Protein 7ZHU (pdb70)

Sequence (1077 aa):
DQDAYVADVDGILDVLRAQVLERKPDDIFQFISKSALSLQKCDRINCKVKDEQKSRALTIIVFGASGDLAKKKTFPALFDLYCGGLLPPEVNIIGYARTKVDDVEKWKHETLMKYFSNLSERGCHAEDFLKHISYFCGAYDSVDDFKRLDAVIREKENAFKGPEKGGNRLFYLALPPSVFASSVCESIHKGAMPQEVGGWVRVIIEKPFGRDTKSSAELSQALEPFFDESQLYRIDHYLGKEMVQNIITTRFANRIFSAVWNASNIACCVQITFKETIGTEGRGGYFDNIGIIRDVMQNHLTQILLALLAMEKPRSLDAECIRDEKVSVLKCIEPITKENCVLGQYTASADGSIPGYLEDVTVPEGSTCPTFAVMRLNINNDRWAGVPFILKAGKAVEQKYVAIRIQFRDEVHPYGEATQRNELVIRAQPSEAMYVKITTKVPGLSGDLRQTHQTELDLTYHTRLPDAYESLINDALLGNSTNFVRKDELDVAWRIFTPLLHQIDSGEIKPIPYQAGTRGPKEADEFIANNGFKHQKQSHADQDAYVADVDGILDVLRAQVLERKPDDIFQFISKSALSLQKDSCDRINCKVKDEQKSRALTIIVFGASGDLAKKKTFPALFDLYCGGLLPPEVNIIGYARTKVDDVEKWKHETLMKYFSNLSERGCHAEDFLKHISYFCGAYDSVDDFKRLDAVIREKENAFKGPEKGGNRLFYLALPPSVFASVCESIHKGAMPQEVGGWVRVIIEKPFGRDTKSSAELSQALEPFFDESQLYRIDHYLGKEMVQNIITTRFANRIFSAVWNASNIACCVQITFKETIGTEGRGGYFDNIGIIRDVMQNHLTQILLALLAMEKPRSLDAECIRDEKVSVLKCIEPITKENCVLGQYTASADGSSIPGYLEDVTVPEGSTCPTFAVVMRLNINNDRWAGVPFILKAGKAVEQKYVAIRIQFRRDEVHPYGEATQRNELVIRAQPSEAMYVKITTKVPGLSGDLRQTHQTELDLTYHTRYDVRLPDAYESLINDALLGNSTNFVVRKDELDVAWRIFTPLLHQIDSGEIKPIPYQAGTRGPKEADEFIANNGFKHQ

B-factor: mean 49.22, std 18.54, range [23.52, 127.51]

Foldseek 3Di:
DVVVVVVVVVVLVVQLVVFCVVVVAPCSPVSSVVVSVVVVPQDDEDAPEDPVLQQFEEEEEEEPCVDDCNQQPVLLLVLVCVRNNLHHPLYAYEYEYQDDDPDFVCCCVVGRLVNHPPPVNSVVCSVVSCVRYYYHNDDLQDLVSLQVVQVVVQVSRVVRDHDQHWYAYEYEYPDPLVSVLRNLVSCQNHHAIDPSDYHAAYEDEDDCAQFLVRNLVSVVSNPVRDAQLRYFDDDLADAPVLLCCQQCVQPVDPVNVVQLFPVWFQAKEWEFEEQAACPLVLLVVLVQFPCSVDNLPPVLLVVLSNNFDDFPDPAQVSLLVRSLVQLLQKAAFDPVFKAFAFEAAAPVNPRHGSQVRPSHPHPRQGGQWMKGWIARPDRGGHPYTYIYIYHYLEADGWTKMKIWTDDPCPPQHPLFGTKIWMATPPLHTWTWIWGKAFDDDPVTDPNNIDGDIGTPDDDRSPNHRNSNSVSCVSVSRNNSGNGSSSSSSSSSNHRVVVVCVVVPVDGHDYDYRNHRTDPVSVVSVVVSRDDDDD/DCVVVVVVVVVVVVLLVLLLLLCCVQVVDPDSPVSSVVLVVLLVVAPQDQQDQDEDPVQQQFEEEEEEEPCVDDCNQQPVLLLVLVCRRPNLHHPLYAYEYEYQDDDPDFVCCLSNRNVSNNPPCSRCSVVSVVSSVRYYYQNDDLQDLVSLQVVQVVVQVSRCPRDHNAGWYAYEYEHPDPLVSVLRNLVSCQNHHAIDPRDYYAAYEDEDDCAQFLVRNVVSVVSNPVRDAQLHYFDDDLADAPVLLCVQQCVQPVDPVNVVQLFPVWFQAKEWEFEEQAACVLVLLVCLVQFPCNVDNLPPVLQVVLSNNFDDFPDPAQVSLLVRSLVQLLQKAAFDVVFKAFAFEAAAPVRPRHGSQPNPSHDPPRQGGQWMKGWIAGPDRGGHLHTYIYIYHYLEADGWTKMKIWTDDPCPPQHPLFDTKIWMATPPPHGFTWIWGWDFDDDDVTDPNHIDIDIGTPDDDDPDPDDDDGRNSVVVSCVSVSRNNNGNGSSSSSSSSNNYRVVVVCVVVVVHGHHYDYRNHRTDPVNVVSVVVRRDDDD

Solvent-accessible surface area: 47012 Å² total; per-residue (Å²): 146,109,126,64,144,82,62,93,56,78,29,75,94,91,64,13,161,57,11,18,87,62,34,157,14,44,27,51,123,100,37,66,46,104,9,38,111,66,55,153,216,100,100,205,55,96,54,117,16,126,119,116,35,80,37,52,5,11,1,1,0,0,0,5,1,52,25,87,40,0,51,82,111,0,0,13,3,2,2,33,0,34,12,29,2,26,7,10,70,68,1,37,1,1,0,0,0,176,72,160,32,131,63,47,84,108,30,8,57,130,44,0,45,143,67,13,47,128,107,101,59,47,42,70,14,9,102,82,0,3,188,37,8,31,27,23,60,8,32,18,107,28,53,89,24,0,106,121,0,20,60,51,0,94,132,60,5,111,70,35,177,29,142,74,142,9,0,17,0,0,0,3,0,13,20,81,33,105,33,0,34,43,0,0,66,4,0,85,105,12,1,63,24,18,174,79,17,27,71,5,33,0,0,1,15,77,61,13,16,72,25,21,148,35,4,25,89,30,12,106,36,2,75,89,37,2,79,32,76,41,2,6,7,1,17,33,115,0,13,23,43,11,5,4,0,0,0,0,1,4,5,1,0,56,4,6,18,30,0,1,29,28,88,11,3,17,1,1,10,1,7,11,12,19,68,77,8,12,97,55,170,0,19,202,21,31,98,44,4,2,2,26,31,6,0,6,29,6,0,2,10,0,0,0,0,3,0,0,66,81,3,196,32,8,74,23,68,13,0,1,52,28,0,6,56,4,2,139,37,12,70,74,6,60,66,127,30,8,23,4,0,16,9,54,27,14,90,114,52,81,61,80,6,1,85,112,20,147,70,10,80,183,59,16,74,12,10,0,1,0,0,0,49,1,41,2,99,32,152,62,3,53,70,6,10,0,0,0,4,0,2,28,0,1,60,76,74,34,4,3,0,57,2,2,0,110,38,12,85,122,22,9,23,178,22,14,42,28,1,4,1,2,0,10,31,70,27,9,30,0,0,26,5,45,0,3,5,13,37,50,19,21,106,3,56,22,111,95,36,62,38,8,26,7,49,31,28,48,84,52,181,195,51,77,29,18,8,4,0,1,7,3,0,14,86,32,44,7,8,2,0,18,31,61,58,1,8,43,20,4,6,138,4,0,12,63,0,5,97,44,23,95,82,26,88,38,125,23,52,89,9,82,4,45,54,109,11,4,168,74,2,48,102,20,8,56,125,17,27,27,123,144,56,223,183,95,133,55,101,103,79,52,135,78,62,92,53,72,12,90,89,14,7,10,80,2,17,14,82,90,157,182,27,156,64,85,172,119,32,67,63,148,12,38,118,54,42,141,162,92,144,46,123,184,56,105,68,124,17,134,119,134,28,87,19,45,7,10,1,1,0,0,0,5,0,46,28,89,45,0,51,94,117,1,0,13,6,2,0,18,0,32,14,28,3,29,8,6,71,68,0,38,0,2,0,0,0,174,74,159,34,131,72,46,89,117,23,12,34,54,44,0,0,61,51,1,60,77,7,46,84,19,4,53,10,0,38,63,0,2,167,34,5,38,27,24,63,8,30,20,110,27,77,88,22,1,126,124,0,19,62,56,0,91,130,68,6,89,75,27,164,33,104,61,118,4,0,14,0,0,0,2,0,14,19,81,36,106,34,0,37,42,0,0,69,9,0,78,129,21,0,55,21,17,182,100,13,28,74,5,31,0,0,1,13,85,74,12,14,79,28,21,150,34,3,27,86,30,13,108,37,2,79,84,37,2,78,34,79,38,2,6,5,1,10,37,124,1,12,17,35,10,5,4,3,1,0,0,4,4,5,0,0,44,4,8,20,29,0,1,30,19,86,12,0,10,4,1,26,1,10,14,12,20,57,80,7,14,95,55,150,0,24,170,16,33,98,66,4,3,2,31,36,5,0,7,31,6,0,2,4,0,0,0,1,3,0,0,65,78,2,218,35,9,78,19,68,29,0,1,66,26,0,8,56,4,1,138,37,12,125,53,6,65,71,152,29,5,20,2,0,15,8,50,31,12,90,120,57,87,46,81,5,0,90,109,24,149,72,12,75,182,59,17,56,12,8,0,0,0,0,0,48,2,64,3,117,35,151,58,2,54,66,1,8,1,0,0,4,0,2,27,0,2,62,72,100,34,6,4,0,62,2,3,0,89,42,13,84,123,23,10,29,184,27,14,61,34,1,3,0,0,0,50,29,68,90,56,76,20,3,31,4,16,1,2,7,8,35,88,29,38,112,1,65,20,110,90,30,83,47,47,110,14,58,3,30,36,91,40,102,139,153,112,129,155,32,69,30,19,5,2,0,1,3,3,0,8,89,32,42,7,8,4,0,12,30,58,58,2,8,47,20,5,7,136,3,0,10,56,0,6,98,45,18,100,82,24,88,37,121,22,49,92,10,85,3,38,58,106,13,4,155,80,2,48,82,19,8,59,118,19,30,45,125,162,122

CATH classification: 3.40.50.720

Radius of gyration: 37.48 Å; Cα contacts (8 Å, |Δi|>4): 2152; chains: 2; bounding box: 94×75×106 Å

InterPro domains:
  IPR001282 Glucose-6-phosphate dehydrogenase [MF_00966] (71-558)
  IPR001282 Glucose-6-phosphate dehydrogenase [PIRSF000110] (62-551)
  IPR001282 Glucose-6-phosphate dehydrogenase [PR00079] (215-228)
  IPR001282 Glucose-6-phosphate dehydrogenase [PR00079] (239-267)
  IPR001282 Glucose-6-phosphate dehydrogenase [PR00079] (291-308)
  IPR001282 Glucose-6-phosphate dehydrogenase [PR00079] (309-325)
  IPR001282 Glucose-6-phosphate dehydrogenase [PR00079] (394-420)
  IPR001282 Glucose-6-phosphate dehydrogenase [PTHR23429] (62-552)
  IPR001282 Glucose-6-phosphate dehydrogenase [TIGR00871] (72-551)
  IPR019796 Glucose-6-phosphate dehydrogenase, active site [PS00069] (249-255)
  IPR022674 Glucose-6-phosphate dehydrogenase, NAD-binding [PF00479] (75-259)
  IPR022675 Glucose-6-phosphate dehydrogenase, C-terminal [PF02781] (262-549)
  IPR036291 NAD(P)-binding domain superfamily [SSF51735] (64-262)

Secondary structure (DSSP, 8-state):
-HHHHHHHHHHHHHHHHHHHHHH--S-HHHHHHHHHHHHT---PPPP-S-TTTTSS-EEEEEETTTSHHIIIIIHHHHHHHHHTT-S-TT-EEEEEESS--S-HHHIIIIIIGGGS---SSGGGGHHHHHTTEEEEE--TT-HHHHHHHHHHHHHHHHT--SSS-S-EEEEEE-S-GGGHHHHHHHHHHH-PPPTTS--EEEEEPSP--SSHHHHHHHHHHHTTT--TTTEEE--TT--HHHHHHHHHHHHT-HHHHTTSSTTTEEEEEEEEE-S---TT-HHHHTTTHHIIIIIIIIIHHHHHHHHPPPPSSSSHHHHHHHHHHHHTTBPPPPGGGEEEEEEE--TTSSS--STTSTTSPTT----SEEEEEEEB-STTTTT-EEEEEEESS-S--EEEEEEEEPP--TTTGGG----EEEEEEESS-EEEEEEEEE--STT--TT-EEEEEEEEEE------HHHHHHHHHHHT--TTS--HHHHHHHHHHHHHHHHHHHTTSS-PEEEETTS-S-HHHHHHHHHTT-----/-HHHHHHHHHHHHHHHHHHHHHHHHHH--S-HHHHHHHHHHHHHH-----------TTTTSS-EEEEEETTTSHHIIIIIHHHHHHHHHTT-S-TT-EEEEEESS--S-HHHIIIIIIGGG-S-HHHHHHHHHHHHTTEEEEE--TT-HHHHHHHHHHHHHHHHT--SSS-S-EEEEEE-S-GGGHHHHHHHHHHH-PPPTTS--EEEEEPSP--SSHHHHHHHHHHHTTT--TTTEEE--TT--HHHHHHHHHHHHT-HHHHHHSSTTTEEEEEEEEE-S---TT-HHHHHTTHHIIIIIIIIIHHHHHHHHPPPPSSSSHHHHHHHHHHHHTTBPPPPGGGEEEEEEE--TTSSS--STTSTTSPTT----SEEEEEEEB-STTTTT-EEEEEEESS-S--EEEEEEEEPP--TTTGGG----EEEEEEESS-EEEEEEEEEPPSTT--TT-EEEEEEE-S---SS------HHHHHHHHHHHT--TTS--HHHHHHHHHHHHHHHHHHHTTSS-PEEEETTSSS-HHHHHHHHHTT----

Structure (mmCIF, N/CA/C/O backbone):
data_7ZHU
#
_entry.id   7ZHU
#
_cell.length_a   223.230
_cell.length_b   65.650
_cell.length_c   119.250
_cell.angle_alpha   90.000
_cell.angle_beta   120.533
_cell.angle_gamma   90.000
#
_symmetry.space_group_name_H-M   'C 1 2 1'
#
loop_
_entity.id
_entity.type
_entity.pdbx_description
1 polymer 'Glucose-6-phosphate 1-dehydrogenase'
2 non-polymer 'NADPH DIHYDRO-NICOTINAMIDE-ADENINE-DINUCLEOTIDE PHOSPHATE'
3 non-polymer 1,2-ETHANEDIOL
4 non-polymer 'SULFATE ION'
5 non-polymer DI(HYDROXYETHYL)ETHER
6 non-polymer 'TRIETHYLENE GLYCOL'
7 water water
#
loop_
_atom_site.group_PDB
_atom_site.id
_atom_site.type_symbol
_atom_site.label_atom_id
_atom_site.label_alt_id
_atom_site.label_comp_id
_atom_site.label_asym_id
_atom_site.label_entity_id
_atom_site.label_seq_id
_atom_site.pdbx_PDB_ins_code
_atom_site.Cartn_x
_atom_site.Cartn_y
_atom_site.Cartn_z
_atom_site.occupancy
_atom_site.B_iso_or_equiv
_atom_site.auth_seq_id
_atom_site.auth_comp_id
_atom_site.auth_asym_id
_atom_site.auth_atom_id
_atom_site.pdbx_PDB_model_num
ATOM 1 N N . ASP A 1 9 ? -27.99400 -54.71100 87.62300 1.000 106.32854 9 ASP A N 1
ATOM 2 C CA . ASP A 1 9 ? -27.21200 -55.12600 86.46400 1.000 104.33093 9 ASP A CA 1
ATOM 3 C C . ASP A 1 9 ? -27.11200 -54.01100 85.42400 1.000 100.19886 9 ASP A C 1
ATOM 4 O O . ASP A 1 9 ? -26.06600 -53.83100 84.80000 1.000 95.91150 9 ASP A O 1
ATOM 9 N N . GLN A 1 10 ? -28.20200 -53.25800 85.25200 1.000 102.33595 10 GLN A N 1
ATOM 10 C CA . GLN A 1 10 ? -28.24300 -52.24500 84.19900 1.000 101.39637 10 GLN A CA 1
ATOM 11 C C . GLN A 1 10 ? -27.35000 -51.05300 84.52600 1.000 99.22242 10 GLN A C 1
ATOM 12 O O . GLN A 1 10 ? -26.65700 -50.53300 83.64200 1.000 87.88949 10 GLN A O 1
ATOM 18 N N . ASP A 1 11 ? -27.35800 -50.59700 85.78300 1.000 102.95445 11 ASP A N 1
ATOM 19 C CA . ASP A 1 11 ? -26.47200 -49.50300 86.17200 1.000 96.91952 11 ASP A CA 1
ATOM 20 C C . ASP A 1 11 ? -25.01100 -49.90000 86.02200 1.000 95.89571 11 ASP A C 1
ATOM 21 O O . ASP A 1 11 ? -24.14700 -49.03400 85.84000 1.000 96.32471 11 ASP A O 1
ATOM 26 N N . ALA A 1 12 ? -24.72000 -51.20100 86.09700 1.000 99.56457 12 ALA A N 1
ATOM 27 C CA . ALA A 1 12 ? -23.37300 -51.69400 85.83100 1.000 95.52724 12 ALA A CA 1
ATOM 28 C C . ALA A 1 12 ? -23.11400 -51.81400 84.33500 1.000 88.67116 12 ALA A C 1
ATOM 29 O O . ALA A 1 12 ? -21.99300 -51.56600 83.87400 1.000 89.34229 12 ALA A O 1
ATOM 31 N N . TYR A 1 13 ? -24.13400 -52.20900 83.56800 1.000 91.70573 13 TYR A N 1
ATOM 32 C CA . TYR A 1 13 ? -24.03200 -52.16700 82.11200 1.000 88.03161 13 TYR A CA 1
ATOM 33 C C . TYR A 1 13 ? -23.70400 -50.75700 81.64000 1.000 85.86029 13 TYR A C 1
ATOM 34 O O . TYR A 1 13 ? -22.77000 -50.55100 80.85600 1.000 86.43405 13 TYR A O 1
ATOM 43 N N . VAL A 1 14 ? -24.47300 -49.77300 82.11500 1.000 93.47173 14 VAL A N 1
ATOM 44 C CA . VAL A 1 14 ? -24.19100 -48.37000 81.82500 1.000 89.68970 14 VAL A CA 1
ATOM 45 C C . VAL A 1 14 ? -22.78200 -48.00700 82.27300 1.000 85.60500 14 VAL A C 1
ATOM 46 O O . VAL A 1 14 ? -22.06700 -47.26200 81.58900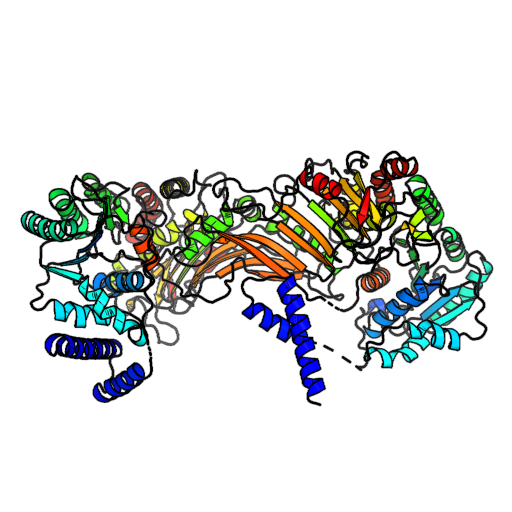 1.000 86.17349 14 VAL A O 1
ATOM 50 N N . ALA A 1 15 ? -22.35500 -48.53700 83.42100 1.000 80.61756 15 ALA A N 1
ATOM 51 C CA . ALA A 1 15 ? -21.01200 -48.25500 83.91600 1.000 82.62570 15 ALA A CA 1
ATOM 52 C C . ALA A 1 15 ? -19.95300 -48.80200 82.96800 1.000 83.80478 15 ALA A C 1
ATOM 53 O O . ALA A 1 15 ? -18.97000 -48.11800 82.65800 1.000 83.54423 15 ALA A O 1
ATOM 55 N N . ASP A 1 16 ? -20.13600 -50.03900 82.49600 1.000 82.11248 16 ASP A N 1
ATOM 56 C CA . ASP A 1 16 ? -19.18900 -50.61300 81.54500 1.000 82.70992 16 ASP A CA 1
ATOM 57 C C . ASP A 1 16 ? -19.14400 -49.78900 80.26400 1.000 83.51528 16 ASP A C 1
ATOM 58 O O . ASP A 1 16 ? -18.06800 -49.38400 79.80700 1.000 76.75920 16 ASP A O 1
ATOM 63 N N . VAL A 1 17 ? -20.31700 -49.52300 79.68000 1.000 81.17552 17 VAL A N 1
ATOM 64 C CA . VAL A 1 17 ? -20.41000 -48.69700 78.47500 1.000 77.70932 17 VAL A CA 1
ATOM 65 C C . VAL A 1 17 ? -19.67700 -47.37700 78.67800 1.000 75.43799 17 VAL A C 1
ATOM 66 O O . VAL A 1 17 ? -18.68100 -47.09000 78.00600 1.000 76.13018 17 VAL A O 1
ATOM 70 N N . ASP A 1 18 ? -20.14100 -46.57100 79.64100 1.000 77.06977 18 ASP A N 1
ATOM 71 C CA . ASP A 1 18 ? -19.52100 -45.27200 79.88900 1.000 71.54805 18 ASP A CA 1
ATOM 72 C C . ASP A 1 18 ? -18.01200 -45.38200 80.05400 1.000 75.23534 18 ASP A C 1
ATOM 73 O O . ASP A 1 18 ? -17.27700 -44.48000 79.64200 1.000 71.76124 18 ASP A O 1
ATOM 78 N N . GLY A 1 19 ? -17.53300 -46.48800 80.62700 1.000 83.06785 19 GLY A N 1
ATOM 79 C CA . GLY A 1 19 ? -16.09700 -46.67800 80.76300 1.000 74.86161 19 GLY A CA 1
ATOM 80 C C . GLY A 1 19 ? -15.41100 -46.92300 79.43000 1.000 69.87417 19 GLY A C 1
ATOM 81 O O . GLY A 1 19 ? -14.35300 -46.35100 79.15100 1.000 74.41682 19 GLY A O 1
ATOM 82 N N . ILE A 1 20 ? -15.99600 -47.78700 78.59600 1.000 70.70585 20 ILE A N 1
ATOM 83 C CA . ILE A 1 20 ? -15.43600 -48.03200 77.26700 1.000 72.97454 20 ILE A CA 1
ATOM 84 C C . ILE A 1 20 ? -15.35100 -46.72700 76.48900 1.000 73.64041 20 ILE A C 1
ATOM 85 O O . ILE A 1 20 ? -14.31800 -46.39500 75.89300 1.000 70.43213 20 ILE A O 1
ATOM 90 N N . LEU A 1 21 ? -16.44200 -45.95900 76.50600 1.000 71.86651 21 LEU A N 1
ATOM 91 C CA . LEU A 1 21 ? -16.50600 -44.73000 75.73000 1.000 74.05098 21 LEU A CA 1
ATOM 92 C C . LEU A 1 21 ? -15.56500 -43.67200 76.29500 1.000 71.84546 21 LEU A C 1
ATOM 93 O O . LEU A 1 21 ? -15.05400 -42.83200 75.54500 1.000 67.76339 21 LEU A O 1
ATOM 98 N N . ASP A 1 22 ? -15.31500 -43.70500 77.60900 1.000 69.01091 22 ASP A N 1
ATOM 99 C CA . ASP A 1 22 ? -14.30600 -42.83000 78.20100 1.000 66.41586 22 ASP A CA 1
ATOM 100 C C . ASP A 1 22 ? -12.92500 -43.12300 77.62900 1.000 71.30329 22 ASP A C 1
ATOM 101 O O . ASP A 1 22 ? -12.17400 -42.19900 77.28800 1.000 66.83696 22 ASP A O 1
ATOM 106 N N . VAL A 1 23 ? -12.57400 -44.40600 77.51500 1.000 70.27158 23 VAL A N 1
ATOM 107 C CA . VAL A 1 23 ? -11.27500 -44.77300 76.95900 1.000 73.41670 23 VAL A CA 1
ATOM 108 C C . VAL A 1 23 ? -11.19400 -44.37600 75.49100 1.000 66.55008 23 VAL A C 1
ATOM 109 O O . VAL A 1 23 ? -10.17800 -43.83900 75.03100 1.000 69.47412 23 VAL A O 1
ATOM 113 N N . LEU A 1 24 ? -12.26200 -44.64000 74.73300 1.000 68.72140 24 LEU A N 1
ATOM 114 C CA . LEU A 1 24 ? -12.26500 -44.27600 73.31900 1.000 68.94511 24 LEU A CA 1
ATOM 115 C C . LEU A 1 24 ? -12.09600 -42.77400 73.15100 1.000 64.72092 24 LEU A C 1
ATOM 116 O O . LEU A 1 24 ? -11.31600 -42.32000 72.30500 1.000 64.52616 24 LEU A O 1
ATOM 121 N N . ARG A 1 25 ? -12.80600 -41.98800 73.96700 1.000 60.89941 25 ARG A N 1
ATOM 122 C CA . ARG A 1 25 ? -12.66900 -40.53500 73.91900 1.000 61.66266 25 ARG A CA 1
ATOM 123 C C . ARG A 1 25 ? -11.22500 -40.11600 74.14400 1.000 65.79999 25 ARG A C 1
ATOM 124 O O . ARG A 1 25 ? -10.66500 -39.33300 73.36700 1.000 55.92249 25 ARG A O 1
ATOM 132 N N . ALA A 1 26 ? -10.60100 -40.63700 75.20500 1.000 66.21583 26 ALA A N 1
ATOM 133 C CA . ALA A 1 26 ? -9.19900 -40.32600 75.46300 1.000 64.65775 26 ALA A CA 1
ATOM 134 C C . ALA A 1 26 ? -8.30800 -40.80400 74.32300 1.000 58.59650 26 ALA A C 1
ATOM 135 O O . ALA A 1 26 ? -7.38100 -40.09400 73.91400 1.000 66.03950 26 ALA A O 1
ATOM 137 N N . GLN A 1 27 ? -8.57000 -42.00500 73.79800 1.000 61.65213 27 GLN A N 1
ATOM 138 C CA . GLN A 1 27 ? -7.79500 -42.50500 72.66200 1.000 62.45222 27 GLN A CA 1
ATOM 139 C C . GLN A 1 27 ? -7.94600 -41.59400 71.45000 1.000 61.18628 27 GLN A C 1
ATOM 140 O O . GLN A 1 27 ? -6.95100 -41.12800 70.88100 1.000 60.22301 27 GLN A O 1
ATOM 146 N N . VAL A 1 28 ? -9.19000 -41.33200 71.03800 1.000 61.95743 28 VAL A N 1
ATOM 147 C CA . VAL A 1 28 ? -9.43400 -40.51300 69.85100 1.000 58.99128 28 VAL A CA 1
ATOM 148 C C . VAL A 1 28 ? -8.87800 -39.10900 70.04400 1.000 61.76004 28 VAL A C 1
ATOM 149 O O . VAL A 1 28 ? -8.27300 -38.53500 69.12900 1.000 60.95204 28 VAL A O 1
ATOM 153 N N . LEU A 1 29 ? -9.06200 -38.53400 71.23700 1.000 57.13053 29 LEU A N 1
ATOM 154 C CA . LEU A 1 29 ? -8.59500 -37.17200 71.46300 1.000 61.53106 29 LEU A CA 1
ATOM 155 C C . LEU A 1 29 ? -7.07700 -37.07700 71.55400 1.000 64.27613 29 LEU A C 1
ATOM 156 O O . LEU A 1 29 ? -6.53200 -35.99700 71.32400 1.000 63.14968 29 LEU A O 1
ATOM 161 N N . GLU A 1 30 ? -6.37100 -38.16300 71.87100 1.000 64.13401 30 GLU A N 1
ATOM 162 C CA . GLU A 1 30 ? -4.91500 -38.05900 71.83100 1.000 63.36023 30 GLU A CA 1
ATOM 163 C C . GLU A 1 30 ? -4.39200 -38.20100 70.40800 1.000 66.22110 30 GLU A C 1
ATOM 164 O O . GLU A 1 30 ? -3.51900 -37.43500 69.98500 1.000 59.97824 30 GLU A O 1
ATOM 170 N N . ARG A 1 31 ? -4.91700 -39.17200 69.65600 1.000 62.05744 31 ARG A N 1
ATOM 171 C CA . ARG A 1 31 ? -4.49600 -39.35300 68.27000 1.000 60.43619 31 ARG A CA 1
ATOM 172 C C . ARG A 1 31 ? -5.02500 -38.24200 67.37000 1.000 58.67809 31 ARG A C 1
ATOM 173 O O . ARG A 1 31 ? -4.33600 -37.82700 66.42900 1.000 58.44385 31 ARG A O 1
ATOM 181 N N . LYS A 1 32 ? -6.23000 -37.74600 67.64500 1.000 61.01784 32 LYS A N 1
ATOM 182 C CA . LYS A 1 32 ? -6.87300 -36.70600 66.84900 1.000 61.59160 32 LYS A CA 1
ATOM 183 C C . LYS A 1 32 ? -6.92800 -37.01300 65.34700 1.000 57.22265 32 LYS A C 1
ATOM 184 O O . LYS A 1 32 ? -6.65600 -36.13600 64.52100 1.000 48.69794 32 LYS A O 1
ATOM 190 N N . PRO A 1 33 ? -7.32000 -38.22800 64.95600 1.000 53.37482 33 PRO A N 1
ATOM 191 C CA . PRO A 1 33 ? -7.34500 -38.54900 63.52300 1.000 58.38332 33 PRO A CA 1
ATOM 192 C C . PRO A 1 33 ? -8.51700 -37.85700 62.84400 1.000 60.35460 33 PRO A C 1
ATOM 193 O O . PRO A 1 33 ? -9.59700 -37.72600 63.42300 1.000 52.91161 33 PRO A O 1
ATOM 197 N N . ASP A 1 34 ? -8.30200 -37.39900 61.60600 1.000 61.88110 34 ASP A N 1
ATOM 198 C CA . ASP A 1 34 ? -9.42600 -36.80100 60.89000 1.000 61.93374 34 ASP A CA 1
ATOM 199 C C . ASP A 1 34 ? -10.50000 -37.84200 60.59900 1.000 65.03675 34 ASP A C 1
ATOM 200 O O . ASP A 1 34 ? -11.69700 -37.52200 60.62400 1.000 61.00731 34 ASP A O 1
ATOM 205 N N . ASP A 1 35 ? -10.09400 -39.09100 60.34900 1.000 55.83038 35 ASP A N 1
ATOM 206 C CA . ASP A 1 35 ? -11.01800 -40.21700 60.19800 1.000 64.26297 35 ASP A CA 1
ATOM 207 C C . ASP A 1 35 ? -11.38300 -40.72900 61.59100 1.000 63.81555 35 ASP A C 1
ATOM 208 O O . ASP A 1 35 ? -10.88400 -41.75100 62.07200 1.000 63.06546 35 ASP A O 1
ATOM 213 N N . ILE A 1 36 ? -12.29000 -40.00500 62.24800 1.000 62.84438 36 ILE A N 1
ATOM 214 C CA . ILE A 1 36 ? -12.72000 -40.40300 63.58500 1.000 64.89989 36 ILE A CA 1
ATOM 215 C C . ILE A 1 36 ? -13.40200 -41.76500 63.54600 1.000 63.91556 36 ILE A C 1
ATOM 216 O O . ILE A 1 36 ? -13.19600 -42.60600 64.43000 1.000 63.61289 36 ILE A O 1
ATOM 221 N N . PHE A 1 37 ? -14.20300 -42.01100 62.50800 1.000 59.97561 37 PHE A N 1
ATOM 222 C CA . PHE A 1 37 ? -15.06200 -43.19000 62.48800 1.000 67.02119 37 PHE A CA 1
ATOM 223 C C . PHE A 1 37 ? -14.25700 -44.48300 62.48400 1.000 69.84522 37 PHE A C 1
ATOM 224 O O . PHE A 1 37 ? -14.53300 -45.39300 63.27400 1.000 69.48991 37 PHE A O 1
ATOM 232 N N . GLN A 1 38 ? -13.26300 -44.59700 61.60000 1.000 66.98961 38 GLN A N 1
ATOM 233 C CA . GLN A 1 38 ? -12.54700 -45.86600 61.54400 1.000 72.72451 38 GLN A CA 1
ATOM 234 C C . GLN A 1 38 ? -11.54200 -46.01900 62.67800 1.000 71.65070 38 GLN A C 1
ATOM 235 O O . GLN A 1 38 ? -11.24900 -47.14900 63.08200 1.000 77.12767 38 GLN A O 1
ATOM 241 N N . PHE A 1 39 ? -10.99700 -44.92100 63.20500 1.000 62.34958 39 PHE A N 1
ATOM 242 C CA . PHE A 1 39 ? -10.16300 -45.05400 64.39600 1.000 66.56588 39 PHE A CA 1
ATOM 243 C C . PHE A 1 39 ? -10.97700 -45.59800 65.56000 1.000 71.30592 39 PHE A C 1
ATOM 244 O O . PHE A 1 39 ? -10.50300 -46.46200 66.30700 1.000 74.61684 39 PHE A O 1
ATOM 252 N N . ILE A 1 40 ? -12.20500 -45.09700 65.73300 1.000 66.83433 40 ILE A N 1
ATOM 253 C CA . ILE A 1 40 ? -13.06600 -45.58900 66.80600 1.000 73.54040 40 ILE A CA 1
ATOM 254 C C . ILE A 1 40 ? -13.29200 -47.08500 66.65700 1.000 77.79091 40 ILE A C 1
ATOM 255 O O . ILE A 1 40 ? -13.23500 -47.83900 67.63700 1.000 75.70645 40 ILE A O 1
ATOM 260 N N . SER A 1 41 ? -13.53700 -47.53700 65.42600 1.000 71.42435 41 SER A N 1
ATOM 261 C CA . SER A 1 41 ? -13.79900 -48.94800 65.17500 1.000 78.79366 41 SER A CA 1
ATOM 262 C C . SER A 1 41 ? -12.61600 -49.81500 65.58400 1.000 83.16787 41 SER A C 1
ATOM 263 O O . SER A 1 41 ? -12.75500 -50.74100 66.39100 1.000 85.48920 41 SER A O 1
ATOM 266 N N . LYS A 1 42 ? -11.43500 -49.53000 65.03100 1.000 80.55440 42 LYS A N 1
ATOM 267 C CA . LYS A 1 42 ? -10.30700 -50.42500 65.25600 1.000 81.24395 42 LYS A CA 1
ATOM 268 C C . LYS A 1 42 ? -9.85600 -50.37900 66.70900 1.000 80.39648 42 LYS A C 1
ATOM 269 O O . LYS A 1 42 ? -9.46200 -51.40400 67.27800 1.000 85.39971 42 LYS A O 1
ATOM 275 N N . SER A 1 43 ? -9.92700 -49.20000 67.33100 1.000 80.55440 43 SER A N 1
ATOM 276 C CA . SER A 1 43 ? -9.57600 -49.08200 68.74100 1.000 77.79880 43 SER A CA 1
ATOM 277 C C . SER A 1 43 ? -10.57600 -49.80600 69.63100 1.000 80.49649 43 SER A C 1
ATOM 278 O O . SER A 1 43 ? -10.22900 -50.21300 70.74600 1.000 85.01546 43 SER A O 1
ATOM 281 N N . ALA A 1 44 ? -11.81600 -49.97100 69.16400 1.000 81.21763 44 ALA A N 1
ATOM 282 C CA . ALA A 1 44 ? -12.79200 -50.75200 69.91600 1.000 85.56552 44 ALA A CA 1
ATOM 283 C C . ALA A 1 44 ? -12.48500 -52.24100 69.81700 1.000 89.53442 44 ALA A C 1
ATOM 284 O O . ALA A 1 44 ? -12.53300 -52.96300 70.82100 1.000 86.46563 44 ALA A O 1
ATOM 286 N N . LEU A 1 45 ? -12.17100 -52.71900 68.60800 1.000 83.03364 45 LEU A N 1
ATOM 287 C CA . LEU A 1 45 ? -11.72700 -54.10000 68.44900 1.000 86.74198 45 LEU A CA 1
ATOM 288 C C . LEU A 1 45 ? -10.46000 -54.36300 69.25100 1.000 86.89200 45 LEU A C 1
ATOM 289 O O . LEU A 1 45 ? -10.27600 -55.45700 69.79900 1.000 93.08221 45 LEU A O 1
ATOM 294 N N . SER A 1 46 ? -9.57600 -53.36600 69.33400 1.000 85.84977 46 SER A N 1
ATOM 295 C CA . SER A 1 46 ? -8.34200 -53.53000 70.09400 1.000 84.78648 46 SER A CA 1
ATOM 296 C C . SER A 1 46 ? -8.61700 -53.63000 71.58900 1.000 89.67128 46 SER A C 1
ATOM 297 O O . SER A 1 46 ? -7.99700 -54.44300 72.28500 1.000 92.25317 46 SER A O 1
ATOM 300 N N . LEU A 1 47 ? -9.54300 -52.81200 72.10300 1.000 92.72954 47 LEU A N 1
ATOM 301 C CA . LEU A 1 47 ? -9.85000 -52.83500 73.53100 1.000 85.91556 47 LEU A CA 1
ATOM 302 C C . LEU A 1 47 ? -10.56300 -54.10900 73.95500 1.000 91.04249 47 LEU A C 1
ATOM 303 O O . LEU A 1 47 ? -10.50400 -54.47000 75.13600 1.000 92.41898 47 LEU A O 1
ATOM 308 N N . GLN A 1 48 ? -11.24200 -54.78400 73.02300 1.000 89.27386 48 GLN A N 1
ATOM 309 C CA . GLN A 1 48 ? -11.80600 -56.09600 73.31600 1.000 87.85527 48 GLN A CA 1
ATOM 310 C C . GLN A 1 48 ? -10.72200 -57.08300 73.73400 1.000 92.35318 48 GLN A C 1
ATOM 311 O O . GLN A 1 48 ? -11.00500 -58.04700 74.45500 1.000 98.25652 48 GLN A O 1
ATOM 317 N N . LYS A 1 49 ? -9.48200 -56.84500 73.30300 1.000 91.49255 49 LYS A N 1
ATOM 318 C CA . LYS A 1 49 ? -8.33600 -57.70700 73.59400 1.000 90.86616 49 LYS A CA 1
ATOM 319 C C . LYS A 1 49 ? -8.58800 -59.12500 73.09700 1.000 94.13234 49 LYS A C 1
ATOM 320 O O . LYS A 1 49 ? -8.89200 -59.32500 71.91800 1.000 96.64317 49 LYS A O 1
ATOM 326 N N . CYS A 1 56 ? -6.88100 -67.81000 85.73000 1.000 100.09358 56 CYS A N 1
ATOM 327 C CA . CYS A 1 56 ? -5.61900 -67.52900 85.05700 1.000 102.92287 56 CYS A CA 1
ATOM 328 C C . CYS A 1 56 ? -5.27500 -68.62800 84.05600 1.000 108.27088 56 CYS A C 1
ATOM 329 O O . CYS A 1 56 ? -6.13600 -69.06700 83.29000 1.000 108.69724 56 CYS A O 1
ATOM 332 N N . ASP A 1 57 ? -4.01900 -69.07100 84.06800 1.000 106.78122 57 ASP A N 1
ATOM 333 C CA . ASP A 1 57 ? -3.53400 -70.03700 83.09000 1.000 103.45451 57 ASP A CA 1
ATOM 334 C C . ASP A 1 57 ? -2.13400 -70.48000 83.49100 1.000 99.66195 57 ASP A C 1
ATOM 335 O O . ASP A 1 57 ? -1.37000 -69.70200 84.07300 1.000 96.83793 57 ASP A O 1
ATOM 340 N N . ARG A 1 58 ? -1.80500 -71.73500 83.17800 1.000 96.13521 58 ARG A N 1
ATOM 341 C CA . ARG A 1 58 ? -0.49700 -72.25800 83.54800 1.000 92.26369 58 ARG A CA 1
ATOM 342 C C . ARG A 1 58 ? 0.58600 -71.67500 82.64100 1.000 89.67391 58 ARG A C 1
ATOM 343 O O . ARG A 1 58 ? 0.31900 -71.17000 81.54600 1.000 88.19742 58 ARG A O 1
ATOM 351 N N . ILE A 1 59 ? 1.82400 -71.74500 83.12000 1.000 89.37124 59 ILE A N 1
ATOM 352 C CA . ILE A 1 59 ? 2.94000 -71.03100 82.51000 1.000 86.82094 59 ILE A CA 1
ATOM 353 C C . ILE A 1 59 ? 3.62800 -71.93100 81.49100 1.000 85.94715 59 ILE A C 1
ATOM 354 O O . ILE A 1 59 ? 4.14500 -72.99800 81.84000 1.000 96.41682 59 ILE A O 1
ATOM 359 N N . ASN A 1 60 ? 3.63200 -71.50000 80.23300 1.000 85.80766 60 ASN A N 1
ATOM 360 C CA . ASN A 1 60 ? 4.48700 -72.09200 79.21400 1.000 87.19993 60 ASN A CA 1
ATOM 361 C C . ASN A 1 60 ? 5.84100 -71.40100 79.25900 1.000 83.68109 60 ASN A C 1
ATOM 362 O O . ASN A 1 60 ? 5.91500 -70.17700 79.38600 1.000 86.15770 60 ASN A O 1
ATOM 367 N N . CYS A 1 61 ? 6.91100 -72.18300 79.16600 1.000 82.14932 61 CYS A N 1
ATOM 368 C CA . CYS A 1 61 ? 8.24500 -71.60200 79.17400 1.000 81.82297 61 CYS A CA 1
ATOM 369 C C . CYS A 1 61 ? 8.58300 -71.07100 77.78800 1.000 81.18605 61 CYS A C 1
ATOM 370 O O . CYS A 1 61 ? 8.40000 -71.76900 76.78500 1.000 84.22852 61 CYS A O 1
ATOM 373 N N . LYS A 1 62 ? 9.06700 -69.83100 77.73600 1.000 71.31908 62 LYS A N 1
ATOM 374 C CA . LYS A 1 62 ? 9.44500 -69.18800 76.48500 1.000 77.45139 62 LYS A CA 1
ATOM 375 C C . LYS A 1 62 ? 10.95400 -69.09200 76.29500 1.000 74.84845 62 LYS A C 1
ATOM 376 O O . LYS A 1 62 ? 11.39700 -68.55100 75.27700 1.000 78.90420 62 LYS A O 1
ATOM 382 N N . VAL A 1 63 ? 11.75500 -69.60700 77.23400 1.000 81.60452 63 VAL A N 1
ATOM 383 C CA . VAL A 1 63 ? 13.19900 -69.38600 77.19700 1.000 78.00672 63 VAL A CA 1
ATOM 384 C C . VAL A 1 63 ? 13.85800 -70.36600 76.23300 1.000 80.53597 63 VAL A C 1
ATOM 385 O O . VAL A 1 63 ? 13.36500 -71.47500 75.99200 1.000 77.49613 63 VAL A O 1
ATOM 389 N N . LYS A 1 64 ? 14.98800 -69.93600 75.67100 1.000 78.59627 64 LYS A N 1
ATOM 390 C CA . LYS A 1 64 ? 15.80300 -70.78000 74.81000 1.000 77.63299 64 LYS A CA 1
ATOM 391 C C . LYS A 1 64 ? 16.25700 -72.03200 75.55600 1.000 79.18844 64 LYS A C 1
ATOM 392 O O . LYS A 1 64 ? 16.29900 -72.07400 76.78900 1.000 78.36203 64 LYS A O 1
ATOM 398 N N . ASP A 1 65 ? 16.60800 -73.06600 74.78800 1.000 77.40665 65 ASP A N 1
ATOM 399 C CA . ASP A 1 65 ? 17.11100 -74.29000 75.40300 1.000 80.85443 65 ASP A CA 1
ATOM 400 C C . ASP A 1 65 ? 18.41600 -74.04300 76.14800 1.000 78.52784 65 ASP A C 1
ATOM 401 O O . ASP A 1 65 ? 18.67600 -74.68400 77.17300 1.000 87.96581 65 ASP A O 1
ATOM 406 N N . GLU A 1 66 ? 19.24100 -73.11100 75.66000 1.000 77.57246 66 GLU A N 1
ATOM 407 C CA . GLU A 1 66 ? 20.48400 -72.78300 76.34900 1.000 78.34097 66 GLU A CA 1
ATOM 408 C C . GLU A 1 66 ? 20.25100 -71.99400 77.63000 1.000 75.55116 66 GLU A C 1
ATOM 409 O O . GLU A 1 66 ? 21.09900 -72.03100 78.52700 1.000 81.86508 66 GLU A O 1
ATOM 415 N N . GLN A 1 67 ? 19.12700 -71.28000 77.73700 1.000 73.42196 67 GLN A N 1
ATOM 416 C CA . GLN A 1 67 ? 18.83000 -70.55900 78.97000 1.000 77.96461 67 GLN A CA 1
ATOM 417 C C . GLN A 1 67 ? 18.50000 -71.50100 80.11700 1.000 67.86866 67 GLN A C 1
ATOM 418 O O . GLN A 1 67 ? 18.70500 -71.14600 81.28400 1.000 77.08029 67 GLN A O 1
ATOM 424 N N . LYS A 1 68 ? 17.96100 -72.68200 79.81900 1.000 69.31094 68 LYS A N 1
ATOM 425 C CA . LYS A 1 68 ? 17.66900 -73.67100 80.84600 1.000 69.05038 68 LYS A CA 1
ATOM 426 C C . LYS A 1 68 ? 18.68400 -74.80600 80.85300 1.000 62.97597 68 LYS A C 1
ATOM 427 O O . LYS A 1 68 ? 18.42200 -75.86700 81.43000 1.000 61.71266 68 LYS A O 1
ATOM 433 N N . SER A 1 69 ? 19.84300 -74.59800 80.23700 1.000 66.64220 69 SER A N 1
ATOM 434 C CA . SER A 1 69 ? 20.87700 -75.61900 80.25200 1.000 69.92154 69 SER A CA 1
ATOM 435 C C . SER A 1 69 ? 21.71500 -75.58700 81.52000 1.000 58.05433 69 SER A C 1
ATOM 436 O O . SER A 1 69 ? 22.36800 -76.58600 81.82600 1.000 54.87237 69 SER A O 1
ATOM 439 N N . ARG A 1 70 ? 21.70600 -74.48100 82.27100 1.000 54.25124 70 ARG A N 1
ATOM 440 C CA . ARG A 1 70 ? 22.52500 -74.35700 83.47000 1.000 51.56145 70 ARG A CA 1
ATOM 441 C C . ARG A 1 70 ? 21.70300 -73.77800 84.61800 1.000 44.17898 70 ARG A C 1
ATOM 442 O O . ARG A 1 70 ? 20.74700 -73.02700 84.40000 1.000 48.27421 70 ARG A O 1
ATOM 450 N N . ALA A 1 71 ? 22.10300 -74.10500 85.84900 1.000 43.81315 71 ALA A N 1
ATOM 451 C CA . ALA A 1 71 ? 21.48000 -73.50000 87.02300 1.000 39.66791 71 ALA A CA 1
ATOM 452 C C . ALA A 1 71 ? 21.57500 -71.97600 86.95300 1.000 39.63896 71 ALA A C 1
ATOM 453 O O . ALA A 1 71 ? 22.51200 -71.41000 86.37600 1.000 36.36752 71 ALA A O 1
ATOM 455 N N . LEU A 1 72 ? 20.58300 -71.29900 87.53500 1.000 40.05743 72 LEU A N 1
ATOM 456 C CA . LEU A 1 72 ? 20.56200 -69.84200 87.58500 1.000 34.42518 72 LEU A CA 1
ATOM 457 C C . LEU A 1 72 ? 20.19400 -69.38800 88.98600 1.000 37.98350 72 LEU A C 1
ATOM 458 O O . LEU A 1 72 ? 19.16900 -69.80800 89.52800 1.000 44.10002 72 LEU A O 1
ATOM 463 N N . THR A 1 73 ? 21.03200 -68.54000 89.57200 1.000 42.56300 73 THR A N 1
ATOM 464 C CA . THR A 1 73 ? 20.75700 -67.95100 90.87400 1.000 39.74950 73 THR A CA 1
ATOM 465 C C . THR A 1 73 ? 20.75500 -66.43900 90.71600 1.000 35.71481 73 THR A C 1
ATOM 466 O O . THR A 1 73 ? 21.65100 -65.87200 90.07800 1.000 37.72558 73 THR A O 1
ATOM 470 N N . ILE A 1 74 ? 19.74000 -65.78900 91.27700 1.000 39.19680 74 ILE A N 1
ATOM 471 C CA . ILE A 1 74 ? 19.60800 -64.33700 91.23300 1.000 35.13053 74 ILE A CA 1
ATOM 472 C C . ILE A 1 74 ? 19.63700 -63.84300 92.66800 1.000 36.61755 74 ILE A C 1
ATOM 473 O O . ILE A 1 74 ? 18.76400 -64.20100 93.46400 1.000 41.36022 74 ILE A O 1
ATOM 478 N N . ILE A 1 75 ? 20.62300 -63.01300 92.99600 1.000 38.03614 75 ILE A N 1
ATOM 479 C CA . ILE A 1 75 ? 20.87300 -62.58200 94.37300 1.000 41.34180 75 ILE A CA 1
ATOM 480 C C . ILE A 1 75 ? 20.62900 -61.07800 94.44600 1.000 37.11234 75 ILE A C 1
ATOM 481 O O . ILE A 1 75 ? 21.31900 -60.29800 93.77700 1.000 35.45162 75 ILE A O 1
ATOM 486 N N . VAL A 1 76 ? 19.64300 -60.67000 95.23700 1.000 37.60188 76 VAL A N 1
ATOM 487 C CA . VAL A 1 76 ? 19.21900 -59.27400 95.28500 1.000 36.99654 76 VAL A CA 1
ATOM 488 C C . VAL A 1 76 ? 19.75200 -58.68200 96.58200 1.000 35.06999 76 VAL A C 1
ATOM 489 O O . VAL A 1 76 ? 19.19700 -58.90400 97.66100 1.000 35.60690 76 VAL A O 1
ATOM 493 N N . PHE A 1 77 ? 20.83300 -57.91400 96.47400 1.000 37.22025 77 PHE A N 1
ATOM 494 C CA . PHE A 1 77 ? 21.38100 -57.23600 97.64000 1.000 33.34084 77 PHE A CA 1
ATOM 495 C C . PHE A 1 77 ? 20.54400 -56.01000 97.99600 1.000 35.56742 77 PHE A C 1
ATOM 496 O O . PHE A 1 77 ? 20.05000 -55.29700 97.11800 1.000 34.35938 77 PHE A O 1
ATOM 504 N N . GLY A 1 78 ? 20.39500 -55.75400 99.29100 1.000 36.27277 78 GLY A N 1
ATOM 505 C CA . GLY A 1 78 ? 19.46900 -54.71900 99.70500 1.000 34.46466 78 GLY A CA 1
ATOM 506 C C . GLY A 1 78 ? 18.02300 -55.13400 99.58200 1.000 39.00731 78 GLY A C 1
ATOM 507 O O . GLY A 1 78 ? 17.15200 -54.28700 99.35600 1.000 40.41011 78 GLY A O 1
ATOM 508 N N . ALA A 1 79 ? 17.73700 -56.42800 99.73400 1.000 37.48344 79 ALA A N 1
ATOM 509 C CA . ALA A 1 79 ? 16.38400 -56.93400 99.52700 1.000 45.29227 79 ALA A CA 1
ATOM 510 C C . ALA A 1 79 ? 15.38100 -56.36700 100.52400 1.000 46.42399 79 ALA A C 1
ATOM 511 O O . ALA A 1 79 ? 14.17000 -56.48600 100.29900 1.000 41.89186 79 ALA A O 1
ATOM 513 N N . SER A 1 80 ? 15.85600 -55.76900 101.62000 1.000 38.18616 80 SER A N 1
ATOM 514 C CA . SER A 1 80 ? 14.99400 -55.13200 102.60900 1.000 39.60212 80 SER A CA 1
ATOM 515 C C . SER A 1 80 ? 14.43800 -53.79600 102.14100 1.000 50.87452 80 SER A C 1
ATOM 516 O O . SER A 1 80 ? 13.60600 -53.21500 102.84500 1.000 49.54805 80 SER A O 1
ATOM 519 N N . GLY A 1 81 ? 14.85500 -53.30800 100.97000 1.000 45.86603 81 GLY A N 1
ATOM 520 C CA . GLY A 1 81 ? 14.70300 -51.91600 100.61300 1.000 46.07921 81 GLY A CA 1
ATOM 521 C C . GLY A 1 81 ? 13.49000 -51.60400 99.74600 1.000 41.84712 81 GLY A C 1
ATOM 522 O O . GLY A 1 81 ? 12.72400 -52.47000 99.32900 1.000 45.53967 81 GLY A O 1
ATOM 523 N N . ASP A 1 82 ? 13.34500 -50.30400 99.47300 1.000 42.06294 82 ASP A N 1
ATOM 524 C CA . ASP A 1 82 ? 12.19600 -49.79200 98.72700 1.000 42.71038 82 ASP A CA 1
ATOM 525 C C . ASP A 1 82 ? 12.18400 -50.29300 97.28700 1.000 44.29215 82 ASP A C 1
ATOM 526 O O . ASP A 1 82 ? 11.14900 -50.74800 96.78600 1.000 43.57101 82 ASP A O 1
ATOM 531 N N . LEU A 1 83 ? 13.31900 -50.18900 96.59000 1.000 41.31811 83 LEU A N 1
ATOM 532 C CA . LEU A 1 83 ? 13.36800 -50.65900 95.20700 1.000 40.53907 83 LEU A CA 1
ATOM 533 C C . LEU A 1 83 ? 13.10100 -52.15900 95.12200 1.000 41.40760 83 LEU A C 1
ATOM 534 O O . LEU A 1 83 ? 12.29400 -52.61100 94.30500 1.000 41.02860 83 LEU A O 1
ATOM 539 N N . ALA A 1 84 ? 13.79700 -52.95000 95.94600 1.000 38.43619 84 ALA A N 1
ATOM 540 C CA . ALA A 1 84 ? 13.64400 -54.39900 95.87300 1.000 42.69986 84 ALA A CA 1
ATOM 541 C C . ALA A 1 84 ? 12.18300 -54.80700 96.03300 1.000 44.31321 84 ALA A C 1
ATOM 542 O O . ALA A 1 84 ? 11.62800 -55.50600 95.17900 1.000 42.57089 84 ALA A O 1
ATOM 544 N N . LYS A 1 85 ? 11.52900 -54.35900 97.11200 1.000 44.23162 85 LYS A N 1
ATOM 545 C CA . LYS A 1 85 ? 10.17800 -54.84900 97.36600 1.000 49.11378 85 LYS A CA 1
ATOM 546 C C . LYS A 1 85 ? 9.16500 -54.29100 96.37100 1.000 45.92130 85 LYS A C 1
ATOM 547 O O . LYS A 1 85 ? 8.22000 -54.99400 95.99900 1.000 50.64028 85 LYS A O 1
ATOM 553 N N . LYS A 1 86 ? 9.33800 -53.05200 95.92000 1.000 44.22899 86 LYS A N 1
ATOM 554 C CA . LYS A 1 86 ? 8.30900 -52.43300 95.09500 1.000 47.51886 86 LYS A CA 1
ATOM 555 C C . LYS A 1 86 ? 8.51400 -52.66900 93.60900 1.000 50.86663 86 LYS A C 1
ATOM 556 O O . LYS A 1 86 ? 7.53700 -52.68100 92.84700 1.000 45.33438 86 LYS A O 1
ATOM 562 N N . LYS A 1 87 ? 9.75500 -52.86100 93.17400 1.000 45.85813 87 LYS A N 1
ATOM 563 C CA . LYS A 1 87 ? 10.03700 -52.94200 91.75100 1.000 40.49170 87 LYS A CA 1
ATOM 564 C C . LYS A 1 87 ? 10.79900 -54.20100 91.36100 1.000 45.79760 87 LYS A C 1
ATOM 565 O O . LYS A 1 87 ? 10.40800 -54.87100 90.39800 1.000 41.60499 87 LYS A O 1
ATOM 571 N N . THR A 1 88 ? 11.86700 -54.56300 92.08500 1.000 42.51562 88 THR A N 1
ATOM 572 C CA . THR A 1 88 ? 12.74500 -55.62900 91.59900 1.000 38.37565 88 THR A CA 1
ATOM 573 C C . THR A 1 88 ? 12.09100 -57.00100 91.73800 1.000 42.27086 88 THR A C 1
ATOM 574 O O . THR A 1 88 ? 11.92900 -57.72800 90.74900 1.000 42.62616 88 THR A O 1
ATOM 578 N N . PHE A 1 89 ? 11.70600 -57.38300 92.95400 1.000 45.02645 89 PHE A N 1
ATOM 579 C CA . PHE A 1 89 ? 10.97900 -58.64300 93.09900 1.000 47.41621 89 PHE A CA 1
ATOM 580 C C . PHE A 1 89 ? 9.69100 -58.67800 92.27300 1.000 46.44504 89 PHE A C 1
ATOM 581 O O . PHE A 1 89 ? 9.43600 -59.71200 91.63200 1.000 47.90574 89 PHE A O 1
ATOM 589 N N . PRO A 1 90 ? 8.85100 -57.63400 92.23800 1.000 50.19812 90 PRO A N 1
ATOM 590 C CA . PRO A 1 90 ? 7.68500 -57.68000 91.33800 1.000 46.76877 90 PRO A CA 1
ATOM 591 C C . PRO A 1 90 ? 8.04600 -57.79100 89.86700 1.000 48.61899 90 PRO A C 1
ATOM 592 O O . PRO A 1 90 ? 7.25900 -58.33500 89.08100 1.000 50.69029 90 PRO A O 1
ATOM 596 N N . ALA A 1 91 ? 9.20300 -57.28000 89.45400 1.000 47.63729 91 ALA A N 1
ATOM 597 C CA . ALA A 1 91 ? 9.61200 -57.47500 88.06900 1.000 47.67677 91 ALA A CA 1
ATOM 598 C C . ALA A 1 91 ? 10.01900 -58.92100 87.82700 1.000 45.50809 91 ALA A C 1
ATOM 599 O O . ALA A 1 91 ? 9.68000 -59.50100 86.79000 1.000 45.90287 91 ALA A O 1
ATOM 601 N N . LEU A 1 92 ? 10.73700 -59.52500 88.77700 1.000 45.39755 92 LEU A N 1
ATOM 602 C CA . LEU A 1 92 ? 11.04800 -60.94500 88.66300 1.000 46.37398 92 LEU A CA 1
ATOM 603 C C . LEU A 1 92 ? 9.77500 -61.77900 88.64200 1.000 54.61707 92 LEU A C 1
ATOM 604 O O . LEU A 1 92 ? 9.65800 -62.72700 87.85500 1.000 50.49290 92 LEU A O 1
ATOM 609 N N . PHE A 1 93 ? 8.80900 -61.43600 89.49900 1.000 48.42949 93 PHE A N 1
ATOM 610 C CA . PHE A 1 93 ? 7.51300 -62.10400 89.47200 1.000 54.84342 93 PHE A CA 1
ATOM 611 C C . PHE A 1 93 ? 6.88100 -62.02600 88.09000 1.000 50.39288 93 PHE A C 1
ATOM 612 O O . PHE A 1 93 ? 6.36500 -63.02600 87.57900 1.000 56.79365 93 PHE A O 1
ATOM 620 N N . ASP A 1 94 ? 6.92100 -60.84700 87.46600 1.000 55.79090 94 ASP A N 1
ATOM 621 C CA . ASP A 1 94 ? 6.32800 -60.67600 86.14200 1.000 49.12957 94 ASP A CA 1
ATOM 622 C C . ASP A 1 94 ? 7.07100 -61.48400 85.08500 1.000 64.17612 94 ASP A C 1
ATOM 623 O O . ASP A 1 94 ? 6.45500 -62.00300 84.14700 1.000 55.32769 94 ASP A O 1
ATOM 628 N N . LEU A 1 95 ? 8.39800 -61.57200 85.19600 1.000 58.22277 95 LEU A N 1
ATOM 629 C CA . LEU A 1 95 ? 9.14100 -62.43700 84.28700 1.000 55.78300 95 LEU A CA 1
ATOM 630 C C . LEU A 1 95 ? 8.80600 -63.89900 84.53800 1.000 57.39372 95 LEU A C 1
ATOM 631 O O . LEU A 1 95 ? 8.66600 -64.68000 83.59100 1.000 54.83289 95 LEU A O 1
ATOM 636 N N . TYR A 1 96 ? 8.67300 -64.28400 85.80800 1.000 51.58513 96 TYR A N 1
ATOM 637 C CA . TYR A 1 96 ? 8.31300 -65.66000 86.13600 1.000 60.54147 96 TYR A CA 1
ATOM 638 C C . TYR A 1 96 ? 6.96000 -66.02900 85.54100 1.000 65.76052 96 TYR A C 1
ATOM 639 O O . TYR A 1 96 ? 6.80900 -67.09400 84.93400 1.000 65.16834 96 TYR A O 1
ATOM 648 N N . CYS A 1 97 ? 5.96400 -65.14900 85.69500 1.000 67.39755 97 CYS A N 1
ATOM 649 C CA . CYS A 1 97 ? 4.63600 -65.42800 85.15600 1.000 70.55583 97 CYS A CA 1
ATOM 650 C C . CYS A 1 97 ? 4.64000 -65.45900 83.63400 1.000 64.97621 97 CYS A C 1
ATOM 651 O O . CYS A 1 97 ? 3.86100 -66.20400 83.02800 1.000 70.75322 97 CYS A O 1
ATOM 654 N N . GLY A 1 98 ? 5.49600 -64.66900 83.00100 1.000 66.46586 98 GLY A N 1
ATOM 655 C CA . GLY A 1 98 ? 5.61400 -64.69400 81.56200 1.000 61.16260 98 GLY A CA 1
ATOM 656 C C . GLY A 1 98 ? 6.44900 -65.82500 81.01000 1.000 61.56791 98 GLY A C 1
ATOM 657 O O . GLY A 1 98 ? 6.67300 -65.88000 79.79900 1.000 63.90240 98 GLY A O 1
ATOM 658 N N . GLY A 1 99 ? 6.92500 -66.72800 81.86100 1.000 60.55989 99 GLY A N 1
ATOM 659 C CA . GLY A 1 99 ? 7.77200 -67.81500 81.39800 1.000 67.13437 99 GLY A CA 1
ATOM 660 C C . GLY A 1 99 ? 9.07000 -67.35800 80.76900 1.000 70.57425 99 GLY A C 1
ATOM 661 O O . GLY A 1 99 ? 9.54100 -67.97300 79.80400 1.000 62.23115 99 GLY A O 1
ATOM 662 N N . LEU A 1 100 ? 9.65500 -66.27800 81.28500 1.000 60.73623 100 LEU A N 1
ATOM 663 C CA . LEU A 1 100 ? 10.95700 -65.80800 80.83800 1.000 55.07766 100 LEU A CA 1
ATOM 664 C C . LEU A 1 100 ? 12.07300 -66.15200 81.81600 1.000 58.23593 100 LEU A C 1
ATOM 665 O O . LEU A 1 100 ? 13.24100 -65.87000 81.53100 1.000 56.66469 100 LEU A O 1
ATOM 670 N N . LEU A 1 101 ? 11.74100 -66.73900 82.96000 1.000 57.95958 101 LEU A N 1
ATOM 671 C CA . LEU A 1 101 ? 12.75200 -67.25500 83.86600 1.000 59.00971 101 LEU A CA 1
ATOM 672 C C . LEU A 1 101 ? 12.86100 -68.76400 83.71600 1.000 63.48919 101 LEU A C 1
ATOM 673 O O . LEU A 1 101 ? 11.84300 -69.44900 83.58900 1.000 60.74149 101 LEU A O 1
ATOM 678 N N . PRO A 1 102 ? 14.07700 -69.30400 83.71100 1.000 67.49757 102 PRO A N 1
ATOM 679 C CA . PRO A 1 102 ? 14.22600 -70.75100 83.60400 1.000 62.91017 102 PRO A CA 1
ATOM 680 C C . PRO A 1 102 ? 13.52400 -71.45100 84.75200 1.000 60.82835 102 PRO A C 1
ATOM 681 O O . PRO A 1 102 ? 13.46700 -70.93000 85.88100 1.000 56.30938 102 PRO A O 1
ATOM 685 N N . PRO A 1 103 ? 12.97100 -72.64200 84.50400 1.000 63.17336 103 PRO A N 1
ATOM 686 C CA . PRO A 1 103 ? 12.06300 -73.26400 85.48800 1.000 65.34204 103 PRO A CA 1
ATOM 687 C C . PRO A 1 103 ? 12.66000 -73.51400 86.86200 1.000 61.99164 103 PRO A C 1
ATOM 688 O O . PRO A 1 103 ? 11.90900 -73.55700 87.84600 1.000 69.14513 103 PRO A O 1
ATOM 692 N N . GLU A 1 104 ? 13.97700 -73.68500 86.98000 1.000 65.54733 104 GLU A N 1
ATOM 693 C CA . GLU A 1 104 ? 14.58600 -74.02600 88.26000 1.000 63.40497 104 GLU A CA 1
ATOM 694 C C . GLU A 1 104 ? 15.30600 -72.84300 88.91400 1.000 54.11175 104 GLU A C 1
ATOM 695 O O . GLU A 1 104 ? 16.15500 -73.05100 89.79100 1.000 52.97214 104 GLU A O 1
ATOM 701 N N . VAL A 1 105 ? 14.94800 -71.60800 88.55200 1.000 52.71158 105 VAL A N 1
ATOM 702 C CA . VAL A 1 105 ? 15.69200 -70.44500 89.03100 1.000 49.73754 105 VAL A CA 1
ATOM 703 C C . VAL A 1 105 ? 15.55900 -70.31500 90.54400 1.000 47.36884 105 VAL A C 1
ATOM 704 O O . VAL A 1 105 ? 14.51700 -70.63400 91.13200 1.000 49.25591 105 VAL A O 1
ATOM 708 N N . ASN A 1 106 ? 16.64300 -69.89800 91.19400 1.000 49.65332 106 ASN A N 1
ATOM 709 C CA . ASN A 1 106 ? 16.66100 -69.65100 92.63100 1.000 46.87404 106 ASN A CA 1
ATOM 710 C C . ASN A 1 106 ? 16.94300 -68.17800 92.90000 1.000 44.35795 106 ASN A C 1
ATOM 711 O O . ASN A 1 106 ? 17.81100 -67.57700 92.26200 1.000 41.28916 106 ASN A O 1
ATOM 716 N N . ILE A 1 107 ? 16.21300 -67.60200 93.85200 1.000 44.88959 107 ILE A N 1
ATOM 717 C CA . ILE A 1 107 ? 16.27900 -66.17300 94.13500 1.000 42.84461 107 ILE A CA 1
ATOM 718 C C . ILE A 1 107 ? 16.59000 -65.99900 95.61100 1.000 37.00970 107 ILE A C 1
ATOM 719 O O . ILE A 1 107 ? 15.94400 -66.61300 96.46600 1.000 45.36070 107 ILE A O 1
ATOM 724 N N . ILE A 1 108 ? 17.59900 -65.18800 95.90700 1.000 43.11833 108 ILE A N 1
ATOM 725 C CA . ILE A 1 108 ? 18.07000 -65.01300 97.27500 1.000 45.95814 108 ILE A CA 1
ATOM 726 C C . ILE A 1 108 ? 18.13900 -63.52000 97.55800 1.000 41.56288 108 ILE A C 1
ATOM 727 O O . ILE A 1 108 ? 18.86800 -62.78700 96.87700 1.000 42.46562 108 ILE A O 1
ATOM 732 N N . GLY A 1 109 ? 17.37600 -63.06900 98.54800 1.000 43.12886 109 GLY A N 1
ATOM 733 C CA . GLY A 1 109 ? 17.53500 -61.72600 99.06200 1.000 35.78061 109 GLY A CA 1
ATOM 734 C C . GLY A 1 109 ? 18.63700 -61.73700 100.10500 1.000 36.35436 109 GLY A C 1
ATOM 735 O O . GLY A 1 109 ? 18.76000 -62.67100 100.87600 1.000 38.69411 109 GLY A O 1
ATOM 736 N N . TYR A 1 110 ? 19.46400 -60.70500 100.07700 1.000 40.68383 110 TYR A N 1
ATOM 737 C CA . TYR A 1 110 ? 20.59900 -60.57800 100.98000 1.000 41.84186 110 TYR A CA 1
ATOM 738 C C . TYR A 1 110 ? 20.56700 -59.15300 101.50800 1.000 41.12598 110 TYR A C 1
ATOM 739 O O . TYR A 1 110 ? 20.54300 -58.20200 100.72200 1.000 38.52830 110 TYR A O 1
ATOM 748 N N . ALA A 1 111 ? 20.53000 -59.00300 102.82700 1.000 41.36285 111 ALA A N 1
ATOM 749 C CA . ALA A 1 111 ? 20.47200 -57.67500 103.42200 1.000 38.82044 111 ALA A CA 1
ATOM 750 C C . ALA A 1 111 ? 20.94300 -57.78000 104.86500 1.000 43.36836 111 ALA A C 1
ATOM 751 O O . ALA A 1 111 ? 21.05800 -58.87200 105.42000 1.000 40.17061 111 ALA A O 1
ATOM 753 N N . ARG A 1 112 ? 21.24400 -56.62600 105.45700 1.000 40.82595 112 ARG A N 1
ATOM 754 C CA . ARG A 1 112 ? 21.66700 -56.59800 106.84900 1.000 45.90550 112 ARG A CA 1
ATOM 755 C C . ARG A 1 112 ? 20.50900 -56.77500 107.81000 1.000 46.73192 112 ARG A C 1
ATOM 756 O O . ARG A 1 112 ? 20.72900 -57.18000 108.95700 1.000 43.46311 112 ARG A O 1
ATOM 764 N N . THR A 1 113 ? 19.29300 -56.46100 107.38200 1.000 45.09225 113 THR A N 1
ATOM 765 C CA . THR A 1 113 ? 18.15500 -56.49500 108.28800 1.000 49.60858 113 THR A CA 1
ATOM 766 C C . THR A 1 113 ? 17.91300 -57.91300 108.78100 1.000 50.32182 113 THR A C 1
ATOM 767 O O . THR A 1 113 ? 17.82000 -58.85100 107.98100 1.000 51.29562 113 THR A O 1
ATOM 771 N N . LYS A 1 114 ? 17.84000 -58.06600 110.10300 1.000 47.51886 114 LYS A N 1
ATOM 772 C CA . LYS A 1 114 ? 17.42100 -59.32900 110.69000 1.000 50.18760 114 LYS A CA 1
ATOM 773 C C . LYS A 1 114 ? 15.98800 -59.63600 110.26300 1.000 48.99798 114 LYS A C 1
ATOM 774 O O . LYS A 1 114 ? 15.11100 -58.77000 110.31100 1.000 57.07000 114 LYS A O 1
ATOM 780 N N . VAL A 1 115 ? 15.76400 -60.85200 109.78100 1.000 50.35604 115 VAL A N 1
ATOM 781 C CA . VAL A 1 115 ? 14.42200 -61.35300 109.50600 1.000 51.98518 115 VAL A CA 1
ATOM 782 C C . VAL A 1 115 ? 14.28700 -62.64600 110.30100 1.000 56.62784 115 VAL A C 1
ATOM 783 O O . VAL A 1 115 ? 14.81000 -63.69200 109.90000 1.000 54.25387 115 VAL A O 1
ATOM 787 N N . ASP A 1 116 ? 13.60300 -62.57200 111.44500 1.000 51.86411 116 ASP A N 1
ATOM 788 C CA . ASP A 1 116 ? 13.44600 -63.73600 112.31200 1.000 55.16714 116 ASP A CA 1
ATOM 789 C C . ASP A 1 116 ? 12.60300 -64.83000 111.67200 1.000 57.67007 116 ASP A C 1
ATOM 790 O O . ASP A 1 116 ? 12.63800 -65.97700 112.13400 1.000 56.04619 116 ASP A O 1
ATOM 795 N N . ASP A 1 117 ? 11.84900 -64.50200 110.62100 1.000 58.32541 117 ASP A N 1
ATOM 796 C CA . ASP A 1 117 ? 10.82500 -65.40000 110.09200 1.000 60.32829 117 ASP A CA 1
ATOM 797 C C . ASP A 1 117 ? 10.70900 -65.10300 108.60100 1.000 56.20411 117 ASP A C 1
ATOM 798 O O . ASP A 1 117 ? 9.93500 -64.23000 108.19900 1.000 60.46778 117 ASP A O 1
ATOM 803 N N . VAL A 1 118 ? 11.46900 -65.84500 107.79500 1.000 57.31213 118 VAL A N 1
ATOM 804 C CA . VAL A 1 118 ? 11.61000 -65.50700 106.37900 1.000 64.31034 118 VAL A CA 1
ATOM 805 C C . VAL A 1 118 ? 10.28800 -65.67600 105.63600 1.000 59.05971 118 VAL A C 1
ATOM 806 O O . VAL A 1 118 ? 9.93300 -64.85100 104.78700 1.000 56.16200 118 VAL A O 1
ATOM 810 N N . GLU A 1 119 ? 9.53200 -66.73100 105.95300 1.000 65.74209 119 GLU A N 1
ATOM 811 C CA . GLU A 1 119 ? 8.28600 -66.98900 105.23400 1.000 60.94941 119 GLU A CA 1
ATOM 812 C C . GLU A 1 119 ? 7.28900 -65.85100 105.39700 1.000 59.34396 119 GLU A C 1
ATOM 813 O O . GLU A 1 119 ? 6.51700 -65.56700 104.47000 1.000 60.02299 119 GLU A O 1
ATOM 819 N N . LYS A 1 120 ? 7.29100 -65.18000 106.55500 1.000 56.46730 120 LYS A N 1
ATOM 820 C CA . LYS A 1 120 ? 6.33900 -64.09000 106.75600 1.000 61.25208 120 LYS A CA 1
ATOM 821 C C . LYS A 1 120 ? 6.79100 -62.82400 106.04200 1.000 66.08424 120 LYS A C 1
ATOM 822 O O . LYS A 1 120 ? 5.96000 -62.09500 105.48800 1.000 64.57353 120 LYS A O 1
ATOM 828 N N . TRP A 1 121 ? 8.10100 -62.54600 106.04500 1.000 61.89163 121 TRP A N 1
ATOM 829 C CA . TRP A 1 121 ? 8.62900 -61.44400 105.24400 1.000 61.99164 121 TRP A CA 1
ATOM 830 C C . TRP A 1 121 ? 8.24900 -61.59100 103.77700 1.000 56.01461 121 TRP A C 1
ATOM 831 O O . TRP A 1 121 ? 7.95600 -60.60000 103.10000 1.000 56.35939 121 TRP A O 1
ATOM 842 N N . LYS A 1 122 ? 8.26700 -62.82200 103.26000 1.000 59.43871 122 LYS A N 1
ATOM 843 C CA . LYS A 1 122 ? 7.91600 -63.02100 101.85400 1.000 64.47089 122 LYS A CA 1
ATOM 844 C C . LYS A 1 122 ? 6.42600 -62.83900 101.61800 1.000 57.08053 122 LYS A C 1
ATOM 845 O O . LYS A 1 122 ? 6.01800 -62.39400 100.53900 1.000 56.51204 122 LYS A O 1
ATOM 851 N N . HIS A 1 123 ? 5.60400 -63.19100 102.59900 1.000 67.40545 123 HIS A N 1
ATOM 852 C CA . HIS A 1 123 ? 4.16100 -63.19000 102.41200 1.000 71.97442 123 HIS A CA 1
ATOM 853 C C . HIS A 1 123 ? 3.52100 -61.86000 102.78500 1.000 66.59219 123 HIS A C 1
ATOM 854 O O . HIS A 1 123 ? 2.64100 -61.37300 102.06600 1.000 60.00719 123 HIS A O 1
ATOM 861 N N . GLU A 1 124 ? 3.95000 -61.25500 103.88900 1.000 58.90180 124 GLU A N 1
ATOM 862 C CA . GLU A 1 124 ? 3.37800 -59.98400 104.30600 1.000 63.14441 124 GLU A CA 1
ATOM 863 C C . GLU A 1 124 ? 4.06700 -58.78700 103.65700 1.000 64.97358 124 GLU A C 1
ATOM 864 O O . GLU A 1 124 ? 3.40400 -57.78000 103.38200 1.000 72.81399 124 GLU A O 1
ATOM 870 N N . THR A 1 125 ? 5.36600 -58.87400 103.36500 1.000 60.07826 125 THR A N 1
ATOM 871 C CA . THR A 1 125 ? 6.03500 -57.75700 102.70600 1.000 56.98052 125 THR A CA 1
ATOM 872 C C . THR A 1 125 ? 6.09100 -57.93000 101.18600 1.000 58.73862 125 THR A C 1
ATOM 873 O O . THR A 1 125 ? 5.54000 -57.10500 100.45000 1.000 65.77894 125 THR A O 1
ATOM 877 N N . LEU A 1 126 ? 6.74200 -58.99500 100.69600 1.000 61.72319 126 LEU A N 1
ATOM 878 C CA . LEU A 1 126 ? 7.03500 -59.07700 99.25600 1.000 55.30926 126 LEU A CA 1
ATOM 879 C C . LEU A 1 126 ? 5.76900 -59.23800 98.41900 1.000 55.62509 126 LEU A C 1
ATOM 880 O O . LEU A 1 126 ? 5.59400 -58.54500 97.41100 1.000 55.99882 126 LEU A O 1
ATOM 885 N N . MET A 1 127 ? 4.88300 -60.16100 98.80300 1.000 61.91005 127 MET A N 1
ATOM 886 C CA . MET A 1 127 ? 3.73700 -60.46000 97.95100 1.000 63.77080 127 MET A CA 1
ATOM 887 C C . MET A 1 127 ? 2.79600 -59.26500 97.83500 1.000 66.85802 127 MET A C 1
ATOM 888 O O . MET A 1 127 ? 2.10600 -59.11500 96.82000 1.000 60.62043 127 MET A O 1
ATOM 893 N N . LYS A 1 128 ? 2.77900 -58.39600 98.85200 1.000 62.92597 128 LYS A N 1
ATOM 894 C CA . LYS A 1 128 ? 1.93800 -57.20200 98.84300 1.000 68.00815 128 LYS A CA 1
ATOM 895 C C . LYS A 1 128 ? 2.10900 -56.39100 97.56100 1.000 71.53226 128 LYS A C 1
ATOM 896 O O . LYS A 1 128 ? 1.12500 -55.90600 96.98800 1.000 72.98507 128 LYS A O 1
ATOM 902 N N . TYR A 1 129 ? 3.34200 -56.25500 97.07600 1.000 67.02909 129 TYR A N 1
ATOM 903 C CA . TYR A 1 129 ? 3.62500 -55.38700 95.94200 1.000 60.91783 129 TYR A CA 1
ATOM 904 C C . TYR A 1 129 ? 3.63800 -56.12100 94.61000 1.000 55.26189 129 TYR A C 1
ATOM 905 O O . TYR A 1 129 ? 3.99100 -55.51700 93.59600 1.000 55.32769 129 TYR A O 1
ATOM 914 N N . PHE A 1 130 ? 3.27500 -57.40100 94.58000 1.000 64.78935 130 PHE A N 1
ATOM 915 C CA . PHE A 1 130 ? 3.16100 -58.09300 93.30200 1.000 63.86555 130 PHE A CA 1
ATOM 916 C C . PHE A 1 130 ? 1.94000 -57.58400 92.55200 1.000 61.49158 130 PHE A C 1
ATOM 917 O O . PHE A 1 130 ? 0.87800 -57.37400 93.14100 1.000 65.77631 130 PHE A O 1
ATOM 925 N N . SER A 1 131 ? 2.09800 -57.37500 91.24700 1.000 59.59662 131 SER A N 1
ATOM 926 C CA . SER A 1 131 ? 0.97100 -56.99000 90.40400 1.000 71.48752 131 SER A CA 1
ATOM 927 C C . SER A 1 131 ? -0.11300 -58.05300 90.44500 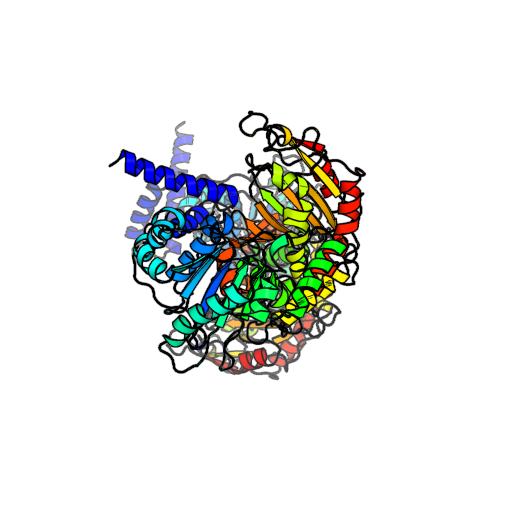1.000 77.91460 131 SER A C 1
ATOM 928 O O . SER A 1 131 ? 0.06200 -59.14600 89.89800 1.000 83.55212 131 SER A O 1
ATOM 931 N N . ASN A 1 132 ? -1.23300 -57.74500 91.09200 1.000 80.77021 132 ASN A N 1
ATOM 932 C CA . ASN A 1 132 ? -2.35500 -58.67800 91.16800 1.000 86.65513 132 ASN A CA 1
ATOM 933 C C . ASN A 1 132 ? -3.28500 -58.48900 89.97000 1.000 91.32148 132 ASN A C 1
ATOM 934 O O . ASN A 1 132 ? -4.45200 -58.11400 90.09700 1.000 93.49805 132 ASN A O 1
ATOM 939 N N . LEU A 1 133 ? -2.75200 -58.79500 88.78300 1.000 85.88925 133 LEU A N 1
ATOM 940 C CA . LEU A 1 133 ? -3.54200 -58.75900 87.55600 1.000 84.10482 133 LEU A CA 1
ATOM 941 C C . LEU A 1 133 ? -4.67800 -59.77700 87.59800 1.000 94.23498 133 LEU A C 1
ATOM 942 O O . LEU A 1 133 ? -5.25200 -60.10900 86.55400 1.000 100.42520 133 LEU A O 1
ATOM 947 N N . SER A 1 134 ? -4.99900 -60.28200 88.79500 1.000 96.93267 134 SER A N 1
ATOM 948 C CA . SER A 1 134 ? -5.98200 -61.33700 89.02800 1.000 96.61685 134 SER A CA 1
ATOM 949 C C . SER A 1 134 ? -5.57000 -62.63000 88.33500 1.000 99.52772 134 SER A C 1
ATOM 950 O O . SER A 1 134 ? -5.68400 -63.71400 88.91800 1.000 101.20161 134 SER A O 1
ATOM 953 N N . GLU A 1 135 ? -5.10600 -62.52700 87.08900 1.000 99.54615 135 GLU A N 1
ATOM 954 C CA . GLU A 1 135 ? -4.46300 -63.64100 86.40800 1.000 98.94081 135 GLU A CA 1
ATOM 955 C C . GLU A 1 135 ? -3.26500 -64.13500 87.21800 1.000 98.39864 135 GLU A C 1
ATOM 956 O O . GLU A 1 135 ? -3.31400 -65.22700 87.79500 1.000 95.75885 135 GLU A O 1
ATOM 962 N N . ARG A 1 136 ? -2.20600 -63.32000 87.30600 1.000 94.85874 136 ARG A N 1
ATOM 963 C CA . ARG A 1 136 ? -0.95600 -63.76800 87.92000 1.000 85.08915 136 ARG A CA 1
ATOM 964 C C . ARG A 1 136 ? -1.15100 -64.27300 89.34400 1.000 91.41886 136 ARG A C 1
ATOM 965 O O . ARG A 1 136 ? -0.38900 -65.13700 89.79600 1.000 87.98687 136 ARG A O 1
ATOM 973 N N . GLY A 1 137 ? -2.15400 -63.75500 90.05800 1.000 91.30042 137 GLY A N 1
ATOM 974 C CA . GLY A 1 137 ? -2.37500 -64.06800 91.46000 1.000 82.83625 137 GLY A CA 1
ATOM 975 C C . GLY A 1 137 ? -2.24400 -65.53300 91.82500 1.000 80.62546 137 GLY A C 1
ATOM 976 O O . GLY A 1 137 ? -1.76100 -65.87700 92.90800 1.000 81.05182 137 GLY A O 1
ATOM 977 N N . CYS A 1 138 ? -2.65800 -66.40900 90.90700 1.000 88.78170 138 CYS A N 1
ATOM 978 C CA . CYS A 1 138 ? -2.56100 -67.84600 91.12900 1.000 84.18904 138 CYS A CA 1
ATOM 979 C C . CYS A 1 138 ? -1.11400 -68.32800 91.22500 1.000 82.04668 138 CYS A C 1
ATOM 980 O O . CYS A 1 138 ? -0.87500 -69.44600 91.69600 1.000 78.21727 138 CYS A O 1
ATOM 983 N N . HIS A 1 139 ? -0.14300 -67.51400 90.80400 1.000 76.14597 139 HIS A N 1
ATOM 984 C CA . HIS A 1 139 ? 1.24900 -67.93600 90.72200 1.000 72.80873 139 HIS A CA 1
ATOM 985 C C . HIS A 1 139 ? 2.12000 -67.41300 91.86100 1.000 75.05374 139 HIS A C 1
ATOM 986 O O . HIS A 1 139 ? 3.30800 -67.74300 91.90400 1.000 67.48178 139 HIS A O 1
ATOM 993 N N . ALA A 1 140 ? 1.56500 -66.62900 92.78900 1.000 74.17468 140 ALA A N 1
ATOM 994 C CA . ALA A 1 140 ? 2.40100 -65.93100 93.76600 1.000 75.86962 140 ALA A CA 1
ATOM 995 C C . ALA A 1 140 ? 3.05700 -66.89700 94.74900 1.000 67.34492 140 ALA A C 1
ATOM 996 O O . ALA A 1 140 ? 4.25000 -66.76700 95.05100 1.000 62.81016 140 ALA A O 1
ATOM 998 N N . GLU A 1 141 ? 2.29700 -67.86200 95.27200 1.000 57.76219 141 GLU A N 1
ATOM 999 C CA . GLU A 1 141 ? 2.88700 -68.82700 96.19200 1.000 71.24538 141 GLU A CA 1
ATOM 1000 C C . GLU A 1 141 ? 3.85800 -69.75600 95.47400 1.000 69.52413 141 GLU A C 1
ATOM 1001 O O . GLU A 1 141 ? 4.82800 -70.22000 96.08500 1.000 70.55056 141 GLU A O 1
ATOM 1007 N N . ASP A 1 142 ? 3.61600 -70.04100 94.19000 1.000 54.74604 142 ASP A N 1
ATOM 1008 C CA . ASP A 1 142 ? 4.60200 -70.76600 93.39200 1.000 68.84246 142 ASP A CA 1
ATOM 1009 C C . ASP A 1 142 ? 5.91000 -69.99000 93.30700 1.000 64.01820 142 ASP A C 1
ATOM 1010 O O . ASP A 1 142 ? 6.98800 -70.52900 93.58400 1.000 69.41359 142 ASP A O 1
ATOM 1015 N N . PHE A 1 143 ? 5.82400 -68.71600 92.92100 1.000 58.25698 143 PHE A N 1
ATOM 1016 C CA . PHE A 1 143 ? 7.01300 -67.88800 92.76100 1.000 48.23473 143 PHE A CA 1
ATOM 1017 C C . PHE A 1 143 ? 7.75000 -67.71000 94.08500 1.000 60.33092 143 PHE A C 1
ATOM 1018 O O . PHE A 1 143 ? 8.98600 -67.68400 94.11800 1.000 58.19119 143 PHE A O 1
ATOM 1026 N N . LEU A 1 144 ? 7.01200 -67.59600 95.19000 1.000 51.79305 144 LEU A N 1
ATOM 1027 C CA . LEU A 1 144 ? 7.65900 -67.41800 96.48600 1.000 56.46993 144 LEU A CA 1
ATOM 1028 C C . LEU A 1 144 ? 8.48600 -68.62700 96.89200 1.000 58.23593 144 LEU A C 1
ATOM 1029 O O . LEU A 1 144 ? 9.39500 -68.49300 97.72400 1.000 58.38332 144 LEU A O 1
ATOM 1034 N N . LYS A 1 145 ? 8.18800 -69.80600 96.34000 1.000 66.82117 145 LYS A N 1
ATOM 1035 C CA . LYS A 1 145 ? 8.98100 -70.98300 96.66500 1.000 69.07407 145 LYS A CA 1
ATOM 1036 C C . LYS A 1 145 ? 10.39100 -70.88100 96.09400 1.000 60.17564 145 LYS A C 1
ATOM 1037 O O . LYS A 1 145 ? 11.27600 -71.62800 96.52600 1.000 64.10242 145 LYS A O 1
ATOM 1043 N N . HIS A 1 146 ? 10.62300 -69.94800 95.17200 1.000 58.80442 146 HIS A N 1
ATOM 1044 C CA . HIS A 1 146 ? 11.93900 -69.70000 94.60000 1.000 54.50390 146 HIS A CA 1
ATOM 1045 C C . HIS A 1 146 ? 12.76900 -68.69700 95.39700 1.000 55.12240 146 HIS A C 1
ATOM 1046 O O . HIS A 1 146 ? 13.88700 -68.37700 94.98300 1.000 50.14022 146 HIS A O 1
ATOM 1053 N N . ILE A 1 147 ? 12.26900 -68.19500 96.52400 1.000 50.30340 147 ILE A N 1
ATOM 1054 C CA . ILE A 1 147 ? 12.87100 -67.05100 97.20100 1.000 44.96329 147 ILE A CA 1
ATOM 1055 C C . ILE A 1 147 ? 13.32700 -67.47600 98.58800 1.000 49.53752 147 ILE A C 1
ATOM 1056 O O . ILE A 1 147 ? 12.56800 -68.10400 99.33300 1.000 47.96628 147 ILE A O 1
ATOM 1061 N N . SER A 1 148 ? 14.56700 -67.14100 98.92700 1.000 38.28880 148 SER A N 1
ATOM 1062 C CA . SER A 1 148 ? 15.09700 -67.33000 100.27300 1.000 43.39731 148 SER A CA 1
ATOM 1063 C C . SER A 1 148 ? 15.76400 -66.02700 100.69700 1.000 39.69950 148 SER A C 1
ATOM 1064 O O . SER A 1 148 ? 15.88100 -65.07600 99.90700 1.000 44.41059 148 SER A O 1
ATOM 1067 N N . TYR A 1 149 ? 16.20600 -65.98100 101.95100 1.000 45.00540 149 TYR A N 1
ATOM 1068 C CA . TYR A 1 149 ? 16.73500 -64.75300 102.51200 1.000 42.42614 149 TYR A CA 1
ATOM 1069 C C . TYR A 1 149 ? 17.99300 -65.07500 103.30200 1.000 39.60738 149 TYR A C 1
ATOM 1070 O O . TYR A 1 149 ? 17.99900 -66.00200 104.11400 1.000 47.83995 149 TYR A O 1
ATOM 1079 N N . PHE A 1 150 ? 19.05300 -64.31700 103.03600 1.000 45.29754 150 PHE A N 1
ATOM 1080 C CA . PHE A 1 150 ? 20.32200 -64.42400 103.74700 1.000 45.31070 150 PHE A CA 1
ATOM 1081 C C . PHE A 1 150 ? 20.56000 -63.09700 104.45300 1.000 39.63107 150 PHE A C 1
ATOM 1082 O O . PHE A 1 150 ? 20.66800 -62.05900 103.78800 1.000 41.13125 150 PHE A O 1
ATOM 1090 N N . CYS A 1 151 ? 20.61900 -63.12400 105.78600 1.000 41.79448 151 CYS A N 1
ATOM 1091 C CA . CYS A 1 151 ? 20.94100 -61.93700 106.56400 1.000 40.46801 151 CYS A CA 1
ATOM 1092 C C . CYS A 1 151 ? 22.45400 -61.89200 106.74300 1.000 43.40520 151 CYS A C 1
ATOM 1093 O O . CYS A 1 151 ? 23.03000 -62.74700 107.43200 1.000 40.04164 151 CYS A O 1
ATOM 1096 N N . GLY A 1 152 ? 23.10200 -60.90700 106.10700 1.000 38.19405 152 GLY A N 1
ATOM 1097 C CA . GLY A 1 152 ? 24.54700 -60.81000 106.15500 1.000 39.21786 152 GLY A CA 1
ATOM 1098 C C . GLY A 1 152 ? 25.02200 -59.38200 105.99600 1.000 38.12036 152 GLY A C 1
ATOM 1099 O O . GLY A 1 152 ? 24.23300 -58.45900 105.77900 1.000 41.58130 152 GLY A O 1
ATOM 1100 N N . ALA A 1 153 ? 26.33900 -59.20500 106.12000 1.000 40.94438 153 ALA A N 1
ATOM 1101 C CA . ALA A 1 153 ? 26.95300 -57.91600 105.82900 1.000 40.66277 153 ALA A CA 1
ATOM 1102 C C . ALA A 1 153 ? 27.46600 -57.87600 104.39800 1.000 38.81255 153 ALA A C 1
ATOM 1103 O O . ALA A 1 153 ? 27.95100 -58.87300 103.85700 1.000 39.14154 153 ALA A O 1
ATOM 1105 N N . TYR A 1 154 ? 27.39200 -56.68800 103.80800 1.000 38.27564 154 TYR A N 1
ATOM 1106 C CA . TYR A 1 154 ? 27.89000 -56.48400 102.45400 1.000 35.46215 154 TYR A CA 1
ATOM 1107 C C . TYR A 1 154 ? 29.41200 -56.47100 102.39900 1.000 42.31297 154 TYR A C 1
ATOM 1108 O O . TYR A 1 154 ? 29.98000 -56.71500 101.33000 1.000 39.84951 154 TYR A O 1
ATOM 1117 N N . ASP A 1 155 ? 30.08400 -56.22400 103.52900 1.000 38.71517 155 ASP A N 1
ATOM 1118 C CA . ASP A 1 155 ? 31.52700 -56.02600 103.55500 1.000 43.25255 155 ASP A CA 1
ATOM 1119 C C . ASP A 1 155 ? 32.25600 -57.17400 104.24100 1.000 45.21858 155 ASP A C 1
ATOM 1120 O O . ASP A 1 155 ? 33.41800 -57.02100 104.63400 1.000 40.94701 155 ASP A O 1
ATOM 1125 N N . SER A 1 156 ? 31.59800 -58.32000 104.38600 1.000 39.96269 156 SER A N 1
ATOM 1126 C CA . SER A 1 156 ? 32.16300 -59.48700 105.05300 1.000 43.96580 156 SER A CA 1
ATOM 1127 C C . SER A 1 156 ? 32.53600 -60.54500 104.01600 1.000 46.87404 156 SER A C 1
ATOM 1128 O O . SER A 1 156 ? 31.65600 -61.15800 103.40400 1.000 41.74448 156 SER A O 1
ATOM 1131 N N . VAL A 1 157 ? 33.84000 -60.76400 103.83300 1.000 41.33127 157 VAL A N 1
ATOM 1132 C CA . VAL A 1 157 ? 34.31100 -61.86100 102.98900 1.000 38.25985 157 VAL A CA 1
ATOM 1133 C C . VAL A 1 157 ? 33.75900 -63.19200 103.48700 1.000 43.31835 157 VAL A C 1
ATOM 1134 O O . VAL A 1 157 ? 33.29500 -64.03000 102.70700 1.000 40.30220 157 VAL A O 1
ATOM 1138 N N . ASP A 1 158 ? 33.81400 -63.41700 104.79500 1.000 40.95491 158 ASP A N 1
ATOM 1139 C CA . ASP A 1 158 ? 33.35000 -64.69600 105.30900 1.000 42.04715 158 ASP A CA 1
ATOM 1140 C C . ASP A 1 158 ? 31.85700 -64.89700 105.07900 1.000 35.75692 158 ASP A C 1
ATOM 1141 O O . ASP A 1 158 ? 31.42000 -66.02200 104.81900 1.000 42.28665 158 ASP A O 1
ATOM 1146 N N . ASP A 1 159 ? 31.05300 -63.83100 105.19800 1.000 39.41788 159 ASP A N 1
ATOM 1147 C CA . ASP A 1 159 ? 29.62600 -63.96200 104.90700 1.000 40.66277 159 ASP A CA 1
ATOM 1148 C C . ASP A 1 159 ? 29.39100 -64.33800 103.44800 1.000 38.18353 159 ASP A C 1
ATOM 1149 O O . ASP A 1 159 ? 28.47000 -65.09900 103.14100 1.000 35.69902 159 ASP A O 1
ATOM 1154 N N . PHE A 1 160 ? 30.22600 -63.84700 102.54700 1.000 37.99666 160 PHE A N 1
ATOM 1155 C CA . PHE A 1 160 ? 30.02500 -64.18900 101.14500 1.000 38.94941 160 PHE A CA 1
ATOM 1156 C C . PHE A 1 160 ? 30.51500 -65.59700 100.82700 1.000 38.68359 160 PHE A C 1
ATOM 1157 O O . PHE A 1 160 ? 29.97800 -66.24700 99.91800 1.000 37.93086 160 PHE A O 1
ATOM 1165 N N . LYS A 1 161 ? 31.53900 -66.07600 101.53600 1.000 38.23616 161 LYS A N 1
ATOM 1166 C CA . LYS A 1 161 ? 31.85600 -67.50000 101.47600 1.000 42.21032 161 LYS A CA 1
ATOM 1167 C C . LYS A 1 161 ? 30.69200 -68.33300 101.98500 1.000 42.80513 161 LYS A C 1
ATOM 1168 O O . LYS A 1 161 ? 30.36500 -69.38200 101.41500 1.000 39.12048 161 LYS A O 1
ATOM 1174 N N . ARG A 1 162 ? 30.05700 -67.88500 103.06500 1.000 41.96293 162 ARG A N 1
ATOM 1175 C CA . ARG A 1 162 ? 28.87800 -68.58100 103.57000 1.000 38.39671 162 ARG A CA 1
ATOM 1176 C C . ARG A 1 162 ? 27.73900 -68.50600 102.56200 1.000 41.33127 162 ARG A C 1
ATOM 1177 O O . ARG A 1 162 ? 27.05800 -69.51000 102.31500 1.000 44.90012 162 ARG A O 1
ATOM 1185 N N . LEU A 1 163 ? 27.53100 -67.32700 101.95800 1.000 38.65463 163 LEU A N 1
ATOM 1186 C CA . LEU A 1 163 ? 26.55000 -67.21600 100.88200 1.000 39.52053 163 LEU A CA 1
ATOM 1187 C C . LEU A 1 163 ? 26.88100 -68.16700 99.74300 1.000 45.31859 163 LEU A C 1
ATOM 1188 O O . LEU A 1 163 ? 25.99000 -68.84400 99.21200 1.000 40.07323 163 LEU A O 1
ATOM 1193 N N . ASP A 1 164 ? 28.15800 -68.23500 99.35800 1.000 39.23102 164 ASP A N 1
ATOM 1194 C CA . ASP A 1 164 ? 28.55000 -69.11700 98.25900 1.000 40.96807 164 ASP A CA 1
ATOM 1195 C C . ASP A 1 164 ? 28.17100 -70.56400 98.54500 1.000 42.51562 164 ASP A C 1
ATOM 1196 O O . ASP A 1 164 ? 27.69800 -71.27500 97.65500 1.000 40.68119 164 ASP A O 1
ATOM 1201 N N . ALA A 1 165 ? 28.36100 -71.02200 99.78500 1.000 42.28139 165 ALA A N 1
ATOM 1202 C CA . ALA A 1 165 ? 27.99900 -72.40000 100.10900 1.000 44.26847 165 ALA A CA 1
ATOM 1203 C C . ALA A 1 165 ? 26.50200 -72.63200 99.93500 1.000 45.00803 165 ALA A C 1
ATOM 1204 O O . ALA A 1 165 ? 26.07700 -73.71700 99.51700 1.000 41.86291 165 ALA A O 1
ATOM 1206 N N . VAL A 1 166 ? 25.68800 -71.62200 100.24800 1.000 43.47627 166 VAL A N 1
ATOM 1207 C CA . VAL A 1 166 ? 24.24500 -71.74900 100.07600 1.000 45.78970 166 VAL A CA 1
ATOM 1208 C C . VAL A 1 166 ? 23.88400 -71.75200 98.59100 1.000 45.11067 166 VAL A C 1
ATOM 1209 O O . VAL A 1 166 ? 23.01700 -72.51800 98.15000 1.000 46.11606 166 VAL A O 1
ATOM 1213 N N . ILE A 1 167 ? 24.53500 -70.89800 97.79600 1.000 41.49708 167 ILE A N 1
ATOM 1214 C CA . ILE A 1 167 ? 24.28000 -70.90000 96.35300 1.000 45.36597 167 ILE A CA 1
ATOM 1215 C C . ILE A 1 167 ? 24.67700 -72.24100 95.74400 1.000 48.33211 167 ILE A C 1
ATOM 1216 O O . ILE A 1 167 ? 23.95300 -72.79500 94.90800 1.000 42.39982 167 ILE A O 1
ATOM 1221 N N . ARG A 1 168 ? 25.83700 -72.78000 96.14900 1.000 41.66026 168 ARG A N 1
ATOM 1222 C CA . ARG A 1 168 ? 26.28400 -74.07300 95.63000 1.000 48.72689 168 ARG A CA 1
ATOM 1223 C C . ARG A 1 168 ? 25.28200 -75.17300 95.94500 1.000 50.09548 168 ARG A C 1
ATOM 1224 O O . ARG A 1 168 ? 25.00700 -76.02900 95.09800 1.000 46.85562 168 ARG A O 1
ATOM 1232 N N . GLU A 1 169 ? 24.73700 -75.18000 97.16600 1.000 47.32673 169 GLU A N 1
ATOM 1233 C CA . GLU A 1 169 ? 23.73400 -76.18800 97.48900 1.000 53.23270 169 GLU A CA 1
ATOM 1234 C C . GLU A 1 169 ? 22.55700 -76.10300 96.52900 1.000 47.24777 169 GLU A C 1
ATOM 1235 O O . GLU A 1 169 ? 22.00900 -77.13100 96.11300 1.000 56.50678 169 GLU A O 1
ATOM 1241 N N . LYS A 1 170 ? 22.17800 -74.88900 96.13600 1.000 46.67402 170 LYS A N 1
ATOM 1242 C CA . LYS A 1 170 ? 21.06800 -74.73400 95.20100 1.000 44.53955 170 LYS A CA 1
ATOM 1243 C C . LYS A 1 170 ? 21.48000 -75.03900 93.76400 1.000 54.26966 170 LYS A C 1
ATOM 1244 O O . LYS A 1 170 ? 20.68500 -75.60200 93.00000 1.000 47.55044 170 LYS A O 1
ATOM 1250 N N . GLU A 1 171 ? 22.70300 -74.66500 93.36700 1.000 42.82619 171 GLU A N 1
ATOM 1251 C CA . GLU A 1 171 ? 23.15500 -75.00800 92.01500 1.000 44.39216 171 GLU A CA 1
ATOM 1252 C C . GLU A 1 171 ? 23.27000 -76.51800 91.84900 1.000 54.44074 171 GLU A C 1
ATOM 1253 O O . GLU A 1 171 ? 22.90700 -77.06000 90.80200 1.000 48.04787 171 GLU A O 1
ATOM 1259 N N . ASN A 1 172 ? 23.76200 -77.21400 92.87900 1.000 51.67988 172 ASN A N 1
ATOM 1260 C CA . ASN A 1 172 ? 23.95200 -78.65700 92.78800 1.000 55.50929 172 ASN A CA 1
ATOM 1261 C C . ASN A 1 172 ? 22.63300 -79.42100 92.77700 1.000 62.67067 172 ASN A C 1
ATOM 1262 O O . ASN A 1 172 ? 22.62200 -80.60600 92.42500 1.000 63.53657 172 ASN A O 1
ATOM 1267 N N . ALA A 1 173 ? 21.52400 -78.77400 93.14300 1.000 52.85897 173 ALA A N 1
ATOM 1268 C CA . ALA A 1 173 ? 20.21300 -79.40200 93.02000 1.000 61.23629 173 ALA A CA 1
ATOM 1269 C C . ALA A 1 173 ? 19.71900 -79.44200 91.58200 1.000 63.13125 173 ALA A C 1
ATOM 1270 O O . ALA A 1 173 ? 18.73200 -80.13000 91.29900 1.000 62.80227 173 ALA A O 1
ATOM 1272 N N . PHE A 1 174 ? 20.38400 -78.72800 90.68000 1.000 54.45916 174 PHE A N 1
ATOM 1273 C CA . PHE A 1 174 ? 19.91900 -78.58800 89.30700 1.000 57.40162 174 PHE A CA 1
ATOM 1274 C C . PHE A 1 174 ? 19.75100 -79.94700 88.63600 1.000 59.03866 174 PHE A C 1
ATOM 1275 O O . PHE A 1 174 ? 20.58000 -80.84400 88.79800 1.000 56.19358 174 PHE A O 1
ATOM 1283 N N . LYS A 1 175 ? 18.65300 -80.09200 87.88800 1.000 56.99631 175 LYS A N 1
ATOM 1284 C CA . LYS A 1 175 ? 18.36900 -81.29800 87.10900 1.000 66.43165 175 LYS A CA 1
ATOM 1285 C C . LYS A 1 175 ? 18.68600 -80.98600 85.64900 1.000 78.61206 175 LYS A C 1
ATOM 1286 O O . LYS A 1 175 ? 17.81600 -80.66900 84.83600 1.000 89.96342 175 LYS A O 1
ATOM 1292 N N . GLY A 1 176 ? 19.97300 -81.06800 85.32900 1.000 78.80155 176 GLY A N 1
ATOM 1293 C CA . GLY A 1 176 ? 20.47300 -80.76800 84.01100 1.000 66.17109 176 GLY A CA 1
ATOM 1294 C C . GLY A 1 176 ? 21.92200 -81.18700 83.91400 1.000 68.81878 176 GLY A C 1
ATOM 1295 O O . GLY A 1 176 ? 22.65900 -81.18100 84.90900 1.000 70.12946 176 GLY A O 1
ATOM 1296 N N . PRO A 1 177 ? 22.35300 -81.58800 82.71500 1.000 78.65154 177 PRO A N 1
ATOM 1297 C CA . PRO A 1 177 ? 23.73000 -82.09000 82.56900 1.000 64.57353 177 PRO A CA 1
ATOM 1298 C C . PRO A 1 177 ? 24.80600 -81.03700 82.81000 1.000 58.46754 177 PRO A C 1
ATOM 1299 O O . PRO A 1 177 ? 25.87900 -81.39300 83.31000 1.000 58.08854 177 PRO A O 1
ATOM 1303 N N . GLU A 1 178 ? 24.57000 -79.76600 82.47800 1.000 54.58549 178 GLU A N 1
ATOM 1304 C CA . GLU A 1 178 ? 25.62900 -78.76700 82.60600 1.000 55.79616 178 GLU A CA 1
ATOM 1305 C C . GLU A 1 178 ? 25.96300 -78.48600 84.06900 1.000 56.87524 178 GLU A C 1
ATOM 1306 O O . GLU A 1 178 ? 25.07800 -78.33900 84.91800 1.000 52.87213 178 GLU A O 1
ATOM 1312 N N . LYS A 1 179 ? 27.25600 -78.42200 84.36400 1.000 49.21116 179 LYS A N 1
ATOM 1313 C CA . LYS A 1 179 ? 27.69200 -78.21900 85.73300 1.000 53.66433 179 LYS A CA 1
ATOM 1314 C C . LYS A 1 179 ? 27.68200 -76.73400 86.09500 1.000 37.62556 179 LYS A C 1
ATOM 1315 O O . LYS A 1 179 ? 27.52100 -75.85500 85.24900 1.000 43.48679 179 LYS A O 1
ATOM 1321 N N . GLY A 1 180 ? 27.89900 -76.46500 87.38500 1.000 42.53668 180 GLY A N 1
ATOM 1322 C CA . GLY A 1 180 ? 28.06900 -75.11000 87.86700 1.000 43.38678 180 GLY A CA 1
ATOM 1323 C C . GLY A 1 180 ? 26.78300 -74.31100 87.89500 1.000 37.93086 180 GLY A C 1
ATOM 1324 O O . GLY A 1 180 ? 25.71200 -74.85300 88.18900 1.000 45.30280 180 GLY A O 1
ATOM 1325 N N . GLY A 1 181 ? 26.87600 -73.02900 87.56900 1.000 35.08579 181 GLY A N 1
ATOM 1326 C CA . GLY A 1 181 ? 25.71200 -72.17200 87.61100 1.000 40.87332 181 GLY A CA 1
ATOM 1327 C C . GLY A 1 181 ? 25.98600 -70.72600 87.26400 1.000 32.36704 181 GLY A C 1
ATOM 1328 O O . GLY A 1 181 ? 27.04400 -70.17800 87.59300 1.000 34.43308 181 GLY A O 1
ATOM 1329 N N . ASN A 1 182 ? 25.03300 -70.10500 86.58000 1.000 31.19848 182 ASN A N 1
ATOM 1330 C CA . ASN A 1 182 ? 25.06800 -68.67700 86.30500 1.000 34.08567 182 ASN A CA 1
ATOM 1331 C C . ASN A 1 182 ? 24.54900 -67.90000 87.50900 1.000 32.69339 182 ASN A C 1
ATOM 1332 O O . ASN A 1 182 ? 23.59400 -68.32600 88.16600 1.000 36.47016 182 ASN A O 1
ATOM 1337 N N . ARG A 1 183 ? 25.19000 -66.76400 87.80400 1.000 32.12490 183 ARG A N 1
ATOM 1338 C CA . ARG A 1 183 ? 24.86000 -65.96200 88.98400 1.000 32.45126 183 ARG A CA 1
ATOM 1339 C C . ARG A 1 183 ? 24.64000 -64.52200 88.55500 1.000 33.32505 183 ARG A C 1
ATOM 1340 O O . ARG A 1 183 ? 25.56000 -63.87000 88.05100 1.000 33.28294 183 ARG A O 1
ATOM 1348 N N . LEU A 1 184 ? 23.42100 -64.03300 88.74400 1.000 32.64602 184 LEU A N 1
ATOM 1349 C CA . LEU A 1 184 ? 23.09000 -62.63200 88.51400 1.000 32.95921 184 LEU A CA 1
ATOM 1350 C C . LEU A 1 184 ? 22.95900 -61.95000 89.86600 1.000 31.26691 184 LEU A C 1
ATOM 1351 O O . LEU A 1 184 ? 22.04000 -62.26400 90.62400 1.000 34.69363 184 LEU A O 1
ATOM 1356 N N . PHE A 1 185 ? 23.86900 -61.02000 90.16600 1.000 34.55941 185 PHE A N 1
ATOM 1357 C CA . PHE A 1 185 ? 23.83900 -60.24700 91.40500 1.000 34.29622 185 PHE A CA 1
ATOM 1358 C C . PHE A 1 185 ? 23.21400 -58.88800 91.11900 1.000 39.27050 185 PHE A C 1
ATOM 1359 O O . PHE A 1 185 ? 23.62300 -58.20500 90.17600 1.000 34.94893 185 PHE A O 1
ATOM 1367 N N . TYR A 1 186 ? 22.22200 -58.50500 91.92500 1.000 30.27995 186 TYR A N 1
ATOM 1368 C CA . TYR A 1 186 ? 21.46800 -57.26500 91.74500 1.000 35.29371 186 TYR A CA 1
ATOM 1369 C C . TYR A 1 186 ? 21.71000 -56.36000 92.95000 1.000 31.63274 186 TYR A C 1
ATOM 1370 O O . TYR A 1 186 ? 21.36100 -56.72500 94.07600 1.000 38.81781 186 TYR A O 1
ATOM 1379 N N . LEU A 1 187 ? 22.27900 -55.17600 92.71100 1.000 35.18580 187 LEU A N 1
ATOM 1380 C CA . LEU A 1 187 ? 22.65900 -54.25400 93.79500 1.000 39.48895 187 LEU A CA 1
ATOM 1381 C C . LEU A 1 187 ? 21.53500 -53.23900 93.98900 1.000 31.52746 187 LEU A C 1
ATOM 1382 O O . LEU A 1 187 ? 21.58400 -52.11900 93.48200 1.000 34.91208 187 LEU A O 1
ATOM 1387 N N . ALA A 1 188 ? 20.51300 -53.63700 94.74300 1.000 34.62257 188 ALA A N 1
ATOM 1388 C CA . ALA A 1 188 ? 19.41900 -52.73000 95.08100 1.000 43.16044 188 ALA A CA 1
ATOM 1389 C C . ALA A 1 188 ? 19.76600 -51.96500 96.35800 1.000 34.73838 188 ALA A C 1
ATOM 1390 O O . ALA A 1 188 ? 19.04600 -51.99800 97.34100 1.000 36.09380 188 ALA A O 1
ATOM 1392 N N . LEU A 1 189 ? 20.88600 -51.25100 96.29500 1.000 37.20972 189 LEU A N 1
ATOM 1393 C CA . LEU A 1 189 ? 21.53700 -50.61500 97.43200 1.000 42.61827 189 LEU A CA 1
ATOM 1394 C C . LEU A 1 189 ? 22.00800 -49.22600 97.03800 1.000 36.76493 189 LEU A C 1
ATOM 1395 O O . LEU A 1 189 ? 22.15800 -48.93300 95.84800 1.000 37.46765 189 LEU A O 1
ATOM 1400 N N . PRO A 1 190 ? 22.30700 -48.36700 98.01200 1.000 37.07287 190 PRO A N 1
ATOM 1401 C CA . PRO A 1 190 ? 22.97400 -47.09400 97.69500 1.000 40.70751 190 PRO A CA 1
ATOM 1402 C C . PRO A 1 190 ? 24.31200 -47.35300 97.03000 1.000 40.13376 190 PRO A C 1
ATOM 1403 O O . PRO A 1 190 ? 25.00600 -48.32200 97.37800 1.000 37.70189 190 PRO A O 1
ATOM 1407 N N . PRO A 1 191 ? 24.70900 -46.52600 96.06100 1.000 40.43380 191 PRO A N 1
ATOM 1408 C CA . PRO A 1 191 ? 25.98900 -46.76800 95.37800 1.000 37.94929 191 PRO A CA 1
ATOM 1409 C C . PRO A 1 191 ? 27.19600 -46.68900 96.30100 1.000 36.54386 191 PRO A C 1
ATOM 1410 O O . PRO A 1 191 ? 28.25300 -47.23000 95.95300 1.000 37.77821 191 PRO A O 1
ATOM 1414 N N . SER A 1 192 ? 27.06800 -46.05200 97.46700 1.000 39.64423 192 SER A N 1
ATOM 1415 C CA . SER A 1 192 ? 28.15000 -46.04000 98.44800 1.000 41.91818 192 SER A CA 1
ATOM 1416 C C . SER A 1 192 ? 28.51500 -47.43500 98.93800 1.000 44.09739 192 SER A C 1
ATOM 1417 O O . SER A 1 192 ? 29.57500 -47.60500 99.55100 1.000 40.78384 192 SER A O 1
ATOM 1420 N N . VAL A 1 193 ? 27.64600 -48.42600 98.72100 1.000 33.79089 193 VAL A N 1
ATOM 1421 C CA . VAL A 1 193 ? 27.91200 -49.81000 99.11600 1.000 40.12586 193 VAL A CA 1
ATOM 1422 C C . VAL A 1 193 ? 28.42100 -50.67500 97.95700 1.000 37.14656 193 VAL A C 1
ATOM 1423 O O . VAL A 1 193 ? 28.81700 -51.83000 98.19000 1.000 35.53058 193 VAL A O 1
ATOM 1427 N N . PHE A 1 194 ? 28.44200 -50.15500 96.71800 1.000 36.95706 194 PHE A N 1
ATOM 1428 C CA . PHE A 1 194 ? 28.71300 -51.01000 95.56100 1.000 38.44145 194 PHE A CA 1
ATOM 1429 C C . PHE A 1 194 ? 30.10900 -51.62300 95.61800 1.000 39.59422 194 PHE A C 1
ATOM 1430 O O . PHE A 1 194 ? 30.27600 -52.82500 95.37600 1.000 35.98326 194 PHE A O 1
ATOM 1438 N N . ALA A 1 195 ? 31.13500 -50.80600 95.89100 1.000 36.51490 195 ALA A N 1
ATOM 1439 C CA . ALA A 1 195 ? 32.49800 -51.33300 95.89000 1.000 38.86255 195 ALA A CA 1
ATOM 1440 C C . ALA A 1 195 ? 32.66000 -52.42100 96.93900 1.000 37.71242 195 ALA A C 1
ATOM 1441 O O . ALA A 1 195 ? 33.34900 -53.42400 96.70000 1.000 34.86997 195 ALA A O 1
ATOM 1443 N N . SER A 1 196 ? 32.03200 -52.23800 98.10900 1.000 34.09619 196 SER A N 1
ATOM 1444 C CA A SER A 1 196 ? 32.09300 -53.26000 99.15200 0.530 40.08639 196 SER A CA 1
ATOM 1445 C CA B SER A 1 196 ? 32.07800 -53.25200 99.15800 0.470 40.08902 196 SER A CA 1
ATOM 1446 C C . SER A 1 196 ? 31.51300 -54.58300 98.67000 1.000 41.14704 196 SER A C 1
ATOM 1447 O O . SER A 1 196 ? 32.15500 -55.63500 98.80500 1.000 36.19645 196 SER A O 1
ATOM 1452 N N . VAL A 1 197 ? 30.30000 -54.55500 98.09900 1.000 36.48332 197 VAL A N 1
ATOM 1453 C CA . VAL A 1 197 ? 29.65900 -55.79400 97.65000 1.000 36.74125 197 VAL A CA 1
ATOM 1454 C C . VAL A 1 197 ? 30.50000 -56.46800 96.58100 1.000 32.24334 197 VAL A C 1
ATOM 1455 O O . VAL A 1 197 ? 30.76300 -57.67200 96.64300 1.000 35.18053 197 VAL A O 1
ATOM 1459 N N . CYS A 1 198 ? 30.95400 -55.69200 95.59300 1.000 36.65703 198 CYS A N 1
ATOM 1460 C CA . CYS A 1 198 ? 31.72100 -56.26400 94.49600 1.000 33.13292 198 CYS A CA 1
ATOM 1461 C C . CYS A 1 198 ? 33.02300 -56.89900 94.97800 1.000 36.97549 198 CYS A C 1
ATOM 1462 O O . CYS A 1 198 ? 33.40800 -57.96800 94.49900 1.000 31.44061 198 CYS A O 1
ATOM 1465 N N . GLU A 1 199 ? 33.71100 -56.27200 95.93500 1.000 37.74400 199 GLU A N 1
ATOM 1466 C CA . GLU A 1 199 ? 34.90600 -56.90000 96.49100 1.000 33.51981 199 GLU A CA 1
ATOM 1467 C C . GLU A 1 199 ? 34.55700 -58.19800 97.20800 1.000 32.22755 199 GLU A C 1
ATOM 1468 O O . GLU A 1 199 ? 35.29200 -59.18900 97.11900 1.000 32.62233 199 GLU A O 1
ATOM 1474 N N . SER A 1 200 ? 33.44500 -58.20800 97.94200 1.000 34.10146 200 SER A N 1
ATOM 1475 C CA . SER A 1 200 ? 33.03900 -59.41800 98.64200 1.000 36.10170 200 SER A CA 1
ATOM 1476 C C . SER A 1 200 ? 32.68100 -60.53500 97.66900 1.000 32.51969 200 SER A C 1
ATOM 1477 O O . SER A 1 200 ? 33.03200 -61.69800 97.89400 1.000 34.73311 200 SER A O 1
ATOM 1480 N N . ILE A 1 201 ? 31.97500 -60.21600 96.57800 1.000 32.79341 201 ILE A N 1
ATOM 1481 C CA . ILE A 1 201 ? 31.68700 -61.26400 95.59800 1.000 29.54565 201 ILE A CA 1
ATOM 1482 C C . ILE A 1 201 ? 32.98500 -61.83200 95.04900 1.000 30.27468 201 ILE A C 1
ATOM 1483 O O . ILE A 1 201 ? 33.18200 -63.05100 95.00100 1.000 35.21212 201 ILE A O 1
ATOM 1488 N N . HIS A 1 202 ? 33.87900 -60.94600 94.59900 1.000 33.21977 202 HIS A N 1
ATOM 1489 C CA . HIS A 1 202 ? 35.17600 -61.35600 94.07200 1.000 38.44145 202 HIS A CA 1
ATOM 1490 C C . HIS A 1 202 ? 35.91200 -62.28700 95.03100 1.000 34.52782 202 HIS A C 1
ATOM 1491 O O . HIS A 1 202 ? 36.46600 -63.31100 94.62100 1.000 34.25411 202 HIS A O 1
ATOM 1498 N N . LYS A 1 203 ? 35.94300 -61.93700 96.31500 1.000 38.67569 203 LYS A N 1
ATOM 1499 C CA . LYS A 1 203 ? 36.68600 -62.74000 97.27700 1.000 42.10768 203 LYS A CA 1
ATOM 1500 C C . LYS A 1 203 ? 35.92300 -63.97100 97.75600 1.000 44.57903 203 LYS A C 1
ATOM 1501 O O . LYS A 1 203 ? 36.55100 -64.91800 98.25100 1.000 48.19262 203 LYS A O 1
ATOM 1507 N N . GLY A 1 204 ? 34.59600 -63.99000 97.62900 1.000 36.93864 204 GLY A N 1
ATOM 1508 C CA . GLY A 1 204 ? 33.83100 -65.03000 98.28600 1.000 35.97273 204 GLY A CA 1
ATOM 1509 C C . GLY A 1 204 ? 32.78800 -65.80800 97.51000 1.000 40.54433 204 GLY A C 1
ATOM 1510 O O . GLY A 1 204 ? 32.42000 -66.90500 97.93800 1.000 40.84437 204 GLY A O 1
ATOM 1511 N N . ALA A 1 205 ? 32.28100 -65.28100 96.38200 1.000 36.82284 205 ALA A N 1
ATOM 1512 C CA . ALA A 1 205 ? 31.10800 -65.91700 95.78700 1.000 33.95144 205 ALA A CA 1
ATOM 1513 C C . ALA A 1 205 ? 31.07900 -65.82900 94.26700 1.000 38.72043 205 ALA A C 1
ATOM 1514 O O . ALA A 1 205 ? 29.99500 -65.70500 93.68900 1.000 36.03590 205 ALA A O 1
ATOM 1516 N N . MET A 1 206 ? 32.23600 -65.89200 93.61200 1.000 39.00468 206 MET A N 1
ATOM 1517 C CA . MET A 1 206 ? 32.28500 -66.01700 92.15800 1.000 37.08076 206 MET A CA 1
ATOM 1518 C C . MET A 1 206 ? 31.71800 -67.37000 91.71800 1.000 33.96460 206 MET A C 1
ATOM 1519 O O . MET A 1 206 ? 31.61400 -68.30100 92.51800 1.000 36.84389 206 MET A O 1
ATOM 1524 N N . PRO A 1 207 ? 31.33600 -67.50100 90.44500 1.000 36.61228 207 PRO A N 1
ATOM 1525 C CA . PRO A 1 207 ? 30.77800 -68.77700 89.97800 1.000 31.73012 207 PRO A CA 1
ATOM 1526 C C . PRO A 1 207 ? 31.73200 -69.93700 90.19100 1.000 32.21702 207 PRO A C 1
ATOM 1527 O O . PRO A 1 207 ? 32.95500 -69.77500 90.20400 1.000 38.99415 207 PRO A O 1
ATOM 1531 N N . GLN A 1 208 ? 31.14600 -71.12400 90.34400 1.000 34.32780 208 GLN A N 1
ATOM 1532 C CA . GLN A 1 208 ? 31.91500 -72.35400 90.41500 1.000 38.24143 208 GLN A CA 1
ATOM 1533 C C . GLN A 1 208 ? 32.87400 -72.46500 89.23700 1.000 35.18843 208 GLN A C 1
ATOM 1534 O O . GLN A 1 208 ? 32.56300 -72.06900 88.11100 1.000 35.69375 208 GLN A O 1
ATOM 1540 N N . GLU A 1 209 ? 34.04000 -73.05300 89.50500 1.000 37.79927 209 GLU A N 1
ATOM 1541 C CA . GLU A 1 209 ? 35.04500 -73.18300 88.46000 1.000 40.53644 209 GLU A CA 1
ATOM 1542 C C . GLU A 1 209 ? 34.59200 -74.12300 87.34600 1.000 41.33917 209 GLU A C 1
ATOM 1543 O O . GLU A 1 209 ? 35.07300 -74.00200 86.22000 1.000 37.34132 209 GLU A O 1
ATOM 1549 N N . VAL A 1 210 ? 33.69200 -75.07100 87.62900 1.000 38.00982 210 VAL A N 1
ATOM 1550 C CA . VAL A 1 210 ? 33.23700 -75.97600 86.57500 1.000 42.54194 210 VAL A CA 1
ATOM 1551 C C . VAL A 1 210 ? 32.34900 -75.29700 85.54200 1.000 42.14189 210 VAL A C 1
ATOM 1552 O O . VAL A 1 210 ? 32.13000 -75.87000 84.46700 1.000 44.61061 210 VAL A O 1
ATOM 1556 N N . GLY A 1 211 ? 31.84500 -74.10300 85.80200 1.000 35.06473 211 GLY A N 1
ATOM 1557 C CA . GLY A 1 211 ? 31.07000 -73.42900 84.77300 1.000 37.35711 211 GLY A CA 1
ATOM 1558 C C . GLY A 1 211 ? 30.05700 -72.42200 85.29600 1.000 39.29418 211 GLY A C 1
ATOM 1559 O O . GLY A 1 211 ? 29.53500 -72.52400 86.40400 1.000 39.22839 211 GLY A O 1
ATOM 1560 N N . GLY A 1 212 ? 29.76900 -71.42400 84.46200 1.000 36.57017 212 GLY A N 1
ATOM 1561 C CA . GLY A 1 212 ? 28.79800 -70.38300 84.76500 1.000 34.60415 212 GLY A CA 1
ATOM 1562 C C . GLY A 1 212 ? 29.34900 -68.97200 84.70500 1.000 33.69351 212 GLY A C 1
ATOM 1563 O O . GLY A 1 212 ? 30.49800 -68.72700 85.07800 1.000 36.30698 212 GLY A O 1
ATOM 1564 N N . TRP A 1 213 ? 28.54000 -68.02400 84.24600 1.000 31.54852 213 TRP A N 1
ATOM 1565 C CA . TRP A 1 213 ? 28.95200 -66.63000 84.20800 1.000 31.53273 213 TRP A CA 1
ATOM 1566 C C . TRP A 1 213 ? 28.47100 -65.90900 85.46300 1.000 31.75381 213 TRP A C 1
ATOM 1567 O O . TRP A 1 213 ? 27.64500 -66.41400 86.22800 1.000 35.46741 213 TRP A O 1
ATOM 1578 N N . VAL A 1 214 ? 29.02700 -64.72300 85.68700 1.000 30.65104 214 VAL A N 1
ATOM 1579 C CA . VAL A 1 214 ? 28.52400 -63.81600 86.69900 1.000 29.14034 214 VAL A CA 1
ATOM 1580 C C . VAL A 1 214 ? 28.23800 -62.47900 86.03500 1.000 31.61432 214 VAL A C 1
ATOM 1581 O O . VAL A 1 214 ? 29.02900 -61.99700 85.21000 1.000 32.38546 214 VAL A O 1
ATOM 1585 N N . ARG A 1 215 ? 27.08300 -61.91300 86.34600 1.000 27.70595 215 ARG A N 1
ATOM 1586 C CA . ARG A 1 215 ? 26.71700 -60.57600 85.92000 1.000 34.28306 215 ARG A CA 1
ATOM 1587 C C . ARG A 1 215 ? 26.18800 -59.82600 87.12400 1.000 28.51921 215 ARG A C 1
ATOM 1588 O O . ARG A 1 215 ? 25.58400 -60.42900 88.01500 1.000 30.96950 215 ARG A O 1
ATOM 1596 N N . VAL A 1 216 ? 26.41600 -58.51300 87.13100 1.000 29.29035 216 VAL A N 1
ATOM 1597 C CA . VAL A 1 216 ? 26.13600 -57.64400 88.26900 1.000 33.79616 216 VAL A CA 1
ATOM 1598 C C . VAL A 1 216 ? 25.36800 -56.42600 87.76600 1.000 33.46717 216 VAL A C 1
ATOM 1599 O O . VAL A 1 216 ? 25.90400 -55.62700 86.98900 1.000 29.67987 216 VAL A O 1
ATOM 1603 N N . ILE A 1 217 ? 24.12800 -56.27500 88.20400 1.000 30.69052 217 ILE A N 1
ATOM 1604 C CA . ILE A 1 217 ? 23.33900 -55.10100 87.83900 1.000 31.05109 217 ILE A CA 1
ATOM 1605 C C . ILE A 1 217 ? 23.59000 -54.00600 88.86600 1.000 30.64315 217 ILE A C 1
ATOM 1606 O O . ILE A 1 217 ? 23.43600 -54.22300 90.07200 1.000 36.37805 217 ILE A O 1
ATOM 1611 N N . ILE A 1 218 ? 24.00400 -52.84700 88.37300 1.000 30.78790 218 ILE A N 1
ATOM 1612 C CA . ILE A 1 218 ? 24.39000 -51.68600 89.15900 1.000 35.29897 218 ILE A CA 1
ATOM 1613 C C . ILE A 1 218 ? 23.28600 -50.65200 89.01400 1.000 35.64638 218 ILE A C 1
ATOM 1614 O O . ILE A 1 218 ? 22.85900 -50.36000 87.89200 1.000 32.50390 218 ILE A O 1
ATOM 1619 N N . GLU A 1 219 ? 22.83500 -50.09200 90.13000 1.000 35.94378 219 GLU A N 1
ATOM 1620 C CA . GLU A 1 219 ? 21.78200 -49.08400 90.11100 1.000 33.13029 219 GLU A CA 1
ATOM 1621 C C . GLU A 1 219 ? 22.36400 -47.67800 90.07700 1.000 36.46227 219 GLU A C 1
ATOM 1622 O O . GLU A 1 219 ? 23.49300 -47.43800 90.51800 1.000 33.36979 219 GLU A O 1
ATOM 1628 N N . LYS A 1 220 ? 21.57600 -46.74400 89.54000 1.000 32.10648 220 LYS A N 1
ATOM 1629 C CA . LYS A 1 220 ? 21.94200 -45.34100 89.57200 1.000 32.98817 220 LYS A CA 1
ATOM 1630 C C . LYS A 1 220 ? 21.75800 -44.77900 90.98500 1.000 34.40412 220 LYS A C 1
ATOM 1631 O O . LYS A 1 220 ? 21.00800 -45.33500 91.78600 1.000 34.69363 220 LYS A O 1
ATOM 1637 N N . PRO A 1 221 ? 22.41800 -43.65300 91.31600 1.000 35.77008 221 PRO A N 1
ATOM 1638 C CA . PRO A 1 221 ? 23.31500 -42.83500 90.49200 1.000 33.84880 221 PRO A CA 1
ATOM 1639 C C . PRO A 1 221 ? 24.72300 -43.39900 90.29700 1.000 38.10457 221 PRO A C 1
ATOM 1640 O O . PRO A 1 221 ? 25.37300 -43.87800 91.23000 1.000 35.48320 221 PRO A O 1
ATOM 1644 N N . PHE A 1 222 ? 25.18900 -43.31800 89.05400 1.000 33.25925 222 PHE A N 1
ATOM 1645 C CA . PHE A 1 222 ? 26.56100 -43.68700 88.69200 1.000 31.39587 222 PHE A CA 1
ATOM 1646 C C . PHE A 1 222 ? 27.45500 -42.46200 88.89000 1.000 34.15146 222 PHE A C 1
ATOM 1647 O O . PHE A 1 222 ? 27.90700 -41.81100 87.95200 1.000 32.32756 222 PHE A O 1
ATOM 1655 N N . GLY A 1 223 ? 27.70700 -42.14400 90.16200 1.000 35.42530 223 GLY A N 1
ATOM 1656 C CA . GLY A 1 223 ? 28.37200 -40.90500 90.48600 1.000 37.19130 223 GLY A CA 1
ATOM 1657 C C . GLY A 1 223 ? 27.45800 -39.71000 90.27700 1.000 39.80477 223 GLY A C 1
ATOM 1658 O O . GLY A 1 223 ? 26.26100 -39.83300 90.02100 1.000 36.38857 223 GLY A O 1
ATOM 1659 N N . ARG A 1 224 ? 28.04500 -38.51700 90.41700 1.000 34.11462 224 ARG A N 1
ATOM 1660 C CA . ARG A 1 224 ? 27.29000 -37.28600 90.23200 1.000 33.41980 224 ARG A CA 1
ATOM 1661 C C . ARG A 1 224 ? 28.06600 -36.26300 89.41400 1.000 35.96221 224 ARG A C 1
ATOM 1662 O O . ARG A 1 224 ? 27.59600 -35.12400 89.27100 1.000 35.15158 224 ARG A O 1
ATOM 1670 N N . ASP A 1 225 ? 29.22600 -36.63400 88.87500 1.000 32.91974 225 ASP A N 1
ATOM 1671 C CA . ASP A 1 225 ? 30.03700 -35.80700 87.99100 1.000 36.60439 225 ASP A CA 1
ATOM 1672 C C . ASP A 1 225 ? 31.17300 -36.69700 87.50100 1.000 31.54062 225 ASP A C 1
ATOM 1673 O O . ASP A 1 225 ? 31.30700 -37.85200 87.91900 1.000 34.75680 225 ASP A O 1
ATOM 1678 N N . THR A 1 226 ? 31.97100 -36.14900 86.58300 1.000 34.73838 226 THR A N 1
ATOM 1679 C CA . THR A 1 226 ? 33.06700 -36.90400 85.97600 1.000 36.70177 226 THR A CA 1
ATOM 1680 C C . THR A 1 226 ? 33.96600 -37.55800 87.02300 1.000 38.32302 226 THR A C 1
ATOM 1681 O O . THR A 1 226 ? 34.29900 -38.74500 86.92700 1.000 33.63824 226 THR A O 1
ATOM 1685 N N . LYS A 1 227 ? 34.39000 -36.79100 88.01900 1.000 36.98865 227 LYS A N 1
ATOM 1686 C CA . LYS A 1 227 ? 35.36200 -37.32000 88.96500 1.000 39.53632 227 LYS A CA 1
ATOM 1687 C C . LYS A 1 227 ? 34.75000 -38.40800 89.83900 1.000 38.63358 227 LYS A C 1
ATOM 1688 O O . LYS A 1 227 ? 35.33100 -39.48900 89.99700 1.000 37.80716 227 LYS A O 1
ATOM 1694 N N . SER A 1 228 ? 33.57700 -38.14600 90.42000 1.000 34.26200 228 SER A N 1
ATOM 1695 C CA . SER A 1 228 ? 32.98000 -39.14300 91.30400 1.000 37.86243 228 SER A CA 1
ATOM 1696 C C . SER A 1 228 ? 32.55200 -40.38700 90.52900 1.000 38.21248 228 SER A C 1
ATOM 1697 O O . SER A 1 228 ? 32.66700 -41.50600 91.03700 1.000 34.34622 228 SER A O 1
ATOM 1700 N N . SER A 1 229 ? 32.07100 -40.22400 89.28700 1.000 31.12742 229 SER A N 1
ATOM 1701 C CA . SER A 1 229 ? 31.71900 -41.40400 88.50600 1.000 28.21128 229 SER A CA 1
ATOM 1702 C C . SER A 1 229 ? 32.95600 -42.22600 88.16800 1.000 30.10098 229 SER A C 1
ATOM 1703 O O . SER A 1 229 ? 32.92300 -43.46000 88.23900 1.000 34.04882 229 SER A O 1
ATOM 1706 N N . ALA A 1 230 ? 34.06000 -41.56400 87.80600 1.000 36.19381 230 ALA A N 1
ATOM 1707 C CA . ALA A 1 230 ? 35.26200 -42.31100 87.44500 1.000 34.97788 230 ALA A CA 1
ATOM 1708 C C . ALA A 1 230 ? 35.83000 -43.04600 88.65200 1.000 39.83636 230 ALA A C 1
ATOM 1709 O O . ALA A 1 230 ? 36.34500 -44.16400 88.52200 1.000 38.85992 230 ALA A O 1
ATOM 1711 N N . GLU A 1 231 ? 35.72500 -42.44000 89.83600 1.000 39.42841 231 GLU A N 1
ATOM 1712 C CA . GLU A 1 231 ? 36.18900 -43.11100 91.05000 1.000 39.53106 231 GLU A CA 1
ATOM 1713 C C . GLU A 1 231 ? 35.37900 -44.37100 91.32900 1.000 40.62592 231 GLU A C 1
ATOM 1714 O O . GLU A 1 231 ? 35.94300 -45.40700 91.69900 1.000 37.19130 231 GLU A O 1
ATOM 1720 N N . LEU A 1 232 ? 34.06000 -44.31600 91.12700 1.000 36.25961 232 LEU A N 1
ATOM 1721 C CA . LEU A 1 232 ? 33.24200 -45.52000 91.26900 1.000 35.60164 232 LEU A CA 1
ATOM 1722 C C . LEU A 1 232 ? 33.61200 -46.57500 90.22300 1.000 33.88564 232 LEU A C 1
ATOM 1723 O O . LEU A 1 232 ? 33.77000 -47.75800 90.55100 1.000 36.01484 232 LEU A O 1
ATOM 1728 N N . SER A 1 233 ? 33.74700 -46.17600 88.95300 1.000 37.33342 233 SER A N 1
ATOM 1729 C CA . SER A 1 233 ? 34.16200 -47.14100 87.93200 1.000 32.62496 233 SER A CA 1
ATOM 1730 C C . SER A 1 233 ? 35.52700 -47.74700 88.24400 1.000 38.66516 233 SER A C 1
ATOM 1731 O O . SER A 1 233 ? 35.76000 -48.93700 87.99900 1.000 34.46992 233 SER A O 1
ATOM 1734 N N . GLN A 1 234 ? 36.45100 -46.93400 88.75400 1.000 35.82535 234 GLN A N 1
ATOM 1735 C CA . GLN A 1 234 ? 37.75900 -47.43800 89.15000 1.000 40.22588 234 GLN A CA 1
ATOM 1736 C C . GLN A 1 234 ? 37.66200 -48.36000 90.36200 1.000 40.87332 234 GLN A C 1
ATOM 1737 O O . GLN A 1 234 ? 38.44600 -49.30600 90.48600 1.000 43.12096 234 GLN A O 1
ATOM 1743 N N . ALA A 1 235 ? 36.70300 -48.11000 91.25700 1.000 40.31010 235 ALA A N 1
ATOM 1744 C CA . ALA A 1 235 ? 36.51700 -48.98500 92.41200 1.000 37.09655 235 ALA A CA 1
ATOM 1745 C C . ALA A 1 235 ? 35.96600 -50.35400 92.02200 1.000 41.37338 235 ALA A C 1
ATOM 1746 O O . ALA A 1 235 ? 36.23000 -51.34700 92.71600 1.000 36.60702 235 ALA A O 1
ATOM 1748 N N . LEU A 1 236 ? 35.17200 -50.42600 90.94800 1.000 32.51442 236 LEU A N 1
ATOM 1749 C CA . LEU A 1 236 ? 34.55500 -51.68800 90.56100 1.000 39.37314 236 LEU A CA 1
ATOM 1750 C C . LEU A 1 236 ? 35.37800 -52.48400 89.56100 1.000 30.36417 236 LEU A C 1
ATOM 1751 O O . LEU A 1 236 ? 35.25700 -53.71400 89.53200 1.000 31.18532 236 LEU A O 1
ATOM 1756 N N . GLU A 1 237 ? 36.23200 -51.83500 88.75600 1.000 35.45425 237 GLU A N 1
ATOM 1757 C CA . GLU A 1 237 ? 36.89900 -52.55600 87.67500 1.000 39.00731 237 GLU A CA 1
ATOM 1758 C C . GLU A 1 237 ? 37.93300 -53.60600 88.09500 1.000 34.51466 237 GLU A C 1
ATOM 1759 O O . GLU A 1 237 ? 38.22300 -54.50000 87.29000 1.000 35.03578 237 GLU A O 1
ATOM 1765 N N . PRO A 1 238 ? 38.52400 -53.57600 89.30100 1.000 40.77068 238 PRO A N 1
ATOM 1766 C CA . PRO A 1 238 ? 39.34900 -54.73000 89.69600 1.000 38.34933 238 PRO A CA 1
ATOM 1767 C C . PRO A 1 238 ? 38.54400 -56.00100 89.90200 1.000 40.16008 238 PRO A C 1
ATOM 1768 O O . PRO A 1 238 ? 39.14000 -57.08200 89.97200 1.000 41.26547 238 PRO A O 1
ATOM 1772 N N . PHE A 1 239 ? 37.21800 -55.91400 90.00900 1.000 36.36489 239 PHE A N 1
ATOM 1773 C CA . PHE A 1 239 ? 36.38500 -57.07500 90.31500 1.000 34.34886 239 PHE A CA 1
ATOM 1774 C C . PHE A 1 239 ? 35.58600 -57.58300 89.12100 1.000 34.82523 239 PHE A C 1
ATOM 1775 O O . PHE A 1 239 ? 35.46600 -58.80600 88.92500 1.000 32.40125 239 PHE A O 1
ATOM 1783 N N . PHE A 1 240 ? 35.03400 -56.67400 88.32800 1.000 31.09320 240 PHE A N 1
ATOM 1784 C CA . PHE A 1 240 ? 34.18400 -57.04600 87.20100 1.000 31.02740 240 PHE A CA 1
ATOM 1785 C C . PHE A 1 240 ? 34.49400 -56.17600 85.99700 1.000 32.47495 240 PHE A C 1
ATOM 1786 O O . PHE A 1 240 ? 34.64400 -54.95600 86.13000 1.000 31.72749 240 PHE A O 1
ATOM 1794 N N . ASP A 1 241 ? 34.53800 -56.81200 84.81900 1.000 32.44863 241 ASP A N 1
ATOM 1795 C CA . ASP A 1 241 ? 34.81100 -56.13200 83.56400 1.000 30.63788 241 ASP A CA 1
ATOM 1796 C C . ASP A 1 241 ? 33.49400 -55.71900 82.89700 1.000 32.82762 241 ASP A C 1
ATOM 1797 O O . ASP A 1 241 ? 32.40200 -55.89000 83.44900 1.000 30.83001 241 ASP A O 1
ATOM 1802 N N . GLU A 1 242 ? 33.59200 -55.15600 81.69600 1.000 31.52483 242 GLU A N 1
ATOM 1803 C CA . GLU A 1 242 ? 32.41200 -54.57900 81.06600 1.000 32.09859 242 GLU A CA 1
ATOM 1804 C C . GLU A 1 242 ? 31.51200 -55.61400 80.40000 1.000 39.14417 242 GLU A C 1
ATOM 1805 O O . GLU A 1 242 ? 30.47600 -55.23200 79.83400 1.000 35.26212 242 GLU A O 1
ATOM 1811 N N . SER A 1 243 ? 31.88800 -56.89200 80.41800 1.000 33.98565 243 SER A N 1
ATOM 1812 C CA . SER A 1 243 ? 30.96600 -57.95600 80.03700 1.000 34.06461 243 SER A CA 1
ATOM 1813 C C . SER A 1 243 ? 30.20800 -58.48700 81.23900 1.000 35.64112 243 SER A C 1
ATOM 1814 O O . SER A 1 243 ? 29.31600 -59.32600 81.08200 1.000 31.73275 243 SER A O 1
ATOM 1817 N N . GLN A 1 244 ? 30.56500 -58.03600 82.44100 1.000 31.35639 244 GLN A N 1
ATOM 1818 C CA . GLN A 1 244 ? 29.92100 -58.50200 83.65800 1.000 27.31380 244 GLN A CA 1
ATOM 1819 C C . GLN A 1 244 ? 29.07300 -57.42900 84.32200 1.000 28.97979 244 GLN A C 1
ATOM 1820 O O . GLN A 1 244 ? 28.03600 -57.75600 84.90600 1.000 32.68287 244 GLN A O 1
ATOM 1826 N N . LEU A 1 245 ? 29.45700 -56.15800 84.19000 1.000 28.82977 245 LEU A N 1
ATOM 1827 C CA . LEU A 1 245 ? 28.71000 -55.05200 84.77200 1.000 31.07741 245 LEU A CA 1
ATOM 1828 C C . LEU A 1 245 ? 27.55100 -54.61000 83.88400 1.000 33.01448 245 LEU A C 1
ATOM 1829 O O . LEU A 1 245 ? 27.71300 -54.40600 82.66900 1.000 30.00097 245 LEU A O 1
ATOM 1834 N N . TYR A 1 246 ? 26.38300 -54.44400 84.50000 1.000 28.91926 246 TYR A N 1
ATOM 1835 C CA . TYR A 1 246 ? 25.18300 -53.97700 83.79300 1.000 30.44049 246 TYR A CA 1
ATOM 1836 C C . TYR A 1 246 ? 24.62600 -52.75900 84.52400 1.000 28.13232 246 TYR A C 1
ATOM 1837 O O . TYR A 1 246 ? 23.89100 -52.89200 85.51500 1.000 29.38247 246 TYR A O 1
ATOM 1846 N N . ARG A 1 247 ? 24.96100 -51.57400 84.02100 1.000 27.69543 247 ARG A N 1
ATOM 1847 C CA . ARG A 1 247 ? 24.48600 -50.31900 84.60200 1.000 31.15374 247 ARG A CA 1
ATOM 1848 C C . ARG A 1 247 ? 23.09700 -50.02500 84.04500 1.000 30.55893 247 ARG A C 1
ATOM 1849 O O . ARG A 1 247 ? 22.95900 -49.66500 82.87500 1.000 32.98290 247 ARG A O 1
ATOM 1857 N N . ILE A 1 248 ? 22.06000 -50.18600 84.86400 1.000 32.89079 248 ILE A N 1
ATOM 1858 C CA . ILE A 1 248 ? 20.70000 -50.24700 84.33000 1.000 32.96448 248 ILE A CA 1
ATOM 1859 C C . ILE A 1 248 ? 20.04600 -48.86500 84.32000 1.000 32.64602 248 ILE A C 1
ATOM 1860 O O . ILE A 1 248 ? 20.23800 -48.04500 85.22200 1.000 31.21690 248 ILE A O 1
ATOM 1865 N N . ASP A 1 249 ? 19.26700 -48.60800 83.26800 1.000 31.57221 249 ASP A N 1
ATOM 1866 C CA . ASP A 1 249 ? 18.38400 -47.45000 83.15800 1.000 33.88038 249 ASP A CA 1
ATOM 1867 C C . ASP A 1 249 ? 16.97300 -48.00000 82.95900 1.000 31.08267 249 ASP A C 1
ATOM 1868 O O . ASP A 1 249 ? 16.64400 -48.50000 81.87700 1.000 34.29095 249 ASP A O 1
ATOM 1873 N N . HIS A 1 250 ? 16.14000 -47.90200 83.99800 1.000 30.12203 250 HIS A N 1
ATOM 1874 C CA . HIS A 1 250 ? 14.84300 -48.57200 83.99400 1.000 36.56754 250 HIS A CA 1
ATOM 1875 C C . HIS A 1 250 ? 13.94600 -48.09700 82.86400 1.000 39.30734 250 HIS A C 1
ATOM 1876 O O . HIS A 1 250 ? 13.02100 -48.82100 82.48100 1.000 39.31261 250 HIS A O 1
ATOM 1883 N N . TYR A 1 251 ? 14.18000 -46.89300 82.34600 1.000 36.29383 251 TYR A N 1
ATOM 1884 C CA . TYR A 1 251 ? 13.24300 -46.25800 81.43800 1.000 37.57029 251 TYR A CA 1
ATOM 1885 C C . TYR A 1 251 ? 13.52400 -46.55700 79.97800 1.000 33.85406 251 TYR A C 1
ATOM 1886 O O . TYR A 1 251 ? 12.69000 -46.22800 79.12900 1.000 39.21260 251 TYR A O 1
ATOM 1895 N N . LEU A 1 252 ? 14.65800 -47.17700 79.65600 1.000 34.00671 252 LEU A N 1
ATOM 1896 C CA . LEU A 1 252 ? 15.02100 -47.38800 78.25600 1.000 32.35914 252 LEU A CA 1
ATOM 1897 C C . LEU A 1 252 ? 14.48500 -48.73600 77.78600 1.000 39.98637 252 LEU A C 1
ATOM 1898 O O . LEU A 1 252 ? 15.16900 -49.75700 77.84300 1.000 40.73383 252 LEU A O 1
ATOM 1903 N N . GLY A 1 253 ? 13.26100 -48.72500 77.26000 1.000 36.75177 253 GLY A N 1
ATOM 1904 C CA . GLY A 1 253 ? 12.62400 -49.95600 76.83400 1.000 43.00779 253 GLY A CA 1
ATOM 1905 C C . GLY A 1 253 ? 13.10100 -50.44700 75.47800 1.000 37.78348 253 GLY A C 1
ATOM 1906 O O . GLY A 1 253 ? 13.51500 -49.67600 74.60600 1.000 36.23592 253 GLY A O 1
ATOM 1907 N N . LYS A 1 254 ? 13.04300 -51.77300 75.31700 1.000 39.19154 254 LYS A N 1
ATOM 1908 C CA . LYS A 1 254 ? 13.48900 -52.40200 74.08000 1.000 33.75142 254 LYS A CA 1
ATOM 1909 C C . LYS A 1 254 ? 12.69300 -51.91000 72.87800 1.000 36.57017 254 LYS A C 1
ATOM 1910 O O . LYS A 1 254 ? 13.24200 -51.80400 71.77500 1.000 34.20147 254 LYS A O 1
ATOM 1916 N N . GLU A 1 255 ? 11.40900 -51.59900 73.06000 1.000 31.94330 255 GLU A N 1
ATOM 1917 C CA . GLU A 1 255 ? 10.60600 -51.18500 71.90700 1.000 38.11773 255 GLU A CA 1
ATOM 1918 C C . GLU A 1 255 ? 11.08300 -49.85500 71.34400 1.000 36.77283 255 GLU A C 1
ATOM 1919 O O . GLU A 1 255 ? 11.18200 -49.69800 70.12200 1.000 34.23042 255 GLU A O 1
ATOM 1925 N N . MET A 1 256 ? 11.37300 -48.87600 72.20900 1.000 32.50127 256 MET A N 1
ATOM 1926 C CA . MET A 1 256 ? 11.86200 -47.60200 71.69300 1.000 30.08782 256 MET A CA 1
ATOM 1927 C C . MET A 1 256 ? 13.21800 -47.76300 71.02600 1.000 29.42458 256 MET A C 1
ATOM 1928 O O . MET A 1 256 ? 13.48600 -47.13500 69.99400 1.000 32.39599 256 MET A O 1
ATOM 1933 N N . VAL A 1 257 ? 14.09900 -48.57200 71.61100 1.000 29.84568 257 VAL A N 1
ATOM 1934 C CA . VAL A 1 257 ? 15.42900 -48.72000 71.02900 1.000 31.01688 257 VAL A CA 1
ATOM 1935 C C . VAL A 1 257 ? 15.33700 -49.38600 69.65900 1.000 33.04607 257 VAL A C 1
ATOM 1936 O O . VAL A 1 257 ? 16.04000 -49.00200 68.72100 1.000 29.22982 257 VAL A O 1
ATOM 1940 N N . GLN A 1 258 ? 14.49700 -50.41100 69.52800 1.000 32.04068 258 GLN A N 1
ATOM 1941 C CA . GLN A 1 258 ? 14.36300 -51.04600 68.21800 1.000 32.43284 258 GLN A CA 1
ATOM 1942 C C . GLN A 1 258 ? 13.73000 -50.09300 67.20700 1.000 33.76194 258 GLN A C 1
ATOM 1943 O O . GLN A 1 258 ? 14.13100 -50.07800 66.04100 1.000 30.95108 258 GLN A O 1
ATOM 1949 N N . ASN A 1 259 ? 12.78900 -49.24500 67.64200 1.000 29.69830 259 ASN A N 1
ATOM 1950 C CA . ASN A 1 259 ? 12.25600 -48.22000 66.73500 1.000 31.84856 259 ASN A CA 1
ATOM 1951 C C . ASN A 1 259 ? 13.35300 -47.27300 66.25100 1.000 37.36764 259 ASN A C 1
ATOM 1952 O O . ASN A 1 259 ? 13.36300 -46.86200 65.08600 1.000 32.34598 259 ASN A O 1
ATOM 1957 N N . ILE A 1 260 ? 14.28900 -46.91600 67.13200 1.000 28.97189 260 ILE A N 1
ATOM 1958 C CA . ILE A 1 260 ? 15.35400 -45.98700 66.76800 1.000 29.21666 260 ILE A CA 1
ATOM 1959 C C . ILE A 1 260 ? 16.33200 -46.63700 65.80400 1.000 31.66432 260 ILE A C 1
ATOM 1960 O O . ILE A 1 260 ? 16.76800 -46.01800 64.81800 1.000 31.38008 260 ILE A O 1
ATOM 1965 N N . ILE A 1 261 ? 16.72000 -47.88000 66.08000 1.000 25.81889 261 ILE A N 1
ATOM 1966 C CA . ILE A 1 261 ? 17.78800 -48.49700 65.30000 1.000 25.95574 261 ILE A CA 1
ATOM 1967 C C . ILE A 1 261 ? 17.24600 -49.09400 64.00400 1.000 29.55881 261 ILE A C 1
ATOM 1968 O O . ILE A 1 261 ? 17.80000 -48.86300 62.92800 1.000 28.77713 261 ILE A O 1
ATOM 1973 N N . THR A 1 262 ? 16.17800 -49.89100 64.09300 1.000 27.34802 262 THR A N 1
ATOM 1974 C CA . THR A 1 262 ? 15.73800 -50.64300 62.91300 1.000 30.72210 262 THR A CA 1
ATOM 1975 C C . THR A 1 262 ? 15.08700 -49.73300 61.87500 1.000 34.84365 262 THR A C 1
ATOM 1976 O O . THR A 1 262 ? 15.38000 -49.84400 60.67400 1.000 31.30375 262 THR A O 1
ATOM 1980 N N . THR A 1 263 ? 14.21400 -48.81900 62.31300 1.000 30.25889 263 THR A N 1
ATOM 1981 C CA . THR A 1 263 ? 13.51000 -47.95700 61.35800 1.000 34.32517 263 THR A CA 1
ATOM 1982 C C . THR A 1 263 ? 14.49300 -47.14600 60.53100 1.000 32.69076 263 THR A C 1
ATOM 1983 O O . THR A 1 263 ? 14.28300 -46.92400 59.33100 1.000 28.53500 263 THR A O 1
ATOM 1987 N N . ARG A 1 264 ? 15.58700 -46.71500 61.14600 1.000 28.86662 264 ARG A N 1
ATOM 1988 C CA . ARG A 1 264 ? 16.60000 -45.99500 60.39900 1.000 28.56132 264 ARG A CA 1
ATOM 1989 C C . ARG A 1 264 ? 17.46000 -46.94400 59.56900 1.000 32.00121 264 ARG A C 1
ATOM 1990 O O . ARG A 1 264 ? 17.48500 -46.85600 58.33500 1.000 31.02740 264 ARG A O 1
ATOM 1998 N N . PHE A 1 265 ? 18.17400 -47.86400 60.22500 1.000 26.60582 265 PHE A N 1
ATOM 1999 C CA . PHE A 1 265 ? 19.27000 -48.55500 59.55100 1.000 28.09284 265 PHE A CA 1
ATOM 2000 C C . PHE A 1 265 ? 18.82600 -49.69600 58.63200 1.000 25.88468 265 PHE A C 1
ATOM 2001 O O . PHE A 1 265 ? 19.62700 -50.14700 57.80800 1.000 32.91710 265 PHE A O 1
ATOM 2009 N N . ALA A 1 266 ? 17.60400 -50.20200 58.76500 1.000 28.99295 266 ALA A N 1
ATOM 2010 C CA . ALA A 1 266 ? 17.16500 -51.22000 57.82100 1.000 28.71397 266 ALA A CA 1
ATOM 2011 C C . ALA A 1 266 ? 16.61400 -50.60900 56.53600 1.000 28.66923 266 ALA A C 1
ATOM 2012 O O . ALA A 1 266 ? 16.38400 -51.34700 55.57000 1.000 30.60367 266 ALA A O 1
ATOM 2014 N N . ASN A 1 267 ? 16.41100 -49.29000 56.49700 1.000 28.97453 267 ASN A N 1
ATOM 2015 C CA . ASN A 1 267 ? 15.61600 -48.66100 55.43800 1.000 30.07203 267 ASN A CA 1
ATOM 2016 C C . ASN A 1 267 ? 16.41200 -47.57000 54.73700 1.000 29.30878 267 ASN A C 1
ATOM 2017 O O . ASN A 1 267 ? 16.92500 -46.64800 55.38100 1.000 31.23006 267 ASN A O 1
ATOM 2022 N N . ARG A 1 268 ? 16.51600 -47.67200 53.41300 1.000 28.08231 268 ARG A N 1
ATOM 2023 C CA . ARG A 1 268 ? 17.16400 -46.60800 52.65900 1.000 28.24549 268 ARG A CA 1
ATOM 2024 C C . ARG A 1 268 ? 16.46700 -45.27100 52.87900 1.000 23.52124 268 ARG A C 1
ATOM 2025 O O . ARG A 1 268 ? 17.12500 -44.23400 52.97800 1.000 28.14811 268 ARG A O 1
ATOM 2033 N N . ILE A 1 269 ? 15.13200 -45.26800 52.95400 1.000 25.58465 269 ILE A N 1
ATOM 2034 C CA . ILE A 1 269 ? 14.41100 -43.99500 52.94100 1.000 30.19573 269 ILE A CA 1
ATOM 2035 C C . ILE A 1 269 ? 14.77500 -43.16500 54.16700 1.000 30.51418 269 ILE A C 1
ATOM 2036 O O . ILE A 1 269 ? 15.06400 -41.96500 54.07300 1.000 30.75369 269 ILE A O 1
ATOM 2041 N N . PHE A 1 270 ? 14.79200 -43.80800 55.33000 1.000 27.63752 270 PHE A N 1
ATOM 2042 C CA . PHE A 1 270 ? 15.11000 -43.10300 56.56900 1.000 30.82212 270 PHE A CA 1
ATOM 2043 C C . PHE A 1 270 ? 16.61000 -42.92600 56.76400 1.000 27.97967 270 PHE A C 1
ATOM 2044 O O . PHE A 1 270 ? 17.04800 -41.86200 57.21600 1.000 28.94821 270 PHE A O 1
ATOM 2052 N N . SER A 1 271 ? 17.41100 -43.94100 56.41300 1.000 27.69016 271 SER A N 1
ATOM 2053 C CA . SER A 1 271 ? 18.86500 -43.80700 56.48700 1.000 29.60092 271 SER A CA 1
ATOM 2054 C C . SER A 1 271 ? 19.36100 -42.57600 55.74300 1.000 36.94917 271 SER A C 1
ATOM 2055 O O . SER A 1 271 ? 20.24600 -41.86900 56.22700 1.000 28.26392 271 SER A O 1
ATOM 2058 N N . ALA A 1 272 ? 18.81600 -42.31100 54.55300 1.000 26.52160 272 ALA A N 1
ATOM 2059 C CA . ALA A 1 272 ? 19.35500 -41.25900 53.70100 1.000 28.09021 272 ALA A CA 1
ATOM 2060 C C . ALA A 1 272 ? 19.07300 -39.85400 54.21200 1.000 25.69519 272 ALA A C 1
ATOM 2061 O O . ALA A 1 272 ? 19.76700 -38.91000 53.80400 1.000 30.68526 272 ALA A O 1
ATOM 2063 N N . VAL A 1 273 ? 18.05600 -39.67400 55.05300 1.000 28.46131 273 VAL A N 1
ATOM 2064 C CA . VAL A 1 273 ? 17.69800 -38.34500 55.54000 1.000 25.05300 273 VAL A CA 1
ATOM 2065 C C . VAL A 1 273 ? 18.10400 -38.13400 57.00300 1.000 28.14811 273 VAL A C 1
ATOM 2066 O O . VAL A 1 273 ? 17.78300 -37.09200 57.57600 1.000 26.20051 273 VAL A O 1
ATOM 2070 N N . TRP A 1 274 ? 18.83700 -39.07200 57.60200 1.000 28.14285 274 TRP A N 1
ATOM 2071 C CA . TRP A 1 274 ? 19.18600 -39.01300 59.04600 1.000 25.68729 274 TRP A CA 1
ATOM 2072 C C . TRP A 1 274 ? 20.50200 -38.25100 59.22700 1.000 25.02405 274 TRP A C 1
ATOM 2073 O O . TRP A 1 274 ? 21.54300 -38.81000 59.59300 1.000 30.48260 274 TRP A O 1
ATOM 2084 N N . ASN A 1 275 ? 20.45700 -36.95000 58.93700 1.000 27.51909 275 ASN A N 1
ATOM 2085 C CA . ASN A 1 275 ? 21.68500 -36.16900 58.81500 1.000 28.66133 275 ASN A CA 1
ATOM 2086 C C . ASN A 1 275 ? 21.34200 -34.68200 58.74400 1.000 28.77187 275 ASN A C 1
ATOM 2087 O O . ASN A 1 275 ? 20.17300 -34.30100 58.64400 1.000 31.41956 275 ASN A O 1
ATOM 2092 N N . ALA A 1 276 ? 22.39300 -33.84700 58.81100 1.000 27.08483 276 ALA A N 1
ATOM 2093 C CA . ALA A 1 276 ? 22.23900 -32.39800 58.87400 1.000 29.66145 276 ALA A CA 1
ATOM 2094 C C . ALA A 1 276 ? 21.75600 -31.81100 57.55100 1.000 30.13519 276 ALA A C 1
ATOM 2095 O O . ALA A 1 276 ? 21.19600 -30.70900 57.53700 1.000 31.51167 276 ALA A O 1
ATOM 2097 N N . SER A 1 277 ? 21.99900 -32.49800 56.43900 1.000 31.82487 277 SER A N 1
ATOM 2098 C CA . SER A 1 277 ? 21.46900 -32.02000 55.16500 1.000 32.48547 277 SER A CA 1
ATOM 2099 C C . SER A 1 277 ? 19.94500 -32.01600 55.13600 1.000 33.43822 277 SER A C 1
ATOM 2100 O O . SER A 1 277 ? 19.34800 -31.28200 54.34200 1.000 35.05420 277 SER A O 1
ATOM 2103 N N . ASN A 1 278 ? 19.29800 -32.80900 55.98500 1.000 29.54302 278 ASN A N 1
ATOM 2104 C CA . ASN A 1 278 ? 17.86000 -32.99100 55.92300 1.000 29.27983 278 ASN A CA 1
ATOM 2105 C C . ASN A 1 278 ? 17.12900 -32.66200 57.20800 1.000 36.87021 278 ASN A C 1
ATOM 2106 O O . ASN A 1 278 ? 15.90900 -32.46100 57.16700 1.000 29.60618 278 ASN A O 1
ATOM 2111 N N . ILE A 1 279 ? 17.81500 -32.62400 58.34500 1.000 30.51155 279 ILE A N 1
ATOM 2112 C CA . ILE A 1 279 ? 17.16700 -32.47000 59.64300 1.000 31.14321 279 ILE A CA 1
ATOM 2113 C C . ILE A 1 279 ? 17.42800 -31.06500 60.15600 1.000 30.11677 279 ILE A C 1
ATOM 2114 O O . ILE A 1 279 ? 18.57400 -30.59000 60.14300 1.000 33.00396 279 ILE A O 1
ATOM 2119 N N . ALA A 1 280 ? 16.35900 -30.39600 60.60400 1.000 29.69830 280 ALA A N 1
ATOM 2120 C CA . ALA A 1 280 ? 16.43900 -29.03800 61.11600 1.000 31.06425 280 ALA A CA 1
ATOM 2121 C C . ALA A 1 280 ? 16.64400 -28.99500 62.62700 1.000 29.61145 280 ALA A C 1
ATOM 2122 O O . ALA A 1 280 ? 17.33900 -28.10900 63.12400 1.000 34.75417 280 ALA A O 1
ATOM 2124 N N A CYS A 1 281 ? 16.04500 -29.93300 63.35700 0.730 31.01688 281 CYS A N 1
ATOM 2125 N N B CYS A 1 281 ? 16.04300 -29.91500 63.36800 0.270 31.14058 281 CYS A N 1
ATOM 2126 C CA A CYS A 1 281 ? 16.01700 -29.86800 64.82000 0.730 30.69052 281 CYS A CA 1
ATOM 2127 C CA B CYS A 1 281 ? 16.23000 -29.91800 64.81300 0.270 30.75895 281 CYS A CA 1
ATOM 2128 C C A CYS A 1 281 ? 15.63400 -31.23000 65.38300 0.730 31.12478 281 CYS A C 1
ATOM 2129 C C B CYS A 1 281 ? 15.68500 -31.21700 65.37500 0.270 31.12478 281 CYS A C 1
ATOM 2130 O O A CYS A 1 281 ? 14.82100 -31.94100 64.79700 0.730 31.20111 281 CYS A O 1
ATOM 2131 O O B CYS A 1 281 ? 14.82500 -31.86600 64.77400 0.270 31.22480 281 CYS A O 1
ATOM 2136 N N . VAL A 1 282 ? 16.19400 -31.58200 66.54800 1.000 27.54278 282 VAL A N 1
ATOM 2137 C CA . VAL A 1 282 ? 15.84700 -32.83500 67.20600 1.000 29.33773 282 VAL A CA 1
ATOM 2138 C C . VAL A 1 282 ? 15.53100 -32.48900 68.64800 1.000 33.18819 282 VAL A C 1
ATOM 2139 O O . VAL A 1 282 ? 16.31700 -31.79700 69.29200 1.000 31.59589 282 VAL A O 1
ATOM 2143 N N . GLN A 1 283 ? 14.36500 -32.90600 69.12700 1.000 29.55618 283 GLN A N 1
ATOM 2144 C CA . GLN A 1 283 ? 14.00800 -32.71800 70.52900 1.000 32.14333 283 GLN A CA 1
ATOM 2145 C C . GLN A 1 283 ? 13.77600 -34.06800 71.20600 1.000 30.26415 283 GLN A C 1
ATOM 2146 O O . GLN A 1 283 ? 13.13400 -34.96100 70.65300 1.000 31.33007 283 GLN A O 1
ATOM 2152 N N . ILE A 1 284 ? 14.30500 -34.22500 72.41300 1.000 29.53775 284 ILE A N 1
ATOM 2153 C CA . ILE A 1 284 ? 14.09200 -35.42400 73.21100 1.000 33.88564 284 ILE A CA 1
ATOM 2154 C C . ILE A 1 284 ? 13.53300 -34.95100 74.54400 1.000 33.23030 284 ILE A C 1
ATOM 2155 O O . ILE A 1 284 ? 14.16500 -34.13200 75.22200 1.000 30.65104 284 ILE A O 1
ATOM 2160 N N . THR A 1 285 ? 12.33200 -35.41800 74.89500 1.000 33.20661 285 THR A N 1
ATOM 2161 C CA . THR A 1 285 ? 11.54700 -34.79400 75.95400 1.000 35.63322 285 THR A CA 1
ATOM 2162 C C . THR A 1 285 ? 11.01700 -35.83500 76.93000 1.000 41.10756 285 THR A C 1
ATOM 2163 O O . THR A 1 285 ? 10.50500 -36.87900 76.51700 1.000 37.44133 285 THR A O 1
ATOM 2167 N N . PHE A 1 286 ? 11.12500 -35.53100 78.23000 1.000 32.01963 286 PHE A N 1
ATOM 2168 C CA . PHE A 1 286 ? 10.68600 -36.41600 79.30400 1.000 37.24394 286 PHE A CA 1
ATOM 2169 C C . PHE A 1 286 ? 9.86800 -35.56900 80.26900 1.000 38.60463 286 PHE A C 1
ATOM 2170 O O . PHE A 1 286 ? 10.43200 -34.76700 81.02100 1.000 36.43332 286 PHE A O 1
ATOM 2178 N N . LYS A 1 287 ? 8.54600 -35.73000 80.24100 1.000 34.04356 287 LYS A N 1
ATOM 2179 C CA . LYS A 1 287 ? 7.63600 -34.91400 81.03600 1.000 36.02537 287 LYS A CA 1
ATOM 2180 C C . LYS A 1 287 ? 6.80300 -35.79700 81.95700 1.000 42.70512 287 LYS A C 1
ATOM 2181 O O . LYS A 1 287 ? 6.40500 -36.90200 81.58000 1.000 38.60200 287 LYS A O 1
ATOM 2187 N N . GLU A 1 288 ? 6.54800 -35.29800 83.17000 1.000 41.09177 288 GLU A N 1
ATOM 2188 C CA . GLU A 1 288 ? 5.69900 -35.95500 84.15300 1.000 47.15302 288 GLU A CA 1
ATOM 2189 C C . GLU A 1 288 ? 4.75700 -34.93100 84.77200 1.000 46.21870 288 GLU A C 1
ATOM 2190 O O . GLU A 1 288 ? 5.11700 -33.76200 84.94400 1.000 43.16833 288 GLU A O 1
ATOM 2196 N N . THR A 1 289 ? 3.53700 -35.37600 85.10400 1.000 47.20040 289 THR A N 1
ATOM 2197 C CA . THR A 1 289 ? 2.62500 -34.51400 85.85100 1.000 47.18197 289 THR A CA 1
ATOM 2198 C C . THR A 1 289 ? 2.89800 -34.56700 87.34300 1.000 50.50342 289 THR A C 1
ATOM 2199 O O . THR A 1 289 ? 2.60600 -33.59700 88.05100 1.000 48.14788 289 THR A O 1
ATOM 2203 N N . ILE A 1 290 ? 3.45100 -35.67900 87.83500 1.000 46.21344 290 ILE A N 1
ATOM 2204 C CA . ILE A 1 290 ? 3.76000 -35.77600 89.25600 1.000 47.39779 290 ILE A CA 1
ATOM 2205 C C . ILE A 1 290 ? 4.91100 -34.84100 89.60400 1.000 51.45880 290 ILE A C 1
ATOM 2206 O O . ILE A 1 290 ? 5.75500 -34.49500 88.76800 1.000 49.31381 290 ILE A O 1
ATOM 2211 N N . GLY A 1 291 ? 4.94000 -34.43000 90.86200 1.000 53.44588 291 GLY A N 1
ATOM 2212 C CA . GLY A 1 291 ? 6.05100 -33.70200 91.42000 1.000 50.51395 291 GLY A CA 1
ATOM 2213 C C . GLY A 1 291 ? 6.98300 -34.62400 92.17100 1.000 58.45964 291 GLY A C 1
ATOM 2214 O O . GLY A 1 291 ? 7.04500 -35.83200 91.91300 1.000 52.35101 291 GLY A O 1
ATOM 2215 N N . THR A 1 292 ? 7.71700 -34.05900 93.12100 1.000 47.30041 292 THR A N 1
ATOM 2216 C CA . THR A 1 292 ? 8.62300 -34.88100 93.90700 1.000 58.87022 292 THR A CA 1
ATOM 2217 C C . THR A 1 292 ? 7.90400 -35.59200 95.05100 1.000 67.25017 292 THR A C 1
ATOM 2218 O O . THR A 1 292 ? 8.54400 -36.33500 95.80500 1.000 57.59901 292 THR A O 1
ATOM 2222 N N . GLU A 1 293 ? 6.59600 -35.36000 95.19100 1.000 63.60763 293 GLU A N 1
ATOM 2223 C CA . GLU A 1 293 ? 5.68900 -36.20700 95.97200 1.000 73.52197 293 GLU A CA 1
ATOM 2224 C C . GLU A 1 293 ? 6.14200 -36.36600 97.42200 1.000 68.79509 293 GLU A C 1
ATOM 2225 O O . GLU A 1 293 ? 6.30800 -37.47800 97.92900 1.000 70.33212 293 GLU A O 1
ATOM 2231 N N . GLY A 1 294 ? 6.34800 -35.23400 98.09100 1.000 71.34803 294 GLY A N 1
ATOM 2232 C CA . GLY A 1 294 ? 6.73400 -35.23700 99.49000 1.000 68.22134 294 GLY A CA 1
ATOM 2233 C C . GLY A 1 294 ? 8.08300 -35.87300 99.75300 1.000 69.56360 294 GLY A C 1
ATOM 2234 O O . GLY A 1 294 ? 8.60500 -35.80400 100.86800 1.000 71.83230 294 GLY A O 1
ATOM 2235 N N . ARG A 1 295 ? 8.66100 -36.50000 98.72800 1.000 70.30580 295 ARG A N 1
ATOM 2236 C CA . ARG A 1 295 ? 9.97700 -37.11200 98.81000 1.000 73.32195 295 ARG A CA 1
ATOM 2237 C C . ARG A 1 295 ? 11.07400 -36.19200 98.27400 1.000 70.50582 295 ARG A C 1
ATOM 2238 O O . ARG A 1 295 ? 12.14400 -36.66800 97.87700 1.000 71.70597 295 ARG A O 1
ATOM 2246 N N . GLY A 1 296 ? 10.82800 -34.87800 98.26500 1.000 68.91879 296 GLY A N 1
ATOM 2247 C CA . GLY A 1 296 ? 11.72400 -33.94900 97.59600 1.000 72.55607 296 GLY A CA 1
ATOM 2248 C C . GLY A 1 296 ? 13.07300 -33.79000 98.25900 1.000 73.52987 296 GLY A C 1
ATOM 2249 O O . GLY A 1 296 ? 13.99700 -33.25100 97.63700 1.000 59.99930 296 GLY A O 1
ATOM 2250 N N . GLY A 1 297 ? 13.20900 -34.25000 99.50500 1.000 68.52401 297 GLY A N 1
ATOM 2251 C CA . GLY A 1 297 ? 14.45900 -34.06900 100.21800 1.000 62.53908 297 GLY A CA 1
ATOM 2252 C C . GLY A 1 297 ? 15.62800 -34.77900 99.56600 1.000 52.68526 297 GLY A C 1
ATOM 2253 O O . GLY A 1 297 ? 16.74800 -34.26500 99.55200 1.000 61.66266 297 GLY A O 1
ATOM 2254 N N . TYR A 1 298 ? 15.39300 -35.96400 99.01800 1.000 60.76518 298 TYR A N 1
ATOM 2255 C CA . TYR A 1 298 ? 16.48600 -36.68100 98.38000 1.000 67.06067 298 TYR A CA 1
ATOM 2256 C C . TYR A 1 298 ? 16.51600 -36.49700 96.86800 1.000 59.09919 298 TYR A C 1
ATOM 2257 O O . TYR A 1 298 ? 17.48500 -36.91900 96.22700 1.000 50.78240 298 TYR A O 1
ATOM 2266 N N . PHE A 1 299 ? 15.50200 -35.85300 96.29100 1.000 56.97262 299 PHE A N 1
ATOM 2267 C CA . PHE A 1 299 ? 15.67100 -35.27300 94.96200 1.000 53.68802 299 PHE A CA 1
ATOM 2268 C C . PHE A 1 299 ? 16.52000 -34.00800 95.01900 1.000 49.55331 299 PHE A C 1
ATOM 2269 O O . PHE A 1 299 ? 17.15200 -33.64600 94.02000 1.000 45.81602 299 PHE A O 1
ATOM 2277 N N . ASP A 1 300 ? 16.58200 -33.35600 96.18400 1.000 47.88206 300 ASP A N 1
ATOM 2278 C CA . ASP A 1 300 ? 17.13300 -32.00800 96.26600 1.000 49.95336 300 ASP A CA 1
ATOM 2279 C C . ASP A 1 300 ? 18.62500 -31.97400 95.97200 1.000 41.11019 300 ASP A C 1
ATOM 2280 O O . ASP A 1 300 ? 19.12700 -30.96800 95.45700 1.000 49.14800 300 ASP A O 1
ATOM 2285 N N . ASN A 1 301 ? 19.34900 -33.03800 96.29600 1.000 42.88409 301 ASN A N 1
ATOM 2286 C CA . ASN A 1 301 ? 20.77300 -33.10000 96.00700 1.000 45.75022 301 ASN A CA 1
ATOM 2287 C C . ASN A 1 301 ? 21.06500 -33.74200 94.66200 1.000 46.12132 301 ASN A C 1
ATOM 2288 O O . ASN A 1 301 ? 22.23700 -33.88900 94.30000 1.000 43.40520 301 ASN A O 1
ATOM 2293 N N . ILE A 1 302 ? 20.02700 -34.12000 93.91700 1.000 42.93146 302 ILE A N 1
ATOM 2294 C CA . ILE A 1 302 ? 20.17500 -34.75200 92.61500 1.000 44.27899 302 ILE A CA 1
ATOM 2295 C C . ILE A 1 302 ? 19.85200 -33.76800 91.49600 1.000 38.18879 302 ILE A C 1
ATOM 2296 O O . ILE A 1 302 ? 20.69600 -33.48700 90.64700 1.000 34.08567 302 ILE A O 1
ATOM 2301 N N . GLY A 1 303 ? 18.64300 -33.22400 91.49100 1.000 34.03566 303 GLY A N 1
ATOM 2302 C CA . GLY A 1 303 ? 18.21700 -32.31100 90.45300 1.000 32.83552 303 GLY A CA 1
ATOM 2303 C C . GLY A 1 303 ? 17.81400 -33.05100 89.18500 1.000 31.82224 303 GLY A C 1
ATOM 2304 O O . GLY A 1 303 ? 18.19000 -34.19600 88.95200 1.000 35.17264 303 GLY A O 1
ATOM 2305 N N . ILE A 1 304 ? 17.05600 -32.35600 88.33200 1.000 35.10947 304 ILE A N 1
ATOM 2306 C CA . ILE A 1 304 ? 16.44900 -33.02200 87.17000 1.000 35.03052 304 ILE A CA 1
ATOM 2307 C C . ILE A 1 304 ? 17.50300 -33.46700 86.15000 1.000 34.07514 304 ILE A C 1
ATOM 2308 O O . ILE A 1 304 ? 17.30900 -34.46300 85.42900 1.000 34.00671 304 ILE A O 1
ATOM 2313 N N . ILE A 1 305 ? 18.63600 -32.76400 86.08300 1.000 34.00934 305 ILE A N 1
ATOM 2314 C CA . ILE A 1 305 ? 19.64100 -33.07700 85.07400 1.000 32.66181 305 ILE A CA 1
ATOM 2315 C C . ILE A 1 305 ? 20.31300 -34.40900 85.38000 1.000 30.83791 305 ILE A C 1
ATOM 2316 O O . ILE A 1 305 ? 20.40100 -35.29200 84.52300 1.000 30.86686 305 ILE A O 1
ATOM 2321 N N . ARG A 1 306 ? 20.81400 -34.57500 86.60400 1.000 30.48523 306 ARG A N 1
ATOM 2322 C CA . ARG A 1 306 ? 21.35800 -35.87500 86.97400 1.000 30.50103 306 ARG A CA 1
ATOM 2323 C C . ARG A 1 306 ? 20.27900 -36.94800 87.03000 1.000 30.50366 306 ARG A C 1
ATOM 2324 O O . ARG A 1 306 ? 20.57400 -38.12600 86.81400 1.000 36.25435 306 ARG A O 1
ATOM 2332 N N . ASP A 1 307 ? 19.04000 -36.57300 87.35700 1.000 33.35663 307 ASP A N 1
ATOM 2333 C CA . ASP A 1 307 ? 18.00900 -37.58300 87.56700 1.000 35.25949 307 ASP A CA 1
ATOM 2334 C C . ASP A 1 307 ? 17.69000 -38.33600 86.27600 1.000 35.58585 307 ASP A C 1
ATOM 2335 O O . ASP A 1 307 ? 17.63300 -39.57100 86.26800 1.000 32.90131 307 ASP A O 1
ATOM 2340 N N . VAL A 1 308 ? 17.48300 -37.61400 85.17100 1.000 31.90119 308 VAL A N 1
ATOM 2341 C CA . VAL A 1 308 ? 16.96800 -38.27200 83.96800 1.000 30.01676 308 VAL A CA 1
ATOM 2342 C C . VAL A 1 308 ? 17.64500 -37.79500 82.68100 1.000 35.21475 308 VAL A C 1
ATOM 2343 O O . VAL A 1 308 ? 17.47400 -38.41300 81.62600 1.000 36.04116 308 VAL A O 1
ATOM 2347 N N . MET A 1 309 ? 18.43400 -36.71900 82.73100 1.000 30.12993 309 MET A N 1
ATOM 2348 C CA . MET A 1 309 ? 18.94300 -36.16300 81.47200 1.000 28.96400 309 MET A CA 1
ATOM 2349 C C . MET A 1 309 ? 20.34800 -36.63800 81.10200 1.000 29.66408 309 MET A C 1
ATOM 2350 O O . MET A 1 309 ? 20.58000 -37.06800 79.96500 1.000 31.49062 309 MET A O 1
ATOM 2355 N N . GLN A 1 310 ? 21.30300 -36.56100 82.02800 1.000 29.62987 310 GLN A N 1
ATOM 2356 C CA . GLN A 1 310 ? 22.65100 -37.05100 81.76200 1.000 27.94546 310 GLN A CA 1
ATOM 2357 C C . GLN A 1 310 ? 22.67800 -38.56000 81.55900 1.000 27.05061 310 GLN A C 1
ATOM 2358 O O . GLN A 1 310 ? 23.62900 -39.08600 80.96400 1.000 31.22216 310 GLN A O 1
ATOM 2364 N N . ASN A 1 311 ? 21.66300 -39.28200 82.03200 1.000 30.34574 311 ASN A N 1
ATOM 2365 C CA . ASN A 1 311 ? 21.64900 -40.73500 81.91600 1.000 32.02752 311 ASN A CA 1
ATOM 2366 C C . ASN A 1 311 ? 20.62500 -41.17200 80.87400 1.000 29.78252 311 ASN A C 1
ATOM 2367 O O . ASN A 1 311 ? 21.00400 -41.57500 79.77400 1.000 34.10146 311 ASN A O 1
ATOM 2372 N N . HIS A 1 312 ? 19.33500 -41.04200 81.16500 1.000 30.66683 312 HIS A N 1
ATOM 2373 C CA . HIS A 1 312 ? 18.32400 -41.61600 80.27900 1.000 26.83480 312 HIS A CA 1
ATOM 2374 C C . HIS A 1 312 ? 18.23900 -40.87800 78.93900 1.000 29.14297 312 HIS A C 1
ATOM 2375 O O . HIS A 1 312 ? 18.30600 -41.50600 77.87000 1.000 32.34072 312 HIS A O 1
ATOM 2382 N N . LEU A 1 313 ? 18.05900 -39.55400 78.95900 1.000 31.13268 313 LEU A N 1
ATOM 2383 C CA . LEU A 1 313 ? 17.89900 -38.85600 77.68000 1.000 30.75895 313 LEU A CA 1
ATOM 2384 C C . LEU A 1 313 ? 19.16900 -38.91300 76.84700 1.000 35.35950 313 LEU A C 1
ATOM 2385 O O . LEU A 1 313 ? 19.09800 -38.95000 75.61300 1.000 30.93266 313 LEU A O 1
ATOM 2390 N N . THR A 1 314 ? 20.33500 -38.92300 77.49300 1.000 29.40616 314 THR A N 1
ATOM 2391 C CA . THR A 1 314 ? 21.58600 -38.93400 76.73800 1.000 29.51670 314 THR A CA 1
ATOM 2392 C C . THR A 1 314 ? 21.82800 -40.27900 76.06900 1.000 28.07705 314 THR A C 1
ATOM 2393 O O . THR A 1 314 ? 22.41000 -40.33300 74.97900 1.000 28.23233 314 THR A O 1
ATOM 2397 N N . GLN A 1 315 ? 21.36400 -41.36800 76.68000 1.000 27.87703 315 GLN A N 1
ATOM 2398 C CA . GLN A 1 315 ? 21.41400 -42.66700 76.02000 1.000 27.34802 315 GLN A CA 1
ATOM 2399 C C . GLN A 1 315 ? 20.52800 -42.68800 74.78000 1.000 27.02166 315 GLN A C 1
ATOM 2400 O O . GLN A 1 315 ? 20.91400 -43.23100 73.73900 1.000 26.18735 315 GLN A O 1
ATOM 2406 N N . ILE A 1 316 ? 19.31700 -42.14400 74.90000 1.000 26.27947 316 ILE A N 1
ATOM 2407 C CA . ILE A 1 316 ? 18.44100 -42.03600 73.72800 1.000 26.06365 316 ILE A CA 1
ATOM 2408 C C . ILE A 1 316 ? 19.13900 -41.24600 72.63700 1.000 26.76637 316 ILE A C 1
ATOM 2409 O O . ILE A 1 316 ? 19.15200 -41.64800 71.45900 1.000 29.79305 316 ILE A O 1
ATOM 2414 N N A LEU A 1 317 ? 19.75400 -40.11900 73.00700 0.430 28.44025 317 LEU A N 1
ATOM 2415 N N B LEU A 1 317 ? 19.73800 -40.11500 73.01400 0.570 28.44815 317 LEU A N 1
ATOM 2416 C CA A LEU A 1 317 ? 20.43000 -39.27300 72.02600 0.430 28.76134 317 LEU A CA 1
ATOM 2417 C CA B LEU A 1 317 ? 20.44500 -39.26600 72.06100 0.570 28.75082 317 LEU A CA 1
ATOM 2418 C C A LEU A 1 317 ? 21.56700 -40.02000 71.33700 0.430 31.63011 317 LEU A C 1
ATOM 2419 C C B LEU A 1 317 ? 21.54800 -40.03700 71.34400 0.570 31.67485 317 LEU A C 1
ATOM 2420 O O A LEU A 1 317 ? 21.73200 -39.91700 70.11400 0.430 28.52710 317 LEU A O 1
ATOM 2421 O O B LEU A 1 317 ? 21.66900 -39.97200 70.11300 0.570 28.52710 317 LEU A O 1
ATOM 2430 N N . ALA A 1 318 ? 22.37000 -40.76600 72.10300 1.000 27.52172 318 ALA A N 1
ATOM 2431 C CA . ALA A 1 318 ? 23.45700 -41.53400 71.50300 1.000 26.83216 318 ALA A CA 1
ATOM 2432 C C . ALA A 1 318 ? 22.93000 -42.52900 70.46600 1.000 28.68765 318 ALA A C 1
ATOM 2433 O O . ALA A 1 318 ? 23.47800 -42.64300 69.36000 1.000 28.89820 318 ALA A O 1
ATOM 2435 N N . LEU A 1 319 ? 21.84500 -43.24300 70.79100 1.000 28.55869 319 LEU A N 1
ATOM 2436 C CA . LEU A 1 319 ? 21.30900 -44.22700 69.85700 1.000 28.32445 319 LEU A CA 1
ATOM 2437 C C . LEU A 1 319 ? 20.72600 -43.55500 68.61600 1.000 30.62209 319 LEU A C 1
ATOM 2438 O O . LEU A 1 319 ? 20.83000 -44.10300 67.50700 1.000 29.65092 319 LEU A O 1
ATOM 2443 N N . LEU A 1 320 ? 20.12000 -42.36700 68.79100 1.000 28.82451 320 LEU A N 1
ATOM 2444 C CA . LEU A 1 320 ? 19.56600 -41.61000 67.66300 1.000 31.86435 320 LEU A CA 1
ATOM 2445 C C . LEU A 1 320 ? 20.66000 -41.09400 66.74200 1.000 34.36991 320 LEU A C 1
ATOM 2446 O O . LEU A 1 320 ? 20.47400 -41.03400 65.52000 1.000 30.73000 320 LEU A O 1
ATOM 2451 N N . ALA A 1 321 ? 21.78000 -40.65400 67.31200 1.000 26.56108 321 ALA A N 1
ATOM 2452 C CA . ALA A 1 321 ? 22.75900 -39.86900 66.57800 1.000 25.99522 321 ALA A CA 1
ATOM 2453 C C . ALA A 1 321 ? 23.96100 -40.67400 66.11900 1.000 28.15601 321 ALA A C 1
ATOM 2454 O O . ALA A 1 321 ? 24.76000 -40.15700 65.33100 1.000 28.61396 321 ALA A O 1
ATOM 2456 N N . MET A 1 322 ? 24.09500 -41.92300 66.56500 1.000 27.30854 322 MET A N 1
ATOM 2457 C CA . MET A 1 322 ? 25.28300 -42.69700 66.24400 1.000 27.70595 322 MET A CA 1
ATOM 2458 C C . MET A 1 322 ? 25.40600 -42.97000 64.74700 1.000 26.95850 322 MET A C 1
ATOM 2459 O O . MET A 1 322 ? 24.42300 -42.98200 64.00300 1.000 30.00097 322 MET A O 1
ATOM 2464 N N . GLU A 1 323 ? 26.64300 -43.24700 64.32900 1.000 29.69567 323 GLU A N 1
ATOM 2465 C CA . GLU A 1 323 ? 26.91400 -43.82100 63.02300 1.000 29.44300 323 GLU A CA 1
ATOM 2466 C C . GLU A 1 323 ? 26.48100 -45.29300 62.97700 1.000 29.78252 323 GLU A C 1
ATOM 2467 O O . GLU A 1 323 ? 26.24500 -45.94100 64.00300 1.000 30.42470 323 GLU A O 1
ATOM 2473 N N . LYS A 1 324 ? 26.37100 -45.81600 61.75800 1.000 29.13770 324 LYS A N 1
ATOM 2474 C CA . LYS A 1 324 ? 26.00500 -47.20200 61.52600 1.000 26.51107 324 LYS A CA 1
ATOM 2475 C C . LYS A 1 324 ? 26.99100 -48.14700 62.22800 1.000 29.57197 324 LYS A C 1
ATOM 2476 O O . LYS A 1 324 ? 28.20700 -48.03600 62.00700 1.000 32.76182 324 LYS A O 1
ATOM 2482 N N . PRO A 1 325 ? 26.52100 -49.04000 63.09800 1.000 30.60630 325 PRO A N 1
ATOM 2483 C CA . PRO A 1 325 ? 27.43900 -49.98000 63.76400 1.000 33.73562 325 PRO A CA 1
ATOM 2484 C C . PRO A 1 325 ? 27.96100 -51.04600 62.80400 1.000 38.78886 325 PRO A C 1
ATOM 2485 O O . PRO A 1 325 ? 27.32800 -51.37400 61.79600 1.000 33.39085 325 PRO A O 1
ATOM 2489 N N . ARG A 1 326 ? 29.14700 -51.57600 63.13000 1.000 38.60200 326 ARG A N 1
ATOM 2490 C CA . ARG A 1 326 ? 29.77200 -52.60400 62.30100 1.000 36.64124 326 ARG A CA 1
ATOM 2491 C C . ARG A 1 326 ? 28.89000 -53.84100 62.17200 1.000 37.42291 326 ARG A C 1
ATOM 2492 O O . ARG A 1 326 ? 28.93600 -54.53300 61.14400 1.000 39.66002 326 ARG A O 1
ATOM 2500 N N . SER A 1 327 ? 28.07100 -54.11600 63.18200 1.000 30.74842 327 SER A N 1
ATOM 2501 C CA . SER A 1 327 ? 27.08200 -55.18800 63.16300 1.000 32.99606 327 SER A CA 1
ATOM 2502 C C . SER A 1 327 ? 26.01300 -54.79700 64.16900 1.000 31.81697 327 SER A C 1
ATOM 2503 O O . SER A 1 327 ? 26.11100 -53.75400 64.81200 1.000 32.44600 327 SER A O 1
ATOM 2506 N N . LEU A 1 328 ? 24.99400 -55.63800 64.31500 1.000 28.56395 328 LEU A N 1
ATOM 2507 C CA . LEU A 1 328 ? 23.97600 -55.39600 65.32200 1.000 29.34826 328 LEU A CA 1
ATOM 2508 C C . LEU A 1 328 ? 24.35000 -56.00000 66.68300 1.000 33.01448 328 LEU A C 1
ATOM 2509 O O . LEU A 1 328 ? 23.52600 -55.98200 67.60500 1.000 30.02728 328 LEU A O 1
ATOM 2514 N N . ASP A 1 329 ? 25.56500 -56.53200 66.81700 1.000 31.33007 329 ASP A N 1
ATOM 2515 C CA . ASP A 1 329 ? 26.04000 -57.02500 68.10900 1.000 30.01939 329 ASP A CA 1
ATOM 2516 C C . ASP A 1 329 ? 26.06400 -55.90700 69.14600 1.000 32.41441 329 ASP A C 1
ATOM 2517 O O . ASP A 1 329 ? 26.39100 -54.75800 68.83600 1.000 27.35591 329 ASP A O 1
ATOM 2522 N N . ALA A 1 330 ? 25.75300 -56.26700 70.39700 1.000 30.87475 330 ALA A N 1
ATOM 2523 C CA . ALA A 1 330 ? 25.64500 -55.29100 71.47700 1.000 31.73012 330 ALA A CA 1
ATOM 2524 C C . ALA A 1 330 ? 26.84000 -54.34500 71.52700 1.000 27.91124 330 ALA A C 1
ATOM 2525 O O . ALA A 1 330 ? 26.67800 -53.12300 71.64200 1.000 29.84042 330 ALA A O 1
ATOM 2527 N N . GLU A 1 331 ? 28.05300 -54.88900 71.48200 1.000 31.30112 331 GLU A N 1
ATOM 2528 C CA . GLU A 1 331 ? 29.20700 -54.02800 71.71600 1.000 33.67772 331 GLU A CA 1
ATOM 2529 C C . GLU A 1 331 ? 29.56700 -53.19100 70.49500 1.000 32.68550 331 GLU A C 1
ATOM 2530 O O . GLU A 1 331 ? 30.20600 -52.15400 70.64400 1.000 28.14022 331 GLU A O 1
ATOM 2536 N N . CYS A 1 332 ? 29.17700 -53.60400 69.28800 1.000 30.01412 332 CYS A N 1
ATOM 2537 C CA . CYS A 1 332 ? 29.31300 -52.69700 68.15200 1.000 30.88265 332 CYS A CA 1
ATOM 2538 C C . CYS A 1 332 ? 28.39600 -51.48300 68.29900 1.000 27.58752 332 CYS A C 1
ATOM 2539 O O . CYS A 1 332 ? 28.78800 -50.36000 67.97400 1.000 30.02202 332 CYS A O 1
ATOM 2542 N N . ILE A 1 333 ? 27.16900 -51.68800 68.77800 1.000 26.45844 333 ILE A N 1
ATOM 2543 C CA . ILE A 1 333 ? 26.28200 -50.56400 69.06500 1.000 26.41896 333 ILE A CA 1
ATOM 2544 C C . ILE A 1 333 ? 26.85500 -49.69400 70.18600 1.000 29.49038 333 ILE A C 1
ATOM 2545 O O . ILE A 1 333 ? 26.86300 -48.45800 70.09800 1.000 27.09009 333 ILE A O 1
ATOM 2550 N N . ARG A 1 334 ? 27.35100 -50.31400 71.25800 1.000 30.36417 334 ARG A N 1
ATOM 2551 C CA . ARG A 1 334 ? 27.88700 -49.47700 72.32200 1.000 26.32158 334 ARG A CA 1
ATOM 2552 C C . ARG A 1 334 ? 29.13000 -48.72200 71.85700 1.000 26.02944 334 ARG A C 1
ATOM 2553 O O . ARG A 1 334 ? 29.33800 -47.56700 72.26100 1.000 29.18508 334 ARG A O 1
ATOM 2561 N N . ASP A 1 335 ? 29.95200 -49.34000 70.99700 1.000 25.98996 335 ASP A N 1
ATOM 2562 C CA . ASP A 1 335 ? 31.05400 -48.61700 70.36400 1.000 29.48248 335 ASP A CA 1
ATOM 2563 C C . ASP A 1 335 ? 30.56700 -47.34200 69.68400 1.000 30.32206 335 ASP A C 1
ATOM 2564 O O . ASP A 1 335 ? 31.21500 -46.29300 69.77700 1.000 28.05863 335 ASP A O 1
ATOM 2569 N N . GLU A 1 336 ? 29.45700 -47.42300 68.94300 1.000 29.27719 336 GLU A N 1
ATOM 2570 C CA . GLU A 1 336 ? 28.98300 -46.22800 68.24500 1.000 29.20877 336 GLU A CA 1
ATOM 2571 C C . GLU A 1 336 ? 28.34900 -45.22900 69.20000 1.000 31.17216 336 GLU A C 1
ATOM 2572 O O . GLU A 1 336 ? 28.41100 -44.02200 68.94200 1.000 28.13495 336 GLU A O 1
ATOM 2578 N N . LYS A 1 337 ? 27.72800 -45.69700 70.29400 1.000 28.15338 337 LYS A N 1
ATOM 2579 C CA . LYS A 1 337 ? 27.24200 -44.75200 71.29600 1.000 27.94809 337 LYS A CA 1
ATOM 2580 C C . LYS A 1 337 ? 28.39600 -43.92600 71.83600 1.000 30.51682 337 LYS A C 1
ATOM 2581 O O . LYS A 1 337 ? 28.29900 -42.70000 71.95600 1.000 30.81159 337 LYS A O 1
ATOM 2587 N N . VAL A 1 338 ? 29.50900 -44.59400 72.15500 1.000 29.66145 338 VAL A N 1
ATOM 2588 C CA . VAL A 1 338 ? 30.70400 -43.90400 72.63800 1.000 29.52722 338 VAL A CA 1
ATOM 2589 C C . VAL A 1 338 ? 31.21300 -42.91500 71.59600 1.000 31.19058 338 VAL A C 1
ATOM 2590 O O . VAL A 1 338 ? 31.52000 -41.75900 71.90600 1.000 29.76936 338 VAL A O 1
ATOM 2594 N N . SER A 1 339 ? 31.30100 -43.35400 70.34000 1.000 30.98529 339 SER A N 1
ATOM 2595 C CA . SER A 1 339 ? 31.87400 -42.50700 69.29700 1.000 32.77235 339 SER A CA 1
ATOM 2596 C C . SER A 1 339 ? 31.09800 -41.20600 69.12600 1.000 27.24011 339 SER A C 1
ATOM 2597 O O . SER A 1 339 ? 31.70400 -40.13100 68.98800 1.000 29.18245 339 SER A O 1
ATOM 2600 N N . VAL A 1 340 ? 29.76300 -41.26800 69.12700 1.000 28.29550 340 VAL A N 1
ATOM 2601 C CA . VAL A 1 340 ? 29.01400 -40.03000 68.89700 1.000 32.26176 340 VAL A CA 1
ATOM 2602 C C . VAL A 1 340 ? 29.03200 -39.14000 70.14300 1.000 31.85382 340 VAL A C 1
ATOM 2603 O O . VAL A 1 340 ? 29.17400 -37.91700 70.03200 1.000 26.46370 340 VAL A O 1
ATOM 2607 N N . LEU A 1 341 ? 28.92500 -39.72500 71.34300 1.000 31.13005 341 LEU A N 1
ATOM 2608 C CA . LEU A 1 341 ? 29.02200 -38.90900 72.55900 1.000 30.01149 341 LEU A CA 1
ATOM 2609 C C . LEU A 1 341 ? 30.32100 -38.11500 72.59800 1.000 28.36393 341 LEU A C 1
ATOM 2610 O O . LEU A 1 341 ? 30.34800 -36.97300 73.09100 1.000 29.87727 341 LEU A O 1
ATOM 2615 N N . LYS A 1 342 ? 31.41100 -38.68900 72.06400 1.000 30.53524 342 LYS A N 1
ATOM 2616 C CA . LYS A 1 342 ? 32.69200 -37.98800 72.03100 1.000 33.58561 342 LYS A CA 1
ATOM 2617 C C . LYS A 1 342 ? 32.67600 -36.76800 71.12000 1.000 30.76421 342 LYS A C 1
ATOM 2618 O O . LYS A 1 342 ? 33.57500 -35.93200 71.22400 1.000 32.43020 342 LYS A O 1
ATOM 2624 N N . CYS A 1 343 ? 31.70600 -36.66300 70.21100 1.000 31.28007 343 CYS A N 1
ATOM 2625 C CA . CYS A 1 343 ? 31.59400 -35.49900 69.33900 1.000 29.34826 343 CYS A CA 1
ATOM 2626 C C . CYS A 1 343 ? 30.76500 -34.37300 69.93600 1.000 34.07251 343 CYS A C 1
ATOM 2627 O O . CYS A 1 343 ? 30.58400 -33.34400 69.28400 1.000 32.91447 343 CYS A O 1
ATOM 2630 N N . ILE A 1 344 ? 30.25600 -34.52400 71.15200 1.000 32.98290 344 ILE A N 1
ATOM 2631 C CA . ILE A 1 344 ? 29.31200 -33.55900 71.70200 1.000 31.28533 344 ILE A CA 1
ATOM 2632 C C . ILE A 1 344 ? 30.07400 -32.53500 72.53700 1.000 35.07789 344 ILE A C 1
ATOM 2633 O O . ILE A 1 344 ? 30.89000 -32.89700 73.39100 1.000 33.29083 344 ILE A O 1
ATOM 2638 N N . GLU A 1 345 ? 29.84100 -31.25200 72.26500 1.000 35.37529 345 GLU A N 1
ATOM 2639 C CA . GLU A 1 345 ? 30.48600 -30.20400 73.03900 1.000 32.45652 345 GLU A CA 1
ATOM 2640 C C . GLU A 1 345 ? 29.92200 -30.19000 74.45300 1.000 31.07741 345 GLU A C 1
ATOM 2641 O O . GLU A 1 345 ? 28.73400 -30.42800 74.64900 1.000 33.78563 345 GLU A O 1
ATOM 2647 N N . PRO A 1 346 ? 30.74400 -29.88700 75.45000 1.000 31.43535 346 PRO A N 1
ATOM 2648 C CA . PRO A 1 346 ? 30.20200 -29.70300 76.80400 1.000 33.67772 346 PRO A CA 1
ATOM 2649 C C . PRO A 1 346 ? 29.15400 -28.59800 76.81900 1.000 33.89880 346 PRO A C 1
ATOM 2650 O O . PRO A 1 346 ? 29.34200 -27.52400 76.24200 1.000 33.51981 346 PRO A O 1
ATOM 2654 N N . ILE A 1 347 ? 28.02100 -28.89000 77.46200 1.000 32.47231 347 ILE A N 1
ATOM 2655 C CA . ILE A 1 347 ? 26.89400 -27.96300 77.48000 1.000 34.20673 347 ILE A CA 1
ATOM 2656 C C . ILE A 1 347 ? 27.26500 -26.68600 78.22300 1.000 33.78300 347 ILE A C 1
ATOM 2657 O O . ILE A 1 347 ? 27.85800 -26.72700 79.30400 1.000 33.06975 347 ILE A O 1
ATOM 2662 N N . THR A 1 348 ? 26.89200 -25.54200 77.65200 1.000 35.69112 348 THR A N 1
ATOM 2663 C CA . THR A 1 348 ? 27.15900 -24.23100 78.23400 1.000 36.34383 348 THR A CA 1
ATOM 2664 C C . THR A 1 348 ? 25.95600 -23.74800 79.03700 1.000 39.36525 348 THR A C 1
ATOM 2665 O O . THR A 1 348 ? 24.81300 -24.12600 78.76100 1.000 36.80968 348 THR A O 1
ATOM 2669 N N . LYS A 1 349 ? 26.22800 -22.89700 80.03500 1.000 41.58920 349 LYS A N 1
ATOM 2670 C CA . LYS A 1 349 ? 25.14600 -22.34700 80.85000 1.000 40.41011 349 LYS A CA 1
ATOM 2671 C C . LYS A 1 349 ? 24.21400 -21.47500 80.01700 1.000 45.93709 349 LYS A C 1
ATOM 2672 O O . LYS A 1 349 ? 23.02600 -21.36300 80.34300 1.000 40.12850 349 LYS A O 1
ATOM 2678 N N . GLU A 1 350 ? 24.72500 -20.86600 78.93700 1.000 38.85992 350 GLU A N 1
ATOM 2679 C CA . GLU A 1 350 ? 23.88300 -20.07600 78.04700 1.000 39.64423 350 GLU A CA 1
ATOM 2680 C C . GLU A 1 350 ? 22.89500 -20.94100 77.28200 1.000 42.03136 350 GLU A C 1
ATOM 2681 O O . GLU A 1 350 ? 21.90100 -20.42000 76.76000 1.000 41.78922 350 GLU A O 1
ATOM 2687 N N . ASN A 1 351 ? 23.16100 -22.24000 77.17900 1.000 39.00994 351 ASN A N 1
ATOM 2688 C CA . ASN A 1 351 ? 22.29700 -23.17800 76.47500 1.000 33.43822 351 ASN A CA 1
ATOM 2689 C C . ASN A 1 351 ? 21.42800 -24.00000 77.43000 1.000 39.78109 351 ASN A C 1
ATOM 2690 O O . ASN A 1 351 ? 21.07500 -25.14000 77.11800 1.000 37.82032 351 ASN A O 1
ATOM 2695 N N . CYS A 1 352 ? 21.06500 -23.44300 78.58600 1.000 35.76745 352 CYS A N 1
ATOM 2696 C CA . CYS A 1 352 ? 20.29900 -24.20900 79.56100 1.000 39.38367 352 CYS A CA 1
ATOM 2697 C C . CYS A 1 352 ? 19.34200 -23.28000 80.29300 1.000 40.41274 352 CYS A C 1
ATOM 2698 O O . CYS A 1 352 ? 19.76600 -22.25900 80.83700 1.000 44.93170 352 CYS A O 1
ATOM 2701 N N . VAL A 1 353 ? 18.05700 -23.62700 80.30700 1.000 34.26727 353 VAL A N 1
ATOM 2702 C CA . VAL A 1 353 ? 17.05900 -22.89700 81.08500 1.000 39.63633 353 VAL A CA 1
ATOM 2703 C C . VAL A 1 353 ? 16.52500 -23.83400 82.16100 1.000 36.37805 353 VAL A C 1
ATOM 2704 O O . VAL A 1 353 ? 16.06600 -24.93800 81.85400 1.000 35.83061 353 VAL A O 1
ATOM 2708 N N . LEU A 1 354 ? 16.55300 -23.37600 83.41100 1.000 39.25471 354 LEU A N 1
ATOM 2709 C CA . LEU A 1 354 ? 16.16800 -24.17500 84.56700 1.000 39.52053 354 LEU A CA 1
ATOM 2710 C C . LEU A 1 354 ? 14.83800 -23.69700 85.14000 1.000 36.75967 354 LEU A C 1
ATOM 2711 O O . LEU A 1 354 ? 14.51100 -22.51000 85.09000 1.000 40.43380 354 LEU A O 1
ATOM 2716 N N . GLY A 1 355 ? 14.09700 -24.62200 85.74600 1.000 38.84676 355 GLY A N 1
ATOM 2717 C CA . GLY A 1 355 ? 12.85100 -24.26900 86.39700 1.000 36.53859 355 GLY A CA 1
ATOM 2718 C C . GLY A 1 355 ? 12.71800 -24.99800 87.72000 1.000 38.38092 355 GLY A C 1
ATOM 2719 O O . GLY A 1 355 ? 13.36700 -26.01700 87.95600 1.000 38.52567 355 GLY A O 1
ATOM 2720 N N . GLN A 1 356 ? 11.85800 -24.45100 88.58100 1.000 40.88122 356 GLN A N 1
ATOM 2721 C CA . GLN A 1 356 ? 11.51500 -25.05800 89.86500 1.000 41.14967 356 GLN A CA 1
ATOM 2722 C C . GLN A 1 356 ? 10.03200 -24.82500 90.11200 1.000 45.91866 356 GLN A C 1
ATOM 2723 O O . GLN A 1 356 ? 9.57800 -23.67600 90.10700 1.000 52.01939 356 GLN A O 1
ATOM 2729 N N . TYR A 1 357 ? 9.27300 -25.89900 90.32300 1.000 46.35293 357 TYR A N 1
ATOM 2730 C CA . TYR A 1 357 ? 7.82200 -25.77700 90.29100 1.000 46.98984 357 TYR A CA 1
ATOM 2731 C C . TYR A 1 357 ? 7.26000 -25.28400 91.62200 1.000 44.93170 357 TYR A C 1
ATOM 2732 O O . TYR A 1 357 ? 7.71500 -25.67400 92.70000 1.000 53.67486 357 TYR A O 1
ATOM 2741 N N . THR A 1 358 ? 6.27500 -24.40000 91.52400 1.000 56.88840 358 THR A N 1
ATOM 2742 C CA . THR A 1 358 ? 5.50600 -23.92000 92.65800 1.000 62.59435 358 THR A CA 1
ATOM 2743 C C . THR A 1 358 ? 4.13900 -24.59700 92.64800 1.000 67.79234 358 THR A C 1
ATOM 2744 O O . THR A 1 358 ? 3.83800 -25.43700 91.79400 1.000 58.31752 358 THR A O 1
ATOM 2748 N N . ALA A 1 359 ? 3.29700 -24.21400 93.60400 1.000 58.58334 359 ALA A N 1
ATOM 2749 C CA . ALA A 1 359 ? 1.97200 -24.80200 93.72900 1.000 66.67905 359 ALA A CA 1
ATOM 2750 C C . ALA A 1 359 ? 1.16100 -24.61000 92.45300 1.000 60.43619 359 ALA A C 1
ATOM 2751 O O . ALA A 1 359 ? 1.28000 -23.59800 91.75700 1.000 62.24694 359 ALA A O 1
ATOM 2753 N N . SER A 1 360 ? 0.33500 -25.60500 92.14300 1.000 65.24993 360 SER A N 1
ATOM 2754 C CA . SER A 1 360 ? -0.58100 -25.48400 91.02100 1.000 70.92429 360 SER A CA 1
ATOM 2755 C C . SER A 1 360 ? -1.58000 -24.36000 91.27800 1.000 75.54064 360 SER A C 1
ATOM 2756 O O . SER A 1 360 ? -1.84400 -23.97500 92.42000 1.000 70.08735 360 SER A O 1
ATOM 2759 N N . ALA A 1 361 ? -2.14600 -23.83400 90.18700 1.000 74.94583 361 ALA A N 1
ATOM 2760 C CA . ALA A 1 361 ? -3.07200 -22.71200 90.30000 1.000 73.60619 361 ALA A CA 1
ATOM 2761 C C . ALA A 1 361 ? -4.26600 -23.04500 91.18700 1.000 83.31525 361 ALA A C 1
ATOM 2762 O O . ALA A 1 361 ? -4.84200 -22.14700 91.81000 1.000 86.86041 361 ALA A O 1
ATOM 2764 N N . ASP A 1 362 ? -4.64200 -24.32200 91.27400 1.000 82.01510 362 ASP A N 1
ATOM 2765 C CA . ASP A 1 362 ? -5.77100 -24.75100 92.08800 1.000 79.69640 362 ASP A CA 1
ATOM 2766 C C . ASP A 1 362 ? -5.34700 -25.29900 93.44200 1.000 82.24934 362 ASP A C 1
ATOM 2767 O O . ASP A 1 362 ? -6.18600 -25.84000 94.16800 1.000 93.52437 362 ASP A O 1
ATOM 2772 N N . GLY A 1 363 ? -4.06700 -25.19100 93.79400 1.000 81.52293 363 GLY A N 1
ATOM 2773 C CA . GLY A 1 363 ? -3.57800 -25.73100 95.04500 1.000 79.19634 363 GLY A CA 1
ATOM 2774 C C . GLY A 1 363 ? -3.57600 -27.24100 95.14100 1.000 81.83613 363 GLY A C 1
ATOM 2775 O O . GLY A 1 363 ? -3.11900 -27.77600 96.15700 1.000 78.12252 363 GLY A O 1
ATOM 2776 N N . SER A 1 364 ? -4.06900 -27.94500 94.11800 1.000 82.19933 364 SER A N 1
ATOM 2777 C CA . SER A 1 364 ? -4.08000 -29.40400 94.14400 1.000 78.95947 364 SER A CA 1
ATOM 2778 C C . SER A 1 364 ? -2.68400 -29.97000 94.37400 1.000 78.05146 364 SER A C 1
ATOM 2779 O O . SER A 1 364 ? -2.51600 -30.95700 95.09900 1.000 78.77260 364 SER A O 1
ATOM 2782 N N . ILE A 1 365 ? -1.67300 -29.35200 93.77700 1.000 78.27254 365 ILE A N 1
ATOM 2783 C CA . ILE A 1 365 ? -0.28500 -29.79600 93.87100 1.000 74.29838 365 ILE A CA 1
ATOM 2784 C C . ILE A 1 365 ? 0.48500 -28.76900 94.69400 1.000 65.37626 365 ILE A C 1
ATOM 2785 O O . ILE A 1 365 ? 0.57300 -27.60400 94.28700 1.000 67.30807 365 ILE A O 1
ATOM 2790 N N . PRO A 1 366 ? 1.05400 -29.13900 95.83800 1.000 74.17205 366 PRO A N 1
ATOM 2791 C CA . PRO A 1 366 ? 1.86300 -28.17800 96.59100 1.000 71.41646 366 PRO A CA 1
ATOM 2792 C C . PRO A 1 366 ? 3.19300 -27.92300 95.89800 1.000 77.26716 366 PRO A C 1
ATOM 2793 O O . PRO A 1 366 ? 3.72100 -28.77300 95.17500 1.000 66.26584 366 PRO A O 1
ATOM 2797 N N . GLY A 1 367 ? 3.72900 -26.72600 96.12300 1.000 71.42172 367 GLY A N 1
ATOM 2798 C CA . GLY A 1 367 ? 4.98200 -26.35200 95.50000 1.000 65.26046 367 GLY A CA 1
ATOM 2799 C C . GLY A 1 367 ? 6.14300 -27.20100 95.97800 1.000 63.82871 367 GLY A C 1
ATOM 2800 O O . GLY A 1 367 ? 6.08400 -27.87600 97.01100 1.000 65.06043 367 GLY A O 1
ATOM 2801 N N . TYR A 1 368 ? 7.22400 -27.15700 95.19600 1.000 51.79832 368 TYR A N 1
ATOM 2802 C CA . TYR A 1 368 ? 8.41800 -27.92600 95.52900 1.000 51.31405 368 TYR A CA 1
ATOM 2803 C C . TYR A 1 368 ? 8.94600 -27.55200 96.90800 1.000 57.81483 368 TYR A C 1
ATOM 2804 O O . TYR A 1 368 ? 9.28800 -28.42500 97.71100 1.000 56.06988 368 TYR A O 1
ATOM 2813 N N . LEU A 1 369 ? 9.02200 -26.25300 97.19900 1.000 59.97298 369 LEU A N 1
ATOM 2814 C CA . LEU A 1 369 ? 9.56800 -25.79600 98.47100 1.000 63.06282 369 LEU A CA 1
ATOM 2815 C C . LEU A 1 369 ? 8.58900 -25.96300 99.62700 1.000 67.33176 369 LEU A C 1
ATOM 2816 O O . LEU A 1 369 ? 9.01500 -25.92900 100.78700 1.000 67.35808 369 LEU A O 1
ATOM 2821 N N . GLU A 1 370 ? 7.29300 -26.12700 99.34500 1.000 69.33200 370 GLU A N 1
ATOM 2822 C CA . GLU A 1 370 ? 6.31900 -26.42000 100.39300 1.000 69.07670 370 GLU A CA 1
ATOM 2823 C C . GLU A 1 370 ? 6.50100 -27.81300 100.97600 1.000 72.39026 370 GLU A C 1
ATOM 2824 O O . GLU A 1 370 ? 5.89300 -28.12500 102.00300 1.000 87.82632 370 GLU A O 1
ATOM 2830 N N . ASP A 1 371 ? 7.31400 -28.65100 100.34200 1.000 74.46156 371 ASP A N 1
ATOM 2831 C CA . ASP A 1 371 ? 7.73500 -29.90700 100.94200 1.000 71.61911 371 ASP A CA 1
ATOM 2832 C C . ASP A 1 371 ? 8.56400 -29.62900 102.19000 1.000 72.26919 371 ASP A C 1
ATOM 2833 O O . ASP A 1 371 ? 9.51000 -28.83600 102.15900 1.000 62.94702 371 ASP A O 1
ATOM 2838 N N . VAL A 1 372 ? 8.21500 -30.29100 103.29600 1.000 76.45654 372 VAL A N 1
ATOM 2839 C CA . VAL A 1 372 ? 8.95300 -30.06100 104.53000 1.000 75.28797 372 VAL A CA 1
ATOM 2840 C C . VAL A 1 372 ? 10.34700 -30.67200 104.47300 1.000 73.12719 372 VAL A C 1
ATOM 2841 O O . VAL A 1 372 ? 11.23300 -30.24200 105.21900 1.000 64.31561 372 VAL A O 1
ATOM 2845 N N . THR A 1 373 ? 10.57500 -31.65000 103.59800 1.000 64.93147 373 THR A N 1
ATOM 2846 C CA . THR A 1 373 ? 11.87900 -32.29900 103.48700 1.000 66.91065 373 THR A CA 1
ATOM 2847 C C . THR A 1 373 ? 12.84500 -31.56600 102.56500 1.000 65.65261 373 THR A C 1
ATOM 2848 O O . THR A 1 373 ? 13.95400 -32.05500 102.34700 1.000 63.42603 373 THR A O 1
ATOM 2852 N N . VAL A 1 374 ? 12.46900 -30.41600 102.02800 1.000 68.42399 374 VAL A N 1
ATOM 2853 C CA . VAL A 1 374 ? 13.31300 -29.66500 101.10000 1.000 70.77428 374 VAL A CA 1
ATOM 2854 C C . VAL A 1 374 ? 13.93600 -28.49600 101.85400 1.000 58.63335 374 VAL A C 1
ATOM 2855 O O . VAL A 1 374 ? 13.19800 -27.70600 102.45900 1.000 59.78875 374 VAL A O 1
ATOM 2859 N N . PRO A 1 375 ? 15.26300 -28.35300 101.84600 1.000 57.42531 375 PRO A N 1
ATOM 2860 C CA . PRO A 1 375 ? 15.89300 -27.26100 102.60000 1.000 70.01892 375 PRO A CA 1
ATOM 2861 C C . PRO A 1 375 ? 15.40300 -25.90700 102.11900 1.000 69.68204 375 PRO A C 1
ATOM 2862 O O . PRO A 1 375 ? 15.25900 -25.67100 100.91700 1.000 68.20555 375 PRO A O 1
ATOM 2866 N N . GLU A 1 376 ? 15.14600 -25.01500 103.07600 1.000 64.82883 376 GLU A N 1
ATOM 2867 C CA . GLU A 1 376 ? 14.55300 -23.72500 102.74600 1.000 69.53202 376 GLU A CA 1
ATOM 2868 C C . GLU A 1 376 ? 15.45700 -22.95300 101.79200 1.000 63.63395 376 GLU A C 1
ATOM 2869 O O . GLU A 1 376 ? 16.68500 -23.00500 101.89100 1.000 61.13891 376 GLU A O 1
ATOM 2875 N N . GLY A 1 377 ? 14.84000 -22.25200 100.84600 1.000 65.11833 377 GLY A N 1
ATOM 2876 C CA . GLY A 1 377 ? 15.60800 -21.56500 99.83100 1.000 76.31705 377 GLY A CA 1
ATOM 2877 C C . GLY A 1 377 ? 16.36500 -22.46900 98.88400 1.000 66.50797 377 GLY A C 1
ATOM 2878 O O . GLY A 1 377 ? 17.33800 -22.02400 98.26800 1.000 56.32517 377 GLY A O 1
ATOM 2879 N N . SER A 1 378 ? 15.96100 -23.73400 98.75700 1.000 59.91245 378 SER A N 1
ATOM 2880 C CA . SER A 1 378 ? 16.60300 -24.60400 97.78300 1.000 52.50893 378 SER A CA 1
ATOM 2881 C C . SER A 1 378 ? 16.45200 -24.02700 96.38600 1.000 52.04571 378 SER A C 1
ATOM 2882 O O . SER A 1 378 ? 15.40800 -23.46900 96.03100 1.000 54.09333 378 SER A O 1
ATOM 2885 N N . THR A 1 379 ? 17.51600 -24.14200 95.59800 1.000 51.10350 379 THR A N 1
ATOM 2886 C CA . THR A 1 379 ? 17.48800 -23.76300 94.19400 1.000 52.66947 379 THR A CA 1
ATOM 2887 C C . THR A 1 379 ? 17.63400 -24.97600 93.28300 1.000 49.07694 379 THR A C 1
ATOM 2888 O O . THR A 1 379 ? 18.05200 -24.84200 92.12900 1.000 46.81614 379 THR A O 1
ATOM 2892 N N . CYS A 1 380 ? 17.28200 -26.15100 93.78300 1.000 43.53417 380 CYS A N 1
ATOM 2893 C CA . CYS A 1 380 ? 17.35400 -27.36700 92.98900 1.000 42.24454 380 CYS A CA 1
ATOM 2894 C C . CYS A 1 380 ? 16.41500 -27.26100 91.79000 1.000 38.30196 380 CYS A C 1
ATOM 2895 O O . CYS A 1 380 ? 15.26600 -26.83200 91.95000 1.000 41.89186 380 CYS A O 1
ATOM 2898 N N . PRO A 1 381 ? 16.85900 -27.62500 90.58300 1.000 37.03339 381 PRO A N 1
ATOM 2899 C CA . PRO A 1 381 ? 15.96600 -27.54900 89.41700 1.000 39.14680 381 PRO A CA 1
ATOM 2900 C C . PRO A 1 381 ? 15.09700 -28.79500 89.28500 1.000 35.57269 381 PRO A C 1
ATOM 2901 O O . PRO A 1 381 ? 15.59000 -29.92600 89.33000 1.000 39.28103 381 PRO A O 1
ATOM 2905 N N . THR A 1 382 ? 13.79500 -28.58000 89.09500 1.000 38.31512 382 THR A N 1
ATOM 2906 C CA . THR A 1 382 ? 12.87400 -29.66300 88.77400 1.000 33.70404 382 THR A CA 1
ATOM 2907 C C . THR A 1 382 ? 12.58200 -29.73200 87.28600 1.000 37.42817 382 THR A C 1
ATOM 2908 O O . THR A 1 382 ? 11.80600 -30.58800 86.84900 1.000 38.22037 382 THR A O 1
ATOM 2912 N N . PHE A 1 383 ? 13.21200 -28.85900 86.50900 1.000 36.97549 383 PHE A N 1
ATOM 2913 C CA . PHE A 1 383 ? 12.91200 -28.65300 85.10400 1.000 37.26499 383 PHE A CA 1
ATOM 2914 C C . PHE A 1 383 ? 14.18600 -28.14500 84.44800 1.000 35.29897 383 PHE A C 1
ATOM 2915 O O . PHE A 1 383 ? 14.85100 -27.26200 84.99000 1.000 36.02537 383 PHE A O 1
ATOM 2923 N N . ALA A 1 384 ? 14.50600 -28.67100 83.27300 1.000 37.52029 384 ALA A N 1
ATOM 2924 C CA . ALA A 1 384 ? 15.58600 -28.09800 82.48500 1.000 32.20386 384 ALA A CA 1
ATOM 2925 C C . ALA A 1 384 ? 15.31500 -28.34300 81.00700 1.000 31.60905 384 ALA A C 1
ATOM 2926 O O . ALA A 1 384 ? 14.87700 -29.42600 80.62700 1.000 32.58022 384 ALA A O 1
ATOM 2928 N N . VAL A 1 385 ? 15.55600 -27.32000 80.19200 1.000 29.25877 385 VAL A N 1
ATOM 2929 C CA . VAL A 1 385 ? 15.67800 -27.46600 78.74400 1.000 29.37721 385 VAL A CA 1
ATOM 2930 C C . VAL A 1 385 ? 17.08400 -27.01500 78.37600 1.000 30.98266 385 VAL A C 1
ATOM 2931 O O . VAL A 1 385 ? 17.60000 -26.04600 78.95400 1.000 35.67270 385 VAL A O 1
ATOM 2935 N N . MET A 1 3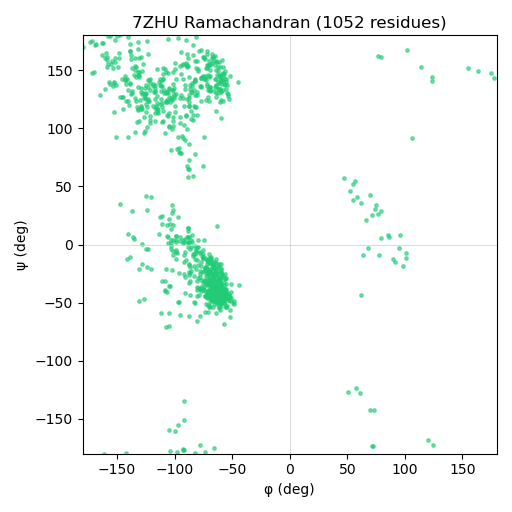86 ? 17.72900 -27.75700 77.47400 1.000 32.76709 386 MET A N 1
ATOM 2936 C CA . MET A 1 386 ? 19.10700 -27.46100 77.12000 1.000 32.42231 386 MET A CA 1
ATOM 2937 C C . MET A 1 386 ? 19.38300 -27.85800 75.67400 1.000 34.47782 386 MET A C 1
ATOM 2938 O O . MET A 1 386 ? 18.76300 -28.77600 75.12400 1.000 33.50139 386 MET A O 1
ATOM 2943 N N . ARG A 1 387 ? 20.34700 -27.17100 75.07100 1.000 31.89593 387 ARG A N 1
ATOM 2944 C CA . ARG A 1 387 ? 20.77900 -27.46300 73.70500 1.000 32.82236 387 ARG A CA 1
ATOM 2945 C C . ARG A 1 387 ? 22.14600 -28.12000 73.74300 1.000 37.32290 387 ARG A C 1
ATOM 2946 O O . ARG A 1 387 ? 23.05800 -27.61500 74.41700 1.000 36.79652 387 ARG A O 1
ATOM 2954 N N . LEU A 1 388 ? 22.27800 -29.24100 73.03500 1.000 32.15386 388 LEU A N 1
ATOM 2955 C CA . LEU A 1 388 ? 23.54800 -29.92400 72.83700 1.000 28.66659 388 LEU A CA 1
ATOM 2956 C C . LEU A 1 388 ? 23.98400 -29.77000 71.38500 1.000 33.51191 388 LEU A C 1
ATOM 2957 O O . LEU A 1 388 ? 23.15500 -29.83300 70.47200 1.000 34.56730 388 LEU A O 1
ATOM 2962 N N . ASN A 1 389 ? 25.28700 -29.59900 71.17600 1.000 32.08806 389 ASN A N 1
ATOM 2963 C CA . ASN A 1 389 ? 25.86500 -29.50700 69.84000 1.000 37.41238 389 ASN A CA 1
ATOM 2964 C C . ASN A 1 389 ? 26.71100 -30.74200 69.55000 1.000 36.12012 389 ASN A C 1
ATOM 2965 O O . ASN A 1 389 ? 27.66900 -31.02900 70.28000 1.000 33.29083 389 ASN A O 1
ATOM 2970 N N . ILE A 1 390 ? 26.36000 -31.46400 68.48300 1.000 32.09332 390 ILE A N 1
ATOM 2971 C CA . ILE A 1 390 ? 27.10700 -32.63900 68.05100 1.000 30.38259 390 ILE A CA 1
ATOM 2972 C C . ILE A 1 390 ? 27.97300 -32.20900 66.87700 1.000 35.21212 390 ILE A C 1
ATOM 2973 O O . ILE A 1 390 ? 27.47500 -32.00900 65.76300 1.000 32.80130 390 ILE A O 1
ATOM 2978 N N . ASN A 1 391 ? 29.27300 -32.08500 67.12100 1.000 29.90622 391 ASN A N 1
ATOM 2979 C CA . ASN A 1 391 ? 30.18800 -31.49700 66.15400 1.000 33.88038 391 ASN A CA 1
ATOM 2980 C C . ASN A 1 391 ? 30.84200 -32.61600 65.33700 1.000 34.53046 391 ASN A C 1
ATOM 2981 O O . ASN A 1 391 ? 31.98800 -33.00700 65.55200 1.000 33.44875 391 ASN A O 1
ATOM 2986 N N . ASN A 1 392 ? 30.10100 -33.13700 64.36100 1.000 30.47471 392 ASN A N 1
ATOM 2987 C CA . ASN A 1 392 ? 30.71200 -34.06200 63.42200 1.000 29.07191 392 ASN A CA 1
ATOM 2988 C C . ASN A 1 392 ? 30.02700 -33.87200 62.07800 1.000 31.46430 392 ASN A C 1
ATOM 2989 O O . ASN A 1 392 ? 29.13600 -33.03400 61.93400 1.000 30.10098 392 ASN A O 1
ATOM 2994 N N . ASP A 1 393 ? 30.46800 -34.64900 61.09000 1.000 30.34838 393 ASP A N 1
ATOM 2995 C CA . ASP A 1 393 ? 29.97400 -34.45300 59.72400 1.000 32.32493 393 ASP A CA 1
ATOM 2996 C C . ASP A 1 393 ? 28.46600 -34.63800 59.65000 1.000 34.41992 393 ASP A C 1
ATOM 2997 O O . ASP A 1 393 ? 27.76900 -33.85900 58.98400 1.000 33.21977 393 ASP A O 1
ATOM 3002 N N . ARG A 1 394 ? 27.94000 -35.65600 60.33600 1.000 30.91686 394 ARG A N 1
ATOM 3003 C CA . ARG A 1 394 ? 26.51800 -35.96100 60.22300 1.000 30.56156 394 ARG A CA 1
ATOM 3004 C C . ARG A 1 394 ? 25.64400 -34.88800 60.86100 1.000 31.97752 394 ARG A C 1
ATOM 3005 O O . ARG A 1 394 ? 24.52700 -34.64400 60.39400 1.000 29.99307 394 ARG A O 1
ATOM 3013 N N . TRP A 1 395 ? 26.11000 -34.24400 61.92800 1.000 27.01903 395 TRP A N 1
ATOM 3014 C CA . TRP A 1 395 ? 25.20400 -33.47700 62.77400 1.000 30.20099 395 TRP A CA 1
ATOM 3015 C C . TRP A 1 395 ? 25.58100 -32.02200 62.98600 1.000 30.04308 395 TRP A C 1
ATOM 3016 O O . TRP A 1 395 ? 24.82000 -31.30700 63.64800 1.000 30.93002 395 TRP A O 1
ATOM 3027 N N . ALA A 1 396 ? 26.72400 -31.56300 62.47500 1.000 30.88002 396 ALA A N 1
ATOM 3028 C CA . ALA A 1 396 ? 27.15700 -30.19400 62.71900 1.000 35.49373 396 ALA A CA 1
ATOM 3029 C C . ALA A 1 396 ? 26.06600 -29.20600 62.32400 1.000 37.93350 396 ALA A C 1
ATOM 3030 O O . ALA A 1 396 ? 25.50800 -29.27700 61.22100 1.000 33.00922 396 ALA A O 1
ATOM 3032 N N . GLY A 1 397 ? 25.73300 -28.31400 63.26200 1.000 37.17025 397 GLY A N 1
ATOM 3033 C CA . GLY A 1 397 ? 24.73600 -27.28700 63.06000 1.000 33.98565 397 GLY A CA 1
ATOM 3034 C C . GLY A 1 397 ? 23.33200 -27.66500 63.46500 1.000 32.42494 397 GLY A C 1
ATOM 3035 O O . GLY A 1 397 ? 22.48100 -26.77400 63.57800 1.000 41.05755 397 GLY A O 1
ATOM 3036 N N . VAL A 1 398 ? 23.05900 -28.94800 63.68000 1.000 28.40077 398 VAL A N 1
ATOM 3037 C CA . VAL A 1 398 ? 21.73000 -29.43600 64.04000 1.000 28.56395 398 VAL A CA 1
ATOM 3038 C C . VAL A 1 398 ? 21.51700 -29.25900 65.53900 1.000 35.32529 398 VAL A C 1
ATOM 3039 O O . VAL A 1 398 ? 22.23800 -29.86500 66.34200 1.000 31.57484 398 VAL A O 1
ATOM 3043 N N . PRO A 1 399 ? 20.53500 -28.47600 65.96900 1.000 34.88050 399 PRO A N 1
ATOM 3044 C CA . PRO A 1 399 ? 20.27800 -28.36900 67.41000 1.000 35.08842 399 PRO A CA 1
ATOM 3045 C C . PRO A 1 399 ? 19.67400 -29.65700 67.95200 1.000 33.21714 399 PRO A C 1
ATOM 3046 O O . PRO A 1 399 ? 18.74600 -30.22200 67.37300 1.000 35.19633 399 PRO A O 1
ATOM 3050 N N . PHE A 1 400 ? 20.21600 -30.12300 69.08000 1.000 34.07514 400 PHE A N 1
ATOM 3051 C CA . PHE A 1 400 ? 19.64200 -31.23300 69.81800 1.000 29.77989 400 PHE A CA 1
ATOM 3052 C C . PHE A 1 400 ? 19.16400 -30.67300 71.15100 1.000 32.51442 400 PHE A C 1
ATOM 3053 O O . PHE A 1 400 ? 19.97800 -30.23900 71.97200 1.000 36.72809 400 PHE A O 1
ATOM 3061 N N . ILE A 1 401 ? 17.85000 -30.66400 71.34900 1.000 30.81422 401 ILE A N 1
ATOM 3062 C CA . ILE A 1 401 ? 17.22900 -30.09500 72.53900 1.000 31.24322 401 ILE A CA 1
ATOM 3063 C C . ILE A 1 401 ? 16.80000 -31.23700 73.44700 1.000 29.33773 401 ILE A C 1
ATOM 3064 O O . ILE A 1 401 ? 16.02900 -32.11300 73.03900 1.000 30.60630 401 ILE A O 1
ATOM 3069 N N . LEU A 1 402 ? 17.30700 -31.22900 74.67500 1.000 31.10636 402 LEU A N 1
ATOM 3070 C CA . LEU A 1 402 ? 16.85200 -32.12800 75.72400 1.000 30.64315 402 LEU A CA 1
ATOM 3071 C C . LEU A 1 402 ? 15.97900 -31.34900 76.69600 1.000 27.54278 402 LEU A C 1
ATOM 3072 O O . LEU A 1 402 ? 16.33600 -30.24600 77.12300 1.000 29.04822 402 LEU A O 1
ATOM 3077 N N . LYS A 1 403 ? 14.83900 -31.92300 77.05000 1.000 32.06437 403 LYS A N 1
ATOM 3078 C CA . LYS A 1 403 ? 13.91100 -31.26900 77.96200 1.000 33.73562 403 LYS A CA 1
ATOM 3079 C C . LYS A 1 403 ? 13.38700 -32.29500 78.95200 1.000 35.62532 403 LYS A C 1
ATOM 3080 O O . LYS A 1 403 ? 12.99000 -33.39600 78.55900 1.000 31.36165 403 LYS A O 1
ATOM 3086 N N . ALA A 1 404 ? 13.41500 -31.94700 80.23500 1.000 34.33306 404 ALA A N 1
ATOM 3087 C CA . ALA A 1 404 ? 12.84900 -32.81000 81.25500 1.000 38.16773 404 ALA A CA 1
ATOM 3088 C C . ALA A 1 404 ? 12.18700 -31.93700 82.30300 1.000 35.40424 404 ALA A C 1
ATOM 3089 O O . ALA A 1 404 ? 12.69800 -30.86700 82.65100 1.000 34.76996 404 ALA A O 1
ATOM 3091 N N . GLY A 1 405 ? 11.04400 -32.38800 82.79900 1.000 37.52292 405 GLY A N 1
ATOM 3092 C CA . GLY A 1 405 ? 10.38600 -31.62200 83.83300 1.000 38.10194 405 GLY A CA 1
ATOM 3093 C C . GLY A 1 405 ? 9.43900 -32.41500 84.70600 1.000 45.05277 405 GLY A C 1
ATOM 3094 O O . GLY A 1 405 ? 8.70500 -33.28400 84.22400 1.000 37.91507 405 GLY A O 1
ATOM 3095 N N . LYS A 1 406 ? 9.46500 -32.11900 86.00200 1.000 37.74663 406 LYS A N 1
ATOM 3096 C CA . LYS A 1 406 ? 8.45700 -32.58400 86.94300 1.000 41.53919 406 LYS A CA 1
ATOM 3097 C C . LYS A 1 406 ? 7.31600 -31.58400 87.01700 1.000 40.71014 406 LYS A C 1
ATOM 3098 O O . LYS A 1 406 ? 7.49100 -30.39300 86.74100 1.000 46.10816 406 LYS A O 1
ATOM 3104 N N . ALA A 1 407 ? 6.13700 -32.08400 87.39000 1.000 46.26607 407 ALA A N 1
ATOM 3105 C CA . ALA A 1 407 ? 4.96200 -31.24800 87.66100 1.000 43.97106 407 ALA A CA 1
ATOM 3106 C C . ALA A 1 407 ? 4.61300 -30.33100 86.48800 1.000 48.89797 407 ALA A C 1
ATOM 3107 O O . ALA A 1 407 ? 4.19600 -29.18700 86.67600 1.000 49.14800 407 ALA A O 1
ATOM 3109 N N . VAL A 1 408 ? 4.76600 -30.83700 85.25900 1.000 46.45820 408 VAL A N 1
ATOM 3110 C CA . VAL A 1 408 ? 4.35600 -30.05900 84.09200 1.000 45.65811 408 VAL A CA 1
ATOM 3111 C C . VAL A 1 408 ? 2.98800 -30.55000 83.63400 1.000 47.31357 408 VAL A C 1
ATOM 3112 O O . VAL A 1 408 ? 2.25200 -31.17000 84.41200 1.000 48.21894 408 VAL A O 1
ATOM 3116 N N . GLU A 1 409 ? 2.62600 -30.26400 82.38300 1.000 45.47124 409 GLU A N 1
ATOM 3117 C CA . GLU A 1 409 ? 1.22700 -30.30000 81.97200 1.000 49.96652 409 GLU A CA 1
ATOM 3118 C C . GLU A 1 409 ? 0.74900 -31.67100 81.50800 1.000 55.03818 409 GLU A C 1
ATOM 3119 O O . GLU A 1 409 ? -0.46700 -31.88800 81.43100 1.000 49.80860 409 GLU A O 1
ATOM 3125 N N . GLN A 1 410 ? 1.65700 -32.58700 81.18500 1.000 50.34814 410 GLN A N 1
ATOM 3126 C CA . GLN A 1 410 ? 1.26600 -33.91500 80.73100 1.000 45.35017 410 GLN A CA 1
ATOM 3127 C C . GLN A 1 410 ? 2.42800 -34.86400 80.96100 1.000 48.74532 410 GLN A C 1
ATOM 3128 O O . GLN A 1 410 ? 3.58900 -34.44700 81.03900 1.000 42.94989 410 GLN A O 1
ATOM 3134 N N . LYS A 1 411 ? 2.10000 -36.14900 81.08300 1.000 43.68155 411 LYS A N 1
ATOM 3135 C CA . LYS A 1 411 ? 3.11000 -37.19900 81.08500 1.000 45.29754 411 LYS A CA 1
ATOM 3136 C C . LYS A 1 411 ? 3.37600 -37.59900 79.64200 1.000 45.67653 411 LYS A C 1
ATOM 3137 O O . LYS A 1 411 ? 2.46300 -38.04900 78.94100 1.000 48.08471 411 LYS A O 1
ATOM 3143 N N . TYR A 1 412 ? 4.62000 -37.42600 79.19600 1.000 39.60212 412 TYR A N 1
ATOM 3144 C CA . TYR A 1 412 ? 4.92100 -37.55900 77.77700 1.000 40.07059 412 TYR A CA 1
ATOM 3145 C C . TYR A 1 412 ? 6.41700 -37.78700 77.62700 1.000 45.40018 412 TYR A C 1
ATOM 3146 O O . TYR A 1 412 ? 7.21600 -37.10100 78.27200 1.000 37.13077 412 TYR A O 1
ATOM 3155 N N . VAL A 1 413 ? 6.79600 -38.76600 76.80600 1.000 38.34670 413 VAL A N 1
ATOM 3156 C CA . VAL A 1 413 ? 8.20400 -39.04900 76.53000 1.000 36.28330 413 VAL A CA 1
ATOM 3157 C C . VAL A 1 413 ? 8.31900 -39.35400 75.04700 1.000 34.80417 413 VAL A C 1
ATOM 3158 O O . VAL A 1 413 ? 7.70900 -40.31300 74.56300 1.000 35.43320 413 VAL A O 1
ATOM 3162 N N . ALA A 1 414 ? 9.11300 -38.56700 74.33000 1.000 32.30124 414 ALA A N 1
ATOM 3163 C CA . ALA A 1 414 ? 9.19000 -38.78200 72.89600 1.000 32.23544 414 ALA A CA 1
ATOM 3164 C C . ALA A 1 414 ? 10.45100 -38.16100 72.32400 1.000 32.70655 414 ALA A C 1
ATOM 3165 O O . ALA A 1 414 ? 11.07300 -37.27800 72.92300 1.000 34.98841 414 ALA A O 1
ATOM 3167 N N . ILE A 1 415 ? 10.80200 -38.65200 71.14100 1.000 31.32481 415 ILE A N 1
ATOM 3168 C CA . ILE A 1 415 ? 11.75300 -38.03100 70.23300 1.000 25.95574 415 ILE A CA 1
ATOM 3169 C C . ILE A 1 415 ? 10.94700 -37.34300 69.15100 1.000 31.55642 415 ILE A C 1
ATOM 3170 O O . ILE A 1 415 ? 10.01700 -37.94200 68.60900 1.000 30.55630 415 ILE A O 1
ATOM 3175 N N . ARG A 1 416 ? 11.28400 -36.09600 68.84800 1.000 30.30890 416 ARG A N 1
ATOM 3176 C CA . ARG A 1 416 ? 10.66300 -35.37600 67.73600 1.000 32.27229 416 ARG A CA 1
ATOM 3177 C C . ARG A 1 416 ? 11.76500 -34.87800 66.80700 1.000 33.63561 416 ARG A C 1
ATOM 3178 O O . ARG A 1 416 ? 12.56400 -34.01700 67.19000 1.000 32.79867 416 ARG A O 1
ATOM 3186 N N . ILE A 1 417 ? 11.81300 -35.41000 65.59100 1.000 30.94582 417 ILE A N 1
ATOM 3187 C CA . ILE A 1 417 ? 12.76400 -34.95300 64.58900 1.000 31.01424 417 ILE A CA 1
ATOM 3188 C C . ILE A 1 417 ? 11.99900 -34.07500 63.61800 1.000 37.51239 417 ILE A C 1
ATOM 3189 O O . ILE A 1 417 ? 10.96200 -34.49500 63.10100 1.000 31.73538 417 ILE A O 1
ATOM 3194 N N . GLN A 1 418 ? 12.47800 -32.85500 63.40300 1.000 33.63561 418 GLN A N 1
ATOM 3195 C CA . GLN A 1 418 ? 11.90600 -31.94900 62.41200 1.000 26.96113 418 GLN A CA 1
ATOM 3196 C C . GLN A 1 418 ? 12.85500 -31.85800 61.22700 1.000 33.20398 418 GLN A C 1
ATOM 3197 O O . GLN A 1 418 ? 14.03300 -31.53300 61.39300 1.000 31.73802 418 GLN A O 1
ATOM 3203 N N . PHE A 1 419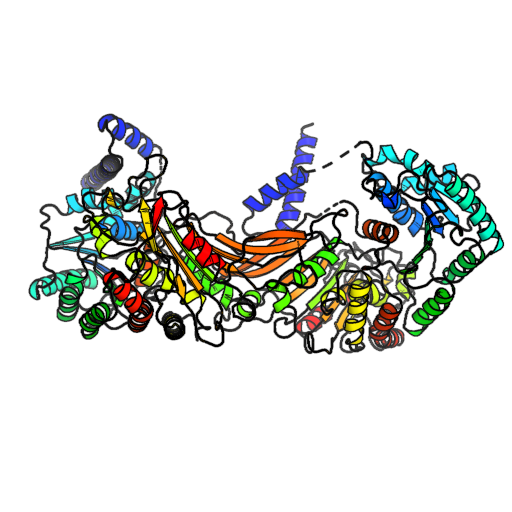 ? 12.34300 -32.14500 60.03700 1.000 34.32254 419 PHE A N 1
ATOM 3204 C CA . PHE A 1 419 ? 13.14800 -32.08500 58.83000 1.000 33.71457 419 PHE A CA 1
ATOM 3205 C C . PHE A 1 419 ? 13.10200 -30.68600 58.23200 1.000 32.24334 419 PHE A C 1
ATOM 3206 O O . PHE A 1 419 ? 12.14500 -29.93600 58.43100 1.000 32.11701 419 PHE A O 1
ATOM 3214 N N . ARG A 1 420 ? 14.15700 -30.33300 57.50900 1.000 32.72234 420 ARG A N 1
ATOM 3215 C CA . ARG A 1 420 ? 14.22500 -29.01500 56.90000 1.000 33.06712 420 ARG A CA 1
ATOM 3216 C C . ARG A 1 420 ? 13.05700 -28.83400 55.93900 1.000 29.75357 420 ARG A C 1
ATOM 3217 O O . ARG A 1 420 ? 12.75000 -29.72700 55.14900 1.000 32.67760 420 ARG A O 1
ATOM 3225 N N . ASP A 1 421 ? 12.37200 -27.70300 56.06200 1.000 31.06688 421 ASP A N 1
ATOM 3226 C CA . ASP A 1 421 ? 11.24900 -27.39900 55.18400 1.000 33.62772 421 ASP A CA 1
ATOM 3227 C C . ASP A 1 421 ? 11.70500 -27.35100 53.72900 1.000 30.78264 421 ASP A C 1
ATOM 3228 O O . ASP A 1 421 ? 12.82300 -26.92800 53.41700 1.000 31.09320 421 ASP A O 1
ATOM 3233 N N . GLU A 1 422 ? 10.82600 -27.81000 52.83200 1.000 30.19573 422 GLU A N 1
ATOM 3234 C CA . GLU A 1 422 ? 10.97400 -27.56800 51.39600 1.000 34.95682 422 GLU A CA 1
ATOM 3235 C C . GLU A 1 422 ? 10.19700 -26.30400 51.05800 1.000 31.42482 422 GLU A C 1
ATOM 3236 O O . GLU A 1 422 ? 9.00800 -26.34100 50.74300 1.000 35.40161 422 GLU A O 1
ATOM 3242 N N . VAL A 1 423 ? 10.88300 -25.16700 51.11100 1.000 29.75883 423 VAL A N 1
ATOM 3243 C CA . VAL A 1 423 ? 10.22800 -23.89300 50.84900 1.000 31.11952 423 VAL A CA 1
ATOM 3244 C C . VAL A 1 423 ? 9.69400 -23.85900 49.42200 1.000 35.97273 423 VAL A C 1
ATOM 3245 O O . VAL A 1 423 ? 8.61700 -23.31300 49.17000 1.000 34.18568 423 VAL A O 1
ATOM 3249 N N . HIS A 1 424 ? 10.40800 -24.46700 48.48200 1.000 36.63334 424 HIS A N 1
ATOM 3250 C CA . HIS A 1 424 ? 10.03900 -24.44900 47.06500 1.000 35.42793 424 HIS A CA 1
ATOM 3251 C C . HIS A 1 424 ? 9.63400 -25.83600 46.56900 1.000 33.62245 424 HIS A C 1
ATOM 3252 O O . HIS A 1 424 ? 10.32300 -26.82200 46.84700 1.000 35.75955 424 HIS A O 1
ATOM 3259 N N . PRO A 1 425 ? 8.55600 -25.95000 45.77300 1.000 35.15948 425 PRO A N 1
ATOM 3260 C CA . PRO A 1 425 ? 7.71200 -24.86000 45.27400 1.000 34.24095 425 PRO A CA 1
ATOM 3261 C C . PRO A 1 425 ? 6.41400 -24.63200 46.05800 1.000 38.01772 425 PRO A C 1
ATOM 3262 O O . PRO A 1 425 ? 5.59000 -23.83700 45.59900 1.000 35.64638 425 PRO A O 1
ATOM 3266 N N . TYR A 1 426 ? 6.20700 -25.31100 47.19400 1.000 32.98817 426 TYR A N 1
ATOM 3267 C CA . TYR A 1 426 ? 4.89500 -25.22700 47.84400 1.000 32.70655 426 TYR A CA 1
ATOM 3268 C C . TYR A 1 426 ? 4.75200 -24.03700 48.79300 1.000 37.99929 426 TYR A C 1
ATOM 3269 O O . TYR A 1 426 ? 3.61900 -23.63100 49.07700 1.000 36.56491 426 TYR A O 1
ATOM 3278 N N . GLY A 1 427 ? 5.85100 -23.43900 49.24900 1.000 35.30160 427 GLY A N 1
ATOM 3279 C CA . GLY A 1 427 ? 5.75000 -22.28700 50.14300 1.000 39.31787 427 GLY A CA 1
ATOM 3280 C C . GLY A 1 427 ? 4.82300 -22.55100 51.31500 1.000 42.31297 427 GLY A C 1
ATOM 3281 O O . GLY A 1 427 ? 4.95800 -23.55500 52.02700 1.000 37.97297 427 GLY A O 1
ATOM 3282 N N . GLU A 1 428 ? 3.84000 -21.66000 51.51100 1.000 37.88612 428 GLU A N 1
ATOM 3283 C CA . GLU A 1 428 ? 2.95300 -21.75400 52.67100 1.000 48.15051 428 GLU A CA 1
ATOM 3284 C C . GLU A 1 428 ? 2.02200 -22.96000 52.62900 1.000 43.54206 428 GLU A C 1
ATOM 3285 O O . GLU A 1 428 ? 1.37700 -23.25200 53.64200 1.000 43.27887 428 GLU A O 1
ATOM 3291 N N . ALA A 1 429 ? 1.93100 -23.66300 51.50700 1.000 36.96759 429 ALA A N 1
ATOM 3292 C CA . ALA A 1 429 ? 1.15200 -24.89200 51.46100 1.000 38.07562 429 ALA A CA 1
ATOM 3293 C C . ALA A 1 429 ? 1.93400 -26.11900 51.93100 1.000 39.74687 429 ALA A C 1
ATOM 3294 O O . ALA A 1 429 ? 1.44600 -27.24300 51.77200 1.000 36.17276 429 ALA A O 1
ATOM 3296 N N . THR A 1 430 ? 3.13500 -25.94800 52.48400 1.000 36.34383 430 THR A N 1
ATOM 3297 C CA . THR A 1 430 ? 3.81800 -27.05300 53.14500 1.000 30.57998 430 THR A CA 1
ATOM 3298 C C . THR A 1 430 ? 4.50700 -26.53400 54.40600 1.000 30.56945 430 THR A C 1
ATOM 3299 O O . THR A 1 430 ? 4.48000 -25.33600 54.71700 1.000 34.52519 430 THR A O 1
ATOM 3303 N N . GLN A 1 431 ? 5.14300 -27.45500 55.12000 1.000 34.64626 431 GLN A N 1
ATOM 3304 C CA . GLN A 1 431 ? 5.83500 -27.14100 56.36000 1.000 36.82020 431 GLN A CA 1
ATOM 3305 C C . GLN A 1 431 ? 6.80500 -28.27800 56.63700 1.000 37.13866 431 GLN A C 1
ATOM 3306 O O . GLN A 1 431 ? 6.89300 -29.23800 55.87500 1.000 33.40664 431 GLN A O 1
ATOM 3312 N N . ARG A 1 432 ? 7.53500 -28.17500 57.73900 1.000 32.74603 432 ARG A N 1
ATOM 3313 C CA . ARG A 1 432 ? 8.53500 -29.19400 58.03500 1.000 30.75369 432 ARG A CA 1
ATOM 3314 C C . ARG A 1 432 ? 7.89900 -30.57400 58.19100 1.000 28.84293 432 ARG A C 1
ATOM 3315 O O . ARG A 1 432 ? 6.87700 -30.72900 58.86900 1.000 35.90430 432 ARG A O 1
ATOM 3323 N N . ASN A 1 433 ? 8.49900 -31.57600 57.55200 1.000 28.86925 433 ASN A N 1
ATOM 3324 C CA . ASN A 1 433 ? 8.17600 -32.95000 57.89500 1.000 26.19788 433 ASN A CA 1
ATOM 3325 C C . ASN A 1 433 ? 8.64600 -33.23300 59.32400 1.000 28.47447 433 ASN A C 1
ATOM 3326 O O . ASN A 1 433 ? 9.55400 -32.57600 59.84100 1.000 29.53512 433 ASN A O 1
ATOM 3331 N N . GLU A 1 434 ? 8.05000 -34.25000 59.93900 1.000 33.31715 434 GLU A N 1
ATOM 3332 C CA . GLU A 1 434 ? 8.47000 -34.69700 61.26000 1.000 31.97489 434 GLU A CA 1
ATOM 3333 C C . GLU A 1 434 ? 8.51300 -36.21500 61.33200 1.000 32.42757 434 GLU A C 1
ATOM 3334 O O . GLU A 1 434 ? 7.75100 -36.90800 60.66000 1.000 30.37206 434 GLU A O 1
ATOM 3340 N N . LEU A 1 435 ? 9.38400 -36.72900 62.20100 1.000 33.54613 435 LEU A N 1
ATOM 3341 C CA . LEU A 1 435 ? 9.34000 -38.12100 62.62300 1.000 28.81661 435 LEU A CA 1
ATOM 3342 C C . LEU A 1 435 ? 9.29800 -38.10500 64.14100 1.000 31.93014 435 LEU A C 1
ATOM 3343 O O . LEU A 1 435 ? 10.10500 -37.41300 64.76700 1.000 30.20625 435 LEU A O 1
ATOM 3348 N N . VAL A 1 436 ? 8.30500 -38.77900 64.71700 1.000 26.94007 436 VAL A N 1
ATOM 3349 C CA . VAL A 1 436 ? 8.11900 -38.83600 66.16700 1.000 30.51682 436 VAL A CA 1
ATOM 3350 C C . VAL A 1 436 ? 8.26700 -40.28300 66.61600 1.000 33.87248 436 VAL A C 1
ATOM 3351 O O . VAL A 1 436 ? 7.69100 -41.19000 66.00300 1.000 33.36716 436 VAL A O 1
ATOM 3355 N N . ILE A 1 437 ? 9.02400 -40.50400 67.69200 1.000 30.26152 437 ILE A N 1
ATOM 3356 C CA . ILE A 1 437 ? 9.11500 -41.81700 68.30600 1.000 31.07478 437 ILE A CA 1
ATOM 3357 C C . ILE A 1 437 ? 8.77400 -41.60300 69.76800 1.000 37.67557 437 ILE A C 1
ATOM 3358 O O . ILE A 1 437 ? 9.53300 -40.95200 70.49600 1.000 30.78527 437 ILE A O 1
ATOM 3363 N N . ARG A 1 438 ? 7.61000 -42.09200 70.18000 1.000 32.54338 438 ARG A N 1
ATOM 3364 C CA . ARG A 1 438 ? 7.03800 -41.81100 71.48300 1.000 33.90407 438 ARG A CA 1
ATOM 3365 C C . ARG A 1 438 ? 7.05700 -43.06800 72.34700 1.000 42.76829 438 ARG A C 1
ATOM 3366 O O . ARG A 1 438 ? 6.75400 -44.17200 71.87800 1.000 33.66719 438 ARG A O 1
ATOM 3374 N N . ALA A 1 439 ? 7.43700 -42.90400 73.61000 1.000 34.63310 439 ALA A N 1
ATOM 3375 C CA . ALA A 1 439 ? 7.37200 -44.00800 74.56300 1.000 38.83887 439 ALA A CA 1
ATOM 3376 C C . ALA A 1 439 ? 6.28000 -43.85400 75.60600 1.000 38.90730 439 ALA A C 1
ATOM 3377 O O . ALA A 1 439 ? 5.74500 -44.86200 76.07000 1.000 43.67892 439 ALA A O 1
ATOM 3379 N N . GLN A 1 440 ? 5.93900 -42.63100 75.99400 1.000 35.44636 440 GLN A N 1
ATOM 3380 C CA . GLN A 1 440 ? 4.91000 -42.37400 76.98700 1.000 39.69950 440 GLN A CA 1
ATOM 3381 C C . GLN A 1 440 ? 3.98500 -41.28000 76.48500 1.000 39.87847 440 GLN A C 1
ATOM 3382 O O . GLN A 1 440 ? 4.44500 -40.32600 75.85800 1.000 40.69172 440 GLN A O 1
ATOM 3388 N N . PRO A 1 441 ? 2.67700 -41.36000 76.79200 1.000 41.85239 441 PRO A N 1
ATOM 3389 C CA . PRO A 1 441 ? 2.05000 -42.34700 77.68200 1.000 49.26117 441 PRO A CA 1
ATOM 3390 C C . PRO A 1 441 ? 1.84000 -43.72400 77.05200 1.000 49.97178 441 PRO A C 1
ATOM 3391 O O . PRO A 1 441 ? 1.44400 -44.65700 77.74900 1.000 49.68490 441 PRO A O 1
ATOM 3395 N N . SER A 1 442 ? 2.12000 -43.84300 75.75500 1.000 49.60332 442 SER A N 1
ATOM 3396 C CA . SER A 1 442 ? 2.07900 -45.12400 75.06900 1.000 47.43727 442 SER A CA 1
ATOM 3397 C C . SER A 1 442 ? 3.05300 -45.07400 73.90400 1.000 44.29478 442 SER A C 1
ATOM 3398 O O . SER A 1 442 ? 3.46200 -43.99800 73.45800 1.000 39.31261 442 SER A O 1
ATOM 3401 N N . GLU A 1 443 ? 3.43400 -46.25500 73.42700 1.000 37.37027 443 GLU A N 1
ATOM 3402 C CA . GLU A 1 443 ? 4.33600 -46.34200 72.28700 1.000 38.03351 443 GLU A CA 1
ATOM 3403 C C . GLU A 1 443 ? 3.62800 -45.87400 71.02200 1.000 44.37374 443 GLU A C 1
ATOM 3404 O O . GLU A 1 443 ? 2.49300 -46.27500 70.75000 1.000 40.02322 443 GLU A O 1
ATOM 3410 N N . ALA A 1 444 ? 4.30100 -45.02100 70.25400 1.000 34.80417 444 ALA A N 1
ATOM 3411 C CA . ALA A 1 444 ? 3.86000 -44.65700 68.91400 1.000 35.59111 444 ALA A CA 1
ATOM 3412 C C . ALA A 1 444 ? 5.07400 -44.24500 68.10000 1.000 39.10206 444 ALA A C 1
ATOM 3413 O O . ALA A 1 444 ? 6.06600 -43.75300 68.64300 1.000 36.15170 444 ALA A O 1
ATOM 3415 N N . MET A 1 445 ? 4.98200 -44.43200 66.78500 1.000 31.72486 445 MET A N 1
ATOM 3416 C CA . MET A 1 445 ? 6.00500 -43.93100 65.88600 1.000 27.04798 445 MET A CA 1
ATOM 3417 C C . MET A 1 445 ? 5.28800 -43.51100 64.61900 1.000 32.63812 445 MET A C 1
ATOM 3418 O O . MET A 1 445 ? 4.51700 -44.29600 64.06000 1.000 33.33558 445 MET A O 1
ATOM 3423 N N . TYR A 1 446 ? 5.51300 -42.27300 64.19200 1.000 29.37194 446 TYR A N 1
ATOM 3424 C CA . TYR A 1 446 ? 4.77300 -41.78000 63.03500 1.000 35.09105 446 TYR A CA 1
ATOM 3425 C C . TYR A 1 446 ? 5.56100 -40.69100 62.33300 1.000 38.60463 446 TYR A C 1
ATOM 3426 O O . TYR A 1 446 ? 6.43300 -40.04500 62.91900 1.000 35.24370 446 TYR A O 1
ATOM 3435 N N . VAL A 1 447 ? 5.23800 -40.48600 61.05700 1.000 30.70631 447 VAL A N 1
ATOM 3436 C CA . VAL A 1 447 ? 5.76000 -39.34700 60.32200 1.000 28.91926 447 VAL A CA 1
ATOM 3437 C C . VAL A 1 447 ? 4.61100 -38.38800 60.06000 1.000 31.69327 447 VAL A C 1
ATOM 3438 O O . VAL A 1 447 ? 3.43800 -38.77900 60.00700 1.000 33.75668 447 VAL A O 1
ATOM 3442 N N . LYS A 1 448 ? 4.95400 -37.11100 59.95100 1.000 31.09320 448 LYS A N 1
ATOM 3443 C CA . LYS A 1 448 ? 4.03300 -36.08800 59.48300 1.000 36.75177 448 LYS A CA 1
ATOM 3444 C C . LYS A 1 448 ? 4.60600 -35.51700 58.19600 1.000 35.18317 448 LYS A C 1
ATOM 3445 O O . LYS A 1 448 ? 5.77100 -35.10300 58.16200 1.000 30.46944 448 LYS A O 1
ATOM 3451 N N . ILE A 1 449 ? 3.80800 -35.53700 57.12900 1.000 35.79377 449 ILE A N 1
ATOM 3452 C CA . ILE A 1 449 ? 4.20500 -35.00000 55.83600 1.000 37.49660 449 ILE A CA 1
ATOM 3453 C C . ILE A 1 449 ? 3.02300 -34.24600 55.24500 1.000 37.14656 449 ILE A C 1
ATOM 3454 O O . ILE A 1 449 ? 1.88500 -34.36900 55.69600 1.000 33.18029 449 ILE A O 1
ATOM 3459 N N . THR A 1 450 ? 3.31200 -33.47000 54.21100 1.000 33.29610 450 THR A N 1
ATOM 3460 C CA . THR A 1 450 ? 2.28900 -32.75100 53.47400 1.000 34.24095 450 THR A CA 1
ATOM 3461 C C . THR A 1 450 ? 1.75500 -33.67100 52.37900 1.000 33.33821 450 THR A C 1
ATOM 3462 O O . THR A 1 450 ? 2.53900 -34.23300 51.61100 1.000 31.79855 450 THR A O 1
ATOM 3466 N N . THR A 1 451 ? 0.43100 -33.86200 52.33500 1.000 32.82762 451 THR A N 1
ATOM 3467 C CA . THR A 1 451 ? -0.20200 -34.65900 51.29100 1.000 35.46741 451 THR A CA 1
ATOM 3468 C C . THR A 1 451 ? -1.24400 -33.83800 50.54600 1.000 36.79915 451 THR A C 1
ATOM 3469 O O . THR A 1 451 ? -1.70200 -32.79100 51.01200 1.000 35.99905 451 THR A O 1
ATOM 3473 N N . LYS A 1 452 ? -1.62600 -34.34500 49.37800 1.000 36.39910 452 LYS A N 1
ATOM 3474 C CA . LYS A 1 452 ? -2.74400 -33.76200 48.66600 1.000 35.20948 452 LYS A CA 1
ATOM 3475 C C . LYS A 1 452 ? -4.03000 -34.01100 49.44600 1.000 38.47040 452 LYS A C 1
ATOM 3476 O O . LYS A 1 452 ? -4.10200 -34.88700 50.31700 1.000 40.23114 452 LYS A O 1
ATOM 3482 N N . VAL A 1 453 ? -5.04300 -33.21800 49.13400 1.000 43.58944 453 VAL A N 1
ATOM 3483 C CA . VAL A 1 453 ? -6.38600 -33.38700 49.68300 1.000 41.08124 453 VAL A CA 1
ATOM 3484 C C . VAL A 1 453 ? -7.26500 -33.99900 48.59600 1.000 47.61360 453 VAL A C 1
ATOM 3485 O O . VAL A 1 453 ? -7.29100 -33.47200 47.47200 1.000 46.90562 453 VAL A O 1
ATOM 3489 N N . PRO A 1 454 ? -7.95100 -35.10900 48.86500 1.000 45.04224 454 PRO A N 1
ATOM 3490 C CA . PRO A 1 454 ? -8.73900 -35.75600 47.80800 1.000 48.16893 454 PRO A CA 1
ATOM 3491 C C . PRO A 1 454 ? -9.93900 -34.91900 47.41500 1.000 48.07682 454 PRO A C 1
ATOM 3492 O O . PRO A 1 454 ? -10.50600 -34.17700 48.21800 1.000 54.07227 454 PRO A O 1
ATOM 3496 N N . GLY A 1 455 ? -10.32500 -35.04500 46.16400 1.000 56.26201 455 GLY A N 1
ATOM 3497 C CA . GLY A 1 455 ? -11.48400 -34.28900 45.74900 1.000 58.49386 455 GLY A CA 1
ATOM 3498 C C . GLY A 1 455 ? -11.12600 -33.23300 44.72100 1.000 72.67450 455 GLY A C 1
ATOM 3499 O O . GLY A 1 455 ? -9.99700 -32.72200 44.67000 1.000 68.99248 455 GLY A O 1
ATOM 3500 N N . LEU A 1 456 ? -12.10900 -32.89600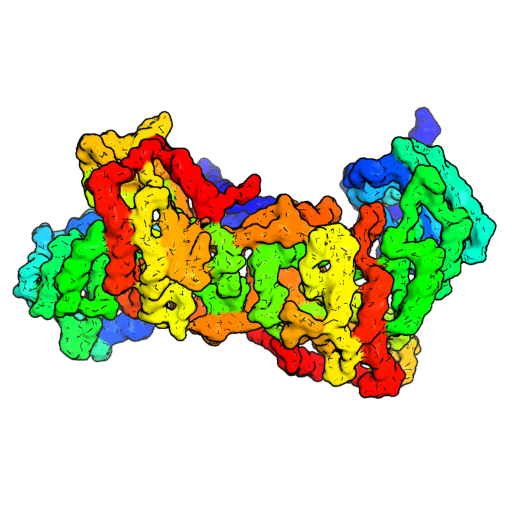 43.88800 1.000 74.96162 456 LEU A N 1
ATOM 3501 C CA . LEU A 1 456 ? -11.89500 -31.91800 42.82900 1.000 75.05374 456 LEU A CA 1
ATOM 3502 C C . LEU A 1 456 ? -11.78800 -30.49800 43.36700 1.000 75.63275 456 LEU A C 1
ATOM 3503 O O . LEU A 1 456 ? -11.24200 -29.62800 42.67900 1.000 78.89104 456 LEU A O 1
ATOM 3508 N N . SER A 1 457 ? -12.27900 -30.25500 44.58500 1.000 73.38511 457 SER A N 1
ATOM 3509 C CA . SER A 1 457 ? -12.18300 -28.92800 45.18400 1.000 77.05661 457 SER A CA 1
ATOM 3510 C C . SER A 1 457 ? -10.73500 -28.51500 45.42400 1.000 82.29671 457 SER A C 1
ATOM 3511 O O . SER A 1 457 ? -10.43300 -27.31700 45.49100 1.000 87.18940 457 SER A O 1
ATOM 3514 N N . GLY A 1 458 ? -9.83100 -29.48200 45.55500 1.000 74.54315 458 GLY A N 1
ATOM 3515 C CA . GLY A 1 458 ? -8.46200 -29.17100 45.90900 1.000 74.28522 458 GLY A CA 1
ATOM 3516 C C . GLY A 1 458 ? -7.48800 -29.17700 44.74900 1.000 73.39301 458 GLY A C 1
ATOM 3517 O O . GLY A 1 458 ? -7.05200 -30.24500 44.30300 1.000 66.45534 458 GLY A O 1
ATOM 3518 N N . ASP A 1 459 ? -7.12600 -27.99400 44.26000 1.000 60.84940 459 ASP A N 1
ATOM 3519 C CA . ASP A 1 459 ? -6.00900 -27.88200 43.33400 1.000 59.66505 459 ASP A CA 1
ATOM 3520 C C . ASP A 1 459 ? -4.72200 -28.25400 44.07400 1.000 48.24789 459 ASP A C 1
ATOM 3521 O O . ASP A 1 459 ? -4.72800 -28.64700 45.24400 1.000 44.02107 459 ASP A O 1
ATOM 3526 N N . LEU A 1 460 ? -3.59500 -28.10700 43.38300 1.000 43.58417 460 LEU A N 1
ATOM 3527 C CA . LEU A 1 460 ? -2.32000 -28.61500 43.87300 1.000 44.36321 460 LEU A CA 1
ATOM 3528 C C . LEU A 1 460 ? -1.89700 -27.94600 45.17700 1.000 46.81351 460 LEU A C 1
ATOM 3529 O O . LEU A 1 460 ? -1.25700 -28.58500 46.02500 1.000 40.77594 460 LEU A O 1
ATOM 3534 N N . ARG A 1 461 ? -2.26400 -26.67500 45.36200 1.000 48.08734 461 ARG A N 1
ATOM 3535 C CA . ARG A 1 461 ? -1.87300 -25.90200 46.52900 1.000 47.16618 461 ARG A CA 1
ATOM 3536 C C . ARG A 1 461 ? -2.74800 -26.16800 47.74700 1.000 46.94510 461 ARG A C 1
ATOM 3537 O O . ARG A 1 461 ? -2.44300 -25.65200 48.82400 1.000 46.96089 461 ARG A O 1
ATOM 3545 N N . GLN A 1 462 ? -3.81200 -26.95800 47.61500 1.000 41.52077 462 GLN A N 1
ATOM 3546 C CA . GLN A 1 462 ? -4.67400 -27.30000 48.74600 1.000 45.03961 462 GLN A CA 1
ATOM 3547 C C . GLN A 1 462 ? -4.14500 -28.59300 49.36100 1.000 42.38140 462 GLN A C 1
ATOM 3548 O O . GLN A 1 462 ? -4.36200 -29.68500 48.83200 1.000 38.22037 462 GLN A O 1
ATOM 3554 N N . THR A 1 463 ? -3.45300 -28.47400 50.49400 1.000 38.61779 463 THR A N 1
ATOM 3555 C CA . THR A 1 463 ? -2.72200 -29.59400 51.06500 1.000 39.47052 463 THR A CA 1
ATOM 3556 C C . THR A 1 463 ? -3.17900 -29.83100 52.49600 1.000 38.03614 463 THR A C 1
ATOM 3557 O O . THR A 1 463 ? -3.99000 -29.08900 53.05100 1.000 34.77522 463 THR A O 1
ATOM 3561 N N . HIS A 1 464 ? -2.65600 -30.89600 53.08700 1.000 38.53094 464 HIS A N 1
ATOM 3562 C CA . HIS A 1 464 ? -2.96900 -31.22900 54.46700 1.000 40.16008 464 HIS A CA 1
ATOM 3563 C C . HIS A 1 464 ? -1.71800 -31.78600 55.13300 1.000 39.91531 464 HIS A C 1
ATOM 3564 O O . HIS A 1 464 ? -0.93700 -32.50400 54.50200 1.000 34.91998 464 HIS A O 1
ATOM 3571 N N . GLN A 1 465 ? -1.51700 -31.45000 56.40600 1.000 38.24932 465 GLN A N 1
ATOM 3572 C CA . GLN A 1 465 ? -0.42000 -32.03900 57.17000 1.000 35.46215 465 GLN A CA 1
ATOM 3573 C C . GLN A 1 465 ? -0.93200 -33.35400 57.75200 1.000 39.87320 465 GLN A C 1
ATOM 3574 O O . GLN A 1 465 ? -1.75500 -33.35900 58.67000 1.000 43.44731 465 GLN A O 1
ATOM 3580 N N . THR A 1 466 ? -0.46300 -34.46800 57.20900 1.000 37.07813 466 THR A N 1
ATOM 3581 C CA . THR A 1 466 ? -1.05300 -35.76800 57.48700 1.000 38.04930 466 THR A CA 1
ATOM 3582 C C . THR A 1 466 ? -0.13100 -36.61300 58.35600 1.000 40.74173 466 THR A C 1
ATOM 3583 O O . THR A 1 466 ? 1.05400 -36.76700 58.04700 1.000 33.38295 466 THR A O 1
ATOM 3587 N N . GLU A 1 467 ? -0.68300 -37.18200 59.42200 1.000 36.50174 467 GLU A N 1
ATOM 3588 C CA . GLU A 1 467 ? 0.07200 -38.08400 60.28100 1.000 38.43619 467 GLU A CA 1
ATOM 3589 C C . GLU A 1 467 ? -0.02400 -39.50500 59.74000 1.000 35.64901 467 GLU A C 1
ATOM 3590 O O . GLU A 1 467 ? -1.12600 -40.00200 59.48100 1.000 38.75465 467 GLU A O 1
ATOM 3596 N N . LEU A 1 468 ? 1.13000 -40.15400 59.57600 1.000 33.94881 468 LEU A N 1
ATOM 3597 C CA . LEU A 1 468 ? 1.22900 -41.51300 59.05000 1.000 36.23856 468 LEU A CA 1
ATOM 3598 C C . LEU A 1 468 ? 1.82400 -42.40800 60.13200 1.000 36.65703 468 LEU A C 1
ATOM 3599 O O . LEU A 1 468 ? 3.03400 -42.34700 60.39500 1.000 32.96448 468 LEU A O 1
ATOM 3604 N N . ASP A 1 469 ? 0.98700 -43.25400 60.73400 1.000 36.54649 469 ASP A N 1
ATOM 3605 C CA . ASP A 1 469 ? 1.40300 -44.07400 61.87000 1.000 36.74125 469 ASP A CA 1
ATOM 3606 C C . ASP A 1 469 ? 2.11100 -45.33200 61.39500 1.000 41.39707 469 ASP A C 1
ATOM 3607 O O . ASP A 1 469 ? 1.51400 -46.15200 60.68900 1.000 39.66791 469 ASP A O 1
ATOM 3612 N N . LEU A 1 470 ? 3.38100 -45.48800 61.79100 1.000 39.24681 470 LEU A N 1
ATOM 3613 C CA . LEU A 1 470 ? 4.06000 -46.77400 61.64600 1.000 38.42040 470 LEU A CA 1
ATOM 3614 C C . LEU A 1 470 ? 3.63600 -47.74200 62.74700 1.000 47.91890 470 LEU A C 1
ATOM 3615 O O . LEU A 1 470 ? 3.39500 -48.92600 62.48200 1.000 44.90538 470 LEU A O 1
ATOM 3620 N N . THR A 1 471 ? 3.56300 -47.26000 63.98900 1.000 44.39216 471 THR A N 1
ATOM 3621 C CA . THR A 1 471 ? 2.97500 -47.99700 65.10000 1.000 48.73479 471 THR A CA 1
ATOM 3622 C C . THR A 1 471 ? 2.23800 -46.99700 65.98400 1.000 42.66038 471 THR A C 1
ATOM 3623 O O . THR A 1 471 ? 2.67400 -45.85300 66.13700 1.000 42.39456 471 THR A O 1
ATOM 3627 N N . TYR A 1 472 ? 1.11500 -47.42500 66.55800 1.000 42.82619 472 TYR A N 1
ATOM 3628 C CA . TYR A 1 472 ? 0.36800 -46.55800 67.46800 1.000 50.01652 472 TYR A CA 1
ATOM 3629 C C . TYR A 1 472 ? -0.38700 -47.44100 68.44900 1.000 62.67594 472 TYR A C 1
ATOM 3630 O O . TYR A 1 472 ? -1.30500 -48.16500 68.05200 1.000 64.39193 472 TYR A O 1
ATOM 3639 N N . HIS A 1 473 ? -0.01400 -47.36100 69.72000 1.000 53.59064 473 HIS A N 1
ATOM 3640 C CA . HIS A 1 473 ? -0.57200 -48.21000 70.75800 1.000 58.75441 473 HIS A CA 1
ATOM 3641 C C . HIS A 1 473 ? -1.34100 -47.35600 71.75600 1.000 67.18700 473 HIS A C 1
ATOM 3642 O O . HIS A 1 473 ? -1.02900 -46.17900 71.96100 1.000 63.03914 473 HIS A O 1
ATOM 3649 N N . THR A 1 474 ? -2.35700 -47.95100 72.36900 1.000 70.04524 474 THR A N 1
ATOM 3650 C CA . THR A 1 474 ? -3.24800 -47.17700 73.21800 1.000 76.86974 474 THR A CA 1
ATOM 3651 C C . THR A 1 474 ? -2.73000 -47.11100 74.65300 1.000 75.98806 474 THR A C 1
ATOM 3652 O O . THR A 1 474 ? -1.92000 -47.93200 75.09600 1.000 69.68730 474 THR A O 1
ATOM 3656 N N . ARG A 1 475 ? -3.23500 -46.11500 75.37600 1.000 80.78074 475 ARG A N 1
ATOM 3657 C CA . ARG A 1 475 ? -2.67100 -45.62700 76.63400 1.000 79.09896 475 ARG A CA 1
ATOM 3658 C C . ARG A 1 475 ? -2.93500 -46.53000 77.84100 1.000 83.72320 475 ARG A C 1
ATOM 3659 O O . ARG A 1 475 ? -3.41400 -47.65500 77.70400 1.000 89.12384 475 ARG A O 1
ATOM 3667 N N . LEU A 1 480 ? 2.57600 -58.25100 78.48800 1.000 89.93973 480 LEU A N 1
ATOM 3668 C CA . LEU A 1 480 ? 3.39400 -57.14800 77.99500 1.000 84.98387 480 LEU A CA 1
ATOM 3669 C C . LEU A 1 480 ? 4.42100 -56.72200 79.05300 1.000 78.31202 480 LEU A C 1
ATOM 3670 O O . LEU A 1 480 ? 4.13500 -55.88700 79.91400 1.000 74.02730 480 LEU A O 1
ATOM 3675 N N . PRO A 1 481 ? 5.61700 -57.31300 79.00600 1.000 82.22038 481 PRO A N 1
ATOM 3676 C CA . PRO A 1 481 ? 6.65800 -56.93700 79.97900 1.000 73.37985 481 PRO A CA 1
ATOM 3677 C C . PRO A 1 481 ? 7.17800 -55.52600 79.72700 1.000 63.25495 481 PRO A C 1
ATOM 3678 O O . PRO A 1 481 ? 7.51500 -55.16400 78.59800 1.000 62.18114 481 PRO A O 1
ATOM 3682 N N . ASP A 1 482 ? 7.25100 -54.73700 80.80000 1.000 59.02550 482 ASP A N 1
ATOM 3683 C CA . ASP A 1 482 ? 7.60000 -53.32700 80.70100 1.000 50.83767 482 ASP A CA 1
ATOM 3684 C C . ASP A 1 482 ? 9.09400 -53.16400 80.41400 1.000 46.60559 482 ASP A C 1
ATOM 3685 O O . ASP A 1 482 ? 9.83900 -54.13700 80.26200 1.000 47.62150 482 ASP A O 1
ATOM 3690 N N . ALA A 1 483 ? 9.53000 -51.90200 80.33500 1.000 39.59948 483 ALA A N 1
ATOM 3691 C CA . ALA A 1 483 ? 10.91600 -51.60600 79.98500 1.000 38.05719 483 ALA A CA 1
ATOM 3692 C C . ALA A 1 483 ? 11.88200 -52.22400 80.98700 1.000 42.11558 483 ALA A C 1
ATOM 3693 O O . ALA A 1 483 ? 12.89700 -52.81500 80.59800 1.000 40.15481 483 ALA A O 1
ATOM 3695 N N . TYR A 1 484 ? 11.57500 -52.08800 82.27900 1.000 38.94151 484 TYR A N 1
ATOM 3696 C CA . TYR A 1 484 ? 12.44700 -52.58700 83.34400 1.000 38.85992 484 TYR A CA 1
ATOM 3697 C C . TYR A 1 484 ? 12.63600 -54.09600 83.24600 1.000 41.05229 484 TYR A C 1
ATOM 3698 O O . TYR A 1 484 ? 13.76900 -54.59400 83.27300 1.000 38.36249 484 TYR A O 1
ATOM 3707 N N . GLU A 1 485 ? 11.52600 -54.83700 83.14200 1.000 39.04152 485 GLU A N 1
ATOM 3708 C CA . GLU A 1 485 ? 11.58200 -56.29300 83.03700 1.000 44.16845 485 GLU A CA 1
ATOM 3709 C C . GLU A 1 485 ? 12.33000 -56.73800 81.78800 1.000 42.56037 485 GLU A C 1
ATOM 3710 O O . GLU A 1 485 ? 13.08700 -57.71800 81.82000 1.000 41.08651 485 GLU A O 1
ATOM 3716 N N . SER A 1 486 ? 12.11400 -56.03800 80.67800 1.000 37.10182 486 SER A N 1
ATOM 3717 C CA . SER A 1 486 ? 12.83500 -56.32300 79.44800 1.000 41.34706 486 SER A CA 1
ATOM 3718 C C . SER A 1 486 ? 14.34000 -56.13100 79.62000 1.000 39.34156 486 SER A C 1
ATOM 3719 O O . SER A 1 486 ? 15.13000 -56.82800 78.97500 1.000 36.73598 486 SER A O 1
ATOM 3722 N N . LEU A 1 487 ? 14.75800 -55.21200 80.49400 1.000 35.70691 487 LEU A N 1
ATOM 3723 C CA . LEU A 1 487 ? 16.18300 -55.01500 80.74100 1.000 38.25195 487 LEU A CA 1
ATOM 3724 C C . LEU A 1 487 ? 16.75900 -56.09700 81.64300 1.000 35.00420 487 LEU A C 1
ATOM 3725 O O . LEU A 1 487 ? 17.88300 -56.56600 81.41500 1.000 31.84329 487 LEU A O 1
ATOM 3730 N N . ILE A 1 488 ? 16.00600 -56.50000 82.66600 1.000 32.81183 488 ILE A N 1
ATOM 3731 C CA . ILE A 1 488 ? 16.40600 -57.65000 83.48000 1.000 35.40688 488 ILE A CA 1
ATOM 3732 C C . ILE A 1 488 ? 16.52300 -58.89200 82.60800 1.000 38.79676 488 ILE A C 1
ATOM 3733 O O . ILE A 1 488 ? 17.46100 -59.68300 82.75000 1.000 35.35687 488 ILE A O 1
ATOM 3738 N N . ASN A 1 489 ? 15.58300 -59.07400 81.67400 1.000 36.46490 489 ASN A N 1
ATOM 3739 C CA . ASN A 1 489 ? 15.67900 -60.18600 80.73100 1.000 40.79700 489 ASN A CA 1
ATOM 3740 C C . ASN A 1 489 ? 16.91600 -60.04900 79.84600 1.000 32.43020 489 ASN A C 1
ATOM 3741 O O . ASN A 1 489 ? 17.63800 -61.02900 79.61700 1.000 36.28330 489 ASN A O 1
ATOM 3746 N N . ASP A 1 490 ? 17.18900 -58.83400 79.36300 1.000 30.24047 490 ASP A N 1
ATOM 3747 C CA . ASP A 1 490 ? 18.39800 -58.58700 78.58100 1.000 31.13005 490 ASP A CA 1
ATOM 3748 C C . ASP A 1 490 ? 19.65200 -58.97600 79.35800 1.000 30.02202 490 ASP A C 1
ATOM 3749 O O . ASP A 1 490 ? 20.59100 -59.54800 78.79200 1.000 30.54314 490 ASP A O 1
ATOM 3754 N N . ALA A 1 491 ? 19.70100 -58.65100 80.65300 1.000 32.90658 491 ALA A N 1
ATOM 3755 C CA . ALA A 1 491 ? 20.85600 -59.05400 81.44900 1.000 34.07777 491 ALA A CA 1
ATOM 3756 C C . ALA A 1 491 ? 20.96700 -60.57200 81.53200 1.000 29.66935 491 ALA A C 1
ATOM 3757 O O . ALA A 1 491 ? 22.06300 -61.12900 81.40800 1.000 33.25399 491 ALA A O 1
ATOM 3759 N N . LEU A 1 492 ? 19.83900 -61.26200 81.73400 1.000 29.82200 492 LEU A N 1
ATOM 3760 C CA . LEU A 1 492 ? 19.85800 -62.72100 81.78700 1.000 31.82750 492 LEU A CA 1
ATOM 3761 C C . LEU A 1 492 ? 20.23300 -63.32100 80.43600 1.000 33.30136 492 LEU A C 1
ATOM 3762 O O . LEU A 1 492 ? 20.84100 -64.39100 80.37600 1.000 35.32266 492 LEU A O 1
ATOM 3767 N N . LEU A 1 493 ? 19.88400 -62.64900 79.34800 1.000 33.54086 493 LEU A N 1
ATOM 3768 C CA . LEU A 1 493 ? 20.28000 -63.10600 78.02400 1.000 37.39133 493 LEU A CA 1
ATOM 3769 C C . LEU A 1 493 ? 21.68600 -62.66000 77.65200 1.000 35.48583 493 LEU A C 1
ATOM 3770 O O . LEU A 1 493 ? 22.21400 -63.10700 76.62700 1.000 35.49373 493 LEU A O 1
ATOM 3775 N N . GLY A 1 494 ? 22.30800 -61.80500 78.46400 1.000 34.13041 494 GLY A N 1
ATOM 3776 C CA . GLY A 1 494 ? 23.64200 -61.32900 78.15500 1.000 32.77235 494 GLY A CA 1
ATOM 3777 C C . GLY A 1 494 ? 23.70800 -60.29900 77.04900 1.000 33.91196 494 GLY A C 1
ATOM 3778 O O . GLY A 1 494 ? 24.68300 -60.28100 76.29700 1.000 29.72462 494 GLY A O 1
ATOM 3779 N N . ASN A 1 495 ? 22.70200 -59.43500 76.93400 1.000 30.60367 495 ASN A N 1
ATOM 3780 C CA . ASN A 1 495 ? 22.62600 -58.41200 75.89100 1.000 33.78826 495 ASN A CA 1
ATOM 3781 C C . ASN A 1 495 ? 22.81500 -57.04300 76.53500 1.000 30.64841 495 ASN A C 1
ATOM 3782 O O . ASN A 1 495 ? 21.90900 -56.53100 77.20400 1.000 30.06939 495 ASN A O 1
ATOM 3787 N N . SER A 1 496 ? 23.98700 -56.44700 76.33200 1.000 32.14859 496 SER A N 1
ATOM 3788 C CA . SER A 1 496 ? 24.35500 -55.21600 77.02800 1.000 32.34072 496 SER A CA 1
ATOM 3789 C C . SER A 1 496 ? 23.96700 -53.94800 76.27300 1.000 31.70907 496 SER A C 1
ATOM 3790 O O . SER A 1 496 ? 24.27700 -52.85000 76.74800 1.000 30.28258 496 SER A O 1
ATOM 3793 N N . THR A 1 497 ? 23.25800 -54.07300 75.13800 1.000 32.99869 497 THR A N 1
ATOM 3794 C CA . THR A 1 497 ? 23.00800 -52.93700 74.25000 1.000 31.33534 497 THR A CA 1
ATOM 3795 C C . THR A 1 497 ? 22.48700 -51.70700 74.98600 1.000 26.78216 497 THR A C 1
ATOM 3796 O O . THR A 1 497 ? 23.00800 -50.59800 74.80700 1.000 31.09057 497 THR A O 1
ATOM 3800 N N . ASN A 1 498 ? 21.44700 -51.87400 75.81200 1.000 27.46119 498 ASN A N 1
ATOM 3801 C CA . ASN A 1 498 ? 20.76000 -50.75700 76.44200 1.000 26.77953 498 ASN A CA 1
ATOM 3802 C C . ASN A 1 498 ? 21.38400 -50.34600 77.78400 1.000 31.09583 498 ASN A C 1
ATOM 3803 O O . ASN A 1 498 ? 20.74500 -49.62400 78.55100 1.000 33.33821 498 ASN A O 1
ATOM 3808 N N . PHE A 1 499 ? 22.58900 -50.80900 78.08800 1.000 35.87535 499 PHE A N 1
ATOM 3809 C CA . PHE A 1 499 ? 23.25500 -50.51000 79.35300 1.000 32.45652 499 PHE A CA 1
ATOM 3810 C C . PHE A 1 499 ? 24.47000 -49.63100 79.09000 1.000 34.13304 499 PHE A C 1
ATOM 3811 O O . PHE A 1 499 ? 25.17900 -49.83800 78.10900 1.000 30.31942 499 PHE A O 1
ATOM 3819 N N . VAL A 1 500 ? 24.73900 -48.67000 79.97200 1.000 31.11426 500 VAL A N 1
ATOM 3820 C CA . VAL A 1 500 ? 25.79900 -47.70800 79.68700 1.000 28.91926 500 VAL A CA 1
ATOM 3821 C C . VAL A 1 500 ? 27.14600 -48.33300 80.02300 1.000 29.34299 500 VAL A C 1
ATOM 3822 O O . VAL A 1 500 ? 27.34200 -48.87700 81.11700 1.000 31.90909 500 VAL A O 1
ATOM 3826 N N . ARG A 1 501 ? 28.07300 -48.26800 79.07700 1.000 29.35089 501 ARG A N 1
ATOM 3827 C CA . ARG A 1 501 ? 29.38900 -48.86100 79.23800 1.000 30.49576 501 ARG A CA 1
ATOM 3828 C C . ARG A 1 501 ? 30.30100 -47.88700 79.98100 1.000 30.65104 501 ARG A C 1
ATOM 3829 O O . ARG A 1 501 ? 30.00400 -46.69400 80.10300 1.000 29.70093 501 ARG A O 1
ATOM 3837 N N . LYS A 1 502 ? 31.40900 -48.42100 80.51100 1.000 31.61432 502 LYS A N 1
ATOM 3838 C CA . LYS A 1 502 ? 32.29100 -47.63000 81.37600 1.000 33.25399 502 LYS A CA 1
ATOM 3839 C C . LYS A 1 502 ? 32.84800 -46.41000 80.64100 1.000 30.26152 502 LYS A C 1
ATOM 3840 O O . LYS A 1 502 ? 32.85000 -45.29000 81.17600 1.000 29.79831 502 LYS A O 1
ATOM 3846 N N . ASP A 1 503 ? 33.31100 -46.60900 79.40100 1.000 34.59889 503 ASP A N 1
ATOM 3847 C CA . ASP A 1 503 ? 33.84900 -45.49500 78.62400 1.000 35.20685 503 ASP A CA 1
ATOM 3848 C C . ASP A 1 503 ? 32.74200 -44.53700 78.20200 1.000 33.81195 503 ASP A C 1
ATOM 3849 O O . ASP A 1 503 ? 32.90000 -43.31000 78.29900 1.000 32.72498 503 ASP A O 1
ATOM 3854 N N . GLU A 1 504 ? 31.61300 -45.09100 77.74400 1.000 31.01951 504 GLU A N 1
ATOM 3855 C CA . GLU A 1 504 ? 30.40800 -44.31800 77.44300 1.000 33.17503 504 GLU A CA 1
ATOM 3856 C C . GLU A 1 504 ? 29.99500 -43.42800 78.60900 1.000 36.68335 504 GLU A C 1
ATOM 3857 O O . GLU A 1 504 ? 29.66100 -42.25300 78.42200 1.000 31.00635 504 GLU A O 1
ATOM 3863 N N . LEU A 1 505 ? 30.00300 -43.98900 79.82700 1.000 31.14584 505 LEU A N 1
ATOM 3864 C CA . LEU A 1 505 ? 29.58700 -43.24500 81.00700 1.000 32.34598 505 LEU A CA 1
ATOM 3865 C C . LEU A 1 505 ? 30.49100 -42.03800 81.24900 1.000 31.27743 505 LEU A C 1
ATOM 3866 O O . LEU A 1 505 ? 30.01500 -40.94300 81.57200 1.000 29.79041 505 LEU A O 1
ATOM 3871 N N . ASP A 1 506 ? 31.79800 -42.21800 81.07400 1.000 31.23269 506 ASP A N 1
ATOM 3872 C CA . ASP A 1 506 ? 32.73400 -41.13000 81.30000 1.000 35.95694 506 ASP A CA 1
ATOM 3873 C C . ASP A 1 506 ? 32.50700 -39.99900 80.30900 1.000 34.67521 506 ASP A C 1
ATOM 3874 O O . ASP A 1 506 ? 32.49700 -38.82300 80.69000 1.000 31.38008 506 ASP A O 1
ATOM 3879 N N . VAL A 1 507 ? 32.29900 -40.33000 79.03700 1.000 31.90383 507 VAL A N 1
ATOM 3880 C CA . VAL A 1 507 ? 32.06400 -39.28200 78.04800 1.000 33.58561 507 VAL A CA 1
ATOM 3881 C C . VAL A 1 507 ? 30.78100 -38.52700 78.36400 1.000 34.76469 507 VAL A C 1
ATOM 3882 O O . VAL A 1 507 ? 30.73900 -37.29400 78.28500 1.000 34.93840 507 VAL A O 1
ATOM 3886 N N . ALA A 1 508 ? 29.72600 -39.24500 78.75900 1.000 32.00384 508 ALA A N 1
ATOM 3887 C CA . ALA A 1 508 ? 28.47700 -38.58000 79.12700 1.000 34.49098 508 ALA A CA 1
ATOM 3888 C C . ALA A 1 508 ? 28.68000 -37.60000 80.27800 1.000 32.12227 508 ALA A C 1
ATOM 3889 O O . ALA A 1 508 ? 28.16300 -36.47700 80.24200 1.000 32.16965 508 ALA A O 1
ATOM 3891 N N . TRP A 1 509 ? 29.43100 -37.99300 81.32000 1.000 30.66947 509 TRP A N 1
ATOM 3892 C CA . TRP A 1 509 ? 29.65000 -37.04700 82.40800 1.000 30.90897 509 TRP A CA 1
ATOM 3893 C C . TRP A 1 509 ? 30.44800 -35.83400 81.95800 1.000 32.92500 509 TRP A C 1
ATOM 3894 O O . TRP A 1 509 ? 30.22800 -34.73200 82.46300 1.000 34.42255 509 TRP A O 1
ATOM 3905 N N . ARG A 1 510 ? 31.36800 -36.00100 81.01100 1.000 30.07729 510 ARG A N 1
ATOM 3906 C CA . ARG A 1 510 ? 32.15100 -34.84600 80.58400 1.000 36.30435 510 ARG A CA 1
ATOM 3907 C C . ARG A 1 510 ? 31.30700 -33.85100 79.78600 1.000 37.02023 510 ARG A C 1
ATOM 3908 O O . ARG A 1 510 ? 31.62700 -32.65700 79.76600 1.000 37.53345 510 ARG A O 1
ATOM 3916 N N . ILE A 1 511 ? 30.22500 -34.31300 79.14400 1.000 33.66456 511 ILE A N 1
ATOM 3917 C CA . ILE A 1 511 ? 29.29100 -33.39800 78.48600 1.000 32.14333 511 ILE A CA 1
ATOM 3918 C C . ILE A 1 511 ? 28.58300 -32.51900 79.51400 1.000 37.62556 511 ILE A C 1
ATOM 3919 O O . ILE A 1 511 ? 28.34800 -31.32900 79.27700 1.000 33.86459 511 ILE A O 1
ATOM 3924 N N . PHE A 1 512 ? 28.25200 -33.08000 80.67800 1.000 30.70105 512 PHE A N 1
ATOM 3925 C CA . PHE A 1 512 ? 27.34700 -32.42800 81.61800 1.000 33.82248 512 PHE A CA 1
ATOM 3926 C C . PHE A 1 512 ? 28.04400 -31.77500 82.80500 1.000 32.90921 512 PHE A C 1
ATOM 3927 O O . PHE A 1 512 ? 27.46200 -30.87300 83.41800 1.000 30.81685 512 PHE A O 1
ATOM 3935 N N . THR A 1 513 ? 29.26400 -32.18800 83.14100 1.000 38.67569 513 THR A N 1
ATOM 3936 C CA . THR A 1 513 ? 29.84800 -31.79200 84.42200 1.000 35.99905 513 THR A CA 1
ATOM 3937 C C . THR A 1 513 ? 30.17400 -30.30100 84.52400 1.000 35.60690 513 THR A C 1
ATOM 3938 O O . THR A 1 513 ? 29.89900 -29.70500 85.57200 1.000 39.00468 513 THR A O 1
ATOM 3942 N N . PRO A 1 514 ? 30.74500 -29.64300 83.50600 1.000 37.03339 514 PRO A N 1
ATOM 3943 C CA . PRO A 1 514 ? 30.90400 -28.17900 83.62700 1.000 38.48619 514 PRO A CA 1
ATOM 3944 C C . PRO A 1 514 ? 29.59500 -27.46700 83.94900 1.000 37.67820 514 PRO A C 1
ATOM 3945 O O . PRO A 1 514 ? 29.56700 -26.60200 84.83600 1.000 39.07311 514 PRO A O 1
ATOM 3949 N N . LEU A 1 515 ? 28.50200 -27.83600 83.26500 1.000 33.77247 515 LEU A N 1
ATOM 3950 C CA . LEU A 1 515 ? 27.20100 -27.22500 83.53900 1.000 35.86746 515 LEU A CA 1
ATOM 3951 C C . LEU A 1 515 ? 26.75400 -27.50000 84.96900 1.000 35.36213 515 LEU A C 1
ATOM 3952 O O . LEU A 1 515 ? 26.30900 -26.58800 85.68100 1.000 37.87296 515 LEU A O 1
ATOM 3957 N N . LEU A 1 516 ? 26.86600 -28.76000 85.41200 1.000 37.70452 516 LEU A N 1
ATOM 3958 C CA . LEU A 1 516 ? 26.43400 -29.11200 86.76400 1.000 33.87511 516 LEU A CA 1
ATOM 3959 C C . LEU A 1 516 ? 27.24000 -28.36100 87.81100 1.000 39.74424 516 LEU A C 1
ATOM 3960 O O . LEU A 1 516 ? 26.69500 -27.93500 88.83500 1.000 37.56766 516 LEU A O 1
ATOM 3965 N N . HIS A 1 517 ? 28.54000 -28.17900 87.56400 1.000 37.11498 517 HIS A N 1
ATOM 3966 C CA . HIS A 1 517 ? 29.36600 -27.40600 88.49200 1.000 40.13113 517 HIS A CA 1
ATOM 3967 C C . HIS A 1 517 ? 28.95400 -25.93300 88.51700 1.000 38.19405 517 HIS A C 1
ATOM 3968 O O . HIS A 1 517 ? 28.90000 -25.31800 89.59100 1.000 43.80525 517 HIS A O 1
ATOM 3975 N N . GLN A 1 518 ? 28.67100 -25.34600 87.34700 1.000 39.09153 518 GLN A N 1
ATOM 3976 C CA . GLN A 1 518 ? 28.15100 -23.97900 87.29900 1.000 43.35783 518 GLN A CA 1
ATOM 3977 C C . GLN A 1 518 ? 26.85300 -23.84400 88.08600 1.000 44.78958 518 GLN A C 1
ATOM 3978 O O . GLN A 1 518 ? 26.65400 -22.86000 88.81000 1.000 45.24753 518 GLN A O 1
ATOM 3984 N N . ILE A 1 519 ? 25.94600 -24.81100 87.92800 1.000 40.51275 519 ILE A N 1
ATOM 3985 C CA . ILE A 1 519 ? 24.67800 -24.77900 88.64600 1.000 38.84676 519 ILE A CA 1
ATOM 3986 C C . ILE A 1 519 ? 24.91800 -24.84600 90.14800 1.000 40.04164 519 ILE A C 1
ATOM 3987 O O . ILE A 1 519 ? 24.33900 -24.07400 90.92300 1.000 48.25052 519 ILE A O 1
ATOM 3992 N N . ASP A 1 520 ? 25.81000 -25.73000 90.58100 1.000 42.96041 520 ASP A N 1
ATOM 3993 C CA . ASP A 1 520 ? 26.06100 -25.85200 92.01000 1.000 47.22672 520 ASP A CA 1
ATOM 3994 C C . ASP A 1 520 ? 26.73400 -24.61800 92.59700 1.000 51.56671 520 ASP A C 1
ATOM 3995 O O . ASP A 1 520 ? 26.70300 -24.43600 93.81700 1.000 48.08998 520 ASP A O 1
ATOM 4000 N N . SER A 1 521 ? 27.31400 -23.74700 91.77800 1.000 51.31142 521 SER A N 1
ATOM 4001 C CA . SER A 1 521 ? 27.85700 -22.50200 92.30600 1.000 51.02717 521 SER A CA 1
ATOM 4002 C C . SER A 1 521 ? 26.95600 -21.30300 92.01900 1.000 56.71206 521 SER A C 1
ATOM 4003 O O . SER A 1 521 ? 27.38900 -20.15800 92.18700 1.000 57.69376 521 SER A O 1
ATOM 4006 N N . GLY A 1 522 ? 25.71700 -21.53900 91.59300 1.000 49.63753 522 GLY A N 1
ATOM 4007 C CA . GLY A 1 522 ? 24.71700 -20.49500 91.48100 1.000 53.92225 522 GLY A CA 1
ATOM 4008 C C . GLY A 1 522 ? 24.70900 -19.69600 90.19600 1.000 59.97561 522 GLY A C 1
ATOM 4009 O O . GLY A 1 522 ? 23.96600 -18.71200 90.11200 1.000 57.51479 522 GLY A O 1
ATOM 4010 N N . GLU A 1 523 ? 25.48200 -20.09200 89.18100 1.000 53.60906 523 GLU A N 1
ATOM 4011 C CA . GLU A 1 523 ? 25.63800 -19.23400 88.00900 1.000 54.59076 523 GLU A CA 1
ATOM 4012 C C . GLU A 1 523 ? 24.38000 -19.15900 87.15100 1.000 60.87309 523 GLU A C 1
ATOM 4013 O O . GLU A 1 523 ? 24.19800 -18.17400 86.42600 1.000 55.47770 523 GLU A O 1
ATOM 4019 N N . ILE A 1 524 ? 23.52700 -20.17700 87.18500 1.000 52.44313 524 ILE A N 1
ATOM 4020 C CA . ILE A 1 524 ? 22.16400 -20.03800 86.69500 1.000 54.51969 524 ILE A CA 1
ATOM 4021 C C . ILE A 1 524 ? 21.22900 -20.58500 87.75800 1.000 57.81219 524 ILE A C 1
ATOM 4022 O O . ILE A 1 524 ? 21.57300 -21.50600 88.50700 1.000 52.06151 524 ILE A O 1
ATOM 4027 N N . LYS A 1 525 ? 20.04300 -19.99400 87.83000 1.000 52.87739 525 LYS A N 1
ATOM 4028 C CA . LYS A 1 525 ? 19.10500 -20.33800 88.88100 1.000 53.64327 525 LYS A CA 1
ATOM 4029 C C . LYS A 1 525 ? 17.75500 -20.67000 88.27400 1.000 57.98853 525 LYS A C 1
ATOM 4030 O O . LYS A 1 525 ? 17.39900 -20.15300 87.20800 1.000 51.94044 525 LYS A O 1
ATOM 4036 N N . PRO A 1 526 ? 16.99900 -21.55500 88.90900 1.000 46.08974 526 PRO A N 1
ATOM 4037 C CA . PRO A 1 526 ? 15.72300 -21.96100 88.32300 1.000 46.06342 526 PRO A CA 1
ATOM 4038 C C . PRO A 1 526 ? 14.70100 -20.83600 88.38200 1.000 48.97166 526 PRO A C 1
ATOM 4039 O O . PRO A 1 526 ? 14.66400 -20.02200 89.30600 1.000 46.69507 526 PRO A O 1
ATOM 4043 N N . ILE A 1 527 ? 13.89500 -20.77500 87.33300 1.000 42.89462 527 ILE A N 1
ATOM 4044 C CA . ILE A 1 527 ? 12.77400 -19.85700 87.22900 1.000 41.26284 527 ILE A CA 1
ATOM 4045 C C . ILE A 1 527 ? 11.55800 -20.59100 87.78100 1.000 49.89019 527 ILE A C 1
ATOM 4046 O O . ILE A 1 527 ? 11.38100 -21.78200 87.49400 1.000 48.73742 527 ILE A O 1
ATOM 4051 N N . PRO A 1 528 ? 10.70500 -19.95700 88.57400 1.000 47.11091 528 PRO A N 1
ATOM 4052 C CA . PRO A 1 528 ? 9.53000 -20.66900 89.07300 1.000 55.21451 528 PRO A CA 1
ATOM 4053 C C . PRO A 1 528 ? 8.50100 -20.85500 87.97300 1.000 47.26093 528 PRO A C 1
ATOM 4054 O O . PRO A 1 528 ? 8.35700 -20.02900 87.07200 1.000 49.64016 528 PRO A O 1
ATOM 4058 N N . TYR A 1 529 ? 7.81500 -21.99200 88.02800 1.000 48.82691 529 TYR A N 1
ATOM 4059 C CA . TYR A 1 529 ? 6.65600 -22.24500 87.17900 1.000 48.50318 529 TYR A CA 1
ATOM 4060 C C . TYR A 1 529 ? 5.62700 -22.98100 88.02000 1.000 49.36381 529 TYR A C 1
ATOM 4061 O O . TYR A 1 529 ? 5.98500 -23.80700 88.86000 1.000 49.98231 529 TYR A O 1
ATOM 4070 N N . GLN A 1 530 ? 4.35400 -22.65900 87.82000 1.000 54.12491 530 GLN A N 1
ATOM 4071 C CA . GLN A 1 530 ? 3.30400 -23.34000 88.56500 1.000 56.13305 530 GLN A CA 1
ATOM 4072 C C . GLN A 1 530 ? 3.18400 -24.79000 88.11000 1.000 54.66708 530 GLN A C 1
ATOM 4073 O O . GLN A 1 530 ? 3.21300 -25.08700 86.91100 1.000 52.36681 530 GLN A O 1
ATOM 4079 N N . ALA A 1 531 ? 3.05700 -25.69600 89.07900 1.000 59.03339 531 ALA A N 1
ATOM 4080 C CA . ALA A 1 531 ? 2.81100 -27.09700 88.76200 1.000 52.61947 531 ALA A CA 1
ATOM 4081 C C . ALA A 1 531 ? 1.57500 -27.21300 87.88000 1.000 59.20447 531 ALA A C 1
ATOM 4082 O O . ALA A 1 531 ? 0.55200 -26.57100 88.13700 1.000 61.03363 531 ALA A O 1
ATOM 4084 N N . GLY A 1 532 ? 1.68200 -28.01200 86.81800 1.000 51.86938 532 GLY A N 1
ATOM 4085 C CA . GLY A 1 532 ? 0.61400 -28.17600 85.86400 1.000 48.27947 532 GLY A CA 1
ATOM 4086 C C . GLY A 1 532 ? 0.75300 -27.33900 84.61000 1.000 52.93529 532 GLY A C 1
ATOM 4087 O O . GLY A 1 532 ? 0.08600 -27.63400 83.60900 1.000 52.16678 532 GLY A O 1
ATOM 4088 N N . THR A 1 533 ? 1.58300 -26.29800 84.63900 1.000 54.01963 533 THR A N 1
ATOM 4089 C CA . THR A 1 533 ? 1.86200 -25.50800 83.44700 1.000 48.34264 533 THR A CA 1
ATOM 4090 C C . THR A 1 533 ? 2.92800 -26.21100 82.61100 1.000 46.82667 533 THR A C 1
ATOM 4091 O O . THR A 1 533 ? 3.41900 -27.28400 82.96500 1.000 45.78970 533 THR A O 1
ATOM 4095 N N . ARG A 1 534 ? 3.29800 -25.60200 81.48000 1.000 43.20781 534 ARG A N 1
ATOM 4096 C CA . ARG A 1 534 ? 4.36300 -26.16100 80.65600 1.000 45.10541 534 ARG A CA 1
ATOM 4097 C C . ARG A 1 534 ? 5.74100 -26.01700 81.29000 1.000 41.25231 534 ARG A C 1
ATOM 4098 O O . ARG A 1 534 ? 6.65300 -26.76400 80.93100 1.000 43.09990 534 ARG A O 1
ATOM 4106 N N . GLY A 1 535 ? 5.91500 -25.07500 82.20900 1.000 44.34742 535 GLY A N 1
ATOM 4107 C CA . GLY A 1 535 ? 7.22700 -24.72600 82.70000 1.000 45.63968 535 GLY A CA 1
ATOM 4108 C C . GLY A 1 535 ? 7.44700 -23.24100 82.51100 1.000 44.91065 535 GLY A C 1
ATOM 4109 O O . GLY A 1 535 ? 6.52800 -22.51100 82.12400 1.000 47.72414 535 GLY A O 1
ATOM 4110 N N . PRO A 1 536 ? 8.66400 -22.76300 82.76600 1.000 47.66098 536 PRO A N 1
ATOM 4111 C CA . PRO A 1 536 ? 8.92700 -21.32600 82.61300 1.000 49.54015 536 PRO A CA 1
ATOM 4112 C C . PRO A 1 536 ? 8.72100 -20.91400 81.16800 1.000 49.08483 536 PRO A C 1
ATOM 4113 O O . PRO A 1 536 ? 9.07200 -21.65200 80.24600 1.000 45.81865 536 PRO A O 1
ATOM 4117 N N . LYS A 1 537 ? 8.11600 -19.73800 80.97200 1.000 49.83229 537 LYS A N 1
ATOM 4118 C CA . LYS A 1 537 ? 7.92400 -19.24700 79.60900 1.000 44.72642 537 LYS A CA 1
ATOM 4119 C C . LYS A 1 537 ? 9.25000 -19.14700 78.87100 1.000 42.92357 537 LYS A C 1
ATOM 4120 O O . LYS A 1 537 ? 9.30600 -19.37000 77.65400 1.000 44.12108 537 LYS A O 1
ATOM 4126 N N . GLU A 1 538 ? 10.32500 -18.84300 79.60000 1.000 47.77678 538 GLU A N 1
ATOM 4127 C CA . GLU A 1 538 ? 11.65400 -18.72900 79.00900 1.000 46.05552 538 GLU A CA 1
ATOM 4128 C C . GLU A 1 538 ? 12.11800 -20.02900 78.35500 1.000 42.09715 538 GLU A C 1
ATOM 4129 O O . GLU A 1 538 ? 12.93600 -19.99300 77.43100 1.000 38.91519 538 GLU A O 1
ATOM 4135 N N . ALA A 1 539 ? 11.63900 -21.18500 78.82500 1.000 39.48368 539 ALA A N 1
ATOM 4136 C CA . ALA A 1 539 ? 12.04000 -22.44300 78.19900 1.000 40.08639 539 ALA A CA 1
ATOM 4137 C C . ALA A 1 539 ? 11.47400 -22.56100 76.79200 1.000 39.55211 539 ALA A C 1
ATOM 4138 O O . ALA A 1 539 ? 12.14700 -23.06100 75.87900 1.000 37.46765 539 ALA A O 1
ATOM 4140 N N . ASP A 1 540 ? 10.23400 -22.11900 76.59300 1.000 39.50737 540 ASP A N 1
ATOM 4141 C CA . ASP A 1 540 ? 9.67400 -22.18400 75.24900 1.000 40.38905 540 ASP A CA 1
ATOM 4142 C C . ASP A 1 540 ? 10.28600 -21.11600 74.35400 1.000 37.55187 540 ASP A C 1
ATOM 4143 O O . ASP A 1 540 ? 10.47100 -21.34600 73.15800 1.000 39.47052 540 ASP A O 1
ATOM 4148 N N . GLU A 1 541 ? 10.62800 -19.95000 74.91500 1.000 37.65451 541 GLU A N 1
ATOM 4149 C CA . GLU A 1 541 ? 11.39200 -18.96700 74.14700 1.000 46.38451 541 GLU A CA 1
ATOM 4150 C C . GLU A 1 541 ? 12.71900 -19.55100 73.68300 1.000 40.68383 541 GLU A C 1
ATOM 4151 O O . GLU A 1 541 ? 13.09900 -19.41300 72.51200 1.000 37.70978 541 GLU A O 1
ATOM 4157 N N . PHE A 1 542 ? 13.44000 -20.20100 74.60500 1.000 38.75201 542 PHE A N 1
ATOM 4158 C CA . PHE A 1 542 ? 14.70700 -20.84700 74.27700 1.000 37.22815 542 PHE A CA 1
ATOM 4159 C C . PHE A 1 542 ? 14.53700 -21.87000 73.15900 1.000 39.59948 542 PHE A C 1
ATOM 4160 O O . PHE A 1 542 ? 15.32700 -21.90700 72.20400 1.000 38.97573 542 PHE A O 1
ATOM 4168 N N . ILE A 1 543 ? 13.52600 -22.73300 73.27300 1.000 38.15457 543 ILE A N 1
ATOM 4169 C CA . ILE A 1 543 ? 13.28900 -23.73900 72.23700 1.000 35.34371 543 ILE A CA 1
ATOM 4170 C C . ILE A 1 543 ? 13.05100 -23.07000 70.88400 1.000 38.53357 543 ILE A C 1
ATOM 4171 O O . ILE A 1 543 ? 13.62600 -23.47100 69.86500 1.000 35.17790 543 ILE A O 1
ATOM 4176 N N . ALA A 1 544 ? 12.21900 -22.02700 70.85800 1.000 39.49684 544 ALA A N 1
ATOM 4177 C CA . ALA A 1 544 ? 11.94000 -21.34700 69.59400 1.000 37.39922 544 ALA A CA 1
ATOM 4178 C C . ALA A 1 544 ? 13.18000 -20.65500 69.04500 1.000 42.12874 544 ALA A C 1
ATOM 4179 O O . ALA A 1 544 ? 13.35000 -20.56200 67.82600 1.000 47.90838 544 ALA A O 1
ATOM 4181 N N . ASN A 1 545 ? 14.06200 -20.17800 69.92800 1.000 39.87847 545 ASN A N 1
ATOM 4182 C CA . ASN A 1 545 ? 15.31100 -19.54900 69.51500 1.000 40.24430 545 ASN A CA 1
ATOM 4183 C C . ASN A 1 545 ? 16.35100 -20.55500 69.03800 1.000 41.69184 545 ASN A C 1
ATOM 4184 O O . ASN A 1 545 ? 17.37900 -20.14200 68.49300 1.000 48.41107 545 ASN A O 1
ATOM 4189 N N . ASN A 1 546 ? 16.13200 -21.85000 69.24400 1.000 36.42805 546 ASN A N 1
ATOM 4190 C CA . ASN A 1 546 ? 17.12900 -22.85900 68.91500 1.000 36.13854 546 ASN A CA 1
ATOM 4191 C C . ASN A 1 546 ? 16.60900 -23.85700 67.89800 1.000 37.10971 546 ASN A C 1
ATOM 4192 O O . ASN A 1 546 ? 16.85600 -25.06800 67.98800 1.000 36.56228 546 ASN A O 1
ATOM 4197 N N . GLY A 1 547 ? 15.88800 -23.35000 66.90200 1.000 37.62820 547 GLY A N 1
ATOM 4198 C CA . GLY A 1 547 ? 15.61700 -24.10000 65.69900 1.000 43.74209 547 GLY A CA 1
ATOM 4199 C C . GLY A 1 547 ? 14.31400 -24.85500 65.66900 1.000 43.51838 547 GLY A C 1
ATOM 4200 O O . GLY A 1 547 ? 14.00800 -25.47200 64.64000 1.000 43.81052 547 GLY A O 1
ATOM 4201 N N . PHE A 1 548 ? 13.53700 -24.83700 66.74600 1.000 40.25219 548 PHE A N 1
ATOM 4202 C CA . PHE A 1 548 ? 12.26600 -25.54800 66.75100 1.000 45.58178 548 PHE A CA 1
ATOM 4203 C C . PHE A 1 548 ? 11.17400 -24.67800 66.14700 1.000 51.45354 548 PHE A C 1
ATOM 4204 O O . PHE A 1 548 ? 11.07500 -23.48900 66.46400 1.000 47.87942 548 PHE A O 1
ATOM 4212 N N . LYS A 1 549 ? 10.33700 -25.27400 65.30000 1.000 46.63980 549 LYS A N 1
ATOM 4213 C CA . LYS A 1 549 ? 9.21100 -24.56700 64.70700 1.000 56.06198 549 LYS A CA 1
ATOM 4214 C C . LYS A 1 549 ? 7.90300 -25.27300 65.04300 1.000 60.54147 549 LYS A C 1
ATOM 4215 O O . LYS A 1 549 ? 7.84100 -26.50800 65.09600 1.000 55.54613 549 LYS A O 1
ATOM 4221 N N . HIS A 1 550 ? 6.86700 -24.47200 65.29300 1.000 69.84785 550 HIS A N 1
ATOM 4222 C CA . HIS A 1 550 ? 5.54900 -24.99000 65.63800 1.000 71.13484 550 HIS A CA 1
ATOM 4223 C C . HIS A 1 550 ? 4.83200 -25.51100 64.39900 1.000 67.26596 550 HIS A C 1
ATOM 4224 O O . HIS A 1 550 ? 4.82000 -24.85900 63.35000 1.000 67.79760 550 HIS A O 1
ATOM 4231 N N . GLN A 1 551 ? 4.22300 -26.68700 64.52800 1.000 71.38487 551 GLN A N 1
ATOM 4232 C CA . GLN A 1 551 ? 3.40500 -27.22400 63.44800 1.000 66.47902 551 GLN A CA 1
ATOM 4233 C C . GLN A 1 551 ? 2.12400 -26.41300 63.31800 1.000 72.20603 551 GLN A C 1
ATOM 4234 O O . GLN A 1 551 ? 1.40600 -26.21300 64.30300 1.000 75.49853 551 GLN A O 1
ATOM 4240 N N . LYS A 1 552 ? 1.85100 -25.93200 62.10400 1.000 71.54279 552 LYS A N 1
ATOM 4241 C CA . LYS A 1 552 ? 0.64600 -25.15100 61.81400 1.000 72.67713 552 LYS A CA 1
ATOM 4242 C C . LYS A 1 552 ? 0.58200 -23.90500 62.70000 1.000 76.45390 552 LYS A C 1
ATOM 4243 O O . LYS A 1 552 ? -0.25800 -23.02300 62.51100 1.000 90.28977 552 LYS A O 1
ATOM 4249 N N . GLN B 1 5 ? -51.79000 -20.00200 38.46900 1.000 107.75766 5 GLN B N 1
ATOM 4250 C CA . GLN B 1 5 ? -53.11800 -20.44400 38.05600 1.000 117.68779 5 GLN B CA 1
ATOM 4251 C C . GLN B 1 5 ? -53.07200 -21.83300 37.42100 1.000 119.13797 5 GLN B C 1
ATOM 4252 O O . GLN B 1 5 ? -52.10500 -22.57800 37.59900 1.000 117.96678 5 GLN B O 1
ATOM 4258 N N . SER B 1 6 ? -54.13200 -22.16800 36.67700 1.000 118.88531 6 SER B N 1
ATOM 4259 C CA . SER B 1 6 ? -54.19800 -23.46800 36.01500 1.000 116.32447 6 SER B CA 1
ATOM 4260 C C . SER B 1 6 ? -53.02500 -23.66500 35.06500 1.000 119.76173 6 SER B C 1
ATOM 4261 O O . SER B 1 6 ? -52.44100 -24.75400 35.00500 1.000 121.93567 6 SER B O 1
ATOM 4264 N N . HIS B 1 7 ? -52.66600 -22.61900 34.31800 1.000 120.72237 7 HIS B N 1
ATOM 4265 C CA . HIS B 1 7 ? -51.56200 -22.69900 33.36800 1.000 117.10088 7 HIS B CA 1
ATOM 4266 C C . HIS B 1 7 ? -50.27700 -23.16200 34.04700 1.000 112.92933 7 HIS B C 1
ATOM 4267 O O . HIS B 1 7 ? -49.65100 -24.14000 33.62200 1.000 114.67428 7 HIS B O 1
ATOM 4274 N N . ALA B 1 8 ? -49.87600 -22.47100 35.11700 1.000 113.30569 8 ALA B N 1
ATOM 4275 C CA . ALA B 1 8 ? -48.63400 -22.81200 35.80600 1.000 116.48765 8 ALA B CA 1
ATOM 4276 C C . ALA B 1 8 ? -48.67200 -24.23900 36.34200 1.000 116.39290 8 ALA B C 1
ATOM 4277 O O . ALA B 1 8 ? -47.72900 -25.01400 36.14300 1.000 111.03700 8 ALA B O 1
ATOM 4279 N N . ASP B 1 9 ? -49.76400 -24.60500 37.02000 1.000 114.23475 9 ASP B N 1
ATOM 4280 C CA . ASP B 1 9 ? -49.85600 -25.93200 37.62100 1.000 110.84487 9 ASP B CA 1
ATOM 4281 C C . ASP B 1 9 ? -49.87400 -27.03700 36.57100 1.000 109.17362 9 ASP B C 1
ATOM 4282 O O . ASP B 1 9 ? -49.33800 -28.12600 36.81100 1.000 105.64951 9 ASP B O 1
ATOM 4287 N N . GLN B 1 10 ? -50.47200 -26.78400 35.40400 1.000 107.99453 10 GLN B N 1
ATOM 4288 C CA . GLN B 1 10 ? -50.58600 -27.84600 34.40900 1.000 105.27315 10 GLN B CA 1
ATOM 4289 C C . GLN B 1 10 ? -49.28800 -28.03200 33.63000 1.000 107.54184 10 GLN B C 1
ATOM 4290 O O . GLN B 1 10 ? -48.91600 -29.16700 33.30700 1.000 106.97598 10 GLN B O 1
ATOM 4296 N N . ASP B 1 11 ? -48.58200 -26.94000 33.32400 1.000 109.16835 11 ASP B N 1
ATOM 4297 C CA . ASP B 1 11 ? -47.25400 -27.07200 32.73300 1.000 97.96964 11 ASP B CA 1
ATOM 4298 C C . ASP B 1 11 ? -46.29200 -27.73300 33.70900 1.000 96.60369 11 ASP B C 1
ATOM 4299 O O . ASP B 1 11 ? -45.41800 -28.50900 33.30500 1.000 90.79246 11 ASP B O 1
ATOM 4304 N N . ALA B 1 12 ? -46.43300 -27.43100 35.00100 1.000 97.25377 12 ALA B N 1
ATOM 4305 C CA . ALA B 1 12 ? -45.61300 -28.09800 36.00300 1.000 91.59256 12 ALA B CA 1
ATOM 4306 C C . ALA B 1 12 ? -45.91800 -29.58900 36.05300 1.000 86.55511 12 ALA B C 1
ATOM 4307 O O . ALA B 1 12 ? -45.00700 -30.41200 36.20900 1.000 84.57856 12 ALA B O 1
ATOM 4309 N N . TYR B 1 13 ? -47.19500 -29.95600 35.91500 1.000 87.10518 13 TYR B N 1
ATOM 4310 C CA . TYR B 1 13 ? -47.56600 -31.36600 35.96000 1.000 84.73121 13 TYR B CA 1
ATOM 4311 C C . TYR B 1 13 ? -47.00800 -32.12400 34.76200 1.000 81.62031 13 TYR B C 1
ATOM 4312 O O . TYR B 1 13 ? -46.34000 -33.15100 34.92600 1.000 77.13030 13 TYR B O 1
ATOM 4321 N N . VAL B 1 14 ? -47.28400 -31.64200 33.54700 1.000 77.29348 14 VAL B N 1
ATOM 4322 C CA . VAL B 1 14 ? -46.72800 -32.28300 32.35400 1.000 75.11164 14 VAL B CA 1
ATOM 4323 C C . VAL B 1 14 ? -45.20800 -32.34000 32.43500 1.000 74.52999 14 VAL B C 1
ATOM 4324 O O . VAL B 1 14 ? -44.58600 -33.34600 32.06700 1.000 75.03794 14 VAL B O 1
ATOM 4328 N N . ALA B 1 15 ? -44.58500 -31.27200 32.94000 1.000 77.68563 15 ALA B N 1
ATOM 4329 C CA . ALA B 1 15 ? -43.13400 -31.27800 33.10000 1.000 75.21428 15 ALA B CA 1
ATOM 4330 C C . ALA B 1 15 ? -42.68200 -32.38700 34.04200 1.000 75.63538 15 ALA B C 1
ATOM 4331 O O . ALA B 1 15 ? -41.68900 -33.06900 33.77000 1.000 70.48477 15 ALA B O 1
ATOM 4333 N N . ASP B 1 16 ? -43.39800 -32.58800 35.15400 1.000 72.68766 16 ASP B N 1
ATOM 4334 C CA . ASP B 1 16 ? -43.01700 -33.65200 36.08300 1.000 75.38535 16 ASP B CA 1
ATOM 4335 C C . ASP B 1 16 ? -43.25900 -35.03000 35.47800 1.000 67.49493 16 ASP B C 1
ATOM 4336 O O . ASP B 1 16 ? -42.43300 -35.93800 35.63700 1.000 66.07108 16 ASP B O 1
ATOM 4341 N N . VAL B 1 17 ? -44.38900 -35.20500 34.78400 1.000 73.54566 17 VAL B N 1
ATOM 4342 C CA . VAL B 1 17 ? -44.66300 -36.47300 34.11200 1.000 73.09034 17 VAL B CA 1
ATOM 4343 C C . VAL B 1 17 ? -43.57400 -36.77500 33.08800 1.000 73.98782 17 VAL B C 1
ATOM 4344 O O . VAL B 1 17 ? -42.95200 -37.84500 33.10800 1.000 63.43392 17 VAL B O 1
ATOM 4348 N N . ASP B 1 18 ? -43.31100 -35.82300 32.18900 1.000 73.59567 18 ASP B N 1
ATOM 4349 C CA . ASP B 1 18 ? -42.28100 -36.03600 31.17500 1.000 74.74844 18 ASP B CA 1
ATOM 4350 C C . ASP B 1 18 ? -40.92200 -36.31200 31.80300 1.000 74.63263 18 ASP B C 1
ATOM 4351 O O . ASP B 1 18 ? -40.15800 -37.14400 31.30100 1.000 75.03531 18 ASP B O 1
ATOM 4356 N N . GLY B 1 19 ? -40.60400 -35.63300 32.90700 1.000 76.70130 19 GLY B N 1
ATOM 4357 C CA . GLY B 1 19 ? -39.33300 -35.87800 33.56400 1.000 70.94798 19 GLY B CA 1
ATOM 4358 C C . GLY B 1 19 ? -39.22300 -37.29100 34.10000 1.000 64.40246 19 GLY B C 1
ATOM 4359 O O . GLY B 1 19 ? -38.16100 -37.91300 34.02700 1.000 68.81088 19 GLY B O 1
ATOM 4360 N N . ILE B 1 20 ? -40.32200 -37.81700 34.64300 1.000 72.97980 20 ILE B N 1
ATOM 4361 C CA . ILE B 1 20 ? -40.32900 -39.19100 35.13400 1.000 72.21392 20 ILE B CA 1
ATOM 4362 C C . ILE B 1 20 ? -40.22500 -40.16900 33.97000 1.000 61.72582 20 ILE B C 1
ATOM 4363 O O . ILE B 1 20 ? -39.43300 -41.11800 34.00400 1.000 69.30305 20 ILE B O 1
ATOM 4368 N N . LEU B 1 21 ? -41.02300 -39.94900 32.92200 1.000 64.62354 21 LEU B N 1
ATOM 4369 C CA . LEU B 1 21 ? -40.98500 -40.83100 31.75900 1.000 69.91891 21 LEU B CA 1
ATOM 4370 C C . LEU B 1 21 ? -39.62700 -40.81000 31.06300 1.000 75.43799 21 LEU B C 1
ATOM 4371 O O . LEU B 1 21 ? -39.18700 -41.83900 30.53700 1.000 76.16440 21 LEU B O 1
ATOM 4376 N N . ASP B 1 22 ? -38.94200 -39.66200 31.05200 1.000 68.68981 22 ASP B N 1
ATOM 4377 C CA . ASP B 1 22 ? -37.62700 -39.62000 30.41800 1.000 69.35042 22 ASP B CA 1
ATOM 4378 C C . ASP B 1 22 ? -36.61700 -40.45400 31.19400 1.000 71.73492 22 ASP B C 1
ATOM 4379 O O . ASP B 1 22 ? -35.74900 -41.09700 30.59500 1.000 70.80323 22 ASP B O 1
ATOM 4384 N N . VAL B 1 23 ? -36.71800 -40.46200 32.52400 1.000 71.82966 23 VAL B N 1
ATOM 4385 C CA . VAL B 1 23 ? -35.82200 -41.28500 33.33200 1.000 69.75047 23 VAL B CA 1
ATOM 4386 C C . VAL B 1 23 ? -36.12500 -42.76300 33.12000 1.000 66.90802 23 VAL B C 1
ATOM 4387 O O . VAL B 1 23 ? -35.21500 -43.58400 32.95400 1.000 70.30843 23 VAL B O 1
ATOM 4391 N N . LEU B 1 24 ? -37.41200 -43.12000 33.13700 1.000 66.25005 24 LEU B N 1
ATOM 4392 C CA . LEU B 1 24 ? -37.82300 -44.49600 32.87300 1.000 74.10362 24 LEU B CA 1
ATOM 4393 C C . LEU B 1 24 ? -37.29600 -44.98500 31.52800 1.000 77.28032 24 LEU B C 1
ATOM 4394 O O . LEU B 1 24 ? -36.66300 -46.04400 31.44500 1.000 70.23474 24 LEU B O 1
ATOM 4399 N N . ARG B 1 25 ? -37.55600 -44.22300 30.45900 1.000 65.81579 25 ARG B N 1
ATOM 4400 C CA . ARG B 1 25 ? -37.05000 -44.59400 29.14000 1.000 74.45893 25 ARG B CA 1
ATOM 4401 C C . ARG B 1 25 ? -35.53700 -44.78300 29.16300 1.000 80.16224 25 ARG B C 1
ATOM 4402 O O . ARG B 1 25 ? -35.01700 -45.77500 28.64100 1.000 81.68348 25 ARG B O 1
ATOM 4410 N N . ALA B 1 26 ? -34.81500 -43.84600 29.78800 1.000 77.43297 26 ALA B N 1
ATOM 4411 C CA . ALA B 1 26 ? -33.36100 -43.94400 29.83000 1.000 73.09034 26 ALA B CA 1
ATOM 4412 C C . ALA B 1 26 ? -32.89600 -45.15200 30.63300 1.000 82.91257 26 ALA B C 1
ATOM 4413 O O . ALA B 1 26 ? -31.85900 -45.74400 30.31300 1.000 75.70908 26 ALA B O 1
ATOM 4415 N N . GLN B 1 27 ? -33.63700 -45.53000 31.67800 1.000 78.62258 27 GLN B N 1
ATOM 4416 C CA . GLN B 1 27 ? -33.28700 -46.73600 32.41900 1.000 84.08377 27 GLN B CA 1
ATOM 4417 C C . GLN B 1 27 ? -33.59100 -47.99200 31.61400 1.000 85.92346 27 GLN B C 1
ATOM 4418 O O . GLN B 1 27 ? -32.86200 -48.98400 31.71700 1.000 90.14239 27 GLN B O 1
ATOM 4424 N N . VAL B 1 28 ? -34.65200 -47.97100 30.81000 1.000 80.01749 28 VAL B N 1
ATOM 4425 C CA . VAL B 1 28 ? -34.99900 -49.14900 30.02000 1.000 85.56815 28 VAL B CA 1
ATOM 4426 C C . VAL B 1 28 ? -34.00100 -49.34300 28.88300 1.000 91.39780 28 VAL B C 1
ATOM 4427 O O . VAL B 1 28 ? -33.51700 -50.45500 28.64400 1.000 95.16141 28 VAL B O 1
ATOM 4431 N N . LEU B 1 29 ? -33.66700 -48.26600 28.16900 1.000 84.23905 29 LEU B N 1
ATOM 4432 C CA . LEU B 1 29 ? -32.73400 -48.40100 27.05700 1.000 80.89128 29 LEU B CA 1
ATOM 4433 C C . LEU B 1 29 ? -31.32100 -48.74300 27.52000 1.000 84.73384 29 LEU B C 1
ATOM 4434 O O . LEU B 1 29 ? -30.55100 -49.31300 26.73900 1.000 92.61900 29 LEU B O 1
ATOM 4439 N N . GLU B 1 30 ? -30.96200 -48.42200 28.76600 1.000 83.32578 30 GLU B N 1
ATOM 4440 C CA . GLU B 1 30 ? -29.63900 -48.79700 29.26000 1.000 88.46587 30 GLU B CA 1
ATOM 4441 C C . GLU B 1 30 ? -29.64100 -50.20900 29.83800 1.000 92.70059 30 GLU B C 1
ATOM 4442 O O . GLU B 1 30 ? -28.72800 -50.99600 29.56000 1.000 99.55404 30 GLU B O 1
ATOM 4448 N N . ARG B 1 31 ? -30.66100 -50.55700 30.62300 1.000 94.97455 31 ARG B N 1
ATOM 4449 C CA . ARG B 1 31 ? -30.70200 -51.85200 31.28800 1.000 99.75407 31 ARG B CA 1
ATOM 4450 C C . ARG B 1 31 ? -31.16900 -52.97200 30.37400 1.000 98.59077 31 ARG B C 1
ATOM 4451 O O . ARG B 1 31 ? -31.01500 -54.14300 30.73700 1.000 105.59161 31 ARG B O 1
ATOM 4459 N N . LYS B 1 32 ? -31.73000 -52.64100 29.21400 1.000 97.36694 32 LYS B N 1
ATOM 4460 C CA . LYS B 1 32 ? -32.15500 -53.62700 28.22700 1.000 101.84905 32 LYS B CA 1
ATOM 4461 C C . LYS B 1 32 ? -32.96700 -54.75500 28.87300 1.000 104.62570 32 LYS B C 1
ATOM 4462 O O . LYS B 1 32 ? -32.59200 -55.93000 28.78000 1.000 108.44985 32 LYS B O 1
ATOM 4468 N N . PRO B 1 33 ? -34.06400 -54.43700 29.56300 1.000 109.69210 33 PRO B N 1
ATOM 4469 C CA . PRO B 1 33 ? -34.85000 -55.50400 30.18800 1.000 102.75706 33 PRO B CA 1
ATOM 4470 C C . PRO B 1 33 ? -35.61200 -56.29700 29.14300 1.000 103.26238 33 PRO B C 1
ATOM 4471 O O . PRO B 1 33 ? -36.11800 -55.74500 28.16200 1.000 107.16022 33 PRO B O 1
ATOM 4475 N N . ASP B 1 34 ? -35.68300 -57.61100 29.35600 1.000 105.23893 34 ASP B N 1
ATOM 4476 C CA . ASP B 1 34 ? -36.48000 -58.44700 28.46800 1.000 106.26011 34 ASP B CA 1
ATOM 4477 C C . ASP B 1 34 ? -37.96300 -58.11800 28.60100 1.000 106.89176 34 ASP B C 1
ATOM 4478 O O . ASP B 1 34 ? -38.70500 -58.14600 27.61100 1.000 107.83398 34 ASP B O 1
ATOM 4483 N N . ASP B 1 35 ? -38.40600 -57.78700 29.81500 1.000 109.38943 35 ASP B N 1
ATOM 4484 C CA . ASP B 1 35 ? -39.78600 -57.39500 30.09900 1.000 105.97323 35 ASP B CA 1
ATOM 4485 C C . ASP B 1 35 ? -39.78900 -55.89600 30.39700 1.000 104.02826 35 ASP B C 1
ATOM 4486 O O . ASP B 1 35 ? -39.53100 -55.47900 31.53100 1.000 106.71806 35 ASP B O 1
ATOM 4491 N N . ILE B 1 36 ? -40.07800 -55.09100 29.36900 1.000 104.61254 36 ILE B N 1
ATOM 4492 C CA . ILE B 1 36 ? -40.13000 -53.64000 29.53900 1.000 104.37567 36 ILE B CA 1
ATOM 4493 C C . ILE B 1 36 ? -41.19500 -53.26200 30.56000 1.000 102.24121 36 ILE B C 1
ATOM 4494 O O . ILE B 1 36 ? -40.98400 -52.38800 31.40900 1.000 99.38034 36 ILE B O 1
ATOM 4499 N N . PHE B 1 37 ? -42.35500 -53.91800 30.49200 1.000 100.91736 37 PHE B N 1
ATOM 4500 C CA . PHE B 1 37 ? -43.46000 -53.58600 31.38500 1.000 96.83793 37 PHE B CA 1
ATOM 4501 C C . PHE B 1 37 ? -43.08800 -53.84100 32.84100 1.000 100.35677 37 PHE B C 1
ATOM 4502 O O . PHE B 1 37 ? -43.25000 -52.96400 33.69800 1.000 100.43046 37 PHE B O 1
ATOM 4510 N N . GLN B 1 38 ? -42.57400 -55.03900 33.13600 1.000 98.40654 38 GLN B N 1
ATOM 4511 C CA . GLN B 1 38 ? -42.15600 -55.36100 34.49600 1.000 98.46707 38 GLN B CA 1
ATOM 4512 C C . GLN B 1 38 ? -41.09800 -54.38400 34.99900 1.000 98.26178 38 GLN B C 1
ATOM 4513 O O . GLN B 1 38 ? -41.15500 -53.93300 36.15000 1.000 97.03005 38 GLN B O 1
ATOM 4519 N N . PHE B 1 39 ? -40.13600 -54.02900 34.14200 1.000 100.96211 39 PHE B N 1
ATOM 4520 C CA . PHE B 1 39 ? -39.05100 -53.13800 34.55100 1.000 97.65118 39 PHE B CA 1
ATOM 4521 C C . PHE B 1 39 ? -39.56400 -51.73800 34.87600 1.000 91.25831 39 PHE B C 1
ATOM 4522 O O . PHE B 1 39 ? -39.15800 -51.13800 35.87900 1.000 88.07635 39 PHE B O 1
ATOM 4530 N N . ILE B 1 40 ? -40.45200 -51.20100 34.03300 1.000 90.28714 40 ILE B N 1
ATOM 4531 C CA . ILE B 1 40 ? -40.96800 -49.84700 34.22600 1.000 90.55823 40 ILE B CA 1
ATOM 4532 C C . ILE B 1 40 ? -41.72200 -49.72700 35.54600 1.000 91.46886 40 ILE B C 1
ATOM 4533 O O . ILE B 1 40 ? -41.70800 -48.66700 36.18500 1.000 89.57653 40 ILE B O 1
ATOM 4538 N N . SER B 1 41 ? -42.36100 -50.81100 35.99400 1.000 93.82178 41 SER B N 1
ATOM 4539 C CA . SER B 1 41 ? -43.13100 -50.76500 37.23400 1.000 87.63419 41 SER B CA 1
ATOM 4540 C C . SER B 1 41 ? -42.22600 -50.71200 38.45800 1.000 89.27386 41 SER B C 1
ATOM 4541 O O . SER B 1 41 ? -42.41200 -49.86700 39.34200 1.000 91.88207 41 SER B O 1
ATOM 4544 N N . LYS B 1 42 ? -41.25800 -51.62800 38.54400 1.000 90.50822 42 LYS B N 1
ATOM 4545 C CA . LYS B 1 42 ? -40.36200 -51.63600 39.69400 1.000 85.22074 42 LYS B CA 1
ATOM 4546 C C . LYS B 1 42 ? -39.60100 -50.32300 39.79800 1.000 92.03209 42 LYS B C 1
ATOM 4547 O O . LYS B 1 42 ? -39.42800 -49.77900 40.89600 1.000 95.87202 42 LYS B O 1
ATOM 4553 N N . SER B 1 43 ? -39.15200 -49.79300 38.65700 1.000 92.50846 43 SER B N 1
ATOM 4554 C CA . SER B 1 43 ? -38.42000 -48.53000 38.65300 1.000 92.59794 43 SER B CA 1
ATOM 4555 C C . SER B 1 43 ? -39.29500 -47.37900 39.13300 1.000 84.99440 43 SER B C 1
ATOM 4556 O O . SER B 1 43 ? -38.86000 -46.55900 39.95200 1.000 85.75765 43 SER B O 1
ATOM 4559 N N . ALA B 1 44 ? -40.53100 -47.30100 38.63400 1.000 86.39457 44 ALA B N 1
ATOM 4560 C CA . ALA B 1 44 ? -41.43300 -46.22900 39.04500 1.000 87.41048 44 ALA B CA 1
ATOM 4561 C C . ALA B 1 44 ? -41.67200 -46.25600 40.55000 1.000 88.09214 44 ALA B C 1
ATOM 4562 O O . ALA B 1 44 ? -41.62300 -45.21500 41.21700 1.000 84.71016 44 ALA B O 1
ATOM 4564 N N . LEU B 1 45 ? -41.92400 -47.44500 41.10600 1.000 91.37148 45 LEU B N 1
ATOM 4565 C CA . LEU B 1 45 ? -42.14900 -47.55100 42.54600 1.000 93.49542 45 LEU B CA 1
ATOM 4566 C C . LEU B 1 45 ? -40.90300 -47.17100 43.33500 1.000 86.60775 45 LEU B C 1
ATOM 4567 O O . LEU B 1 45 ? -41.00100 -46.53900 44.39300 1.000 94.71925 45 LEU B O 1
ATOM 4572 N N . SER B 1 46 ? -39.72000 -47.55000 42.84200 1.000 89.18701 46 SER B N 1
ATOM 4573 C CA . SER B 1 46 ? -38.49200 -47.22300 43.56100 1.000 87.71578 46 SER B CA 1
ATOM 4574 C C . SER B 1 46 ? -38.18200 -45.73100 43.47500 1.000 94.33499 46 SER B C 1
ATOM 4575 O O . SER B 1 46 ? -37.64000 -45.14700 44.42200 1.000 84.24431 46 SER B O 1
ATOM 4578 N N . LEU B 1 47 ? -38.51500 -45.10100 42.34300 1.000 91.69257 47 LEU B N 1
ATOM 4579 C CA . LEU B 1 47 ? -38.34000 -43.65700 42.21500 1.000 89.62917 47 LEU B CA 1
ATOM 4580 C C . LEU B 1 47 ? -39.23800 -42.90800 43.18900 1.000 87.97107 47 LEU B C 1
ATOM 4581 O O . LEU B 1 47 ? -38.82500 -41.90500 43.78500 1.000 93.82441 47 LEU B O 1
ATOM 4586 N N . GLN B 1 48 ? -40.47900 -43.37300 43.34500 1.000 87.24993 48 GLN B N 1
ATOM 4587 C CA . GLN B 1 48 ? -41.36600 -42.84000 44.37200 1.000 89.29492 48 GLN B CA 1
ATOM 4588 C C . GLN B 1 48 ? -40.69300 -42.86000 45.73900 1.000 96.02204 48 GLN B C 1
ATOM 4589 O O . GLN B 1 48 ? -40.56500 -41.82200 46.39800 1.000 97.50906 48 GLN B O 1
ATOM 4595 N N . LYS B 1 49 ? -40.23300 -44.04100 46.17100 1.000 95.16931 49 LYS B N 1
ATOM 4596 C CA . LYS B 1 49 ? -39.67900 -44.16600 47.51700 1.000 96.16153 49 LYS B CA 1
ATOM 4597 C C . LYS B 1 49 ? -38.46700 -43.26700 47.72300 1.000 98.63025 49 LYS B C 1
ATOM 4598 O O . LYS B 1 49 ? -38.23400 -42.79200 48.84100 1.000 106.04429 49 LYS B O 1
ATOM 4604 N N . ASP B 1 50 ? -37.68700 -43.02000 46.67600 1.000 101.25425 50 ASP B N 1
ATOM 4605 C CA . ASP B 1 50 ? -36.54300 -42.12200 46.80000 1.000 100.67523 50 ASP B CA 1
ATOM 4606 C C . ASP B 1 50 ? -36.98700 -40.66000 46.78500 1.000 104.29145 50 ASP B C 1
ATOM 4607 O O . ASP B 1 50 ? -36.86200 -39.95300 47.78800 1.000 108.27614 50 ASP B O 1
ATOM 4612 N N . SER B 1 55 ? -36.72500 -35.94900 46.68100 1.000 108.81831 55 SER B N 1
ATOM 4613 C CA . SER B 1 55 ? -35.82000 -35.41900 47.69500 1.000 102.43333 55 SER B CA 1
ATOM 4614 C C . SER B 1 55 ? -34.42900 -35.17500 47.12100 1.000 101.14107 55 SER B C 1
ATOM 4615 O O . SER B 1 55 ? -33.49300 -34.86700 47.86300 1.000 107.99453 55 SER B O 1
ATOM 4618 N N . CYS B 1 56 ? -34.28600 -35.31400 45.80200 1.000 97.77225 56 CYS B N 1
ATOM 4619 C CA . CYS B 1 56 ? -32.99300 -35.10700 45.15200 1.000 102.65441 56 CYS B CA 1
ATOM 4620 C C . CYS B 1 56 ? -32.85700 -33.64200 44.75900 1.000 104.44673 56 CYS B C 1
ATOM 4621 O O . CYS B 1 56 ? -33.40800 -33.19700 43.74900 1.000 108.30246 56 CYS B O 1
ATOM 4624 N N . ASP B 1 57 ? -32.13300 -32.88900 45.58100 1.000 102.22015 57 ASP B N 1
ATOM 4625 C CA . ASP B 1 57 ? -31.60100 -31.59000 45.19000 1.000 101.54112 57 ASP B CA 1
ATOM 4626 C C . ASP B 1 57 ? -30.25200 -31.46400 45.87400 1.000 101.37268 57 ASP B C 1
ATOM 4627 O O . ASP B 1 57 ? -30.18400 -31.46700 47.10700 1.000 101.59639 57 ASP B O 1
ATOM 4632 N N . ARG B 1 58 ? -29.18500 -31.37300 45.08100 1.000 97.88016 58 ARG B N 1
ATOM 4633 C CA . ARG B 1 58 ? -27.83800 -31.39900 45.63200 1.000 95.18773 58 ARG B CA 1
ATOM 4634 C C . ARG B 1 58 ? -26.90800 -30.34100 45.05400 1.000 95.15615 58 ARG B C 1
ATOM 4635 O O . ARG B 1 58 ? -25.72400 -30.33300 45.41000 1.000 95.89571 58 ARG B O 1
ATOM 4643 N N . ILE B 1 59 ? -27.39200 -29.44800 44.19200 1.000 99.52772 59 ILE B N 1
ATOM 4644 C CA . ILE B 1 59 ? -26.51300 -28.61700 43.36500 1.000 94.03496 59 ILE B CA 1
ATOM 4645 C C . ILE B 1 59 ? -26.16600 -27.36300 44.16300 1.000 89.70286 59 ILE B C 1
ATOM 4646 O O . ILE B 1 59 ? -26.82000 -26.32100 44.05900 1.000 80.67020 59 ILE B O 1
ATOM 4651 N N . ASN B 1 60 ? -25.11500 -27.47500 44.97600 1.000 88.71327 60 ASN B N 1
ATOM 4652 C CA . ASN B 1 60 ? -24.41200 -26.31900 45.52300 1.000 91.19514 60 ASN B CA 1
ATOM 4653 C C . ASN B 1 60 ? -23.45300 -25.80000 44.46000 1.000 81.28080 60 ASN B C 1
ATOM 4654 O O . ASN B 1 60 ? -22.46700 -26.46900 44.13900 1.000 83.89427 60 ASN B O 1
ATOM 4659 N N . CYS B 1 61 ? -23.73000 -24.61800 43.90900 1.000 81.18079 61 CYS B N 1
ATOM 4660 C CA . CYS B 1 61 ? -22.80300 -24.03300 42.94500 1.000 82.43094 61 CYS B CA 1
ATOM 4661 C C . CYS B 1 61 ? -21.47400 -23.71900 43.62300 1.000 83.33894 61 CYS B C 1
ATOM 4662 O O . CYS B 1 61 ? -21.40700 -22.86700 44.51700 1.000 85.06020 61 CYS B O 1
ATOM 4665 N N . LYS B 1 62 ? -20.41200 -24.40400 43.20300 1.000 73.61409 62 LYS B N 1
ATOM 4666 C CA . LYS B 1 62 ? -19.12100 -24.33500 43.87300 1.000 78.99368 62 LYS B CA 1
ATOM 4667 C C . LYS B 1 62 ? -18.04000 -23.68500 43.01700 1.000 79.64639 62 LYS B C 1
ATOM 4668 O O . LYS B 1 62 ? -16.86600 -23.71000 43.40200 1.000 75.92226 62 LYS B O 1
ATOM 4674 N N . VAL B 1 63 ? -18.40100 -23.09500 41.87400 1.000 75.15638 63 VAL B N 1
ATOM 4675 C CA . VAL B 1 63 ? -17.39900 -22.44100 41.04000 1.000 77.72511 63 VAL B CA 1
ATOM 4676 C C . VAL B 1 63 ? -16.92200 -21.16100 41.71500 1.000 83.63108 63 VAL B C 1
ATOM 4677 O O . VAL B 1 63 ? -17.63200 -20.54900 42.52700 1.000 87.31573 63 VAL B O 1
ATOM 4681 N N . LYS B 1 64 ? -15.70300 -20.75400 41.37600 1.000 85.35760 64 LYS B N 1
ATOM 4682 C CA . LYS B 1 64 ? -15.16600 -19.49800 41.86900 1.000 86.90516 64 LYS B CA 1
ATOM 4683 C C . LYS B 1 64 ? -15.81900 -18.32200 41.14600 1.000 85.37076 64 LYS B C 1
ATOM 4684 O O . LYS B 1 64 ? -16.40800 -18.46500 40.06900 1.000 82.79940 64 LYS B O 1
ATOM 4690 N N . ASP B 1 65 ? -15.70800 -17.14100 41.75900 1.000 86.85252 65 ASP B N 1
ATOM 4691 C CA . ASP B 1 65 ? -16.32800 -15.94600 41.19600 1.000 88.72380 65 ASP B CA 1
ATOM 4692 C C . ASP B 1 65 ? -15.70300 -15.53600 39.86900 1.000 80.98603 65 ASP B C 1
ATOM 4693 O O . ASP B 1 65 ? -16.33000 -14.78500 39.11100 1.000 86.74987 65 ASP B O 1
ATOM 4698 N N . GLU B 1 66 ? -14.48700 -16.00400 39.57100 1.000 81.97825 66 GLU B N 1
ATOM 4699 C CA . GLU B 1 66 ? -13.95100 -15.83700 38.22400 1.000 85.53131 66 GLU B CA 1
ATOM 4700 C C . GLU B 1 66 ? -14.83600 -16.53400 37.20000 1.000 81.25711 66 GLU B C 1
ATOM 4701 O O . GLU B 1 66 ? -15.10900 -15.98400 36.12700 1.000 84.47329 66 GLU B O 1
ATOM 4707 N N . GLN B 1 67 ? -15.32100 -17.73400 37.53100 1.000 85.96557 67 GLN B N 1
ATOM 4708 C CA . GLN B 1 67 ? -15.98300 -18.57100 36.53500 1.000 81.84929 67 GLN B CA 1
ATOM 4709 C C . GLN B 1 67 ? -17.36600 -18.05300 36.16100 1.000 76.99344 67 GLN B C 1
ATOM 4710 O O . GLN B 1 67 ? -17.81300 -18.26000 35.02600 1.000 75.32219 67 GLN B O 1
ATOM 4716 N N . LYS B 1 68 ? -18.06400 -17.38900 37.08100 1.000 76.72499 68 LYS B N 1
ATOM 4717 C CA . LYS B 1 68 ? -19.42400 -16.94600 36.80800 1.000 77.44086 68 LYS B CA 1
ATOM 4718 C C . LYS B 1 68 ? -19.52600 -15.44000 36.57900 1.000 68.87405 68 LYS B C 1
ATOM 4719 O O . LYS B 1 68 ? -20.63100 -14.88500 36.61400 1.000 68.69508 68 LYS B O 1
ATOM 4725 N N . SER B 1 69 ? -18.40700 -14.77100 36.31300 1.000 58.24383 69 SER B N 1
ATOM 4726 C CA . SER B 1 69 ? -18.44100 -13.34900 36.00800 1.000 69.57676 69 SER B CA 1
ATOM 4727 C C . SER B 1 69 ? -18.55000 -13.06400 34.51500 1.000 67.12121 69 SER B C 1
ATOM 4728 O O . SER B 1 69 ? -18.88100 -11.93400 34.13700 1.000 60.56252 69 SER B O 1
ATOM 4731 N N . ARG B 1 70 ? -18.29900 -14.05900 33.66300 1.000 71.11642 70 ARG B N 1
ATOM 4732 C CA . ARG B 1 70 ? -18.43900 -13.90800 32.22100 1.000 65.61576 70 ARG B CA 1
ATOM 4733 C C . ARG B 1 70 ? -19.19300 -15.10400 31.65300 1.000 48.22683 70 ARG B C 1
ATOM 4734 O O . ARG B 1 70 ? -19.15000 -16.20500 32.21000 1.000 52.65631 70 ARG B O 1
ATOM 4742 N N . ALA B 1 71 ? -19.87300 -14.88000 30.53000 1.000 57.25423 71 ALA B N 1
ATOM 4743 C CA . ALA B 1 71 ? -20.57500 -15.96300 29.85600 1.000 48.65583 71 ALA B CA 1
ATOM 4744 C C . ALA B 1 71 ? -19.61000 -17.08900 29.49900 1.000 50.91137 71 ALA B C 1
ATOM 4745 O O . ALA B 1 71 ? -18.42000 -16.86900 29.24900 1.000 49.47962 71 ALA B O 1
ATOM 4747 N N . LEU B 1 72 ? -20.12500 -18.31700 29.51400 1.000 45.05014 72 LEU B N 1
ATOM 4748 C CA . LEU B 1 72 ? -19.35000 -19.48900 29.12900 1.000 42.38929 72 LEU B CA 1
ATOM 4749 C C . LEU B 1 72 ? -20.15000 -20.28100 28.11200 1.000 47.60834 72 LEU B C 1
ATOM 4750 O O . LEU B 1 72 ? -21.34200 -20.53600 28.31400 1.000 43.13938 72 LEU B O 1
ATOM 4755 N N . THR B 1 73 ? -19.50400 -20.64900 27.01100 1.000 40.38905 73 THR B N 1
ATOM 4756 C CA . THR B 1 73 ? -20.13900 -21.50500 26.01600 1.000 41.77080 73 THR B CA 1
ATOM 4757 C C . THR B 1 73 ? -19.22500 -22.68800 25.74000 1.000 37.31763 73 THR B C 1
ATOM 4758 O O . THR B 1 73 ? -18.01300 -22.51900 25.53900 1.000 38.80728 73 THR B O 1
ATOM 4762 N N . ILE B 1 74 ? -19.79800 -23.88800 25.78600 1.000 36.32804 74 ILE B N 1
ATOM 4763 C CA . ILE B 1 74 ? -19.08100 -25.12700 25.50300 1.000 35.25949 74 ILE B CA 1
ATOM 4764 C C . ILE B 1 74 ? -19.67100 -25.69100 24.22000 1.000 36.96496 74 ILE B C 1
ATOM 4765 O O . ILE B 1 74 ? -20.87600 -25.95900 24.15500 1.000 38.89677 74 ILE B O 1
ATOM 4770 N N . ILE B 1 75 ? -18.83400 -25.86000 23.20000 1.000 35.23844 75 ILE B N 1
ATOM 4771 C CA . ILE B 1 75 ? -19.28500 -26.29400 21.87500 1.000 35.94642 75 ILE B CA 1
ATOM 4772 C C . ILE B 1 75 ? -18.64900 -27.65000 21.62100 1.000 36.25698 75 ILE B C 1
ATOM 4773 O O . ILE B 1 75 ? -17.41800 -27.76400 21.58800 1.000 40.52328 75 ILE B O 1
ATOM 4778 N N . VAL B 1 76 ? -19.47400 -28.68100 21.47100 1.000 39.71792 76 VAL B N 1
ATOM 4779 C CA . VAL B 1 76 ? -18.98300 -30.04200 21.28600 1.000 34.39623 76 VAL B CA 1
ATOM 4780 C C . VAL B 1 76 ? -19.17200 -30.39000 19.81300 1.000 37.03602 76 VAL B C 1
ATOM 4781 O O . VAL B 1 76 ? -20.27400 -30.71700 19.39000 1.000 37.33342 76 VAL B O 1
ATOM 4785 N N . PHE B 1 77 ? -18.09100 -30.32000 19.03400 1.000 38.82571 77 PHE B N 1
ATOM 4786 C CA . PHE B 1 77 ? -18.12300 -30.76600 17.64500 1.000 35.38319 77 PHE B CA 1
ATOM 4787 C C . PHE B 1 77 ? -18.08700 -32.28800 17.60200 1.000 33.85143 77 PHE B C 1
ATOM 4788 O O . PHE B 1 77 ? -17.40600 -32.93000 18.41000 1.000 36.91758 77 PHE B O 1
ATOM 4796 N N . GLY B 1 78 ? -18.80500 -32.86500 16.64200 1.000 39.40209 78 GLY B N 1
ATOM 4797 C CA . GLY B 1 78 ? -18.98100 -34.30300 16.63700 1.000 40.60487 78 GLY B CA 1
ATOM 4798 C C . GLY B 1 78 ? -19.98600 -34.81200 17.64300 1.000 35.92536 78 GLY B C 1
ATOM 4799 O O . GLY B 1 78 ? -19.87300 -35.95700 18.09400 1.000 42.29191 78 GLY B O 1
ATOM 4800 N N . ALA B 1 79 ? -20.95800 -33.98200 18.02400 1.000 38.88624 79 ALA B N 1
ATOM 4801 C CA . ALA B 1 79 ? -21.86600 -34.30200 19.12400 1.000 44.16845 79 ALA B CA 1
ATOM 4802 C C . ALA B 1 79 ? -22.70700 -35.53700 18.85200 1.000 45.42650 79 ALA B C 1
ATOM 4803 O O . ALA B 1 79 ? -23.25300 -36.12200 19.79200 1.000 38.78886 79 ALA B O 1
ATOM 4805 N N . SER B 1 80 ? -22.85700 -35.92200 17.58500 1.000 38.53094 80 SER B N 1
ATOM 4806 C CA . SER B 1 80 ? -23.60100 -37.11500 17.22600 1.000 37.70715 80 SER B CA 1
ATOM 4807 C C . SER B 1 80 ? -22.88800 -38.41200 17.57900 1.000 39.52053 80 SER B C 1
ATOM 4808 O O . SER B 1 80 ? -23.52200 -39.47500 17.51900 1.000 47.00827 80 SER B O 1
ATOM 4811 N N . GLY B 1 81 ? -21.59500 -38.35800 17.90300 1.000 39.98637 81 GLY B N 1
ATOM 4812 C CA . GLY B 1 81 ? -20.74500 -39.53100 17.87500 1.000 39.92847 81 GLY B CA 1
ATOM 4813 C C . GLY B 1 81 ? -20.64700 -40.29700 19.18800 1.000 47.66887 81 GLY B C 1
ATOM 4814 O O . GLY B 1 81 ? -21.26700 -39.97500 20.20400 1.000 43.48942 81 GLY B O 1
ATOM 4815 N N . ASP B 1 82 ? -19.80700 -41.33400 19.14700 1.000 45.32649 82 ASP B N 1
ATOM 4816 C CA . ASP B 1 82 ? -19.72500 -42.29900 20.23900 1.000 46.01604 82 ASP B CA 1
ATOM 4817 C C . ASP B 1 82 ? -19.15600 -41.66400 21.50200 1.000 43.09727 82 ASP B C 1
ATOM 4818 O O . ASP B 1 82 ? -19.71900 -41.81400 22.59200 1.000 43.13412 82 ASP B O 1
ATOM 4823 N N . LEU B 1 83 ? -18.03800 -40.94800 21.37800 1.000 41.60499 83 LEU B N 1
ATOM 4824 C CA . LEU B 1 83 ? -17.42900 -40.33800 22.55500 1.000 42.39719 83 LEU B CA 1
ATOM 4825 C C . LEU B 1 83 ? -18.32300 -39.25100 23.13700 1.000 45.82128 83 LEU B C 1
ATOM 4826 O O . LEU B 1 83 ? -18.51600 -39.17800 24.35700 1.000 42.89462 83 LEU B O 1
ATOM 4831 N N . ALA B 1 84 ? -18.86000 -38.38400 22.27700 1.000 39.42052 84 ALA B N 1
ATOM 4832 C CA . ALA B 1 84 ? -19.72100 -37.29700 22.72900 1.000 40.44169 84 ALA B CA 1
ATOM 4833 C C . ALA B 1 84 ? -20.88100 -37.81400 23.57300 1.000 44.94223 84 ALA B C 1
ATOM 4834 O O . ALA B 1 84 ? -21.10800 -37.34300 24.69300 1.000 42.71038 84 ALA B O 1
ATOM 4836 N N . LYS B 1 85 ? -21.63100 -38.78900 23.05400 1.000 41.70237 85 LYS B N 1
ATOM 4837 C CA . LYS B 1 85 ? -22.82500 -39.21400 23.77800 1.000 44.54218 85 LYS B CA 1
ATOM 4838 C C . LYS B 1 85 ? -22.47100 -40.05400 24.99900 1.000 45.07646 85 LYS B C 1
ATOM 4839 O O . LYS B 1 85 ? -23.12800 -39.94600 26.04000 1.000 47.70046 85 LYS B O 1
ATOM 4845 N N . LYS B 1 86 ? -21.44000 -40.88500 24.90400 1.000 43.30256 86 LYS B N 1
ATOM 4846 C CA . LYS B 1 86 ? -21.15900 -41.83100 25.97300 1.000 47.42148 86 LYS B CA 1
ATOM 4847 C C . LYS B 1 86 ? -20.27000 -41.26300 27.06800 1.000 48.85059 86 LYS B C 1
ATOM 4848 O O . LYS B 1 86 ? -20.31300 -41.77400 28.19300 1.000 44.53429 86 LYS B O 1
ATOM 4854 N N . LYS B 1 87 ? -19.46500 -40.23200 26.77700 1.000 43.57101 87 LYS B N 1
ATOM 4855 C CA . LYS B 1 87 ? -18.48100 -39.75900 27.74400 1.000 43.01832 87 LYS B CA 1
ATOM 4856 C C . LYS B 1 87 ? -18.51400 -38.25100 27.96300 1.000 43.83157 87 LYS B C 1
ATOM 4857 O O . LYS B 1 87 ? -18.50100 -37.78900 29.11000 1.000 40.35747 87 LYS B O 1
ATOM 4863 N N . THR B 1 88 ? -18.52600 -37.46900 26.88100 1.000 38.01508 88 THR B N 1
ATOM 4864 C CA . THR B 1 88 ? -18.36700 -36.02300 27.02300 1.000 38.81518 88 THR B CA 1
ATOM 4865 C C . THR B 1 88 ? -19.60500 -35.38100 27.64400 1.000 39.97058 88 THR B C 1
ATOM 4866 O O . THR B 1 88 ? -19.51700 -34.72300 28.69100 1.000 44.87117 88 THR B O 1
ATOM 4870 N N . PHE B 1 89 ? -20.76600 -35.54500 27.01400 1.000 39.40999 89 PHE B N 1
ATOM 4871 C CA . PHE B 1 89 ? -21.98800 -35.02200 27.61800 1.000 38.72833 89 PHE B CA 1
ATOM 4872 C C . PHE B 1 89 ? -22.25700 -35.59500 29.01000 1.000 48.08734 89 PHE B C 1
ATOM 4873 O O . PHE B 1 89 ? -22.66500 -34.81900 29.89200 1.000 49.23748 89 PHE B O 1
ATOM 4881 N N . PRO B 1 90 ? -22.05700 -36.89100 29.28800 1.000 47.23198 90 PRO B N 1
ATOM 4882 C CA . PRO B 1 90 ? -22.25000 -37.35600 30.67400 1.000 42.17085 90 PRO B CA 1
ATOM 4883 C C . PRO B 1 90 ? -21.24000 -36.77800 31.66200 1.000 45.85287 90 PRO B C 1
ATOM 4884 O O . PRO B 1 90 ? -21.58500 -36.57700 32.83200 1.000 49.19537 90 PRO B O 1
ATOM 4888 N N . ALA B 1 91 ? -20.00300 -36.51500 31.23600 1.000 42.85777 91 ALA B N 1
ATOM 4889 C CA . ALA B 1 91 ? -19.05100 -35.83300 32.10600 1.000 41.61025 91 ALA B CA 1
ATOM 4890 C C . ALA B 1 91 ? -19.49900 -34.40600 32.39600 1.000 43.50522 91 ALA B C 1
ATOM 4891 O O . ALA B 1 91 ? -19.37600 -33.92700 33.52800 1.000 44.34742 91 ALA B O 1
ATOM 4893 N N . LEU B 1 92 ? -20.02400 -33.71200 31.38300 1.000 43.88684 92 LEU B N 1
ATOM 4894 C CA . LEU B 1 92 ? -20.59000 -32.38900 31.61100 1.000 38.41776 92 LEU B CA 1
ATOM 4895 C C . LEU B 1 92 ? -21.79700 -32.46500 32.53900 1.000 50.08232 92 LEU B C 1
ATOM 4896 O O . LEU B 1 92 ? -22.00400 -31.57600 33.37600 1.000 51.17456 92 LEU B O 1
ATOM 4901 N N . PHE B 1 93 ? -22.59800 -33.52900 32.42200 1.000 48.81638 93 PHE B N 1
ATOM 4902 C CA . PHE B 1 93 ? -23.69200 -33.71700 33.37200 1.000 48.45318 93 PHE B CA 1
ATOM 4903 C C . PHE B 1 93 ? -23.16900 -33.86000 34.80000 1.000 44.51850 93 PHE B C 1
ATOM 4904 O O . PHE B 1 93 ? -23.75000 -33.30000 35.73900 1.000 53.03531 93 PHE B O 1
ATOM 4912 N N . ASP B 1 94 ? -22.07900 -34.60900 34.98600 1.000 47.84784 94 ASP B N 1
ATOM 4913 C CA . ASP B 1 94 ? -21.52100 -34.79800 36.32400 1.000 51.51933 94 ASP B CA 1
ATOM 4914 C C . ASP B 1 94 ? -20.97400 -33.49100 36.88500 1.000 55.60667 94 ASP B C 1
ATOM 4915 O O . ASP B 1 94 ? -21.23000 -33.14700 38.04500 1.000 50.32182 94 ASP B O 1
ATOM 4920 N N . LEU B 1 95 ? -20.19000 -32.76100 36.08400 1.000 45.92656 95 LEU B N 1
ATOM 4921 C CA . LEU B 1 95 ? -19.74700 -31.43200 36.49500 1.000 49.70070 95 LEU B CA 1
ATOM 4922 C C . LEU B 1 95 ? -20.93000 -30.53800 36.85300 1.000 50.60344 95 LEU B C 1
ATOM 4923 O O . LEU B 1 95 ? -20.87800 -29.79700 37.84200 1.000 50.71134 95 LEU B O 1
ATOM 4928 N N . TYR B 1 96 ? -22.00900 -30.59900 36.06600 1.000 48.22420 96 TYR B N 1
ATOM 4929 C CA . TYR B 1 96 ? -23.20500 -29.82200 36.38300 1.000 49.69543 96 TYR B CA 1
ATOM 4930 C C . TYR B 1 96 ? -23.73700 -30.19000 37.76500 1.000 58.09907 96 TYR B C 1
ATOM 4931 O O . TYR B 1 96 ? -24.03700 -29.31300 38.58600 1.000 55.14872 96 TYR B O 1
ATOM 4940 N N . CYS B 1 97 ? -23.82700 -31.49200 38.05500 1.000 53.26165 97 CYS B N 1
ATOM 4941 C CA . CYS B 1 97 ? -24.39800 -31.92000 39.32500 1.000 56.68311 97 CYS B CA 1
ATOM 4942 C C . CYS B 1 97 ? -23.46800 -31.60500 40.48700 1.000 59.85454 97 CYS B C 1
ATOM 4943 O O . CYS B 1 97 ? -23.93900 -31.31500 41.59200 1.000 64.82883 97 CYS B O 1
ATOM 4946 N N . GLY B 1 98 ? -22.15800 -31.64600 40.26300 1.000 60.52568 98 GLY B N 1
ATOM 4947 C CA . GLY B 1 98 ? -21.21100 -31.25800 41.28400 1.000 59.38344 98 GLY B CA 1
ATOM 4948 C C . GLY B 1 98 ? -21.10600 -29.77200 41.53500 1.000 56.38571 98 GLY B C 1
ATOM 4949 O O . GLY B 1 98 ? -20.27500 -29.34300 42.34000 1.000 60.65464 98 GLY B O 1
ATOM 4950 N N . GLY B 1 99 ? -21.93000 -28.97000 40.86700 1.000 52.06151 99 GLY B N 1
ATOM 4951 C CA . GLY B 1 99 ? -21.87100 -27.52900 41.00200 1.000 56.80681 99 GLY B CA 1
ATOM 4952 C C . GLY B 1 99 ? -20.66100 -26.88400 40.37000 1.000 63.22337 99 GLY B C 1
ATOM 4953 O O . GLY B 1 99 ? -20.27300 -25.78900 40.78000 1.000 63.90503 99 GLY B O 1
ATOM 4954 N N . LEU B 1 100 ? -20.06600 -27.52100 39.35900 1.000 54.79078 100 LEU B N 1
ATOM 4955 C CA . LEU B 1 100 ? -18.80200 -27.07600 38.79000 1.000 49.45856 100 LEU B CA 1
ATOM 4956 C C . LEU B 1 100 ? -18.95000 -26.35500 37.45300 1.000 57.03315 100 LEU B C 1
ATOM 4957 O O . LEU B 1 100 ? -17.93800 -25.93500 36.88400 1.000 49.84282 100 LEU B O 1
ATOM 4962 N N . LEU B 1 101 ? -20.18200 -26.17900 36.94400 1.000 53.35113 101 LEU B N 1
ATOM 4963 C CA . LEU B 1 101 ? -20.36400 -25.32400 35.77800 1.000 49.92441 101 LEU B CA 1
ATOM 4964 C C . LEU B 1 101 ? -21.04200 -24.01700 36.17500 1.000 58.52544 101 LEU B C 1
ATOM 4965 O O . LEU B 1 101 ? -21.83400 -23.98700 37.12300 1.000 57.01210 101 LEU B O 1
ATOM 4970 N N . PRO B 1 102 ? -20.74200 -22.92100 35.48100 1.000 53.32218 102 PRO B N 1
ATOM 49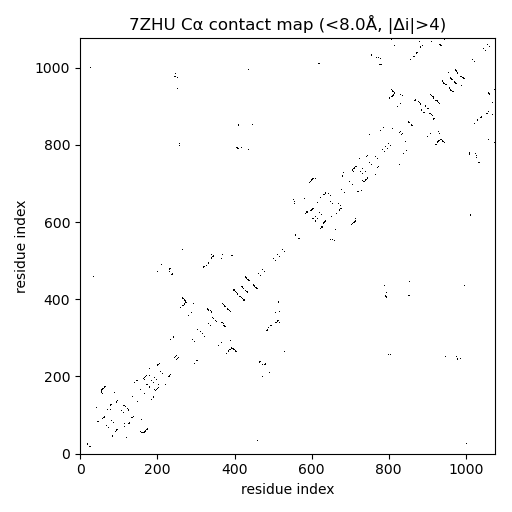71 C CA . PRO B 1 102 ? -21.44900 -21.66000 35.72800 1.000 55.93302 102 PRO B CA 1
ATOM 4972 C C . PRO B 1 102 ? -22.94600 -21.84000 35.56700 1.000 64.36561 102 PRO B C 1
ATOM 4973 O O . PRO B 1 102 ? -23.39500 -22.57700 34.67700 1.000 55.34085 102 PRO B O 1
ATOM 4977 N N . PRO B 1 103 ? -23.75100 -21.18600 36.40900 1.000 62.32063 103 PRO B N 1
ATOM 4978 C CA . PRO B 1 103 ? -25.21200 -21.35900 36.31100 1.000 66.77116 103 PRO B CA 1
ATOM 4979 C C . PRO B 1 103 ? -25.80700 -20.94900 34.97000 1.000 62.24694 103 PRO B C 1
ATOM 4980 O O . PRO B 1 103 ? -26.89000 -21.43700 34.62400 1.000 66.85275 103 PRO B O 1
ATOM 4984 N N . GLU B 1 104 ? -25.15200 -20.07400 34.20400 1.000 60.51778 104 GLU B N 1
ATOM 4985 C CA . GLU B 1 104 ? -25.66200 -19.64400 32.90600 1.000 70.22158 104 GLU B CA 1
ATOM 4986 C C . GLU B 1 104 ? -24.97400 -20.34700 31.73600 1.000 58.73599 104 GLU B C 1
ATOM 4987 O O . GLU B 1 104 ? -25.08900 -19.88300 30.59400 1.000 58.13065 104 GLU B O 1
ATOM 4993 N N . VAL B 1 105 ? -24.27600 -21.46000 31.99200 1.000 58.07275 105 VAL B N 1
ATOM 4994 C CA . VAL B 1 105 ? -23.48400 -22.10100 30.94800 1.000 55.02765 105 VAL B CA 1
ATOM 4995 C C . VAL B 1 105 ? -24.36900 -22.51800 29.78400 1.000 52.75896 105 VAL B C 1
ATOM 4996 O O . VAL B 1 105 ? -25.50400 -22.98000 29.96000 1.000 53.50905 105 VAL B O 1
ATOM 5000 N N . ASN B 1 106 ? -23.84800 -22.33900 28.57800 1.000 46.33977 106 ASN B N 1
ATOM 5001 C CA . ASN B 1 106 ? -24.54100 -22.71500 27.35100 1.000 48.27947 106 ASN B CA 1
ATOM 5002 C C . ASN B 1 106 ? -23.72800 -23.79900 26.65900 1.000 51.49038 106 ASN B C 1
ATOM 5003 O O . ASN B 1 106 ? -22.50200 -23.68100 26.53500 1.000 46.67665 106 ASN B O 1
ATOM 5008 N N . ILE B 1 107 ? -24.40100 -24.87500 26.26000 1.000 46.04236 107 ILE B N 1
ATOM 5009 C CA . ILE B 1 107 ? -23.75200 -26.04500 25.67900 1.000 44.01054 107 ILE B CA 1
ATOM 5010 C C . ILE B 1 107 ? -24.36800 -26.27700 24.31300 1.000 41.30232 107 ILE B C 1
ATOM 5011 O O . ILE B 1 107 ? -25.59400 -26.37700 24.19600 1.000 43.20255 107 ILE B O 1
ATOM 5016 N N . ILE B 1 108 ? -23.52300 -26.33800 23.28400 1.000 40.21272 108 ILE B N 1
ATOM 5017 C CA . ILE B 1 108 ? -23.97300 -26.47400 21.90100 1.000 40.69962 108 ILE B CA 1
ATOM 5018 C C . ILE B 1 108 ? -23.31400 -27.71400 21.31500 1.000 40.37853 108 ILE B C 1
ATOM 5019 O O . ILE B 1 108 ? -22.08300 -27.79200 21.23300 1.000 40.94438 108 ILE B O 1
ATOM 5024 N N . GLY B 1 109 ? -24.13400 -28.68700 20.92000 1.000 50.13496 109 GLY B N 1
ATOM 5025 C CA . GLY B 1 109 ? -23.65200 -29.81000 20.14100 1.000 38.00719 109 GLY B CA 1
ATOM 5026 C C . GLY B 1 109 ? -23.68800 -29.41000 18.68100 1.000 38.25459 109 GLY B C 1
ATOM 5027 O O . GLY B 1 109 ? -24.66700 -28.82800 18.22000 1.000 40.96807 109 GLY B O 1
ATOM 5028 N N . TYR B 1 110 ? -22.60100 -29.69100 17.96600 1.000 43.69734 110 TYR B N 1
ATOM 5029 C CA . TYR B 1 110 ? -22.44800 -29.28300 16.57100 1.000 38.24143 110 TYR B CA 1
ATOM 5030 C C . TYR B 1 110 ? -22.02700 -30.50600 15.77400 1.000 36.93338 110 TYR B C 1
ATOM 5031 O O . TYR B 1 110 ? -21.01000 -31.12600 16.09400 1.000 36.73598 110 TYR B O 1
ATOM 5040 N N . ALA B 1 111 ? -22.78600 -30.84100 14.72900 1.000 42.76829 111 ALA B N 1
ATOM 5041 C CA . ALA B 1 111 ? -22.47100 -32.02500 13.93700 1.000 42.16821 111 ALA B CA 1
ATOM 5042 C C . ALA B 1 111 ? -23.21200 -31.93600 12.61400 1.000 38.16510 111 ALA B C 1
ATOM 5043 O O . ALA B 1 111 ? -24.16000 -31.16200 12.47100 1.000 41.94977 111 ALA B O 1
ATOM 5045 N N . ARG B 1 112 ? -22.77100 -32.75200 11.64800 1.000 42.53405 112 ARG B N 1
ATOM 5046 C CA . ARG B 1 112 ? -23.40000 -32.76500 10.32400 1.000 46.20028 112 ARG B CA 1
ATOM 5047 C C . ARG B 1 112 ? -24.70900 -33.54500 10.31000 1.000 47.22935 112 ARG B C 1
ATOM 5048 O O . ARG B 1 112 ? -25.57400 -33.29000 9.45500 1.000 47.38463 112 ARG B O 1
ATOM 5056 N N . THR B 1 113 ? -24.86600 -34.49100 11.23300 1.000 42.80776 113 THR B N 1
ATOM 5057 C CA . THR B 1 113 ? -26.03500 -35.36500 11.25600 1.000 40.56802 113 THR B CA 1
ATOM 5058 C C . THR B 1 113 ? -27.31100 -34.56900 11.43600 1.000 49.17958 113 THR B C 1
ATOM 5059 O O . THR B 1 113 ? -27.47400 -33.84300 12.42000 1.000 50.98506 113 THR B O 1
ATOM 5063 N N . LYS B 1 114 ? -28.22100 -34.72900 10.48500 1.000 42.86830 114 LYS B N 1
ATOM 5064 C CA . LYS B 1 114 ? -29.53000 -34.09800 10.57200 1.000 47.32410 114 LYS B CA 1
ATOM 5065 C C . LYS B 1 114 ? -30.30100 -34.65000 11.76400 1.000 51.98255 114 LYS B C 1
ATOM 5066 O O . LYS B 1 114 ? -30.31300 -35.86000 12.00600 1.000 50.81136 114 LYS B O 1
ATOM 5072 N N . VAL B 1 115 ? -30.95800 -33.75900 12.50400 1.000 55.97776 115 VAL B N 1
ATOM 5073 C CA . VAL B 1 115 ? -31.74100 -34.12000 13.68700 1.000 51.52460 115 VAL B CA 1
ATOM 5074 C C . VAL B 1 115 ? -33.06500 -33.37300 13.59000 1.000 52.37996 115 VAL B C 1
ATOM 5075 O O . VAL B 1 115 ? -33.14800 -32.19600 13.95700 1.000 52.64315 115 VAL B O 1
ATOM 5079 N N . ASP B 1 116 ? -34.10400 -34.05000 13.07900 1.000 50.49816 116 ASP B N 1
ATOM 5080 C CA . ASP B 1 116 ? -35.41000 -33.42900 12.90000 1.000 54.33809 116 ASP B CA 1
ATOM 5081 C C . ASP B 1 116 ? -36.07700 -33.05300 14.21900 1.000 57.08842 116 ASP B C 1
ATOM 5082 O O . ASP B 1 116 ? -36.99500 -32.22300 14.21500 1.000 61.01784 116 ASP B O 1
ATOM 5087 N N . ASP B 1 117 ? -35.65200 -33.64400 15.34000 1.000 61.31788 117 ASP B N 1
ATOM 5088 C CA . ASP B 1 117 ? -36.31500 -33.45900 16.63900 1.000 64.77882 117 ASP B CA 1
ATOM 5089 C C . ASP B 1 117 ? -35.22100 -33.36600 17.70400 1.000 57.34109 117 ASP B C 1
ATOM 5090 O O . ASP B 1 117 ? -34.77500 -34.38200 18.24500 1.000 56.73575 117 ASP B O 1
ATOM 5095 N N . VAL B 1 118 ? -34.79700 -32.13700 18.00900 1.000 60.73360 118 VAL B N 1
ATOM 5096 C CA . VAL B 1 118 ? -33.65700 -31.96200 18.91100 1.000 51.54302 118 VAL B CA 1
ATOM 5097 C C . VAL B 1 118 ? -34.00100 -32.36800 20.33800 1.000 48.55056 118 VAL B C 1
ATOM 5098 O O . VAL B 1 118 ? -33.14000 -32.88500 21.05900 1.000 51.54829 118 VAL B O 1
ATOM 5102 N N . GLU B 1 119 ? -35.23700 -32.14000 20.78700 1.000 56.60152 119 GLU B N 1
ATOM 5103 C CA . GLU B 1 119 ? -35.55700 -32.51700 22.16300 1.000 52.55630 119 GLU B CA 1
ATOM 5104 C C . GLU B 1 119 ? -35.52800 -34.03100 22.33600 1.000 52.99320 119 GLU B C 1
ATOM 5105 O O . GLU B 1 119 ? -35.07200 -34.53400 23.37200 1.000 54.85658 119 GLU B O 1
ATOM 5111 N N . LYS B 1 120 ? -36.00000 -34.77000 21.32600 1.000 59.03866 120 LYS B N 1
ATOM 5112 C CA . LYS B 1 120 ? -35.93700 -36.22700 21.37100 1.000 59.25974 120 LYS B CA 1
ATOM 5113 C C . LYS B 1 120 ? -34.49500 -36.71200 21.45100 1.000 58.81231 120 LYS B C 1
ATOM 5114 O O . LYS B 1 120 ? -34.16700 -37.58000 22.27000 1.000 56.68311 120 LYS B O 1
ATOM 5120 N N . TRP B 1 121 ? -33.61400 -36.14200 20.62400 1.000 54.03543 121 TRP B N 1
ATOM 5121 C CA . TRP B 1 121 ? -32.19300 -36.47200 20.69600 1.000 51.29299 121 TRP B CA 1
ATOM 5122 C C . TRP B 1 121 ? -31.62600 -36.20900 22.08500 1.000 49.30328 121 TRP B C 1
ATOM 5123 O O . TRP B 1 121 ? -30.80800 -36.98800 22.58500 1.000 52.77212 121 TRP B O 1
ATOM 5134 N N . LYS B 1 122 ? -32.03700 -35.10900 22.72200 1.000 56.28306 122 LYS B N 1
ATOM 5135 C CA . LYS B 1 122 ? -31.50700 -34.79900 24.05100 1.000 51.70883 122 LYS B CA 1
ATOM 5136 C C . LYS B 1 122 ? -32.03000 -35.77400 25.09700 1.000 54.22229 122 LYS B C 1
ATOM 5137 O O . LYS B 1 122 ? -31.27700 -36.22200 25.96500 1.000 54.46179 122 LYS B O 1
ATOM 5143 N N . HIS B 1 123 ? -33.31700 -36.11000 25.03500 1.000 62.91017 123 HIS B N 1
ATOM 5144 C CA . HIS B 1 123 ? -33.92900 -36.91700 26.08200 1.000 63.89713 123 HIS B CA 1
ATOM 5145 C C . HIS B 1 123 ? -33.78400 -38.41600 25.85000 1.000 65.96844 123 HIS B C 1
ATOM 5146 O O . HIS B 1 123 ? -33.78400 -39.18300 26.81800 1.000 60.32039 123 HIS B O 1
ATOM 5153 N N . GLU B 1 124 ? -33.65300 -38.85700 24.60000 1.000 63.09441 124 GLU B N 1
ATOM 5154 C CA . GLU B 1 124 ? -33.57500 -40.28400 24.31500 1.000 68.45821 124 GLU B CA 1
ATOM 5155 C C . GLU B 1 124 ? -32.16600 -40.76500 23.98200 1.000 69.52149 124 GLU B C 1
ATOM 5156 O O . GLU B 1 124 ? -31.79400 -41.88100 24.36200 1.000 69.33989 124 GLU B O 1
ATOM 5162 N N . THR B 1 125 ? -31.36300 -39.95900 23.28600 1.000 56.95157 125 THR B N 1
ATOM 5163 C CA . THR B 1 125 ? -29.98100 -40.35200 23.01500 1.000 52.37470 125 THR B CA 1
ATOM 5164 C C . THR B 1 125 ? -29.04500 -39.93400 24.14600 1.000 49.91388 125 THR B C 1
ATOM 5165 O O . THR B 1 125 ? -28.41300 -40.78500 24.78200 1.000 57.15159 125 THR B O 1
ATOM 5169 N N . LEU B 1 126 ? -28.94000 -38.62700 24.40400 1.000 46.46610 126 LEU B N 1
ATOM 5170 C CA . LEU B 1 126 ? -27.99800 -38.14900 25.41700 1.000 43.57365 126 LEU B CA 1
ATOM 5171 C C . LEU B 1 126 ? -28.32800 -38.70000 26.79700 1.000 45.96341 126 LEU B C 1
ATOM 5172 O O . LEU B 1 126 ? -27.46800 -39.27800 27.46900 1.000 48.70321 126 LEU B O 1
ATOM 5177 N N . MET B 1 127 ? -29.56900 -38.50900 27.24300 1.000 54.21439 127 MET B N 1
ATOM 5178 C CA . MET B 1 127 ? -29.94700 -38.84600 28.61400 1.000 55.55140 127 MET B CA 1
ATOM 5179 C C . MET B 1 127 ? -29.73400 -40.32100 28.93300 1.000 52.65631 127 MET B C 1
ATOM 5180 O O . MET B 1 127 ? -29.60500 -40.68200 30.10700 1.000 54.14333 127 MET B O 1
ATOM 5185 N N . LYS B 1 128 ? -29.69400 -41.17200 27.90900 1.000 57.66744 128 LYS B N 1
ATOM 5186 C CA . LYS B 1 128 ? -29.50300 -42.60300 28.10500 1.000 62.03639 128 LYS B CA 1
ATOM 5187 C C . LYS B 1 128 ? -28.17500 -42.91000 28.77900 1.000 57.39109 128 LYS B C 1
ATOM 5188 O O . LYS B 1 128 ? -28.06700 -43.89500 29.52000 1.000 69.96628 128 LYS B O 1
ATOM 5194 N N . TYR B 1 129 ? -27.16200 -42.07700 28.56200 1.000 54.86710 129 TYR B N 1
ATOM 5195 C CA . TYR B 1 129 ? -25.83500 -42.33400 29.10000 1.000 51.90622 129 TYR B CA 1
ATOM 5196 C C . TYR B 1 129 ? -25.51900 -41.50600 30.34000 1.000 52.17204 129 TYR B C 1
ATOM 5197 O O . TYR B 1 129 ? -24.39600 -41.58800 30.84900 1.000 49.23748 129 TYR B O 1
ATOM 5206 N N . PHE B 1 130 ? -26.47200 -40.71900 30.84100 1.000 50.15075 130 PHE B N 1
ATOM 5207 C CA . PHE B 1 130 ? -26.28800 -40.04700 32.12300 1.000 51.59566 130 PHE B CA 1
ATOM 5208 C C . PHE B 1 130 ? -26.33500 -41.09100 33.23100 1.000 53.11426 130 PHE B C 1
ATOM 5209 O O . PHE B 1 130 ? -27.32000 -41.82600 33.35500 1.000 55.69352 130 PHE B O 1
ATOM 5217 N N . SER B 1 131 ? -25.28200 -41.15600 34.03500 1.000 59.20973 131 SER B N 1
ATOM 5218 C CA . SER B 1 131 ? -25.20900 -42.15200 35.09100 1.000 66.00528 131 SER B CA 1
ATOM 5219 C C . SER B 1 131 ? -26.02700 -41.71800 36.30100 1.000 77.49613 131 SER B C 1
ATOM 5220 O O . SER B 1 131 ? -26.17100 -40.52500 36.58500 1.000 71.12432 131 SER B O 1
ATOM 5223 N N . ASN B 1 132 ? -26.56700 -42.70700 37.01500 1.000 79.35688 132 ASN B N 1
ATOM 5224 C CA . ASN B 1 132 ? -27.14600 -42.47400 38.33300 1.000 76.21966 132 ASN B CA 1
ATOM 5225 C C . ASN B 1 132 ? -28.44300 -41.66300 38.23800 1.000 77.68826 132 ASN B C 1
ATOM 5226 O O . ASN B 1 132 ? -28.67800 -40.74700 39.02700 1.000 74.27469 132 ASN B O 1
ATOM 5231 N N . LEU B 1 133 ? -29.29200 -41.99600 37.26100 1.000 76.00122 133 LEU B N 1
ATOM 5232 C CA . LEU B 1 133 ? -30.53300 -41.25400 37.06400 1.000 73.24562 133 LEU B CA 1
ATOM 5233 C C . LEU B 1 133 ? -31.58600 -41.55400 38.12500 1.000 73.46144 133 LEU B C 1
ATOM 5234 O O . LEU B 1 133 ? -32.59300 -40.84100 38.18300 1.000 72.87979 133 LEU B O 1
ATOM 5239 N N . SER B 1 134 ? -31.38900 -42.58200 38.95300 1.000 83.87585 134 SER B N 1
ATOM 5240 C CA . SER B 1 134 ? -32.33100 -42.84200 40.03700 1.000 90.22398 134 SER B CA 1
ATOM 5241 C C . SER B 1 134 ? -32.40600 -41.65000 40.98100 1.000 84.81806 134 SER B C 1
ATOM 5242 O O . SER B 1 134 ? -33.49600 -41.15200 41.28900 1.000 79.39373 134 SER B O 1
ATOM 5245 N N . GLU B 1 135 ? -31.25000 -41.16000 41.43100 1.000 88.68695 135 GLU B N 1
ATOM 5246 C CA . GLU B 1 135 ? -31.19200 -40.03200 42.34900 1.000 84.39170 135 GLU B CA 1
ATOM 5247 C C . GLU B 1 135 ? -30.90300 -38.70500 41.66200 1.000 87.82369 135 GLU B C 1
ATOM 5248 O O . GLU B 1 135 ? -30.91300 -37.67400 42.33500 1.000 88.31059 135 GLU B O 1
ATOM 5254 N N . ARG B 1 136 ? -30.64100 -38.69600 40.35300 1.000 85.45761 136 ARG B N 1
ATOM 5255 C CA . ARG B 1 136 ? -30.26700 -37.46100 39.67700 1.000 79.25424 136 ARG B CA 1
ATOM 5256 C C . ARG B 1 136 ? -31.09200 -37.14300 38.43800 1.000 81.78875 136 ARG B C 1
ATOM 5257 O O . ARG B 1 136 ? -30.83900 -36.11200 37.80200 1.000 71.95073 136 ARG B O 1
ATOM 5265 N N . GLY B 1 137 ? -32.06400 -37.98300 38.07300 1.000 82.14932 137 GLY B N 1
ATOM 5266 C CA . GLY B 1 137 ? -32.91300 -37.66100 36.93800 1.000 75.58801 137 GLY B CA 1
ATOM 5267 C C . GLY B 1 137 ? -33.59300 -36.31100 37.06600 1.000 75.66434 137 GLY B C 1
ATOM 5268 O O . GLY B 1 137 ? -33.90200 -35.66500 36.05700 1.000 75.34324 137 GLY B O 1
ATOM 5269 N N . CYS B 1 138 ? -33.84600 -35.87200 38.30200 1.000 84.20483 138 CYS B N 1
ATOM 5270 C CA . CYS B 1 138 ? -34.35900 -34.52500 38.54000 1.000 77.86460 138 CYS B CA 1
ATOM 5271 C C . CYS B 1 138 ? -33.43600 -33.48400 37.92500 1.000 77.92776 138 CYS B C 1
ATOM 5272 O O . CYS B 1 138 ? -33.88400 -32.55000 37.24800 1.000 80.67020 138 CYS B O 1
ATOM 5275 N N . HIS B 1 139 ? -32.13100 -33.64000 38.15300 1.000 62.96544 139 HIS B N 1
ATOM 5276 C CA . HIS B 1 139 ? -31.15600 -32.70100 37.62100 1.000 65.04990 139 HIS B CA 1
ATOM 5277 C C . HIS B 1 139 ? -30.95100 -32.87400 36.12400 1.000 69.41622 139 HIS B C 1
ATOM 5278 O O . HIS B 1 139 ? -30.49700 -31.93400 35.45800 1.000 59.22552 139 HIS B O 1
ATOM 5285 N N . ALA B 1 140 ? -31.28200 -34.04700 35.58200 1.000 69.88996 140 ALA B N 1
ATOM 5286 C CA . ALA B 1 140 ? -31.05700 -34.29600 34.16400 1.000 65.39205 140 ALA B CA 1
ATOM 5287 C C . ALA B 1 140 ? -31.87000 -33.34100 33.30200 1.000 59.02287 140 ALA B C 1
ATOM 5288 O O . ALA B 1 140 ? -31.35400 -32.77700 32.33100 1.000 56.51993 140 ALA B O 1
ATOM 5290 N N . GLU B 1 141 ? -33.14600 -33.14000 33.64700 1.000 59.91245 141 GLU B N 1
ATOM 5291 C CA . GLU B 1 141 ? -33.98400 -32.23900 32.86600 1.000 63.92609 141 GLU B CA 1
ATOM 5292 C C . GLU B 1 141 ? -33.48000 -30.80200 32.94900 1.000 66.03423 141 GLU B C 1
ATOM 5293 O O . GLU B 1 141 ? -33.45300 -30.08800 31.94000 1.000 60.74939 141 GLU B O 1
ATOM 5299 N N . ASP B 1 142 ? -33.07300 -30.36000 34.14200 1.000 66.04739 142 ASP B N 1
ATOM 5300 C CA . ASP B 1 142 ? -32.48600 -29.03000 34.27700 1.000 71.82966 142 ASP B CA 1
ATOM 5301 C C . ASP B 1 142 ? -31.24900 -28.88800 33.39700 1.000 60.69412 142 ASP B C 1
ATOM 5302 O O . ASP B 1 142 ? -31.09600 -27.89800 32.67300 1.000 59.56767 142 ASP B O 1
ATOM 5307 N N . PHE B 1 143 ? -30.36500 -29.88900 33.43800 1.000 58.11749 143 PHE B N 1
ATOM 5308 C CA . PHE B 1 143 ? -29.14000 -29.86700 32.64300 1.000 53.37219 143 PHE B CA 1
ATOM 5309 C C . PHE B 1 143 ? -29.43500 -29.72200 31.15600 1.000 61.50211 143 PHE B C 1
ATOM 5310 O O . PHE B 1 143 ? -28.77400 -28.94300 30.46200 1.000 52.92477 143 PHE B O 1
ATOM 5318 N N . LEU B 1 144 ? -30.43900 -30.44900 30.65500 1.000 53.55642 144 LEU B N 1
ATOM 5319 C CA . LEU B 1 144 ? -30.71000 -30.47200 29.22600 1.000 54.83289 144 LEU B CA 1
ATOM 5320 C C . LEU B 1 144 ? -31.20400 -29.13000 28.70600 1.000 60.31776 144 LEU B C 1
ATOM 5321 O O . LEU B 1 144 ? -31.03500 -28.84100 27.51800 1.000 62.59172 144 LEU B O 1
ATOM 5326 N N . LYS B 1 145 ? -31.80000 -28.29900 29.56300 1.000 58.67809 145 LYS B N 1
ATOM 5327 C CA . LYS B 1 145 ? -32.17400 -26.95600 29.14000 1.000 55.40138 145 LYS B CA 1
ATOM 5328 C C . LYS B 1 145 ? -30.96300 -26.12000 28.72900 1.000 53.83277 145 LYS B C 1
ATOM 5329 O O . LYS B 1 145 ? -31.13300 -25.11000 28.03600 1.000 66.61062 145 LYS B O 1
ATOM 5335 N N . HIS B 1 146 ? -29.75200 -26.52600 29.11700 1.000 53.96436 146 HIS B N 1
ATOM 5336 C CA . HIS B 1 146 ? -28.53000 -25.83200 28.72900 1.000 57.78324 146 HIS B CA 1
ATOM 5337 C C . HIS B 1 146 ? -27.97800 -26.29400 27.38800 1.000 58.12276 146 HIS B C 1
ATOM 5338 O O . HIS B 1 146 ? -26.97400 -25.73800 26.93000 1.000 52.59315 146 HIS B O 1
ATOM 5345 N N . ILE B 1 147 ? -28.58700 -27.29600 26.75500 1.000 53.72223 147 ILE B N 1
ATOM 5346 C CA . ILE B 1 147 ? -28.01400 -27.95300 25.58500 1.000 53.60116 147 ILE B CA 1
ATOM 5347 C C . ILE B 1 147 ? -28.85600 -27.62000 24.36400 1.000 54.92501 147 ILE B C 1
ATOM 5348 O O . ILE B 1 147 ? -30.08900 -27.72800 24.39900 1.000 51.94570 147 ILE B O 1
ATOM 5353 N N . SER B 1 148 ? -28.19000 -27.21900 23.28500 1.000 53.67749 148 SER B N 1
ATOM 5354 C CA . SER B 1 148 ? -28.82400 -27.04100 21.99100 1.000 46.06342 148 SER B CA 1
ATOM 5355 C C . SER B 1 148 ? -27.97900 -27.73800 20.92900 1.000 42.88146 148 SER B C 1
ATOM 5356 O O . SER B 1 148 ? -26.84300 -28.15800 21.17300 1.000 41.38654 148 SER B O 1
ATOM 5359 N N . TYR B 1 149 ? -28.54800 -27.86800 19.73300 1.000 51.28773 149 TYR B N 1
ATOM 5360 C CA . TYR B 1 149 ? -27.92100 -28.61300 18.64900 1.000 49.36908 149 TYR B CA 1
ATOM 5361 C C . TYR B 1 149 ? -27.88000 -27.74500 17.39800 1.000 43.49206 149 TYR B C 1
ATOM 5362 O O . TYR B 1 149 ? -28.88500 -27.14400 17.03100 1.000 47.98470 149 TYR B O 1
ATOM 5371 N N . PHE B 1 150 ? -26.70400 -27.65200 16.77900 1.000 44.30268 150 PHE B N 1
ATOM 5372 C CA . PHE B 1 150 ? -26.48100 -26.90400 15.54300 1.000 47.55307 150 PHE B CA 1
ATOM 5373 C C . PHE B 1 150 ? -26.06700 -27.93600 14.50700 1.000 41.58920 150 PHE B C 1
ATOM 5374 O O . PHE B 1 150 ? -25.00800 -28.55900 14.64200 1.000 40.26799 150 PHE B O 1
ATOM 5382 N N . CYS B 1 151 ? -26.90600 -28.14500 13.50100 1.000 46.55821 151 CYS B N 1
ATOM 5383 C CA . CYS B 1 151 ? -26.57700 -29.03000 12.38700 1.000 42.42351 151 CYS B CA 1
ATOM 5384 C C . CYS B 1 151 ? -25.79200 -28.21500 11.36700 1.000 41.70763 151 CYS B C 1
ATOM 5385 O O . CYS B 1 151 ? -26.32600 -27.26800 10.78100 1.000 44.96065 151 CYS B O 1
ATOM 5388 N N . GLY B 1 152 ? -24.52400 -28.56500 11.16600 1.000 40.18640 152 GLY B N 1
ATOM 5389 C CA . GLY B 1 152 ? -23.66800 -27.73500 10.33800 1.000 45.60810 152 GLY B CA 1
ATOM 5390 C C . GLY B 1 152 ? -22.42700 -28.48100 9.90800 1.000 43.40520 152 GLY B C 1
ATOM 5391 O O . GLY B 1 152 ? -22.15700 -29.60200 10.34500 1.000 41.11809 152 GLY B O 1
ATOM 5392 N N . ALA B 1 153 ? -21.66200 -27.84000 9.02900 1.000 44.67115 153 ALA B N 1
ATOM 5393 C CA . ALA B 1 153 ? -20.43700 -28.44100 8.51800 1.000 40.51275 153 ALA B CA 1
ATOM 5394 C C . ALA B 1 153 ? -19.23800 -27.85700 9.23200 1.000 40.98386 153 ALA B C 1
ATOM 5395 O O . ALA B 1 153 ? -19.22800 -26.68400 9.61700 1.000 44.31058 153 ALA B O 1
ATOM 5397 N N . TYR B 1 154 ? -18.21700 -28.68800 9.37800 1.000 38.22037 154 TYR B N 1
ATOM 5398 C CA . TYR B 1 154 ? -16.99100 -28.27200 10.04100 1.000 34.94630 154 TYR B CA 1
ATOM 5399 C C . TYR B 1 154 ? -16.14000 -27.36800 9.15900 1.000 43.42363 154 TYR B C 1
ATOM 5400 O O . TYR B 1 154 ? -15.21200 -26.72700 9.66400 1.000 43.18676 154 TYR B O 1
ATOM 5409 N N . ASP B 1 155 ? -16.46500 -27.26200 7.86200 1.000 41.52603 155 ASP B N 1
ATOM 5410 C CA . ASP B 1 155 ? -15.61600 -26.57700 6.89500 1.000 44.97118 155 ASP B CA 1
ATOM 5411 C C . ASP B 1 155 ? -16.35500 -25.46000 6.15400 1.000 44.99224 155 ASP B C 1
ATOM 5412 O O . ASP B 1 155 ? -16.02600 -25.14000 5.00500 1.000 41.79185 155 ASP B O 1
ATOM 5417 N N . SER B 1 156 ? -17.34700 -24.84600 6.80100 1.000 46.67665 156 SER B N 1
ATOM 5418 C CA . SER B 1 156 ? -18.21200 -23.84300 6.18200 1.000 49.21643 156 SER B CA 1
ATOM 5419 C C . SER B 1 156 ? -18.00700 -22.48900 6.85900 1.000 49.90862 156 SER B C 1
ATOM 5420 O O . SER B 1 156 ? -18.34900 -22.32200 8.03400 1.000 46.07658 156 SER B O 1
ATOM 5423 N N . VAL B 1 157 ? -17.47400 -21.52100 6.10900 1.000 46.21080 157 VAL B N 1
ATOM 5424 C CA . VAL B 1 157 ? -17.36200 -20.14900 6.60400 1.000 50.34025 157 VAL B CA 1
ATOM 5425 C C . VAL B 1 157 ? -18.72700 -19.62800 7.03600 1.000 49.64543 157 VAL B C 1
ATOM 5426 O O . VAL B 1 157 ? -18.87300 -19.01700 8.10500 1.000 52.76685 157 VAL B O 1
ATOM 5430 N N . ASP B 1 158 ? -19.75400 -19.87600 6.21700 1.000 43.80525 158 ASP B N 1
ATOM 5431 C CA . ASP B 1 158 ? -21.07700 -19.33100 6.51500 1.000 47.97154 158 ASP B CA 1
ATOM 5432 C C . ASP B 1 158 ? -21.69000 -19.99500 7.74500 1.000 47.95312 158 ASP B C 1
ATOM 5433 O O . ASP B 1 158 ? -22.29200 -19.31300 8.57900 1.000 49.57436 158 ASP B O 1
ATOM 5438 N N . ASP B 1 159 ? -21.56900 -21.31900 7.86800 1.000 44.75537 159 ASP B N 1
ATOM 5439 C CA . ASP B 1 159 ? -22.07900 -21.98400 9.06400 1.000 49.99020 159 ASP B CA 1
ATOM 5440 C C . ASP B 1 159 ? -21.42100 -21.46000 10.32900 1.000 48.95324 159 ASP B C 1
ATOM 5441 O O . ASP B 1 159 ? -22.05600 -21.41000 11.39100 1.000 49.50857 159 ASP B O 1
ATOM 5446 N N . PHE B 1 160 ? -20.14700 -21.09400 10.25300 1.000 46.88194 160 PHE B N 1
ATOM 5447 C CA . PHE B 1 160 ? -19.48400 -20.63000 11.46600 1.000 47.90574 160 PHE B CA 1
ATOM 5448 C C . PHE B 1 160 ? -19.83800 -19.18600 11.77800 1.000 43.30256 160 PHE B C 1
ATOM 5449 O O . PHE B 1 160 ? -19.84600 -18.79100 12.95100 1.000 48.67689 160 PHE B O 1
ATOM 5457 N N . LYS B 1 161 ? -20.13800 -18.39200 10.75000 1.000 44.94749 161 LYS B N 1
ATOM 5458 C CA . LYS B 1 161 ? -20.76200 -17.09900 10.99100 1.000 45.24753 161 LYS B CA 1
ATOM 5459 C C . LYS B 1 161 ? -22.10700 -17.26600 11.68100 1.000 50.28234 161 LYS B C 1
ATOM 5460 O O . LYS B 1 161 ? -22.46500 -16.47700 12.56500 1.000 53.06689 161 LYS B O 1
ATOM 5466 N N . ARG B 1 162 ? -22.88100 -18.27600 11.26700 1.000 47.20040 162 ARG B N 1
ATOM 5467 C CA . ARG B 1 162 ? -24.20900 -18.47100 11.83800 1.000 47.61360 162 ARG B CA 1
ATOM 5468 C C . ARG B 1 162 ? -24.09500 -18.97600 13.26500 1.000 43.20781 162 ARG B C 1
ATOM 5469 O O . ARG B 1 162 ? -24.80600 -18.49900 14.15700 1.000 50.34551 162 ARG B O 1
ATOM 5477 N N . LEU B 1 163 ? -23.18000 -19.91800 13.49600 1.000 41.93924 163 LEU B N 1
ATOM 5478 C CA . LEU B 1 163 ? -22.91400 -20.38500 14.85300 1.000 41.48919 163 LEU B CA 1
ATOM 5479 C C . LEU B 1 163 ? -22.46000 -19.23500 15.74900 1.000 48.75321 163 LEU B C 1
ATOM 5480 O O . LEU B 1 163 ? -22.91500 -19.10600 16.89000 1.000 43.76051 163 LEU B O 1
ATOM 5485 N N . ASP B 1 164 ? -21.55800 -18.38600 15.24300 1.000 45.71338 164 ASP B N 1
ATOM 5486 C CA . ASP B 1 164 ? -21.09500 -17.24300 16.02700 1.000 52.41418 164 ASP B CA 1
ATOM 5487 C C . ASP B 1 164 ? -22.24500 -16.31600 16.40400 1.000 46.96616 164 ASP B C 1
ATOM 5488 O O . ASP B 1 164 ? -22.27500 -15.77800 17.51400 1.000 51.26667 164 ASP B O 1
ATOM 5493 N N . ALA B 1 165 ? -23.20100 -16.11100 15.49700 1.000 47.51096 165 ALA B N 1
ATOM 5494 C CA . ALA B 1 165 ? -24.35700 -15.28100 15.83400 1.000 53.23796 165 ALA B CA 1
ATOM 5495 C C . ALA B 1 165 ? -25.20800 -15.93000 16.92100 1.000 52.59052 165 ALA B C 1
ATOM 5496 O O . ALA B 1 165 ? -25.74900 -15.23000 17.78900 1.000 52.27206 165 ALA B O 1
ATOM 5498 N N . VAL B 1 166 ? -25.31600 -17.25900 16.90300 1.000 50.72977 166 VAL B N 1
ATOM 5499 C CA . VAL B 1 166 ? -26.01900 -17.97300 17.96400 1.000 47.87942 166 VAL B CA 1
ATOM 5500 C C . VAL B 1 166 ? -25.28700 -17.80300 19.29000 1.000 44.38164 166 VAL B C 1
ATOM 5501 O O . VAL B 1 166 ? -25.90100 -17.53300 20.33100 1.000 52.95635 166 VAL B O 1
ATOM 5505 N N . ILE B 1 167 ? -23.96400 -17.93700 19.27300 1.000 43.46047 167 ILE B N 1
ATOM 5506 C CA . ILE B 1 167 ? -23.19900 -17.82500 20.51500 1.000 48.07155 167 ILE B CA 1
ATOM 5507 C C . ILE B 1 167 ? -23.23700 -16.39700 21.03800 1.000 51.00085 167 ILE B C 1
ATOM 5508 O O . ILE B 1 167 ? -23.32000 -16.16700 22.25500 1.000 54.60392 167 ILE B O 1
ATOM 5513 N N . ARG B 1 168 ? -23.14600 -15.41600 20.13500 1.000 45.55020 168 ARG B N 1
ATOM 5514 C CA . ARG B 1 168 ? -23.08500 -14.02800 20.57100 1.000 52.34312 168 ARG B CA 1
ATOM 5515 C C . ARG B 1 168 ? -24.37900 -13.61100 21.25100 1.000 59.11761 168 ARG B C 1
ATOM 5516 O O . ARG B 1 168 ? -24.35800 -12.84400 22.22100 1.000 56.14357 168 ARG B O 1
ATOM 5524 N N . GLU B 1 169 ? -25.51700 -14.11800 20.77000 1.000 48.50318 169 GLU B N 1
ATOM 5525 C CA . GLU B 1 169 ? -26.78800 -13.70500 21.35500 1.000 57.57796 169 GLU B CA 1
ATOM 5526 C C . GLU B 1 169 ? -26.93400 -14.22600 22.77800 1.000 57.36477 169 GLU B C 1
ATOM 5527 O O . GLU B 1 169 ? -27.42900 -13.51000 23.65700 1.000 61.38368 169 GLU B O 1
ATOM 5533 N N . LYS B 1 170 ? -26.51200 -15.47000 23.02200 1.000 47.47675 170 LYS B N 1
ATOM 5534 C CA . LYS B 1 170 ? -26.49400 -16.00000 24.38300 1.000 58.98602 170 LYS B CA 1
ATOM 5535 C C . LYS B 1 170 ? -25.49600 -15.24400 25.25100 1.000 66.38164 170 LYS B C 1
ATOM 5536 O O . LYS B 1 170 ? -25.81400 -14.85900 26.38100 1.000 63.15757 170 LYS B O 1
ATOM 5542 N N . GLU B 1 171 ? -24.27500 -15.04000 24.74300 1.000 59.74137 171 GLU B N 1
ATOM 5543 C CA . GLU B 1 171 ? -23.27600 -14.25500 25.46700 1.000 56.70943 171 GLU B CA 1
ATOM 5544 C C . GLU B 1 171 ? -23.80500 -12.86900 25.83300 1.000 62.44170 171 GLU B C 1
ATOM 5545 O O . GLU B 1 171 ? -23.61000 -12.39800 26.96100 1.000 63.11283 171 GLU B O 1
ATOM 5551 N N . ASN B 1 172 ? -24.48400 -12.20000 24.89400 1.000 58.99655 172 ASN B N 1
ATOM 5552 C CA . ASN B 1 172 ? -24.92200 -10.83300 25.14600 1.000 66.22899 172 ASN B CA 1
ATOM 5553 C C . ASN B 1 172 ? -26.14800 -10.76500 26.04700 1.000 69.52149 172 ASN B C 1
ATOM 5554 O O . ASN B 1 172 ? -26.45100 -9.68800 26.57600 1.000 65.76841 172 ASN B O 1
ATOM 5559 N N . ALA B 1 173 ? -26.84800 -11.88000 26.25100 1.000 64.59985 173 ALA B N 1
ATOM 5560 C CA . ALA B 1 173 ? -27.93000 -11.93600 27.22400 1.000 69.73204 173 ALA B CA 1
ATOM 5561 C C . ALA B 1 173 ? -27.44200 -12.29300 28.62000 1.000 75.23270 173 ALA B C 1
ATOM 5562 O O . ALA B 1 173 ? -28.26400 -12.42800 29.53300 1.000 82.95995 173 ALA B O 1
ATOM 5564 N N . PHE B 1 174 ? -26.13200 -12.45600 28.80400 1.000 71.83493 174 PHE B N 1
ATOM 5565 C CA . PHE B 1 174 ? -25.59900 -12.82900 30.10700 1.000 70.61899 174 PHE B CA 1
ATOM 5566 C C . PHE B 1 174 ? -25.87500 -11.73700 31.13100 1.000 74.65106 174 PHE B C 1
ATOM 5567 O O . PHE B 1 174 ? -25.72600 -10.54400 30.84900 1.000 67.95552 174 PHE B O 1
ATOM 5575 N N . LYS B 1 175 ? -26.30500 -12.15700 32.31800 1.000 66.82643 175 LYS B N 1
ATOM 5576 C CA . LYS B 1 175 ? -26.48300 -11.26400 33.45900 1.000 82.21775 175 LYS B CA 1
ATOM 5577 C C . LYS B 1 175 ? -25.28500 -11.48600 34.38100 1.000 84.08640 175 LYS B C 1
ATOM 5578 O O . LYS B 1 175 ? -25.22900 -12.46000 35.13800 1.000 83.35736 175 LYS B O 1
ATOM 5584 N N . GLY B 1 176 ? -24.31300 -10.58900 34.28200 1.000 84.37854 176 GLY B N 1
ATOM 5585 C CA . GLY B 1 176 ? -23.07500 -10.68900 35.01400 1.000 80.47017 176 GLY B CA 1
ATOM 5586 C C . GLY B 1 176 ? -22.20300 -9.50200 34.67300 1.000 74.40629 176 GLY B C 1
ATOM 5587 O O . GLY B 1 176 ? -22.49900 -8.74200 33.74500 1.000 81.01498 176 GLY B O 1
ATOM 5588 N N . PRO B 1 177 ? -21.11300 -9.31500 35.40800 1.000 80.24910 177 PRO B N 1
ATOM 5589 C CA . PRO B 1 177 ? -20.32000 -8.08600 35.24000 1.000 81.00445 177 PRO B CA 1
ATOM 5590 C C . PRO B 1 177 ? -19.67700 -7.93700 33.86500 1.000 81.83613 177 PRO B C 1
ATOM 5591 O O . PRO B 1 177 ? -19.94700 -6.95700 33.15900 1.000 75.51432 177 PRO B O 1
ATOM 5595 N N . GLU B 1 178 ? -18.84200 -8.89500 33.46400 1.000 75.11164 178 GLU B N 1
ATOM 5596 C CA . GLU B 1 178 ? -18.00300 -8.70300 32.29000 1.000 62.87596 178 GLU B CA 1
ATOM 5597 C C . GLU B 1 178 ? -18.76000 -9.00500 31.00100 1.000 69.27410 178 GLU B C 1
ATOM 5598 O O . GLU B 1 178 ? -19.74900 -9.74200 30.97900 1.000 70.14525 178 GLU B O 1
ATOM 5604 N N . LYS B 1 179 ? -18.26000 -8.44000 29.90700 1.000 72.35604 179 LYS B N 1
ATOM 5605 C CA . LYS B 1 179 ? -18.86200 -8.61700 28.59800 1.000 64.85251 179 LYS B CA 1
ATOM 5606 C C . LYS B 1 179 ? -18.13800 -9.71400 27.81800 1.000 55.23294 179 LYS B C 1
ATOM 5607 O O . LYS B 1 179 ? -17.18700 -10.33800 28.29400 1.000 57.98064 179 LYS B O 1
ATOM 5613 N N . GLY B 1 180 ? -18.59400 -9.94100 26.58900 1.000 56.26201 180 GLY B N 1
ATOM 5614 C CA . GLY B 1 180 ? -18.02200 -11.01100 25.78700 1.000 63.00755 180 GLY B CA 1
ATOM 5615 C C . GLY B 1 180 ? -18.40200 -12.37600 26.33300 1.000 51.71936 180 GLY B C 1
ATOM 5616 O O . GLY B 1 180 ? -19.52400 -12.59900 26.80200 1.000 53.09058 180 GLY B O 1
ATOM 5617 N N . GLY B 1 181 ? -17.45400 -13.30500 26.26900 1.000 50.75609 181 GLY B N 1
ATOM 5618 C CA . GLY B 1 181 ? -17.70300 -14.66300 26.70300 1.000 45.69758 181 GLY B CA 1
ATOM 5619 C C . GLY B 1 181 ? -16.55100 -15.60500 26.44400 1.000 44.61851 181 GLY B C 1
ATOM 5620 O O . GLY B 1 181 ? -15.81200 -15.45800 25.46300 1.000 49.35592 181 GLY B O 1
ATOM 5621 N N . ASN B 1 182 ? -16.39200 -16.58200 27.32700 1.000 40.22851 182 ASN B N 1
ATOM 5622 C CA . ASN B 1 182 ? -15.37100 -17.60700 27.19700 1.000 42.14453 182 ASN B CA 1
ATOM 5623 C C . ASN B 1 182 ? -15.91300 -18.75200 26.35800 1.000 41.31548 182 ASN B C 1
ATOM 5624 O O . ASN B 1 182 ? -17.09900 -19.08400 26.43400 1.000 41.23126 182 ASN B O 1
ATOM 5629 N N . ARG B 1 183 ? -15.03900 -19.35400 25.55800 1.000 36.88863 183 ARG B N 1
ATOM 5630 C CA . ARG B 1 183 ? -15.46300 -20.35100 24.58200 1.000 39.77582 183 ARG B CA 1
ATOM 5631 C C . ARG B 1 183 ? -14.57900 -21.58200 24.68300 1.000 36.52017 183 ARG B C 1
ATOM 5632 O O . ARG B 1 183 ? -13.36400 -21.51400 24.45300 1.000 40.26535 183 ARG B O 1
ATOM 5640 N N . LEU B 1 184 ? -15.18600 -22.70700 25.03900 1.000 34.23832 184 LEU B N 1
ATOM 5641 C CA . LEU B 1 184 ? -14.48900 -23.98400 25.08700 1.000 36.37805 184 LEU B CA 1
ATOM 5642 C C . LEU B 1 184 ? -15.03300 -24.83900 23.95000 1.000 34.65942 184 LEU B C 1
ATOM 5643 O O . LEU B 1 184 ? -16.21800 -25.18000 23.93900 1.000 36.73862 184 LEU B O 1
ATOM 5648 N N . PHE B 1 185 ? -14.17800 -25.16000 22.98900 1.000 35.95694 185 PHE B N 1
ATOM 5649 C CA . PHE B 1 185 ? -14.55000 -26.01800 21.87400 1.000 39.94163 185 PHE B CA 1
ATOM 5650 C C . PHE B 1 185 ? -13.98500 -27.40700 22.14900 1.000 39.55737 185 PHE B C 1
ATOM 5651 O O . PHE B 1 185 ? -12.82700 -27.53200 22.55800 1.000 38.10983 185 PHE B O 1
ATOM 5659 N N . TYR B 1 186 ? -14.80800 -28.44000 21.97100 1.000 35.23317 186 TYR B N 1
ATOM 5660 C CA . TYR B 1 186 ? -14.39200 -29.82100 22.18500 1.000 36.18592 186 TYR B CA 1
ATOM 5661 C C . TYR B 1 186 ? -14.45700 -30.54800 20.85300 1.000 34.42255 186 TYR B C 1
ATOM 5662 O O . TYR B 1 186 ? -15.52800 -30.61400 20.25200 1.000 35.00157 186 TYR B O 1
ATOM 5671 N N . LEU B 1 187 ? -13.32700 -31.10600 20.39600 1.000 35.14895 187 LEU B N 1
ATOM 5672 C CA . LEU B 1 187 ? -13.28100 -31.77300 19.07900 1.000 37.06234 187 LEU B CA 1
ATOM 5673 C C . LEU B 1 187 ? -13.46900 -33.27500 19.27500 1.000 33.35137 187 LEU B C 1
ATOM 5674 O O . LEU B 1 187 ? -12.51700 -34.05600 19.28700 1.000 36.57281 187 LEU B O 1
ATOM 5679 N N . ALA B 1 188 ? -14.72300 -33.68200 19.44700 1.000 32.41968 188 ALA B N 1
ATOM 5680 C CA . ALA B 1 188 ? -15.06200 -35.10100 19.54600 1.000 33.28294 188 ALA B CA 1
ATOM 5681 C C . ALA B 1 188 ? -15.21000 -35.68700 18.13700 1.000 34.74890 188 ALA B C 1
ATOM 5682 O O . ALA B 1 188 ? -16.23900 -36.24100 17.76600 1.000 35.97800 188 ALA B O 1
ATOM 5684 N N . LEU B 1 189 ? -14.12700 -35.58600 17.38200 1.000 32.44863 189 LEU B N 1
ATOM 5685 C CA . LEU B 1 189 ? -14.08200 -35.83200 15.94600 1.000 35.57795 189 LEU B CA 1
ATOM 5686 C C . LEU B 1 189 ? -12.86300 -36.68800 15.63900 1.000 38.18089 189 LEU B C 1
ATOM 5687 O O . LEU B 1 189 ? -11.91800 -36.71900 16.42500 1.000 35.60690 189 LEU B O 1
ATOM 5692 N N . PRO B 1 190 ? -12.83400 -37.36100 14.49000 1.000 35.38582 190 PRO B N 1
ATOM 5693 C CA . PRO B 1 190 ? -11.58100 -37.97800 14.06300 1.000 34.89366 190 PRO B CA 1
ATOM 5694 C C . PRO B 1 190 ? -10.52200 -36.90900 13.86900 1.000 34.87787 190 PRO B C 1
ATOM 5695 O O . PRO B 1 190 ? -10.82900 -35.77600 13.44600 1.000 36.54386 190 PRO B O 1
ATOM 5699 N N . PRO B 1 191 ? -9.26000 -37.22500 14.16800 1.000 36.32804 191 PRO B N 1
ATOM 5700 C CA . PRO B 1 191 ? -8.19200 -36.22800 13.98400 1.000 36.41226 191 PRO B CA 1
ATOM 5701 C C . PRO B 1 191 ? -8.09700 -35.67600 12.56800 1.000 39.14417 191 PRO B C 1
ATOM 5702 O O . PRO B 1 191 ? -7.60800 -34.55400 12.38900 1.000 33.86722 191 PRO B O 1
ATOM 5706 N N . SER B 1 192 ? -8.55300 -36.42000 11.57200 1.000 37.70189 192 SER B N 1
ATOM 5707 C CA . SER B 1 192 ? -8.49300 -35.94600 10.19400 1.000 36.49122 192 SER B CA 1
ATOM 5708 C C . SER B 1 192 ? -9.34700 -34.70600 9.96000 1.000 44.73168 192 SER B C 1
ATOM 5709 O O . SER B 1 192 ? -9.23200 -34.08700 8.90000 1.000 40.62066 192 SER B O 1
ATOM 5712 N N . VAL B 1 193 ? -10.21800 -34.35400 10.91000 1.000 32.81972 193 VAL B N 1
ATOM 5713 C CA . VAL B 1 193 ? -11.06300 -33.16500 10.81300 1.000 39.82846 193 VAL B CA 1
ATOM 5714 C C . VAL B 1 193 ? -10.50600 -31.97000 11.59700 1.000 38.59410 193 VAL B C 1
ATOM 5715 O O . VAL B 1 193 ? -11.00400 -30.84500 11.42000 1.000 36.39121 193 VAL B O 1
ATOM 5719 N N . PHE B 1 194 ? -9.50400 -32.17500 12.46400 1.000 40.82858 194 PHE B N 1
ATOM 5720 C CA . PHE B 1 194 ? -9.09200 -31.12400 13.39900 1.000 35.65954 194 PHE B CA 1
ATOM 5721 C C . PHE B 1 194 ? -8.61900 -29.86700 12.67600 1.000 43.37625 194 PHE B C 1
ATOM 5722 O O . PHE B 1 194 ? -8.99800 -28.74500 13.04000 1.000 36.32804 194 PHE B O 1
ATOM 5730 N N . ALA B 1 195 ? -7.74400 -30.03200 11.67800 1.000 40.08639 195 ALA B N 1
ATOM 5731 C CA . ALA B 1 195 ? -7.15900 -28.87200 11.01500 1.000 41.47603 195 ALA B CA 1
ATOM 5732 C C . ALA B 1 195 ? -8.22800 -28.01700 10.34300 1.000 45.18963 195 ALA B C 1
ATOM 5733 O O . ALA B 1 195 ? -8.15300 -26.78000 10.36500 1.000 40.16271 195 ALA B O 1
ATOM 5735 N N . SER B 1 196 ? -9.23400 -28.65900 9.74300 1.000 38.12036 196 SER B N 1
ATOM 5736 C CA . SER B 1 196 ? -10.28000 -27.92100 9.05300 1.000 44.93960 196 SER B CA 1
ATOM 5737 C C . SER B 1 196 ? -11.16400 -27.17600 10.03900 1.000 42.49194 196 SER B C 1
ATOM 5738 O O . SER B 1 196 ? -11.48900 -26.00500 9.82300 1.000 40.55223 196 SER B O 1
ATOM 5741 N N . VAL B 1 197 ? -11.54800 -27.82300 11.14000 1.000 34.99893 197 VAL B N 1
ATOM 5742 C CA . VAL B 1 197 ? -12.47000 -27.14400 12.04400 1.000 44.46586 197 VAL B CA 1
ATOM 5743 C C . VAL B 1 197 ? -11.75300 -26.06200 12.86000 1.000 34.36991 197 VAL B C 1
ATOM 5744 O O . VAL B 1 197 ? -12.34700 -25.01200 13.16100 1.000 35.55163 197 VAL B O 1
ATOM 5748 N N . CYS B 1 198 ? -10.47300 -26.25800 13.18700 1.000 39.51790 198 CYS B N 1
ATOM 5749 C CA . CYS B 1 198 ? -9.71700 -25.18300 13.82700 1.000 36.28856 198 CYS B CA 1
ATOM 5750 C C . CYS B 1 198 ? -9.59400 -23.97600 12.89600 1.000 38.68885 198 CYS B C 1
ATOM 5751 O O . CYS B 1 198 ? -9.70800 -22.82600 13.33300 1.000 35.42530 198 CYS B O 1
ATOM 5754 N N . GLU B 1 199 ? -9.39300 -24.21000 11.59900 1.000 41.92608 199 GLU B N 1
ATOM 5755 C CA . GLU B 1 199 ? -9.40300 -23.07800 10.68000 1.000 39.66002 199 GLU B CA 1
ATOM 5756 C C . GLU B 1 199 ? -10.74600 -22.35000 10.72300 1.000 43.27361 199 GLU B C 1
ATOM 5757 O O . GLU B 1 199 ? -10.79200 -21.11000 10.73400 1.000 40.64698 199 GLU B O 1
ATOM 5763 N N . SER B 1 200 ? -11.84700 -23.10900 10.78300 1.000 34.88050 200 SER B N 1
ATOM 5764 C CA . SER B 1 200 ? -13.17900 -22.51400 10.78500 1.000 34.74364 200 SER B CA 1
ATOM 5765 C C . SER B 1 200 ? -13.43300 -21.69000 12.03600 1.000 38.97573 200 SER B C 1
ATOM 5766 O O . SER B 1 200 ? -14.03300 -20.60300 11.96700 1.000 39.79161 200 SER B O 1
ATOM 5769 N N . ILE B 1 201 ? -13.04200 -22.21700 13.19600 1.000 42.78408 201 ILE B N 1
ATOM 5770 C CA . ILE B 1 201 ? -13.18000 -21.45500 14.43200 1.000 35.52531 201 ILE B CA 1
ATOM 5771 C C . ILE B 1 201 ? -12.39800 -20.15400 14.33000 1.000 42.20506 201 ILE B C 1
ATOM 5772 O O . ILE B 1 201 ? -12.90300 -19.07200 14.65200 1.000 42.58669 201 ILE B O 1
ATOM 5777 N N . HIS B 1 202 ? -11.13900 -20.25200 13.89700 1.000 40.26799 202 HIS B N 1
ATOM 5778 C CA . HIS B 1 202 ? -10.26100 -19.09100 13.84800 1.000 46.76350 202 HIS B CA 1
ATOM 5779 C C . HIS B 1 202 ? -10.78700 -18.02200 12.89900 1.000 48.43212 202 HIS B C 1
ATOM 5780 O O . HIS B 1 202 ? -10.60800 -16.82800 13.15500 1.000 47.47938 202 HIS B O 1
ATOM 5787 N N . LYS B 1 203 ? -11.45100 -18.43200 11.81700 1.000 44.24741 203 LYS B N 1
ATOM 5788 C CA . LYS B 1 203 ? -12.00500 -17.49600 10.84600 1.000 50.07706 203 LYS B CA 1
ATOM 5789 C C . LYS B 1 203 ? -13.29600 -16.85700 11.33600 1.000 56.53309 203 LYS B C 1
ATOM 5790 O O . LYS B 1 203 ? -13.53000 -15.66900 11.09000 1.000 61.12049 203 LYS B O 1
ATOM 5796 N N . GLY B 1 204 ? -14.14600 -17.62300 12.01700 1.000 50.86926 204 GLY B N 1
ATOM 5797 C CA . GLY B 1 204 ? -15.51700 -17.20500 12.20300 1.000 44.53955 204 GLY B CA 1
ATOM 5798 C C . GLY B 1 204 ? -16.08600 -17.18900 13.61000 1.000 41.87871 204 GLY B C 1
ATOM 5799 O O . GLY B 1 204 ? -17.13100 -16.56900 13.82300 1.000 49.84019 204 GLY B O 1
ATOM 5800 N N . ALA B 1 205 ? -15.45200 -17.85900 14.57600 1.000 43.84210 205 ALA B N 1
ATOM 5801 C CA . ALA B 1 205 ? -16.11100 -18.02200 15.87100 1.000 41.41286 205 ALA B CA 1
ATOM 5802 C C . ALA B 1 205 ? -15.16400 -17.80200 17.04700 1.000 43.56312 205 ALA B C 1
ATOM 5803 O O . ALA B 1 205 ? -15.36800 -18.38000 18.11800 1.000 40.57592 205 ALA B O 1
ATOM 5805 N N . MET B 1 206 ? -14.12800 -16.97400 16.87000 1.000 42.26033 206 MET B N 1
ATOM 5806 C CA . MET B 1 206 ? -13.26200 -16.60800 17.98900 1.000 43.62628 206 MET B CA 1
ATOM 5807 C C . MET B 1 206 ? -14.04700 -15.77700 19.00700 1.000 41.67605 206 MET B C 1
ATOM 5808 O O . MET B 1 206 ? -15.10800 -15.23900 18.69100 1.000 42.43667 206 MET B O 1
ATOM 5813 N N . PRO B 1 207 ? -13.55400 -15.66600 20.24600 1.000 43.91842 207 PRO B N 1
ATOM 5814 C CA . PRO B 1 207 ? -14.27900 -14.86400 21.23800 1.000 44.20004 207 PRO B CA 1
ATOM 5815 C C . PRO B 1 207 ? -14.39600 -13.41600 20.78300 1.000 43.67366 207 PRO B C 1
ATOM 5816 O O . PRO B 1 207 ? -13.57500 -12.92400 20.00700 1.000 52.87476 207 PRO B O 1
ATOM 5820 N N . GLN B 1 208 ? -15.45100 -12.74200 21.25000 1.000 43.93422 208 GLN B N 1
ATOM 5821 C CA . GLN B 1 208 ? -15.60400 -11.30900 21.00600 1.000 50.60870 208 GLN B CA 1
ATOM 5822 C C . GLN B 1 208 ? -14.37500 -10.54800 21.49400 1.000 50.32972 208 GLN B C 1
ATOM 5823 O O . GLN B 1 208 ? -13.82700 -10.84700 22.55700 1.000 52.70632 208 GLN B O 1
ATOM 5829 N N . GLU B 1 209 ? -13.94900 -9.54800 20.71400 1.000 59.77822 209 GLU B N 1
ATOM 5830 C CA . GLU B 1 209 ? -12.78300 -8.76500 21.11600 1.000 66.86065 209 GLU B CA 1
ATOM 5831 C C . GLU B 1 209 ? -12.96400 -8.14700 22.49300 1.000 57.28318 209 GLU B C 1
ATOM 5832 O O . GLU B 1 209 ? -11.98300 -7.95600 23.22400 1.000 60.59674 209 GLU B O 1
ATOM 5838 N N . VAL B 1 210 ? -14.20800 -7.84900 22.87600 1.000 51.79568 210 VAL B N 1
ATOM 5839 C CA . VAL B 1 210 ? -14.45100 -7.18100 24.14800 1.000 56.66469 210 VAL B CA 1
ATOM 5840 C C . VAL B 1 210 ? -14.14600 -8.08500 25.34000 1.000 62.80227 210 VAL B C 1
ATOM 5841 O O . VAL B 1 210 ? -13.98600 -7.58700 26.46400 1.000 63.21284 210 VAL B O 1
ATOM 5845 N N . GLY B 1 211 ? -14.03000 -9.39800 25.14000 1.000 50.35341 211 GLY B N 1
ATOM 5846 C CA . GLY B 1 211 ? -13.61900 -10.23800 26.25300 1.000 54.41705 211 GLY B CA 1
ATOM 5847 C C . GLY B 1 211 ? -13.86100 -11.72800 26.10400 1.000 50.73766 211 GLY B C 1
ATOM 5848 O O . GLY B 1 211 ? -14.82300 -12.15000 25.45700 1.000 52.49577 211 GLY B O 1
ATOM 5849 N N . GLY B 1 212 ? -12.99700 -12.53100 26.72000 1.000 53.75118 212 GLY B N 1
ATOM 5850 C CA . GLY B 1 212 ? -13.16800 -13.97000 26.75000 1.000 46.11869 212 GLY B CA 1
ATOM 5851 C C . GLY B 1 212 ? -11.98900 -14.73800 26.19100 1.000 41.60236 212 GLY B C 1
ATOM 5852 O O . GLY B 1 212 ? -11.39100 -14.32500 25.19300 1.000 46.13448 212 GLY B O 1
ATOM 5853 N N . TRP B 1 213 ? -11.64300 -15.85600 26.81900 1.000 38.85729 213 TRP B N 1
ATOM 5854 C CA . TRP B 1 213 ? -10.63800 -16.75400 26.27500 1.000 39.32314 213 TRP B CA 1
ATOM 5855 C C . TRP B 1 213 ? -11.28400 -17.78900 25.36200 1.000 40.36010 213 TRP B C 1
ATOM 5856 O O . TRP B 1 213 ? -12.50100 -17.98700 25.36300 1.000 41.26021 213 TRP B O 1
ATOM 5867 N N . VAL B 1 214 ? -10.45100 -18.43800 24.56300 1.000 38.32565 214 VAL B N 1
ATOM 5868 C CA . VAL B 1 214 ? -10.85800 -19.61600 23.81100 1.000 41.53656 214 VAL B CA 1
ATOM 5869 C C . VAL B 1 214 ? -9.92600 -20.76500 24.17000 1.000 38.87571 214 VAL B C 1
ATOM 5870 O O . VAL B 1 214 ? -8.70600 -20.58900 24.28900 1.000 38.37302 214 VAL B O 1
ATOM 5874 N N . ARG B 1 215 ? -10.51500 -21.93300 24.39800 1.000 32.84078 215 ARG B N 1
ATOM 5875 C CA . ARG B 1 215 ? -9.77300 -23.16900 24.59300 1.000 34.54362 215 ARG B CA 1
ATOM 5876 C C . ARG B 1 215 ? -10.38200 -24.23800 23.69800 1.000 33.99355 215 ARG B C 1
ATOM 5877 O O . ARG B 1 215 ? -11.60000 -24.26100 23.49600 1.000 36.45174 215 ARG B O 1
ATOM 5885 N N . VAL B 1 216 ? -9.52700 -25.11600 23.16900 1.000 33.31452 216 VAL B N 1
ATOM 5886 C CA . VAL B 1 216 ? -9.91800 -26.18800 22.25900 1.000 35.98853 216 VAL B CA 1
ATOM 5887 C C . VAL B 1 216 ? -9.33600 -27.50100 22.76000 1.000 32.90921 216 VAL B C 1
ATOM 5888 O O . VAL B 1 216 ? -8.10800 -27.66400 22.81000 1.000 34.78838 216 VAL B O 1
ATOM 5892 N N . ILE B 1 217 ? -10.20100 -28.45000 23.08900 1.000 31.68275 217 ILE B N 1
ATOM 5893 C CA . ILE B 1 217 ? -9.74700 -29.76600 23.51700 1.000 33.86195 217 ILE B CA 1
ATOM 5894 C C . ILE B 1 217 ? -9.55000 -30.64500 22.28900 1.000 37.69926 217 ILE B C 1
ATOM 5895 O O . ILE B 1 217 ? -10.47700 -30.84500 21.49900 1.000 35.69639 217 ILE B O 1
ATOM 5900 N N . ILE B 1 218 ? -8.33800 -31.15400 22.13100 1.000 33.62508 218 ILE B N 1
ATOM 5901 C CA . ILE B 1 218 ? -7.93700 -31.99500 21.00700 1.000 36.09907 218 ILE B CA 1
ATOM 5902 C C . ILE B 1 218 ? -7.94900 -33.44400 21.48500 1.000 38.59147 218 ILE B C 1
ATOM 5903 O O . ILE B 1 218 ? -7.36700 -33.75600 22.53200 1.000 34.14883 218 ILE B O 1
ATOM 5908 N N . GLU B 1 219 ? -8.61000 -34.32600 20.74300 1.000 37.49134 219 GLU B N 1
ATOM 5909 C CA . GLU B 1 219 ? -8.64500 -35.74200 21.09400 1.000 37.82296 219 GLU B CA 1
ATOM 5910 C C . GLU B 1 219 ? -7.52400 -36.51800 20.40400 1.000 39.14417 219 GLU B C 1
ATOM 5911 O O . GLU B 1 219 ? -6.99600 -36.11300 19.36900 1.000 35.64375 219 GLU B O 1
ATOM 5917 N N . LYS B 1 220 ? -7.14600 -37.64100 21.01700 1.000 39.77319 220 LYS B N 1
ATOM 5918 C CA . LYS B 1 220 ? -6.14500 -38.52700 20.44600 1.000 34.96998 220 LYS B CA 1
ATOM 5919 C C . LYS B 1 220 ? -6.75300 -39.32600 19.29500 1.000 36.37805 220 LYS B C 1
ATOM 5920 O O . LYS B 1 220 ? -7.97300 -39.47400 19.21600 1.000 36.01484 220 LYS B O 1
ATOM 5926 N N . PRO B 1 221 ? -5.91500 -39.90100 18.40700 1.000 38.68359 221 PRO B N 1
ATOM 5927 C CA . PRO B 1 221 ? -4.44200 -39.89100 18.40000 1.000 36.02537 221 PRO B CA 1
ATOM 5928 C C . PRO B 1 221 ? -3.84800 -38.57700 17.91000 1.000 38.67832 221 PRO B C 1
ATOM 5929 O O . PRO B 1 221 ? -4.38700 -37.94600 17.00700 1.000 37.64399 221 PRO B O 1
ATOM 5933 N N . PHE B 1 222 ? -2.73600 -38.17700 18.51900 1.000 34.17252 222 PHE B N 1
ATOM 5934 C CA . PHE B 1 222 ? -1.97300 -37.01000 18.08800 1.000 34.36465 222 PHE B CA 1
ATOM 5935 C C . PHE B 1 222 ? -0.88000 -37.50500 17.15100 1.000 36.53859 222 PHE B C 1
ATOM 5936 O O . PHE B 1 222 ? 0.28300 -37.66800 17.53100 1.000 35.29107 222 PHE B O 1
ATOM 5944 N N . GLY B 1 223 ? -1.27000 -37.77400 15.90800 1.000 36.57807 223 GLY B N 1
ATOM 5945 C CA . GLY B 1 223 ? -0.35000 -38.42500 15.01000 1.000 35.36477 223 GLY B CA 1
ATOM 5946 C C . GLY B 1 223 ? -0.14300 -39.88200 15.40800 1.000 40.89964 223 GLY B C 1
ATOM 5947 O O . GLY B 1 223 ? -0.79600 -40.42900 16.30800 1.000 36.30698 223 GLY B O 1
ATOM 5948 N N . ARG B 1 224 ? 0.80100 -40.51600 14.70500 1.000 33.14082 224 ARG B N 1
ATOM 5949 C CA . ARG B 1 224 ? 1.17200 -41.88900 15.01500 1.000 36.58597 224 ARG B CA 1
ATOM 5950 C C . ARG B 1 224 ? 2.67000 -42.09800 14.88600 1.000 33.42243 224 ARG B C 1
ATOM 5951 O O . ARG B 1 224 ? 3.12500 -43.24700 14.95800 1.000 32.11438 224 ARG B O 1
ATOM 5959 N N . ASP B 1 225 ? 3.43500 -41.02500 14.71000 1.000 33.13029 225 ASP B N 1
ATOM 5960 C CA . ASP B 1 225 ? 4.89200 -41.01800 14.72800 1.000 35.22528 225 ASP B CA 1
ATOM 5961 C C . ASP B 1 225 ? 5.32300 -39.55700 14.69700 1.000 31.82750 225 ASP B C 1
ATOM 5962 O O . ASP B 1 225 ? 4.48800 -38.65400 14.60000 1.000 35.15421 225 ASP B O 1
ATOM 5967 N N . THR B 1 226 ? 6.63700 -39.33700 14.81500 1.000 33.24083 226 THR B N 1
ATOM 5968 C CA . THR B 1 226 ? 7.17500 -37.97900 14.86700 1.000 35.25160 226 THR B CA 1
ATOM 5969 C C . THR B 1 226 ? 6.68900 -37.12900 13.68900 1.000 39.97848 226 THR B C 1
ATOM 5970 O O . THR B 1 226 ? 6.22100 -35.99600 13.87400 1.000 34.28043 226 THR B O 1
ATOM 5974 N N . LYS B 1 227 ? 6.77900 -37.66700 12.47000 1.000 34.80154 227 LYS B N 1
ATOM 5975 C CA . LYS B 1 227 ? 6.43700 -36.88300 11.28100 1.000 37.39659 227 LYS B CA 1
ATOM 5976 C C . LYS B 1 227 ? 4.95400 -36.52500 11.24400 1.000 33.70141 227 LYS B C 1
ATOM 5977 O O . LYS B 1 227 ? 4.59000 -35.35900 11.04400 1.000 39.66791 227 LYS B O 1
ATOM 5983 N N . SER B 1 228 ? 4.08000 -37.51800 11.41300 1.000 36.53859 228 SER B N 1
ATOM 5984 C CA . SER B 1 228 ? 2.64700 -37.25500 11.35100 1.000 33.15661 228 SER B CA 1
ATOM 5985 C C . SER B 1 228 ? 2.18400 -36.35300 12.49500 1.000 38.54146 228 SER B C 1
ATOM 5986 O O . SER B 1 228 ? 1.30200 -35.50900 12.30600 1.000 35.20685 228 SER B O 1
ATOM 5989 N N . SER B 1 229 ? 2.74400 -36.52000 13.69400 1.000 34.75680 229 SER B N 1
ATOM 5990 C CA . SER B 1 229 ? 2.31600 -35.67400 14.80300 1.000 32.59075 229 SER B CA 1
ATOM 5991 C C . SER B 1 229 ? 2.76800 -34.23100 14.59600 1.000 32.01173 229 SER B C 1
ATOM 5992 O O . SER B 1 229 ? 2.00700 -33.29000 14.85300 1.000 35.54110 229 SER B O 1
ATOM 5995 N N . ALA B 1 230 ? 4.00700 -34.03200 14.15000 1.000 35.74113 230 ALA B N 1
ATOM 5996 C CA . ALA B 1 230 ? 4.47900 -32.67700 13.90500 1.000 33.39085 230 ALA B CA 1
ATOM 5997 C C . ALA B 1 230 ? 3.66900 -32.00400 12.80500 1.000 38.33881 230 ALA B C 1
ATOM 5998 O O . ALA B 1 230 ? 3.41700 -30.79500 12.87400 1.000 39.22049 230 ALA B O 1
ATOM 6000 N N . GLU B 1 231 ? 3.24700 -32.77100 11.79400 1.000 37.63346 231 GLU B N 1
ATOM 6001 C CA . GLU B 1 231 ? 2.42100 -32.19400 10.73800 1.000 40.53118 231 GLU B CA 1
ATOM 6002 C C . GLU B 1 231 ? 1.07900 -31.72900 11.28600 1.000 40.17587 231 GLU B C 1
ATOM 6003 O O . GLU B 1 231 ? 0.58800 -30.66200 10.90300 1.000 39.56790 231 GLU B O 1
ATOM 6009 N N . LEU B 1 232 ? 0.47900 -32.49200 12.20400 1.000 40.28115 232 LEU B N 1
ATOM 6010 C CA . LEU B 1 232 ? -0.78100 -32.04600 12.78900 1.000 41.08124 232 LEU B CA 1
ATOM 6011 C C . LEU B 1 232 ? -0.57100 -30.82100 13.68200 1.000 39.70476 232 LEU B C 1
ATOM 6012 O O . LEU B 1 232 ? -1.34100 -29.85500 13.61000 1.000 38.07825 232 LEU B O 1
ATOM 6017 N N . SER B 1 233 ? 0.46700 -30.83500 14.53200 1.000 38.76254 233 SER B N 1
ATOM 6018 C CA . SER B 1 233 ? 0.79100 -29.63800 15.31500 1.000 30.99056 233 SER B CA 1
ATOM 6019 C C . SER B 1 233 ? 1.03500 -28.42700 14.41300 1.000 38.77833 233 SER B C 1
ATOM 6020 O O . SER B 1 233 ? 0.53400 -27.32900 14.68100 1.000 37.64136 233 SER B O 1
ATOM 6023 N N . GLN B 1 234 ? 1.82000 -28.60500 13.34700 1.000 39.45736 234 GLN B N 1
ATOM 6024 C CA . GLN B 1 234 ? 2.05100 -27.50800 12.41000 1.000 48.64794 234 GLN B CA 1
ATOM 6025 C C . GLN B 1 234 ? 0.76300 -27.05000 11.73500 1.000 42.82619 234 GLN B C 1
ATOM 6026 O O . GLN B 1 234 ? 0.63000 -25.87000 11.38400 1.000 44.40796 234 GLN B O 1
ATOM 6032 N N . ALA B 1 235 ? -0.19200 -27.95800 11.54000 1.000 37.37027 235 ALA B N 1
ATOM 6033 C CA . ALA B 1 235 ? -1.45300 -27.57800 10.91600 1.000 39.89689 235 ALA B CA 1
ATOM 6034 C C . ALA B 1 235 ? -2.32600 -26.75600 11.85300 1.000 39.96795 235 ALA B C 1
ATOM 6035 O O . ALA B 1 235 ? -3.14800 -25.96200 11.39200 1.000 42.65511 235 ALA B O 1
ATOM 6037 N N . LEU B 1 236 ? -2.17900 -26.93300 13.16400 1.000 35.86746 236 LEU B N 1
ATOM 6038 C CA . LEU B 1 236 ? -3.04700 -26.24300 14.10400 1.000 35.96484 236 LEU B CA 1
ATOM 6039 C C . LEU B 1 236 ? -2.44800 -24.95600 14.65200 1.000 35.16474 236 LEU B C 1
ATOM 6040 O O . LEU B 1 236 ? -3.20100 -24.07000 15.06300 1.000 36.43858 236 LEU B O 1
ATOM 6045 N N . GLU B 1 237 ? -1.12300 -24.82500 14.66200 1.000 37.60977 237 GLU B N 1
ATOM 6046 C CA . GLU B 1 237 ? -0.47800 -23.67700 15.28500 1.000 42.04188 237 GLU B CA 1
ATOM 6047 C C . GLU B 1 237 ? -0.74100 -22.32700 14.60600 1.000 40.87332 237 GLU B C 1
ATOM 6048 O O . GLU B 1 237 ? -0.64200 -21.30000 15.28900 1.000 45.01592 237 GLU B O 1
ATOM 6054 N N . PRO B 1 238 ? -1.07200 -22.23800 13.30800 1.000 43.38415 238 PRO B N 1
ATOM 6055 C CA . PRO B 1 238 ? -1.48600 -20.92400 12.78400 1.000 42.73933 238 PRO B CA 1
ATOM 6056 C C . PRO B 1 238 ? -2.81700 -20.44900 13.33800 1.000 45.51598 238 PRO B C 1
ATOM 6057 O O . PRO B 1 238 ? -3.13600 -19.26300 13.19400 1.000 47.00300 238 PRO B O 1
ATOM 6061 N N . PHE B 1 239 ? -3.57400 -21.31600 14.00800 1.000 41.66552 239 PHE B N 1
ATOM 6062 C CA . PHE B 1 239 ? -4.89500 -20.99700 14.53500 1.000 36.73335 239 PHE B CA 1
ATOM 6063 C C . PHE B 1 239 ? -4.92700 -20.87200 16.05000 1.000 39.73898 239 PHE B C 1
ATOM 6064 O O . PHE B 1 239 ? -5.61300 -19.99200 16.57600 1.000 41.17599 239 PHE B O 1
ATOM 6072 N N . PHE B 1 240 ? -4.21700 -21.74000 16.76500 1.000 37.82559 240 PHE B N 1
ATOM 6073 C CA . PHE B 1 240 ? -4.25700 -21.73300 18.22600 1.000 40.01269 240 PHE B CA 1
ATOM 6074 C C . PHE B 1 240 ? -2.87100 -21.95500 18.80100 1.000 38.92309 240 PHE B C 1
ATOM 6075 O O . PHE B 1 240 ? -2.11400 -22.79400 18.31100 1.000 37.19657 240 PHE B O 1
ATOM 6083 N N . ASP B 1 241 ? -2.56000 -21.20600 19.85800 1.000 36.88600 241 ASP B N 1
ATOM 6084 C CA . ASP B 1 241 ? -1.27700 -21.32900 20.52100 1.000 36.78336 241 ASP B CA 1
ATOM 6085 C C . ASP B 1 241 ? -1.39300 -22.32700 21.67800 1.000 43.70261 241 ASP B C 1
ATOM 6086 O O . ASP B 1 241 ? -2.43900 -22.94700 21.90500 1.000 38.38881 241 ASP B O 1
ATOM 6091 N N . GLU B 1 242 ? -0.30700 -22.48900 22.42700 1.000 38.29670 242 GLU B N 1
ATOM 6092 C CA . GLU B 1 242 ? -0.29700 -23.55700 23.41700 1.000 37.43607 242 GLU B CA 1
ATOM 6093 C C . GLU B 1 242 ? -1.00700 -23.18800 24.71100 1.000 44.97908 242 GLU B C 1
ATOM 6094 O O . GLU B 1 242 ? -1.17000 -24.05400 25.57800 1.000 41.17073 242 GLU B O 1
ATOM 6100 N N . SER B 1 243 ? -1.43000 -21.93900 24.86600 1.000 37.19657 243 SER B N 1
ATOM 6101 C CA . SER B 1 243 ? -2.33000 -21.59900 25.95700 1.000 40.31799 243 SER B CA 1
ATOM 6102 C C . SER B 1 243 ? -3.77800 -21.88800 25.59500 1.000 38.84150 243 SER B C 1
ATOM 6103 O O . SER B 1 243 ? -4.65200 -21.80200 26.45900 1.000 40.08902 243 SER B O 1
ATOM 6106 N N . GLN B 1 244 ? -4.04400 -22.22800 24.34000 1.000 36.77809 244 GLN B N 1
ATOM 6107 C CA . GLN B 1 244 ? -5.39300 -22.46300 23.83100 1.000 32.86447 244 GLN B CA 1
ATOM 6108 C C . GLN B 1 244 ? -5.69300 -23.93100 23.54700 1.000 37.04392 244 GLN B C 1
ATOM 6109 O O . GLN B 1 244 ? -6.80300 -24.39300 23.82100 1.000 39.70213 244 GLN B O 1
ATOM 6115 N N . LEU B 1 245 ? -4.73700 -24.68800 23.01300 1.000 36.76757 245 LEU B N 1
ATOM 6116 C CA . LEU B 1 245 ? -4.92900 -26.11700 22.77000 1.000 35.11474 245 LEU B CA 1
ATOM 6117 C C . LEU B 1 245 ? -4.78600 -26.94500 24.04900 1.000 37.45975 245 LEU B C 1
ATOM 6118 O O . LEU B 1 245 ? -3.85100 -26.75400 24.83200 1.000 37.01233 245 LEU B O 1
ATOM 6123 N N . TYR B 1 246 ? -5.70100 -27.90200 24.23000 1.000 36.32804 246 TYR B N 1
ATOM 6124 C CA . TYR B 1 246 ? -5.66700 -28.85400 25.34500 1.000 34.52519 246 TYR B CA 1
ATOM 6125 C C . TYR B 1 246 ? -5.73700 -30.27900 24.78400 1.000 30.86686 246 TYR B C 1
ATOM 6126 O O . TYR B 1 246 ? -6.82600 -30.79700 24.52100 1.000 32.20386 246 TYR B O 1
ATOM 6135 N N . ARG B 1 247 ? -4.57600 -30.91700 24.62000 1.000 32.94342 247 ARG B N 1
ATOM 6136 C CA . ARG B 1 247 ? -4.47800 -32.28500 24.11500 1.000 33.22240 247 ARG B CA 1
ATOM 6137 C C . ARG B 1 247 ? -4.68700 -33.24600 25.28200 1.000 37.08076 247 ARG B C 1
ATOM 6138 O O . ARG B 1 247 ? -3.83800 -33.33200 26.17300 1.000 32.69603 247 ARG B O 1
ATOM 6146 N N . ILE B 1 248 ? -5.80400 -33.96800 25.27800 1.000 36.05432 248 ILE B N 1
ATOM 6147 C CA . ILE B 1 248 ? -6.31500 -34.63000 26.47600 1.000 33.59613 248 ILE B CA 1
ATOM 6148 C C . ILE B 1 248 ? -5.93000 -36.10700 26.48900 1.000 35.22264 248 ILE B C 1
ATOM 6149 O O . ILE B 1 248 ? -5.89400 -36.77700 25.44800 1.000 32.71708 248 ILE B O 1
ATOM 6154 N N . ASP B 1 249 ? -5.61300 -36.60400 27.68600 1.000 33.58824 249 ASP B N 1
ATOM 6155 C CA . ASP B 1 249 ? -5.37300 -38.01800 27.98500 1.000 33.33031 249 ASP B CA 1
ATOM 6156 C C . ASP B 1 249 ? -6.38900 -38.38000 29.06500 1.000 40.12060 249 ASP B C 1
ATOM 6157 O O . ASP B 1 249 ? -6.21100 -38.00300 30.22700 1.000 35.01209 249 ASP B O 1
ATOM 6162 N N . HIS B 1 250 ? -7.45300 -39.10200 28.68600 1.000 33.50139 250 HIS B N 1
ATOM 6163 C CA . HIS B 1 250 ? -8.55200 -39.37000 29.61500 1.000 38.84413 250 HIS B CA 1
ATOM 6164 C C . HIS B 1 250 ? -8.10600 -40.12800 30.85700 1.000 39.22839 250 HIS B C 1
ATOM 6165 O O . HIS B 1 250 ? -8.83600 -40.14500 31.85600 1.000 37.75189 250 HIS B O 1
ATOM 6172 N N . TYR B 1 251 ? -6.96800 -40.80500 30.79400 1.000 34.27779 251 TYR B N 1
ATOM 6173 C CA . TYR B 1 251 ? -6.59300 -41.74800 31.83300 1.000 37.64662 251 TYR B CA 1
ATOM 6174 C C . TYR B 1 251 ? -5.78200 -41.10700 32.94500 1.000 41.72342 251 TYR B C 1
ATOM 6175 O O . TYR B 1 251 ? -5.62600 -41.72100 34.00900 1.000 40.16534 251 TYR B O 1
ATOM 6184 N N . LEU B 1 252 ? -5.28400 -39.88800 32.73300 1.000 34.84365 252 LEU B N 1
ATOM 6185 C CA . LEU B 1 252 ? -4.36700 -39.25600 33.68200 1.000 35.02525 252 LEU B CA 1
ATOM 6186 C C . LEU B 1 252 ? -5.15900 -38.39200 34.65800 1.000 42.03136 252 LEU B C 1
ATOM 6187 O O . LEU B 1 252 ? -5.40300 -37.20900 34.42100 1.000 38.89677 252 LEU B O 1
ATOM 6192 N N . GLY B 1 253 ? -5.52100 -38.98600 35.80600 1.000 39.69950 253 GLY B N 1
ATOM 6193 C CA . GLY B 1 253 ? -6.37000 -38.30200 36.75500 1.000 43.49206 253 GLY B CA 1
ATOM 6194 C C . GLY B 1 253 ? -5.62500 -37.31400 37.63400 1.000 39.62054 253 GLY B C 1
ATOM 6195 O O . GLY B 1 253 ? -4.41000 -37.39500 37.82400 1.000 38.45987 253 GLY B O 1
ATOM 6196 N N . LYS B 1 254 ? -6.39100 -36.35900 38.16900 1.000 41.08914 254 LYS B N 1
ATOM 6197 C CA . LYS B 1 254 ? -5.83000 -35.38100 39.09700 1.000 41.10756 254 LYS B CA 1
ATOM 6198 C C . LYS B 1 254 ? -5.24800 -36.06000 40.32800 1.000 38.17826 254 LYS B C 1
ATOM 6199 O O . LYS B 1 254 ? -4.23400 -35.61100 40.86900 1.000 36.84389 254 LYS B O 1
ATOM 6205 N N . GLU B 1 255 ? -5.86700 -37.15100 40.78100 1.000 43.56049 255 GLU B N 1
ATOM 6206 C CA . GLU B 1 255 ? -5.44900 -37.75600 42.04500 1.000 42.24191 255 GLU B CA 1
ATOM 6207 C C . GLU B 1 255 ? -4.06200 -38.38000 41.93800 1.000 40.63908 255 GLU B C 1
ATOM 6208 O O . GLU B 1 255 ? -3.22800 -38.22000 42.83900 1.000 35.84377 255 GLU B O 1
ATOM 6214 N N . MET B 1 256 ? -3.79400 -39.10100 40.85000 1.000 35.65427 256 MET B N 1
ATOM 6215 C CA . MET B 1 256 ? -2.47300 -39.68800 40.69300 1.000 36.72019 256 MET B CA 1
ATOM 6216 C C . MET B 1 256 ? -1.42000 -38.60800 40.46500 1.000 36.82810 256 MET B C 1
ATOM 6217 O O . MET B 1 256 ? -0.31800 -38.68600 41.01500 1.000 34.60941 256 MET B O 1
ATOM 6222 N N . VAL B 1 257 ? -1.73800 -37.59000 39.65400 1.000 31.63274 257 VAL B N 1
ATOM 6223 C CA . VAL B 1 257 ? -0.78100 -36.51400 39.41700 1.000 29.93780 257 VAL B CA 1
ATOM 6224 C C . VAL B 1 257 ? -0.41200 -35.82100 40.72800 1.000 31.01688 257 VAL B C 1
ATOM 6225 O O . VAL B 1 257 ? 0.75400 -35.50400 40.97300 1.000 29.73514 257 VAL B O 1
ATOM 6229 N N . GLN B 1 258 ? -1.40100 -35.55400 41.57900 1.000 32.12227 258 GLN B N 1
ATOM 6230 C CA . GLN B 1 258 ? -1.09300 -34.90500 42.85200 1.000 37.14919 258 GLN B CA 1
ATOM 6231 C C . GLN B 1 258 ? -0.33700 -35.84000 43.78800 1.000 33.63298 258 GLN B C 1
ATOM 6232 O O . GLN B 1 258 ? 0.54100 -35.38200 44.52700 1.000 31.29849 258 GLN B O 1
ATOM 6238 N N . ASN B 1 259 ? -0.63500 -37.14500 43.76000 1.000 31.03530 259 ASN B N 1
ATOM 6239 C CA . ASN B 1 259 ? 0.20600 -38.09300 44.49500 1.000 36.09643 259 ASN B CA 1
ATOM 6240 C C . ASN B 1 259 ? 1.66200 -38.00700 44.04300 1.000 37.34132 259 ASN B C 1
ATOM 6241 O O . ASN B 1 259 ? 2.58200 -38.08400 44.86700 1.000 31.16163 259 ASN B O 1
ATOM 6246 N N . ILE B 1 260 ? 1.88800 -37.83500 42.73800 1.000 29.52986 260 ILE B N 1
ATOM 6247 C CA . ILE B 1 260 ? 3.24800 -37.78900 42.21400 1.000 29.20613 260 ILE B CA 1
ATOM 6248 C C . ILE B 1 260 ? 3.93900 -36.47800 42.57000 1.000 29.26930 260 ILE B C 1
ATOM 6249 O O . ILE B 1 260 ? 5.12000 -36.46800 42.94100 1.000 32.60391 260 ILE B O 1
ATOM 6254 N N . ILE B 1 261 ? 3.23800 -35.35000 42.42600 1.000 26.23472 261 ILE B N 1
ATOM 6255 C CA . ILE B 1 261 ? 3.88500 -34.05100 42.56700 1.000 25.47674 261 ILE B CA 1
ATOM 6256 C C . ILE B 1 261 ? 3.99100 -33.65600 44.03200 1.000 28.01125 261 ILE B C 1
ATOM 6257 O O . ILE B 1 261 ? 5.06500 -33.28300 44.51000 1.000 28.91926 261 ILE B O 1
ATOM 6262 N N . THR B 1 262 ? 2.88400 -33.73900 44.76500 1.000 28.71923 262 THR B N 1
ATOM 6263 C CA . THR B 1 262 ? 2.86600 -33.17300 46.11100 1.000 31.64064 262 THR B CA 1
ATOM 6264 C C . THR B 1 262 ? 3.69400 -34.01500 47.07600 1.000 27.74543 262 THR B C 1
ATOM 6265 O O . THR B 1 262 ? 4.48500 -33.46900 47.86200 1.000 29.52196 262 THR B O 1
ATOM 6269 N N . THR B 1 263 ? 3.52400 -35.34500 47.03400 1.000 31.41692 263 THR B N 1
ATOM 6270 C CA . THR B 1 263 ? 4.18200 -36.20800 48.01900 1.000 34.31464 263 THR B CA 1
ATOM 6271 C C . THR B 1 263 ? 5.69900 -36.07600 47.95100 1.000 33.55139 263 THR B C 1
ATOM 6272 O O . THR B 1 263 ? 6.39000 -36.18500 48.97400 1.000 29.94570 263 THR B O 1
ATOM 6276 N N . ARG B 1 264 ? 6.23600 -35.86200 46.75300 1.000 29.62460 264 ARG B N 1
ATOM 6277 C CA . ARG B 1 264 ? 7.66700 -35.62100 46.59400 1.000 30.91950 264 ARG B CA 1
ATOM 6278 C C . ARG B 1 264 ? 8.03000 -34.17300 46.91600 1.000 33.93038 264 ARG B C 1
ATOM 6279 O O . ARG B 1 264 ? 8.73400 -33.89800 47.89200 1.000 32.31440 264 ARG B O 1
ATOM 6287 N N . PHE B 1 265 ? 7.54100 -33.22400 46.11200 1.000 29.61408 265 PHE B N 1
ATOM 6288 C CA . PHE B 1 265 ? 8.11300 -31.87800 46.14800 1.000 28.74818 265 PHE B CA 1
ATOM 6289 C C . PHE B 1 265 ? 7.73300 -31.07000 47.38600 1.000 28.99558 265 PHE B C 1
ATOM 6290 O O . PHE B 1 265 ? 8.39200 -30.06600 47.67100 1.000 32.01963 265 PHE B O 1
ATOM 6298 N N . ALA B 1 266 ? 6.66200 -31.42600 48.08100 1.000 29.20613 266 ALA B N 1
ATOM 6299 C CA . ALA B 1 266 ? 6.29800 -30.69800 49.28700 1.000 34.71995 266 ALA B CA 1
ATOM 6300 C C . ALA B 1 266 ? 7.08500 -31.16800 50.50000 1.000 30.45628 266 ALA B C 1
ATOM 6301 O O . ALA B 1 266 ? 7.06500 -30.48900 51.53400 1.000 31.64590 266 ALA B O 1
ATOM 6303 N N . ASN B 1 267 ? 7.77800 -32.29800 50.39300 1.000 29.76146 267 ASN B N 1
ATOM 6304 C CA . ASN B 1 267 ? 8.29500 -32.99900 51.56400 1.000 32.09595 267 ASN B CA 1
ATOM 6305 C C . ASN B 1 267 ? 9.78800 -33.24600 51.44100 1.000 34.20673 267 ASN B C 1
ATOM 6306 O O . ASN B 1 267 ? 10.24600 -33.79000 50.43500 1.000 31.09583 267 ASN B O 1
ATOM 6311 N N . ARG B 1 268 ? 10.54100 -32.88600 52.48600 1.000 31.04583 268 ARG B N 1
ATOM 6312 C CA . ARG B 1 268 ? 11.97200 -33.18500 52.50300 1.000 31.83013 268 ARG B CA 1
ATOM 6313 C C . ARG B 1 268 ? 12.23700 -34.68200 52.41500 1.000 27.41908 268 ARG B C 1
ATOM 6314 O O . ARG B 1 268 ? 13.16900 -35.11000 51.72200 1.000 30.15888 268 ARG B O 1
ATOM 6322 N N . ILE B 1 269 ? 11.43800 -35.50000 53.11100 1.000 27.01903 269 ILE B N 1
ATOM 6323 C CA . ILE B 1 269 ? 11.76400 -36.92200 53.22400 1.000 28.88504 269 ILE B CA 1
ATOM 6324 C C . ILE B 1 269 ? 11.81100 -37.56300 51.84400 1.000 34.84365 269 ILE B C 1
ATOM 6325 O O . ILE B 1 269 ? 12.75500 -38.28400 51.50000 1.000 29.73514 269 ILE B O 1
ATOM 6330 N N . PHE B 1 270 ? 10.81100 -37.28100 51.02100 1.000 29.71672 270 PHE B N 1
ATOM 6331 C CA . PHE B 1 270 ? 10.75400 -37.92300 49.71400 1.000 29.22982 270 PHE B CA 1
ATOM 6332 C C . PHE B 1 270 ? 11.52800 -37.18400 48.64400 1.000 30.41417 270 PHE B C 1
ATOM 6333 O O . PHE B 1 270 ? 12.10500 -37.83500 47.76100 1.000 31.23006 270 PHE B O 1
ATOM 6341 N N . SER B 1 271 ? 11.58400 -35.85100 48.71300 1.000 29.24035 271 SER B N 1
ATOM 6342 C CA . SER B 1 271 ? 12.45200 -35.10200 47.80500 1.000 28.84820 271 SER B CA 1
ATOM 6343 C C . SER B 1 271 ? 13.89100 -35.58800 47.87500 1.000 34.45676 271 SER B C 1
ATOM 6344 O O . SER B 1 271 ? 14.56400 -35.69200 46.84500 1.000 30.15888 271 SER B O 1
ATOM 6347 N N . ALA B 1 272 ? 14.38200 -35.88200 49.08900 1.000 30.53787 272 ALA B N 1
ATOM 6348 C CA . ALA B 1 272 ? 15.79100 -36.20200 49.26900 1.000 30.29047 272 ALA B CA 1
ATOM 6349 C C . ALA B 1 272 ? 16.18500 -37.55000 48.67600 1.000 24.18711 272 ALA B C 1
ATOM 6350 O O . ALA B 1 272 ? 17.36900 -37.75200 48.36800 1.000 29.68514 272 ALA B O 1
ATOM 6352 N N . VAL B 1 273 ? 15.24800 -38.48000 48.51600 1.000 25.32146 273 VAL B N 1
ATOM 6353 C CA . VAL B 1 273 ? 15.57700 -39.81600 48.02600 1.000 26.07681 273 VAL B CA 1
ATOM 6354 C C . VAL B 1 273 ? 15.13100 -40.02600 46.57800 1.000 27.16378 273 VAL B C 1
ATOM 6355 O O . VAL B 1 273 ? 15.24600 -41.14400 46.05900 1.000 27.76386 273 VAL B O 1
ATOM 6359 N N . TRP B 1 274 ? 14.63800 -38.98200 45.91100 1.000 29.45353 274 TRP B N 1
ATOM 6360 C CA . TRP B 1 274 ? 14.05800 -39.11600 44.55200 1.000 28.33498 274 TRP B CA 1
ATOM 6361 C C . TRP B 1 274 ? 15.14300 -38.98300 43.48000 1.000 29.80621 274 TRP B C 1
ATOM 6362 O O . TRP B 1 274 ? 15.16200 -38.03600 42.69200 1.000 27.55330 274 TRP B O 1
ATOM 6373 N N . ASN B 1 275 ? 16.07500 -39.93500 43.46400 1.000 29.36142 275 ASN B N 1
ATOM 6374 C CA . ASN B 1 275 ? 17.29200 -39.74800 42.67900 1.000 27.31380 275 ASN B CA 1
ATOM 6375 C C . ASN B 1 275 ? 18.03500 -41.07700 42.59800 1.000 27.40592 275 ASN B C 1
ATOM 6376 O O . ASN B 1 275 ? 17.66900 -42.05100 43.25500 1.000 29.22456 275 ASN B O 1
ATOM 6381 N N . ALA B 1 276 ? 19.09600 -41.10000 41.77800 1.000 27.11378 276 ALA B N 1
ATOM 6382 C CA . ALA B 1 276 ? 19.83000 -42.33500 41.50900 1.000 27.99020 276 ALA B CA 1
ATOM 6383 C C . ALA B 1 276 ? 20.66400 -42.79400 42.69900 1.000 35.45688 276 ALA B C 1
ATOM 6384 O O . ALA B 1 276 ? 21.02400 -43.97500 42.77400 1.000 31.92751 276 ALA B O 1
ATOM 6386 N N . SER B 1 277 ? 21.00000 -41.88600 43.61300 1.000 27.08746 277 SER B N 1
ATOM 6387 C CA . SER B 1 277 ? 21.69500 -42.30200 44.82900 1.000 33.04080 277 SER B CA 1
ATOM 6388 C C . SER B 1 277 ? 20.84500 -43.22100 45.69200 1.000 35.04894 277 SER B C 1
ATOM 6389 O O . SER B 1 277 ? 21.39400 -44.00200 46.47400 1.000 34.37517 277 SER B O 1
ATOM 6392 N N . ASN B 1 278 ? 19.52000 -43.15400 45.56700 1.000 27.02956 278 ASN B N 1
ATOM 6393 C CA . ASN B 1 278 ? 18.63500 -43.89400 46.45300 1.000 27.12694 278 ASN B CA 1
ATOM 6394 C C . ASN B 1 278 ? 17.71500 -44.88600 45.75800 1.000 34.92787 278 ASN B C 1
ATOM 6395 O O . ASN B 1 278 ? 17.24100 -45.82300 46.41300 1.000 28.35866 278 ASN B O 1
ATOM 6400 N N . ILE B 1 279 ? 17.45600 -44.72100 44.46600 1.000 28.59027 279 ILE B N 1
ATOM 6401 C CA . ILE B 1 279 ? 16.47200 -45.52300 43.75100 1.000 28.32182 279 ILE B CA 1
ATOM 6402 C C . ILE B 1 279 ? 17.19900 -46.52000 42.86800 1.000 26.42159 279 ILE B C 1
ATOM 6403 O O . ILE B 1 279 ? 18.11700 -46.14900 42.12600 1.000 32.83288 279 ILE B O 1
ATOM 6408 N N . ALA B 1 280 ? 16.79200 -47.78300 42.95500 1.000 29.87990 280 ALA B N 1
ATOM 6409 C CA . ALA B 1 280 ? 17.38500 -48.83600 42.14300 1.000 30.27205 280 ALA B CA 1
ATOM 6410 C C . ALA B 1 280 ? 16.63400 -49.07000 40.83700 1.000 33.43559 280 ALA B C 1
ATOM 6411 O O . ALA B 1 280 ? 17.26600 -49.41700 39.83200 1.000 32.30124 280 ALA B O 1
ATOM 6413 N N A CYS B 1 281 ? 15.31300 -48.88200 40.82700 0.580 31.35639 281 CYS B N 1
ATOM 6414 N N B CYS B 1 281 ? 15.31700 -48.89300 40.81600 0.420 31.38534 281 CYS B N 1
ATOM 6415 C CA A CYS B 1 281 ? 14.49600 -49.26700 39.67700 0.580 30.72210 281 CYS B CA 1
ATOM 6416 C CA B CYS B 1 281 ? 14.59200 -49.07900 39.56400 0.420 30.45628 281 CYS B CA 1
ATOM 6417 C C A CYS B 1 281 ? 13.13800 -48.58000 39.75900 0.580 29.94306 281 CYS B C 1
ATOM 6418 C C B CYS B 1 281 ? 13.16200 -48.59600 39.72800 0.420 29.96149 281 CYS B C 1
ATOM 6419 O O A CYS B 1 281 ? 12.62000 -48.34100 40.85000 0.580 30.08519 281 CYS B O 1
ATOM 6420 O O B CYS B 1 281 ? 12.61700 -48.54800 40.83300 0.420 30.21415 281 CYS B O 1
ATOM 6425 N N . VAL B 1 282 ? 12.55500 -48.26900 38.59400 1.000 27.48224 282 VAL B N 1
ATOM 6426 C CA . VAL B 1 282 ? 11.22300 -47.67900 38.53000 1.000 26.54266 282 VAL B CA 1
ATOM 6427 C C . VAL B 1 282 ? 10.43900 -48.43300 37.46300 1.000 29.93517 282 VAL B C 1
ATOM 6428 O O . VAL B 1 282 ? 10.94700 -48.64200 36.35900 1.000 30.33522 282 VAL B O 1
ATOM 6432 N N . GLN B 1 283 ? 9.23000 -48.87500 37.80100 1.000 29.07717 283 GLN B N 1
ATOM 6433 C CA . GLN B 1 283 ? 8.34000 -49.50900 36.83000 1.000 30.92739 283 GLN B CA 1
ATOM 6434 C C . GLN B 1 283 ? 7.00300 -48.77900 36.80800 1.000 32.86183 283 GLN B C 1
ATOM 6435 O O . GLN B 1 283 ? 6.46100 -48.41100 37.85600 1.000 31.56168 283 GLN B O 1
ATOM 6441 N N . ILE B 1 284 ? 6.47900 -48.55500 35.61000 1.000 27.28485 284 ILE B N 1
ATOM 6442 C CA . ILE B 1 284 ? 5.16400 -47.96500 35.42300 1.000 31.55378 284 ILE B CA 1
ATOM 6443 C C . ILE B 1 284 ? 4.37500 -48.97800 34.61100 1.000 32.10648 284 ILE B C 1
ATOM 6444 O O . ILE B 1 284 ? 4.83300 -49.41100 33.54700 1.000 29.87727 284 ILE B O 1
ATOM 6449 N N . THR B 1 285 ? 3.23600 -49.41500 35.14100 1.000 29.59829 285 THR B N 1
ATOM 6450 C CA . THR B 1 285 ? 2.54300 -50.58600 34.61600 1.000 37.18341 285 THR B CA 1
ATOM 6451 C C . THR B 1 285 ? 1.08000 -50.26400 34.35600 1.000 35.31476 285 THR B C 1
ATOM 6452 O O . THR B 1 285 ? 0.41800 -49.63900 35.19100 1.000 37.34132 285 THR B O 1
ATOM 6456 N N . PHE B 1 286 ? 0.58300 -50.69300 33.19500 1.000 32.88026 286 PHE B N 1
ATOM 6457 C CA . PHE B 1 286 ? -0.81500 -50.52400 32.80100 1.000 39.42052 286 PHE B CA 1
ATOM 6458 C C . PHE B 1 286 ? -1.29600 -51.88900 32.32900 1.000 39.37577 286 PHE B C 1
ATOM 6459 O O . PHE B 1 286 ? -0.90500 -52.34000 31.24900 1.000 37.53345 286 PHE B O 1
ATOM 6467 N N . LYS B 1 287 ? -2.11500 -52.56400 33.14100 1.000 34.55414 287 LYS B N 1
ATOM 6468 C CA . LYS B 1 287 ? -2.56200 -53.91800 32.85000 1.000 34.52519 287 LYS B CA 1
ATOM 6469 C C . LYS B 1 28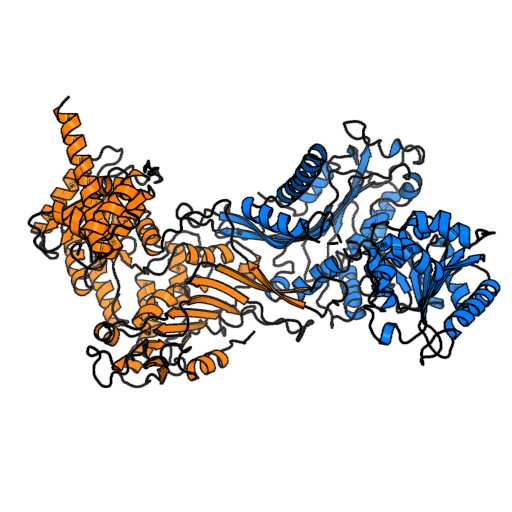7 ? -4.08200 -53.98600 32.78200 1.000 37.76242 287 LYS B C 1
ATOM 6470 O O . LYS B 1 287 ? -4.77500 -53.38500 33.60900 1.000 38.51778 287 LYS B O 1
ATOM 6476 N N . GLU B 1 288 ? -4.59200 -54.74200 31.80700 1.000 40.45485 288 GLU B N 1
ATOM 6477 C CA . GLU B 1 288 ? -6.01700 -54.99200 31.65100 1.000 39.69423 288 GLU B CA 1
ATOM 6478 C C . GLU B 1 288 ? -6.26200 -56.47900 31.47600 1.000 39.97848 288 GLU B C 1
ATOM 6479 O O . GLU B 1 288 ? -5.44700 -57.19200 30.88100 1.000 40.67856 288 GLU B O 1
ATOM 6485 N N . THR B 1 289 ? -7.39800 -56.94700 32.00200 1.000 40.88385 289 THR B N 1
ATOM 6486 C CA . THR B 1 289 ? -7.82900 -58.30700 31.72900 1.000 38.63095 289 THR B CA 1
ATOM 6487 C C . THR B 1 289 ? -8.63500 -58.40800 30.44300 1.000 42.77355 289 THR B C 1
ATOM 6488 O O . THR B 1 289 ? -8.66000 -59.47900 29.83000 1.000 47.97154 289 THR B O 1
ATOM 6492 N N . ILE B 1 290 ? -9.26900 -57.32000 30.00400 1.000 43.38678 290 ILE B N 1
ATOM 6493 C CA . ILE B 1 290 ? -10.01500 -57.37600 28.75300 1.000 46.36609 290 ILE B CA 1
ATOM 6494 C C . ILE B 1 290 ? -9.04600 -57.44200 27.57700 1.000 44.80011 290 ILE B C 1
ATOM 6495 O O . ILE B 1 290 ? -7.90700 -56.95500 27.64300 1.000 45.07909 290 ILE B O 1
ATOM 6500 N N . GLY B 1 291 ? -9.49600 -58.05900 26.49600 1.000 44.88696 291 GLY B N 1
ATOM 6501 C CA . GLY B 1 291 ? -8.79000 -58.03200 25.23100 1.000 44.58166 291 GLY B CA 1
ATOM 6502 C C . GLY B 1 291 ? -9.26600 -56.88600 24.36700 1.000 42.84198 291 GLY B C 1
ATOM 6503 O O . GLY B 1 291 ? -9.72500 -55.85200 24.86300 1.000 48.86112 291 GLY B O 1
ATOM 6504 N N . THR B 1 292 ? -9.17800 -57.07200 23.05000 1.000 45.02119 292 THR B N 1
ATOM 6505 C CA . THR B 1 292 ? -9.60700 -56.03100 22.13100 1.000 47.98207 292 THR B CA 1
ATOM 6506 C C . THR B 1 292 ? -11.08700 -56.14400 21.78200 1.000 58.96760 292 THR B C 1
ATOM 6507 O O . THR B 1 292 ? -11.60000 -55.29900 21.04000 1.000 55.61456 292 THR B O 1
ATOM 6511 N N . GLU B 1 293 ? -11.76600 -57.17300 22.29800 1.000 57.12264 293 GLU B N 1
ATOM 6512 C CA . GLU B 1 293 ? -13.22600 -57.21000 22.43600 1.000 65.78684 293 GLU B CA 1
ATOM 6513 C C . GLU B 1 293 ? -13.94900 -56.94400 21.11600 1.000 64.17612 293 GLU B C 1
ATOM 6514 O O . GLU B 1 293 ? -14.83800 -56.09600 21.02400 1.000 71.48225 293 GLU B O 1
ATOM 6520 N N . GLY B 1 294 ? -13.56500 -57.69300 20.08500 1.000 53.17216 294 GLY B N 1
ATOM 6521 C CA . GLY B 1 294 ? -14.23200 -57.61800 18.80300 1.000 58.13329 294 GLY B CA 1
ATOM 6522 C C . GLY B 1 294 ? -13.87500 -56.41700 17.96200 1.000 57.60428 294 GLY B C 1
ATOM 6523 O O . GLY B 1 294 ? -14.27600 -56.36000 16.79300 1.000 59.98877 294 GLY B O 1
ATOM 6524 N N . ARG B 1 295 ? -13.14300 -55.45000 18.51200 1.000 58.17276 295 ARG B N 1
ATOM 6525 C CA . ARG B 1 295 ? -12.63300 -54.32400 17.74300 1.000 65.95791 295 ARG B CA 1
ATOM 6526 C C . ARG B 1 295 ? -11.15600 -54.49500 17.41500 1.000 58.03064 295 ARG B C 1
ATOM 6527 O O . ARG B 1 295 ? -10.41100 -53.50900 17.36100 1.000 53.65380 295 ARG B O 1
ATOM 6535 N N . GLY B 1 296 ? -10.72300 -55.73900 17.18700 1.000 60.36776 296 GLY B N 1
ATOM 6536 C CA . GLY B 1 296 ? -9.31300 -55.99900 16.96000 1.000 57.59638 296 GLY B CA 1
ATOM 6537 C C . GLY B 1 296 ? -8.77600 -55.32700 15.71400 1.000 58.55965 296 GLY B C 1
ATOM 6538 O O . GLY B 1 296 ? -7.60200 -54.93900 15.67000 1.000 46.04499 296 GLY B O 1
ATOM 6539 N N . GLY B 1 297 ? -9.62100 -55.17300 14.69200 1.000 53.32481 297 GLY B N 1
ATOM 6540 C CA . GLY B 1 297 ? -9.17400 -54.53200 13.46800 1.000 52.29048 297 GLY B CA 1
ATOM 6541 C C . GLY B 1 297 ? -8.79100 -53.07900 13.66900 1.000 49.75597 297 GLY B C 1
ATOM 6542 O O . GLY B 1 297 ? -7.85700 -52.58000 13.03500 1.000 49.49804 297 GLY B O 1
ATOM 6543 N N . TYR B 1 298 ? -9.51800 -52.37100 14.53900 1.000 46.01604 298 TYR B N 1
ATOM 6544 C CA . TYR B 1 298 ? -9.14600 -50.99200 14.83700 1.000 44.89222 298 TYR B CA 1
ATOM 6545 C C . TYR B 1 298 ? -7.84400 -50.94800 15.62300 1.000 46.04499 298 TYR B C 1
ATOM 6546 O O . TYR B 1 298 ? -6.98100 -50.09800 15.36900 1.000 45.02382 298 TYR B O 1
ATOM 6555 N N . PHE B 1 299 ? -7.68400 -51.87300 16.57000 1.000 40.97333 299 PHE B N 1
ATOM 6556 C CA . PHE B 1 299 ? -6.46400 -51.91800 17.36700 1.000 41.92608 299 PHE B CA 1
ATOM 6557 C C . PHE B 1 299 ? -5.26000 -52.30300 16.51700 1.000 41.30495 299 PHE B C 1
ATOM 6558 O O . PHE B 1 299 ? -4.14100 -51.85700 16.78900 1.000 36.43068 299 PHE B O 1
ATOM 6566 N N . ASP B 1 300 ? -5.48100 -53.09500 15.46700 1.000 39.62844 300 ASP B N 1
ATOM 6567 C CA . ASP B 1 300 ? -4.37600 -53.67800 14.71200 1.000 42.42614 300 ASP B CA 1
ATOM 6568 C C . ASP B 1 300 ? -3.48100 -52.61900 14.08600 1.000 38.79939 300 ASP B C 1
ATOM 6569 O O . ASP B 1 300 ? -2.29300 -52.87000 13.86900 1.000 38.97046 300 ASP B O 1
ATOM 6574 N N . ASN B 1 301 ? -4.02700 -51.44700 13.77200 1.000 36.28856 301 ASN B N 1
ATOM 6575 C CA . ASN B 1 301 ? -3.25400 -50.37400 13.16000 1.000 42.44456 301 ASN B CA 1
ATOM 6576 C C . ASN B 1 301 ? -2.68300 -49.41400 14.18800 1.000 37.92034 301 ASN B C 1
ATOM 6577 O O . ASN B 1 301 ? -2.04000 -48.42300 13.81400 1.000 36.70703 301 ASN B O 1
ATOM 6582 N N . ILE B 1 302 ? -2.92200 -49.67700 15.46900 1.000 37.95192 302 ILE B N 1
ATOM 6583 C CA . ILE B 1 302 ? -2.44800 -48.83100 16.55800 1.000 38.29670 302 ILE B CA 1
ATOM 6584 C C . ILE B 1 302 ? -1.38000 -49.54400 17.37500 1.000 33.38558 302 ILE B C 1
ATOM 6585 O O . ILE B 1 302 ? -0.25400 -49.05400 17.50500 1.000 31.07741 302 ILE B O 1
ATOM 6590 N N . GLY B 1 303 ? -1.71500 -50.69500 17.93700 1.000 31.76960 303 GLY B N 1
ATOM 6591 C CA . GLY B 1 303 ? -0.80200 -51.43100 18.78100 1.000 30.34311 303 GLY B CA 1
ATOM 6592 C C . GLY B 1 303 ? -0.68700 -50.82800 20.17500 1.000 31.05636 303 GLY B C 1
ATOM 6593 O O . GLY B 1 303 ? -1.02200 -49.67000 20.41800 1.000 32.71445 303 GLY B O 1
ATOM 6594 N N . ILE B 1 304 ? -0.16400 -51.63900 21.10000 1.000 32.75393 304 ILE B N 1
ATOM 6595 C CA . ILE B 1 304 ? -0.18900 -51.28300 22.52200 1.000 32.79077 304 ILE B CA 1
ATOM 6596 C C . ILE B 1 304 ? 0.70100 -50.07200 22.82200 1.000 33.80932 304 ILE B C 1
ATOM 6597 O O . ILE B 1 304 ? 0.41900 -49.30100 23.75000 1.000 31.44324 304 ILE B O 1
ATOM 6602 N N . ILE B 1 305 ? 1.77600 -49.87600 22.05400 1.000 30.94845 305 ILE B N 1
ATOM 6603 C CA . ILE B 1 305 ? 2.71700 -48.79600 22.34700 1.000 30.92476 305 ILE B CA 1
ATOM 6604 C C . ILE B 1 305 ? 2.09500 -47.43900 22.03600 1.000 32.06963 305 ILE B C 1
ATOM 6605 O O . ILE B 1 305 ? 2.11600 -46.52100 22.86400 1.000 28.64554 305 ILE B O 1
ATOM 6610 N N . ARG B 1 306 ? 1.55700 -47.27600 20.82200 1.000 28.17706 306 ARG B N 1
ATOM 6611 C CA . ARG B 1 306 ? 0.82200 -46.05800 20.52600 1.000 29.43248 306 ARG B CA 1
ATOM 6612 C C . ARG B 1 306 ? -0.41000 -45.92500 21.40300 1.000 29.78778 306 ARG B C 1
ATOM 6613 O O . ARG B 1 306 ? -0.81100 -44.80600 21.75000 1.000 31.53536 306 ARG B O 1
ATOM 6621 N N . ASP B 1 307 ? -1.03400 -47.04900 21.75500 1.000 31.59063 307 ASP B N 1
ATOM 6622 C CA . ASP B 1 307 ? -2.32900 -46.97300 22.41600 1.000 30.67736 307 ASP B CA 1
ATOM 6623 C C . ASP B 1 307 ? -2.21300 -46.34700 23.80200 1.000 32.48547 307 ASP B C 1
ATOM 6624 O O . ASP B 1 307 ? -3.02700 -45.49300 24.16700 1.000 32.25387 307 ASP B O 1
ATOM 6629 N N . VAL B 1 308 ? -1.20900 -46.74600 24.58400 1.000 33.08555 308 VAL B N 1
ATOM 6630 C CA . VAL B 1 308 ? -1.18000 -46.34200 25.99500 1.000 33.26451 308 VAL B CA 1
ATOM 6631 C C . VAL B 1 308 ? 0.21800 -46.00800 26.51000 1.000 31.97489 308 VAL B C 1
ATOM 6632 O O . VAL B 1 308 ? 0.35400 -45.40100 27.57400 1.000 31.21427 308 VAL B O 1
ATOM 6636 N N . MET B 1 309 ? 1.27000 -46.33400 25.76600 1.000 28.67712 309 MET B N 1
ATOM 6637 C CA . MET B 1 309 ? 2.61500 -46.15700 26.32300 1.000 26.69794 309 MET B CA 1
ATOM 6638 C C . MET B 1 309 ? 3.29200 -44.85400 25.89400 1.000 32.27755 309 MET B C 1
ATOM 6639 O O . MET B 1 309 ? 3.82000 -44.12200 26.74300 1.000 29.14297 309 MET B O 1
ATOM 6644 N N . GLN B 1 310 ? 3.30200 -44.54200 24.58300 1.000 31.18269 310 GLN B N 1
ATOM 6645 C CA . GLN B 1 310 ? 3.90000 -43.29600 24.11800 1.000 29.25614 310 GLN B CA 1
ATOM 6646 C C . GLN B 1 310 ? 3.15100 -42.08000 24.65000 1.000 29.08770 310 GLN B C 1
ATOM 6647 O O . GLN B 1 310 ? 3.74400 -41.00200 24.77600 1.000 33.21977 310 GLN B O 1
ATOM 6653 N N . ASN B 1 311 ? 1.87800 -42.23300 25.00600 1.000 29.95096 311 ASN B N 1
ATOM 6654 C CA . ASN B 1 311 ? 1.07200 -41.12200 25.49600 1.000 31.52220 311 ASN B CA 1
ATOM 6655 C C . ASN B 1 311 ? 0.88700 -41.20900 27.00800 1.000 30.96950 311 ASN B C 1
ATOM 6656 O O . ASN B 1 311 ? 1.46800 -40.40700 27.74700 1.000 35.82798 311 ASN B O 1
ATOM 6661 N N . HIS B 1 312 ? 0.11000 -42.17300 27.49700 1.000 31.09847 312 HIS B N 1
ATOM 6662 C CA . HIS B 1 312 ? -0.28800 -42.15100 28.90400 1.000 30.96687 312 HIS B CA 1
ATOM 6663 C C . HIS B 1 312 ? 0.88900 -42.45600 29.83200 1.000 33.81721 312 HIS B C 1
ATOM 6664 O O . HIS B 1 312 ? 1.19400 -41.66900 30.73700 1.000 31.43272 312 HIS B O 1
ATOM 6671 N N . LEU B 1 313 ? 1.58500 -43.57800 29.61300 1.000 29.35089 313 LEU B N 1
ATOM 6672 C CA . LEU B 1 313 ? 2.67100 -43.93400 30.53700 1.000 31.18532 313 LEU B CA 1
ATOM 6673 C C . LEU B 1 313 ? 3.82800 -42.94900 30.45800 1.000 32.59601 313 LEU B C 1
ATOM 6674 O O . LEU B 1 313 ? 4.48500 -42.68600 31.47000 1.000 29.08507 313 LEU B O 1
ATOM 6679 N N . THR B 1 314 ? 4.09700 -42.40100 29.27500 1.000 28.85346 314 THR B N 1
ATOM 6680 C CA . THR B 1 314 ? 5.19000 -41.45200 29.15000 1.000 26.65320 314 THR B CA 1
ATOM 6681 C C . THR B 1 314 ? 4.88900 -40.15800 29.89300 1.000 28.59553 314 THR B C 1
ATOM 6682 O O . THR B 1 314 ? 5.80400 -39.54100 30.45800 1.000 29.03506 314 THR B O 1
ATOM 6686 N N . GLN B 1 315 ? 3.62500 -39.73600 29.94200 1.000 27.16905 315 GLN B N 1
ATOM 6687 C CA . GLN B 1 315 ? 3.36100 -38.52900 30.70900 1.000 27.16378 315 GLN B CA 1
ATOM 6688 C C . GLN B 1 315 ? 3.51500 -38.80200 32.19400 1.000 29.05875 315 GLN B C 1
ATOM 6689 O O . GLN B 1 315 ? 4.01800 -37.95300 32.92300 1.000 26.79005 315 GLN B O 1
ATOM 6695 N N . ILE B 1 316 ? 3.06700 -39.97300 32.64900 1.000 28.07968 316 ILE B N 1
ATOM 6696 C CA . ILE B 1 316 ? 3.30300 -40.36000 34.04100 1.000 25.31356 316 ILE B CA 1
ATOM 6697 C C . ILE B 1 316 ? 4.79500 -40.33800 34.34300 1.000 29.83516 316 ILE B C 1
ATOM 6698 O O . ILE B 1 316 ? 5.22700 -39.82700 35.38600 1.000 30.68789 316 ILE B O 1
ATOM 6703 N N A LEU B 1 317 ? 5.60900 -40.89000 33.43500 0.590 28.09284 317 LEU B N 1
ATOM 6704 N N B LEU B 1 317 ? 5.59900 -40.89000 33.43300 0.410 28.12442 317 LEU B N 1
ATOM 6705 C CA A LEU B 1 317 ? 7.05900 -40.90700 33.63900 0.590 29.95622 317 LEU B CA 1
ATOM 6706 C CA B LEU B 1 317 ? 7.04800 -40.91300 33.60100 0.410 29.95886 317 LEU B CA 1
ATOM 6707 C C A LEU B 1 317 ? 7.62100 -39.49500 33.75800 0.590 30.41680 317 LEU B C 1
ATOM 6708 C C B LEU B 1 317 ? 7.61600 -39.50400 33.74700 0.410 30.37996 317 LEU B C 1
ATOM 6709 O O A LEU B 1 317 ? 8.45600 -39.22400 34.63300 0.590 29.72988 317 LEU B O 1
ATOM 6710 O O B LEU B 1 317 ? 8.44000 -39.24200 34.63300 0.410 29.73251 317 LEU B O 1
ATOM 6719 N N . ALA B 1 318 ? 7.18700 -38.58300 32.87900 1.000 26.02680 318 ALA B N 1
ATOM 6720 C CA . ALA B 1 318 ? 7.72300 -37.22500 32.90300 1.000 25.85573 318 ALA B CA 1
ATOM 6721 C C . ALA B 1 318 ? 7.42700 -36.53400 34.23100 1.000 29.44300 318 ALA B C 1
ATOM 6722 O O . ALA B 1 318 ? 8.29600 -35.85500 34.79700 1.000 27.38223 318 ALA B O 1
ATOM 6724 N N . LEU B 1 319 ? 6.21600 -36.71500 34.75800 1.000 26.88743 319 LEU B N 1
ATOM 6725 C CA . LEU B 1 319 ? 5.88100 -36.10900 36.04500 1.000 27.65595 319 LEU B CA 1
ATOM 6726 C C . LEU B 1 319 ? 6.67500 -36.74900 37.18300 1.000 26.71899 319 LEU B C 1
ATOM 6727 O O . LEU B 1 319 ? 7.11600 -36.05200 38.10800 1.000 30.45365 319 LEU B O 1
ATOM 6732 N N . LEU B 1 320 ? 6.86000 -38.07400 37.12300 1.000 27.51909 320 LEU B N 1
ATOM 6733 C CA . LEU B 1 320 ? 7.65400 -38.78800 38.13100 1.000 32.01173 320 LEU B CA 1
ATOM 6734 C C . LEU B 1 320 ? 9.10600 -38.34400 38.13100 1.000 34.01724 320 LEU B C 1
ATOM 6735 O O . LEU B 1 320 ? 9.75000 -38.30500 39.18900 1.000 29.83779 320 LEU B O 1
ATOM 6740 N N . ALA B 1 321 ? 9.67100 -38.11000 36.94700 1.000 26.87691 321 ALA B N 1
ATOM 6741 C CA . ALA B 1 321 ? 11.10900 -37.94000 36.80200 1.000 28.05073 321 ALA B CA 1
ATOM 6742 C C . ALA B 1 321 ? 11.55700 -36.48900 36.67400 1.000 26.65583 321 ALA B C 1
ATOM 6743 O O . ALA B 1 321 ? 12.76600 -36.22600 36.68500 1.000 28.40867 321 ALA B O 1
ATOM 6745 N N . MET B 1 322 ? 10.63000 -35.54400 36.58500 1.000 27.63489 322 MET B N 1
ATOM 6746 C CA . MET B 1 322 ? 10.99600 -34.16800 36.29900 1.000 29.62724 322 MET B CA 1
ATOM 6747 C C . MET B 1 322 ? 11.78800 -33.53600 37.44900 1.000 28.92189 322 MET B C 1
ATOM 6748 O O . MET B 1 322 ? 11.69700 -33.94800 38.61200 1.000 31.16163 322 MET B O 1
ATOM 6753 N N . GLU B 1 323 ? 12.57300 -32.51300 37.10300 1.000 31.05636 323 GLU B N 1
ATOM 6754 C CA . GLU B 1 323 ? 13.20400 -31.67800 38.12100 1.000 32.89342 323 GLU B CA 1
ATOM 6755 C C . GLU B 1 323 ? 12.15600 -30.79000 38.79100 1.000 32.37757 323 GLU B C 1
ATOM 6756 O O . GLU B 1 323 ? 11.03000 -30.65400 38.32300 1.000 30.40891 323 GLU B O 1
ATOM 6762 N N . LYS B 1 324 ? 12.53600 -30.18700 39.91400 1.000 31.67748 324 LYS B N 1
ATOM 6763 C CA . LYS B 1 324 ? 11.61900 -29.29600 40.61900 1.000 30.36680 324 LYS B CA 1
ATOM 6764 C C . LYS B 1 324 ? 11.19100 -28.13100 39.72700 1.000 33.80932 324 LYS B C 1
ATOM 6765 O O . LYS B 1 324 ? 12.05400 -27.40400 39.21900 1.000 31.62484 324 LYS B O 1
ATOM 6771 N N . PRO B 1 325 ? 9.89600 -27.91100 39.51800 1.000 33.19082 325 PRO B N 1
ATOM 6772 C CA . PRO B 1 325 ? 9.46900 -26.75800 38.71100 1.000 36.34646 325 PRO B CA 1
ATOM 6773 C C . PRO B 1 325 ? 9.69500 -25.43900 39.43400 1.000 37.56503 325 PRO B C 1
ATOM 6774 O O . PRO B 1 325 ? 9.70200 -25.37500 40.66600 1.000 35.19106 325 PRO B O 1
ATOM 6778 N N . ARG B 1 326 ? 9.87000 -24.37200 38.63700 1.000 36.73862 326 ARG B N 1
ATOM 6779 C CA . ARG B 1 326 ? 10.15400 -23.04800 39.19400 1.000 41.68395 326 ARG B CA 1
ATOM 6780 C C . ARG B 1 326 ? 9.01300 -22.55600 40.06900 1.000 38.05719 326 ARG B C 1
ATOM 6781 O O . ARG B 1 326 ? 9.23700 -21.76600 40.99400 1.000 40.04954 326 ARG B O 1
ATOM 6789 N N . SER B 1 327 ? 7.79500 -23.01100 39.79200 1.000 37.72558 327 SER B N 1
ATOM 6790 C CA . SER B 1 327 ? 6.62600 -22.75400 40.62700 1.000 33.69878 327 SER B CA 1
ATOM 6791 C C . SER B 1 327 ? 5.60800 -23.84600 40.31900 1.000 32.88552 327 SER B C 1
ATOM 6792 O O . SER B 1 327 ? 5.84400 -24.71700 39.47400 1.000 35.46478 327 SER B O 1
ATOM 6795 N N . LEU B 1 328 ? 4.46600 -23.79300 41.00000 1.000 33.23030 328 LEU B N 1
ATOM 6796 C CA . LEU B 1 328 ? 3.41300 -24.76000 40.73700 1.000 29.65882 328 LEU B CA 1
ATOM 6797 C C . LEU B 1 328 ? 2.52200 -24.35400 39.56200 1.000 35.10158 328 LEU B C 1
ATOM 6798 O O . LEU B 1 328 ? 1.53800 -25.04500 39.29100 1.000 33.55665 328 LEU B O 1
ATOM 6803 N N . ASP B 1 329 ? 2.80800 -23.23700 38.89900 1.000 33.99092 329 ASP B N 1
ATOM 6804 C CA . ASP B 1 329 ? 2.06200 -22.89000 37.68900 1.000 34.20147 329 ASP B CA 1
ATOM 6805 C C . ASP B 1 329 ? 2.15900 -24.00800 36.65200 1.000 33.06449 329 ASP B C 1
ATOM 6806 O O . ASP B 1 329 ? 3.18100 -24.68700 36.53200 1.000 31.43272 329 ASP B O 1
ATOM 6811 N N . ALA B 1 330 ? 1.08100 -24.18300 35.88200 1.000 35.32266 330 ALA B N 1
ATOM 6812 C CA . ALA B 1 330 ? 1.00000 -25.32400 34.97500 1.000 35.30423 330 ALA B CA 1
ATOM 6813 C C . ALA B 1 330 ? 2.16200 -25.33100 33.98900 1.000 30.19309 330 ALA B C 1
ATOM 6814 O O . ALA B 1 330 ? 2.77400 -26.37700 33.73700 1.000 31.04846 330 ALA B O 1
ATOM 6816 N N . GLU B 1 331 ? 2.46800 -24.17800 33.39300 1.000 34.20147 331 GLU B N 1
ATOM 6817 C CA . GLU B 1 331 ? 3.49600 -24.18200 32.35900 1.000 36.46753 331 GLU B CA 1
ATOM 6818 C C . GLU B 1 331 ? 4.89100 -24.36600 32.93900 1.000 37.04392 331 GLU B C 1
ATOM 6819 O O . GLU B 1 331 ? 5.79700 -24.78400 32.20900 1.000 35.98853 331 GLU B O 1
ATOM 6825 N N . CYS B 1 332 ? 5.08100 -24.08000 34.23400 1.000 36.23329 332 CYS B N 1
ATOM 6826 C CA . CYS B 1 332 ? 6.33900 -24.43600 34.87700 1.000 33.26188 332 CYS B CA 1
ATOM 6827 C C . CYS B 1 332 ? 6.46300 -25.94800 35.02500 1.000 31.54062 332 CYS B C 1
ATOM 6828 O O . CYS B 1 332 ? 7.54800 -26.51200 34.83300 1.000 32.14596 332 CYS B O 1
ATOM 6831 N N . ILE B 1 333 ? 5.36000 -26.63300 35.33900 1.000 29.66935 333 ILE B N 1
ATOM 6832 C CA . ILE B 1 333 ? 5.39000 -28.08900 35.36300 1.000 28.68502 333 ILE B CA 1
ATOM 6833 C C . ILE B 1 333 ? 5.57900 -28.63400 33.94800 1.000 29.75620 333 ILE B C 1
ATOM 6834 O O . ILE B 1 333 ? 6.36900 -29.56100 33.72100 1.000 27.14010 333 ILE B O 1
ATOM 6839 N N . ARG B 1 334 ? 4.88200 -28.05700 32.96100 1.000 31.52746 334 ARG B N 1
ATOM 6840 C CA . ARG B 1 334 ? 5.06300 -28.58800 31.61600 1.000 28.15864 334 ARG B CA 1
ATOM 6841 C C . ARG B 1 334 ? 6.48600 -28.34800 31.12700 1.000 27.21379 334 ARG B C 1
ATOM 6842 O O . ARG B 1 334 ? 7.05600 -29.22800 30.47200 1.000 32.45389 334 ARG B O 1
ATOM 6850 N N . ASP B 1 335 ? 7.10100 -27.21900 31.50500 1.000 29.37984 335 ASP B N 1
ATOM 6851 C CA . ASP B 1 335 ? 8.51600 -26.99200 31.20600 1.000 30.76158 335 ASP B CA 1
ATOM 6852 C C . ASP B 1 335 ? 9.37800 -28.15400 31.69100 1.000 35.89115 335 ASP B C 1
ATOM 6853 O O . ASP B 1 335 ? 10.25100 -28.64500 30.96800 1.000 30.99582 335 ASP B O 1
ATOM 6858 N N . GLU B 1 336 ? 9.16500 -28.59600 32.93200 1.000 32.47495 336 GLU B N 1
ATOM 6859 C CA . GLU B 1 336 ? 10.00000 -29.67300 33.46000 1.000 31.88540 336 GLU B CA 1
ATOM 6860 C C . GLU B 1 336 ? 9.65300 -31.02500 32.84600 1.000 29.13244 336 GLU B C 1
ATOM 6861 O O . GLU B 1 336 ? 10.54100 -31.87800 32.71300 1.000 32.16701 336 GLU B O 1
ATOM 6867 N N . LYS B 1 337 ? 8.38400 -31.25200 32.47700 1.000 30.73526 337 LYS B N 1
ATOM 6868 C CA . LYS B 1 337 ? 8.05300 -32.45800 31.71800 1.000 33.63035 337 LYS B CA 1
ATOM 6869 C C . LYS B 1 337 ? 8.89000 -32.52700 30.45000 1.000 31.57221 337 LYS B C 1
ATOM 6870 O O . LYS B 1 337 ? 9.51100 -33.55500 30.15200 1.000 28.79819 337 LYS B O 1
ATOM 6876 N N . VAL B 1 338 ? 8.93600 -31.41600 29.70500 1.000 31.46956 338 VAL B N 1
ATOM 6877 C CA . VAL B 1 338 ? 9.72300 -31.34600 28.47800 1.000 33.57245 338 VAL B CA 1
ATOM 6878 C C . VAL B 1 338 ? 11.19200 -31.58800 28.76600 1.000 31.54326 338 VAL B C 1
ATOM 6879 O O . VAL B 1 338 ? 11.85000 -32.37800 28.08300 1.000 33.19609 338 VAL B O 1
ATOM 6883 N N . SER B 1 339 ? 11.73000 -30.90800 29.78300 1.000 30.94055 339 SER B N 1
ATOM 6884 C CA . SER B 1 339 ? 13.15500 -31.01000 30.05200 1.000 32.00384 339 SER B CA 1
ATOM 6885 C C . SER B 1 339 ? 13.56900 -32.45100 30.31000 1.000 30.52998 339 SER B C 1
ATOM 6886 O O . SER B 1 339 ? 14.60000 -32.90500 29.80400 1.000 30.81685 339 SER B O 1
ATOM 6889 N N . VAL B 1 340 ? 12.78500 -33.19100 31.08600 1.000 29.23508 340 VAL B N 1
ATOM 6890 C CA . VAL B 1 340 ? 13.24400 -34.53100 31.45000 1.000 32.69866 340 VAL B CA 1
ATOM 6891 C C . VAL B 1 340 ? 13.06600 -35.49600 30.27800 1.000 33.17766 340 VAL B C 1
ATOM 6892 O O . VAL B 1 340 ? 13.91100 -36.36700 30.04700 1.000 31.50115 340 VAL B O 1
ATOM 6896 N N . LEU B 1 341 ? 12.00000 -35.33200 29.48800 1.000 28.48499 341 LEU B N 1
ATOM 6897 C CA . LEU B 1 341 ? 11.82600 -36.18300 28.30900 1.000 28.60606 341 LEU B CA 1
ATOM 6898 C C . LEU B 1 341 ? 12.95400 -35.99000 27.29900 1.000 29.72725 341 LEU B C 1
ATOM 6899 O O . LEU B 1 341 ? 13.31300 -36.92800 26.57600 1.000 30.18783 341 LEU B O 1
ATOM 6904 N N . LYS B 1 342 ? 13.53600 -34.79200 27.23600 1.000 29.77725 342 LYS B N 1
ATOM 6905 C CA . LYS B 1 342 ? 14.66400 -34.59200 26.32700 1.000 32.58549 342 LYS B CA 1
ATOM 6906 C C . LYS B 1 342 ? 15.92500 -35.31900 26.77000 1.000 34.60152 342 LYS B C 1
ATOM 6907 O O . LYS B 1 342 ? 16.88700 -35.38300 26.00200 1.000 30.24573 342 LYS B O 1
ATOM 6913 N N . CYS B 1 343 ? 15.96400 -35.84400 27.98900 1.000 29.59302 343 CYS B N 1
ATOM 6914 C CA . CYS B 1 343 ? 17.12100 -36.59500 28.44500 1.000 31.99331 343 CYS B CA 1
ATOM 6915 C C . CYS B 1 343 ? 17.03800 -38.07800 28.10100 1.000 34.87523 343 CYS B C 1
ATOM 6916 O O . CYS B 1 343 ? 17.90100 -38.84800 28.52600 1.000 30.32732 343 CYS B O 1
ATOM 6919 N N . ILE B 1 344 ? 16.03200 -38.49600 27.33600 1.000 31.42482 344 ILE B N 1
ATOM 6920 C CA . ILE B 1 344 ? 15.77700 -39.91000 27.07000 1.000 28.23496 344 ILE B CA 1
ATOM 6921 C C . ILE B 1 344 ? 16.16300 -40.23600 25.63400 1.000 30.29311 344 ILE B C 1
ATOM 6922 O O . ILE B 1 344 ? 15.64300 -39.62600 24.69400 1.000 31.40113 344 ILE B O 1
ATOM 6927 N N . GLU B 1 345 ? 17.06500 -41.21200 25.47000 1.000 32.83025 345 GLU B N 1
ATOM 6928 C CA . GLU B 1 345 ? 17.49900 -41.74700 24.18500 1.000 36.33067 345 GLU B CA 1
ATOM 6929 C C . GLU B 1 345 ? 16.36000 -42.55900 23.56800 1.000 30.16941 345 GLU B C 1
ATOM 6930 O O . GLU B 1 345 ? 15.55000 -43.14500 24.28700 1.000 31.19585 345 GLU B O 1
ATOM 6936 N N . PRO B 1 346 ? 16.22800 -42.55400 22.24100 1.000 34.92261 346 PRO B N 1
ATOM 6937 C CA . PRO B 1 346 ? 15.17800 -43.36600 21.60900 1.000 36.56228 346 PRO B CA 1
ATOM 6938 C C . PRO B 1 346 ? 15.30400 -44.83400 21.99400 1.000 30.10624 346 PRO B C 1
ATOM 6939 O O . PRO B 1 346 ? 16.40400 -45.39400 22.03900 1.000 35.77008 346 PRO B O 1
ATOM 6943 N N . ILE B 1 347 ? 14.15500 -45.44800 22.29300 1.000 30.81948 347 ILE B N 1
ATOM 6944 C CA . ILE B 1 347 ? 14.11300 -46.85700 22.67700 1.000 32.12754 347 ILE B CA 1
ATOM 6945 C C . ILE B 1 347 ? 14.62500 -47.73300 21.54500 1.000 36.43068 347 ILE B C 1
ATOM 6946 O O . ILE B 1 347 ? 14.22600 -47.57100 20.38900 1.000 33.50139 347 ILE B O 1
ATOM 6951 N N . THR B 1 348 ? 15.49000 -48.68700 21.87500 1.000 35.62796 348 THR B N 1
ATOM 6952 C CA . THR B 1 348 ? 16.01500 -49.65700 20.92000 1.000 39.83109 348 THR B CA 1
ATOM 6953 C C . THR B 1 348 ? 15.26000 -50.98100 21.03700 1.000 39.88373 348 THR B C 1
ATOM 6954 O O . THR B 1 348 ? 14.68700 -51.30400 22.07600 1.000 32.89079 348 THR B O 1
ATOM 6958 N N . LYS B 1 349 ? 15.26700 -51.76700 19.95700 1.000 36.32804 349 LYS B N 1
ATOM 6959 C CA . LYS B 1 349 ? 14.47300 -52.98800 20.01900 1.000 36.26224 349 LYS B CA 1
ATOM 6960 C C . LYS B 1 349 ? 15.05800 -54.01300 20.99300 1.000 41.29969 349 LYS B C 1
ATOM 6961 O O . LYS B 1 349 ? 14.30100 -54.84000 21.50800 1.000 41.62341 349 LYS B O 1
ATOM 6967 N N . GLU B 1 350 ? 16.36100 -53.94700 21.30800 1.000 37.25447 350 GLU B N 1
ATOM 6968 C CA . GLU B 1 350 ? 16.89800 -54.84600 22.32600 1.000 44.27899 350 GLU B CA 1
ATOM 6969 C C . GLU B 1 350 ? 16.37000 -54.49500 23.71600 1.000 38.89151 350 GLU B C 1
ATOM 6970 O O . GLU B 1 350 ? 16.43400 -55.33600 24.62200 1.000 40.93386 350 GLU B O 1
ATOM 6976 N N . ASN B 1 351 ? 15.79300 -53.30200 23.89100 1.000 32.90131 351 ASN B N 1
ATOM 6977 C CA . ASN B 1 351 ? 15.19700 -52.89300 25.15900 1.000 31.08267 351 ASN B CA 1
ATOM 6978 C C . ASN B 1 351 ? 13.67800 -53.00300 25.14500 1.000 32.71182 351 ASN B C 1
ATOM 6979 O O . ASN B 1 351 ? 12.99500 -52.26600 25.86300 1.000 33.78563 351 ASN B O 1
ATOM 6984 N N . CYS B 1 352 ? 13.13500 -53.90600 24.33000 1.000 32.45389 352 CYS B N 1
ATOM 6985 C CA . CYS B 1 352 ? 11.69700 -54.08100 24.21300 1.000 35.10947 352 CYS B CA 1
ATOM 6986 C C . CYS B 1 352 ? 11.38100 -55.56600 24.06200 1.000 36.17802 352 CYS B C 1
ATOM 6987 O O . CYS B 1 352 ? 12.07300 -56.27400 23.32600 1.000 40.53644 352 CYS B O 1
ATOM 6990 N N . VAL B 1 353 ? 10.33700 -56.03100 24.75300 1.000 35.20422 353 VAL B N 1
ATOM 6991 C CA . VAL B 1 353 ? 9.77200 -57.36800 24.55800 1.000 36.12012 353 VAL B CA 1
ATOM 6992 C C . VAL B 1 353 ? 8.29600 -57.19200 24.22000 1.000 30.37469 353 VAL B C 1
ATOM 6993 O O . VAL B 1 353 ? 7.55600 -56.55400 24.97700 1.000 33.87248 353 VAL B O 1
ATOM 6997 N N . LEU B 1 354 ? 7.87600 -57.73400 23.08000 1.000 30.58261 354 LEU B N 1
ATOM 6998 C CA . LEU B 1 354 ? 6.49700 -57.63100 22.63000 1.000 30.50103 354 LEU B CA 1
ATOM 6999 C C . LEU B 1 354 ? 5.75600 -58.95500 22.80500 1.000 32.70918 354 LEU B C 1
ATOM 7000 O O . LEU B 1 354 ? 6.33000 -60.04100 22.67300 1.000 33.73826 354 LEU B O 1
ATOM 7005 N N . GLY B 1 355 ? 4.45500 -58.85300 23.08700 1.000 34.56204 355 GLY B N 1
ATOM 7006 C CA . GLY B 1 355 ? 3.60200 -60.01700 23.14700 1.000 32.29335 355 GLY B CA 1
ATOM 7007 C C . GLY B 1 355 ? 2.33600 -59.81400 22.33600 1.000 36.92022 355 GLY B C 1
ATOM 7008 O O . GLY B 1 355 ? 1.94600 -58.69000 22.02700 1.000 33.86195 355 GLY B O 1
ATOM 7009 N N . GLN B 1 356 ? 1.69900 -60.93700 21.99800 1.000 39.49947 356 GLN B N 1
ATOM 7010 C CA . GLN B 1 356 ? 0.39500 -60.95600 21.33700 1.000 37.12287 356 GLN B CA 1
ATOM 7011 C C . GLN B 1 356 ? -0.42900 -62.09400 21.92500 1.000 40.41274 356 GLN B C 1
ATOM 7012 O O . GLN B 1 356 ? -0.00500 -63.25300 21.88300 1.000 41.90766 356 GLN B O 1
ATOM 7018 N N . TYR B 1 357 ? -1.61000 -61.77900 22.45500 1.000 42.20243 357 TYR B N 1
ATOM 7019 C CA . TYR B 1 357 ? -2.32100 -62.74800 23.28000 1.000 42.29718 357 TYR B CA 1
ATOM 7020 C C . TYR B 1 357 ? -3.10000 -63.75200 22.43700 1.000 44.14477 357 TYR B C 1
ATOM 7021 O O . TYR B 1 357 ? -3.67000 -63.41700 21.39000 1.000 43.39731 357 TYR B O 1
ATOM 7030 N N . THR B 1 358 ? -3.09600 -64.99900 22.89700 1.000 42.08926 358 THR B N 1
ATOM 7031 C CA . THR B 1 358 ? -3.88100 -66.09200 22.34800 1.000 43.88421 358 THR B CA 1
ATOM 7032 C C . THR B 1 358 ? -5.03400 -66.39200 23.30300 1.000 47.15039 358 THR B C 1
ATOM 7033 O O . THR B 1 358 ? -5.15700 -65.77400 24.36400 1.000 47.62939 358 THR B O 1
ATOM 7037 N N . ALA B 1 359 ? -5.89000 -67.34000 22.91000 1.000 47.38726 359 ALA B N 1
ATOM 7038 C CA . ALA B 1 359 ? -7.07300 -67.65600 23.70300 1.000 48.69268 359 ALA B CA 1
ATOM 7039 C C . ALA B 1 359 ? -6.69100 -68.01200 25.13400 1.000 48.47423 359 ALA B C 1
ATOM 7040 O O . ALA B 1 359 ? -5.66300 -68.65100 25.37600 1.000 53.13532 359 ALA B O 1
ATOM 7042 N N . SER B 1 360 ? -7.52100 -67.57700 26.08300 1.000 50.27708 360 SER B N 1
ATOM 7043 C CA . SER B 1 360 ? -7.33000 -67.96400 27.47800 1.000 54.10122 360 SER B CA 1
ATOM 7044 C C . SER B 1 360 ? -7.45700 -69.47500 27.62200 1.000 56.33833 360 SER B C 1
ATOM 7045 O O . SER B 1 360 ? -8.15000 -70.13600 26.84500 1.000 57.18580 360 SER B O 1
ATOM 7048 N N . ALA B 1 361 ? -6.77700 -70.02400 28.63400 1.000 58.09118 361 ALA B N 1
ATOM 7049 C CA . ALA B 1 361 ? -6.76100 -71.47200 28.81300 1.000 56.64890 361 ALA B CA 1
ATOM 7050 C C . ALA B 1 361 ? -8.14800 -72.02700 29.11800 1.000 56.20411 361 ALA B C 1
ATOM 7051 O O . ALA B 1 361 ? -8.41700 -73.20200 28.84100 1.000 59.89402 361 ALA B O 1
ATOM 7053 N N . ASP B 1 362 ? -9.04600 -71.21200 29.67400 1.000 55.88565 362 ASP B N 1
ATOM 7054 C CA . ASP B 1 362 ? -10.39800 -71.68300 29.95400 1.000 69.75836 362 ASP B CA 1
ATOM 7055 C C . ASP B 1 362 ? -11.38600 -71.39500 28.82400 1.000 74.13784 362 ASP B C 1
ATOM 7056 O O . ASP B 1 362 ? -12.57700 -71.68600 28.97400 1.000 81.58610 362 ASP B O 1
ATOM 7061 N N . GLY B 1 363 ? -10.92600 -70.83400 27.70500 1.000 64.08400 363 GLY B N 1
ATOM 7062 C CA . GLY B 1 363 ? -11.77200 -70.58000 26.55700 1.000 62.20219 363 GLY B CA 1
ATOM 7063 C C . GLY B 1 363 ? -12.65100 -69.35300 26.65400 1.000 65.49469 363 GLY B C 1
ATOM 7064 O O . GLY B 1 363 ? -13.30400 -69.00300 25.66300 1.000 60.94678 363 GLY B O 1
ATOM 7065 N N A SER B 1 364 ? -12.69000 -68.68800 27.81200 0.360 64.07874 364 SER B N 1
ATOM 7066 N N B SER B 1 364 ? -12.68900 -68.67700 27.80300 0.640 64.04452 364 SER B N 1
ATOM 7067 C CA A SER B 1 364 ? -13.55300 -67.52300 27.98900 0.360 64.29192 364 SER B CA 1
ATOM 7068 C CA B SER B 1 364 ? -13.58000 -67.52900 27.95200 0.640 64.27876 364 SER B CA 1
ATOM 7069 C C A SER B 1 364 ? -13.13400 -66.35900 27.10000 0.360 64.88146 364 SER B C 1
ATOM 7070 C C B SER B 1 364 ? -13.13600 -66.34200 27.10300 0.640 64.89462 364 SER B C 1
ATOM 7071 O O A SER B 1 364 ? -13.98700 -65.57700 26.66400 0.360 66.95276 364 SER B O 1
ATOM 7072 O O B SER B 1 364 ? -13.97200 -65.52600 26.70000 0.640 67.01856 364 SER B O 1
ATOM 7077 N N . ILE B 1 365 ? -11.84100 -66.22300 26.82600 1.000 63.48919 365 ILE B N 1
ATOM 7078 C CA . ILE B 1 365 ? -11.32200 -65.11600 26.02600 1.000 56.82260 365 ILE B CA 1
ATOM 7079 C C . ILE B 1 365 ? -10.72200 -65.68400 24.74800 1.000 57.04895 365 ILE B C 1
ATOM 7080 O O . ILE B 1 365 ? -9.70600 -66.39000 24.80800 1.000 52.00097 365 ILE B O 1
ATOM 7085 N N . PRO B 1 366 ? -11.30600 -65.42900 23.58100 1.000 58.15697 366 PRO B N 1
ATOM 7086 C CA . PRO B 1 366 ? -10.68700 -65.90100 22.34100 1.000 54.94606 366 PRO B CA 1
ATOM 7087 C C . PRO B 1 366 ? -9.40800 -65.12900 22.05700 1.000 54.66708 366 PRO B C 1
ATOM 7088 O O . PRO B 1 366 ? -9.19500 -64.02000 22.55200 1.000 50.08495 366 PRO B O 1
ATOM 7092 N N . GLY B 1 367 ? -8.53700 -65.74200 21.25600 1.000 51.54565 367 GLY B N 1
ATOM 7093 C CA . GLY B 1 367 ? -7.26600 -65.11600 20.94300 1.000 47.92943 367 GLY B CA 1
ATOM 7094 C C . GLY B 1 367 ? -7.42100 -63.86700 20.09700 1.000 49.79544 367 GLY B C 1
ATOM 7095 O O . GLY B 1 367 ? -8.45800 -63.61600 19.47900 1.000 52.66158 367 GLY B O 1
ATOM 7096 N N . TYR B 1 368 ? -6.35100 -63.07000 20.06000 1.000 46.67139 368 TYR B N 1
ATOM 7097 C CA . TYR B 1 368 ? -6.36700 -61.84600 19.26200 1.000 42.03399 368 TYR B CA 1
ATOM 7098 C C . TYR B 1 368 ? -6.60700 -62.14700 17.78300 1.000 44.14740 368 TYR B C 1
ATOM 7099 O O . TYR B 1 368 ? -7.42200 -61.49000 17.12600 1.000 47.03985 368 TYR B O 1
ATOM 7108 N N . LEU B 1 369 ? -5.91800 -63.15600 17.24800 1.000 48.08471 369 LEU B N 1
ATOM 7109 C CA . LEU B 1 369 ? -6.03000 -63.47800 15.82800 1.000 57.11474 369 LEU B CA 1
ATOM 7110 C C . LEU B 1 369 ? -7.36800 -64.12200 15.47400 1.000 59.37028 369 LEU B C 1
ATOM 7111 O O . LEU B 1 369 ? -7.73200 -64.16700 14.29200 1.000 54.29862 369 LEU B O 1
ATOM 7116 N N . GLU B 1 370 ? -8.10300 -64.63000 16.46200 1.000 55.79090 370 GLU B N 1
ATOM 7117 C CA . GLU B 1 370 ? -9.40900 -65.22500 16.21300 1.000 61.76530 370 GLU B CA 1
ATOM 7118 C C . GLU B 1 370 ? -10.49000 -64.18400 15.95200 1.000 63.73922 370 GLU B C 1
ATOM 7119 O O . GLU B 1 370 ? -11.60800 -64.55100 15.58900 1.000 67.17121 370 GLU B O 1
ATOM 7125 N N . ASP B 1 371 ? -10.18200 -62.90600 16.13900 1.000 65.56576 371 ASP B N 1
ATOM 7126 C CA . ASP B 1 371 ? -11.07500 -61.81900 15.76300 1.000 59.18078 371 ASP B CA 1
ATOM 7127 C C . ASP B 1 371 ? -11.08900 -61.69900 14.24200 1.000 59.99667 371 ASP B C 1
ATOM 7128 O O . ASP B 1 371 ? -10.03300 -61.54800 13.62000 1.000 55.75405 371 ASP B O 1
ATOM 7133 N N . VAL B 1 372 ? -12.27500 -61.77000 13.63200 1.000 64.33929 372 VAL B N 1
ATOM 7134 C CA . VAL B 1 372 ? -12.33600 -61.79400 12.17500 1.000 59.73611 372 VAL B CA 1
ATOM 7135 C C . VAL B 1 372 ? -12.00400 -60.45100 11.54300 1.000 65.31046 372 VAL B C 1
ATOM 7136 O O . VAL B 1 372 ? -11.76900 -60.39900 10.33200 1.000 59.47818 372 VAL B O 1
ATOM 7140 N N . THR B 1 373 ? -11.96500 -59.36700 12.31900 1.000 59.67031 373 THR B N 1
ATOM 7141 C CA . THR B 1 373 ? -11.51700 -58.07700 11.80500 1.000 59.88876 373 THR B CA 1
ATOM 7142 C C . THR B 1 373 ? -10.00200 -57.90700 11.87000 1.000 60.89678 373 THR B C 1
ATOM 7143 O O . THR B 1 373 ? -9.48900 -56.87800 11.42200 1.000 50.99032 373 THR B O 1
ATOM 7147 N N . VAL B 1 374 ? -9.27600 -58.88200 12.40600 1.000 51.32984 374 VAL B N 1
ATOM 7148 C CA . VAL B 1 374 ? -7.82200 -58.78900 12.48300 1.000 58.23067 374 VAL B CA 1
ATOM 7149 C C . VAL B 1 374 ? -7.21700 -59.43800 11.24500 1.000 53.47483 374 VAL B C 1
ATOM 7150 O O . VAL B 1 374 ? -7.53900 -60.59300 10.93600 1.000 55.19872 374 VAL B O 1
ATOM 7154 N N . PRO B 1 375 ? -6.35500 -58.73300 10.51100 1.000 52.37996 375 PRO B N 1
ATOM 7155 C CA . PRO B 1 375 ? -5.76000 -59.31500 9.30200 1.000 58.15434 375 PRO B CA 1
ATOM 7156 C C . PRO B 1 375 ? -5.00200 -60.59300 9.62000 1.000 62.38643 375 PRO B C 1
ATOM 7157 O O . PRO B 1 375 ? -4.32800 -60.69600 10.64400 1.000 59.02550 375 PRO B O 1
ATOM 7161 N N . GLU B 1 376 ? -5.11900 -61.57500 8.73000 1.000 61.92848 376 GLU B N 1
ATOM 7162 C CA . GLU B 1 376 ? -4.38400 -62.81800 8.91400 1.000 59.67294 376 GLU B CA 1
ATOM 7163 C C . GLU B 1 376 ? -2.88700 -62.54200 8.91400 1.000 64.31297 376 GLU B C 1
ATOM 7164 O O . GLU B 1 376 ? -2.38600 -61.73400 8.12600 1.000 56.35413 376 GLU B O 1
ATOM 7170 N N . GLY B 1 377 ? -2.17600 -63.20900 9.82000 1.000 58.66756 377 GLY B N 1
ATOM 7171 C CA . GLY B 1 377 ? -0.74900 -63.03000 9.95700 1.000 62.05744 377 GLY B CA 1
ATOM 7172 C C . GLY B 1 377 ? -0.31900 -61.79100 10.71100 1.000 51.82990 377 GLY B C 1
ATOM 7173 O O . GLY B 1 377 ? 0.88500 -61.51300 10.76500 1.000 51.28246 377 GLY B O 1
ATOM 7174 N N . SER B 1 378 ? -1.25700 -61.03300 11.28100 1.000 46.03710 378 SER B N 1
ATOM 7175 C CA . SER B 1 378 ? -0.92000 -59.80000 11.98100 1.000 51.71673 378 SER B CA 1
ATOM 7176 C C . SER B 1 378 ? 0.13000 -60.04200 13.05400 1.000 46.35293 378 SER B C 1
ATOM 7177 O O . SER B 1 378 ? 0.07900 -61.03200 13.78700 1.000 46.87404 378 SER B O 1
ATOM 7180 N N . THR B 1 379 ? 1.09700 -59.13400 13.12800 1.000 44.20267 379 THR B N 1
ATOM 7181 C CA . THR B 1 379 ? 2.10300 -59.15700 14.18100 1.000 44.18161 379 THR B CA 1
ATOM 7182 C C . THR B 1 379 ? 1.93000 -57.99500 15.15200 1.000 45.29754 379 THR B C 1
ATOM 7183 O O . THR B 1 379 ? 2.89700 -57.58400 15.80300 1.000 42.96568 379 THR B O 1
ATOM 7187 N N . CYS B 1 380 ? 0.71400 -57.46400 15.26000 1.000 41.53393 380 CYS B N 1
ATOM 7188 C CA . CYS B 1 380 ? 0.45800 -56.32000 16.12400 1.000 41.64710 380 CYS B CA 1
ATOM 7189 C C . CYS B 1 380 ? 0.67300 -56.69300 17.59000 1.000 35.30423 380 CYS B C 1
ATOM 7190 O O . CYS B 1 380 ? 0.16700 -57.72900 18.04000 1.000 40.46801 380 CYS B O 1
ATOM 7193 N N . PRO B 1 381 ? 1.40700 -55.88800 18.35900 1.000 34.94366 381 PRO B N 1
ATOM 7194 C CA . PRO B 1 381 ? 1.62900 -56.21800 19.77800 1.000 33.64614 381 PRO B CA 1
ATOM 7195 C C . PRO B 1 381 ? 0.45500 -55.77500 20.64500 1.000 32.91974 381 PRO B C 1
ATOM 7196 O O . PRO B 1 381 ? 0.01200 -54.62500 20.57800 1.000 32.51442 381 PRO B O 1
ATOM 7200 N N . THR B 1 382 ? -0.05400 -56.70600 21.45600 1.000 35.20948 382 THR B N 1
ATOM 7201 C CA . THR B 1 382 ? -1.03000 -56.40300 22.49500 1.000 32.87236 382 THR B CA 1
ATOM 7202 C C . THR B 1 382 ? -0.38400 -56.27100 23.86600 1.000 37.55187 382 THR B C 1
ATOM 7203 O O . THR B 1 382 ? -1.09200 -56.10500 24.86400 1.000 36.84915 382 THR B O 1
ATOM 7207 N N . PHE B 1 383 ? 0.93800 -56.36800 23.93100 1.000 32.91710 383 PHE B N 1
ATOM 7208 C CA . PHE B 1 383 ? 1.69800 -56.37700 25.17300 1.000 33.91722 383 PHE B CA 1
ATOM 7209 C C . PHE B 1 383 ? 3.07900 -55.82400 24.86300 1.000 33.71457 383 PHE B C 1
ATOM 7210 O O . PHE B 1 383 ? 3.66300 -56.16000 23.83100 1.000 32.92500 383 PHE B O 1
ATOM 7218 N N . ALA B 1 384 ? 3.61500 -55.01000 25.76500 1.000 32.98553 384 ALA B N 1
ATOM 7219 C CA . ALA B 1 384 ? 4.98500 -54.54500 25.61200 1.000 27.98230 384 ALA B CA 1
ATOM 7220 C C . ALA B 1 384 ? 5.58300 -54.22800 26.96900 1.000 31.04320 384 ALA B C 1
ATOM 7221 O O . ALA B 1 384 ? 4.93000 -53.61400 27.81700 1.000 31.21690 384 ALA B O 1
ATOM 7223 N N . VAL B 1 385 ? 6.84000 -54.62000 27.13600 1.000 31.07478 385 VAL B N 1
ATOM 7224 C CA A VAL B 1 385 ? 7.66300 -54.14600 28.24300 0.570 31.38271 385 VAL B CA 1
ATOM 7225 C CA B VAL B 1 385 ? 7.68600 -54.18700 28.24800 0.430 31.38797 385 VAL B CA 1
ATOM 7226 C C . VAL B 1 385 ? 8.95000 -53.60100 27.64000 1.000 29.36931 385 VAL B C 1
ATOM 7227 O O . VAL B 1 385 ? 9.49200 -54.16400 26.67700 1.000 32.71445 385 VAL B O 1
ATOM 7234 N N . MET B 1 386 ? 9.40500 -52.46600 28.16700 1.000 30.12730 386 MET B N 1
ATOM 7235 C CA . MET B 1 386 ? 10.56100 -51.80800 27.58100 1.000 30.43786 386 MET B CA 1
ATOM 7236 C C . MET B 1 386 ? 11.30300 -51.02300 28.65000 1.000 30.07729 386 MET B C 1
ATOM 7237 O O . MET B 1 386 ? 10.72600 -50.62200 29.66300 1.000 28.80082 386 MET B O 1
ATOM 7242 N N . ARG B 1 387 ? 12.58100 -50.77500 28.39500 1.000 28.92715 387 ARG B N 1
ATOM 7243 C CA . ARG B 1 387 ? 13.40600 -49.95100 29.27500 1.000 30.41154 387 ARG B CA 1
ATOM 7244 C C . ARG B 1 387 ? 13.71400 -48.62600 28.60200 1.000 33.44348 387 ARG B C 1
ATOM 7245 O O . ARG B 1 387 ? 14.10700 -48.60200 27.42700 1.000 33.35137 387 ARG B O 1
ATOM 7253 N N . LEU B 1 388 ? 13.54300 -47.53800 29.35100 1.000 33.69615 388 LEU B N 1
ATOM 7254 C CA . LEU B 1 388 ? 13.93600 -46.19000 28.95400 1.000 30.94845 388 LEU B CA 1
ATOM 7255 C C . LEU B 1 388 ? 15.06300 -45.72300 29.86600 1.000 34.55677 388 LEU B C 1
ATOM 7256 O O . LEU B 1 388 ? 15.03800 -45.97700 31.07200 1.000 35.51215 388 LEU B O 1
ATOM 7261 N N . ASN B 1 389 ? 16.04900 -45.04600 29.29400 1.000 34.40939 389 ASN B N 1
ATOM 7262 C CA . ASN B 1 389 ? 17.17100 -44.51800 30.05800 1.000 34.39097 389 ASN B CA 1
ATOM 7263 C C . ASN B 1 389 ? 17.10200 -42.99800 30.07400 1.000 30.26679 389 ASN B C 1
ATOM 7264 O O . ASN B 1 389 ? 17.04400 -42.36300 29.01300 1.000 33.70141 389 ASN B O 1
ATOM 7269 N N . ILE B 1 390 ? 17.10800 -42.42700 31.27200 1.000 30.46681 390 ILE B N 1
ATOM 7270 C CA . ILE B 1 390 ? 17.08600 -40.98300 31.47600 1.000 35.15948 390 ILE B CA 1
ATOM 7271 C C . ILE B 1 390 ? 18.50500 -40.56400 31.80900 1.000 34.68574 390 ILE B C 1
ATOM 7272 O O . ILE B 1 390 ? 19.01100 -40.86900 32.89700 1.000 33.98039 390 ILE B O 1
ATOM 7277 N N . ASN B 1 391 ? 19.15200 -39.86100 30.87600 1.000 32.03016 391 ASN B N 1
ATOM 7278 C CA . ASN B 1 391 ? 20.56800 -39.52000 30.99100 1.000 35.97010 391 ASN B CA 1
ATOM 7279 C C . ASN B 1 391 ? 20.70700 -38.10200 31.53700 1.000 33.16977 391 ASN B C 1
ATOM 7280 O O . ASN B 1 391 ? 20.88700 -37.13200 30.79700 1.000 34.78049 391 ASN B O 1
ATOM 7285 N N . ASN B 1 392 ? 20.60900 -37.98500 32.85800 1.000 36.29909 392 ASN B N 1
ATOM 7286 C CA . ASN B 1 392 ? 20.94600 -36.74200 33.53900 1.000 34.66205 392 ASN B CA 1
ATOM 7287 C C . ASN B 1 392 ? 21.45700 -37.09200 34.93100 1.000 36.19908 392 ASN B C 1
ATOM 7288 O O . ASN B 1 392 ? 21.51700 -38.26300 35.31800 1.000 34.98314 392 ASN B O 1
ATOM 7293 N N . ASP B 1 393 ? 21.81900 -36.05400 35.68100 1.000 34.45413 393 ASP B N 1
ATOM 7294 C CA . ASP B 1 393 ? 22.41700 -36.24100 37.00300 1.000 32.92500 393 ASP B CA 1
ATOM 7295 C C . ASP B 1 393 ? 21.50200 -37.01600 37.93300 1.000 32.71445 393 ASP B C 1
ATOM 7296 O O . ASP B 1 393 ? 21.96100 -37.87600 38.69500 1.000 34.89103 393 ASP B O 1
ATOM 7301 N N . ARG B 1 394 ? 20.20300 -36.72200 37.89600 1.000 32.54338 394 ARG B N 1
ATOM 7302 C CA . ARG B 1 394 ? 19.29500 -37.31500 38.86400 1.000 32.22228 394 ARG B CA 1
ATOM 7303 C C . ARG B 1 394 ? 19.05500 -38.79700 38.59800 1.000 36.65966 394 ARG B C 1
ATOM 7304 O O . ARG B 1 394 ? 18.88100 -39.57100 39.54500 1.000 32.42494 394 ARG B O 1
ATOM 7312 N N . TRP B 1 395 ? 19.07500 -39.22500 37.33800 1.000 32.51969 395 TRP B N 1
ATOM 7313 C CA . TRP B 1 395 ? 18.56400 -40.54400 37.00000 1.000 32.82762 395 TRP B CA 1
ATOM 7314 C C . TRP B 1 395 ? 19.55700 -41.45400 36.28900 1.000 30.82212 395 TRP B C 1
ATOM 7315 O O . TRP B 1 395 ? 19.21100 -42.61000 36.01700 1.000 33.34084 395 TRP B O 1
ATOM 7326 N N . ALA B 1 396 ? 20.76200 -40.97600 35.96500 1.000 32.48547 396 ALA B N 1
ATOM 7327 C CA . ALA B 1 396 ? 21.68600 -41.76200 35.15200 1.000 34.69100 396 ALA B CA 1
ATOM 7328 C C . ALA B 1 396 ? 21.87900 -43.14100 35.76100 1.000 35.29634 396 ALA B C 1
ATOM 7329 O O . ALA B 1 396 ? 22.19100 -43.26700 36.94700 1.000 33.57771 396 ALA B O 1
ATOM 7331 N N . GLY B 1 397 ? 21.64000 -44.17400 34.95200 1.000 39.60212 397 GLY B N 1
ATOM 7332 C CA . GLY B 1 397 ? 21.77000 -45.54500 35.39100 1.000 39.63896 397 GLY B CA 1
ATOM 7333 C C . GLY B 1 397 ? 20.52300 -46.16100 35.98600 1.000 37.52292 397 GLY B C 1
ATOM 7334 O O . GLY B 1 397 ? 20.49000 -47.38300 36.18000 1.000 40.45485 397 GLY B O 1
ATOM 7335 N N . VAL B 1 398 ? 19.50100 -45.36800 36.29500 1.000 27.69543 398 VAL B N 1
ATOM 7336 C CA . VAL B 1 398 ? 18.28900 -45.92000 36.89400 1.000 25.55043 398 VAL B CA 1
ATOM 7337 C C . VAL B 1 398 ? 17.43500 -46.48900 35.76600 1.000 31.81171 398 VAL B C 1
ATOM 7338 O O . VAL B 1 398 ? 17.00900 -45.73800 34.88400 1.000 30.58261 398 VAL B O 1
ATOM 7342 N N . PRO B 1 399 ? 17.15200 -47.78800 35.75600 1.000 30.26942 399 PRO B N 1
ATOM 7343 C CA . PRO B 1 399 ? 16.22900 -48.32100 34.74000 1.000 30.61683 399 PRO B CA 1
ATOM 7344 C C . PRO B 1 399 ? 14.80900 -47.83100 34.98500 1.000 30.74053 399 PRO B C 1
ATOM 7345 O O . PRO B 1 399 ? 14.30200 -47.87200 36.11000 1.000 29.77989 399 PRO B O 1
ATOM 7349 N N . PHE B 1 400 ? 14.16500 -47.36800 33.91600 1.000 28.26918 400 PHE B N 1
ATOM 7350 C CA . PHE B 1 400 ? 12.75900 -47.00200 33.94600 1.000 31.03793 400 PHE B CA 1
ATOM 7351 C C . PHE B 1 400 ? 12.04900 -47.97600 33.02900 1.000 32.65128 400 PHE B C 1
ATOM 7352 O O . PHE B 1 400 ? 12.34400 -48.02000 31.83300 1.000 33.07502 400 PHE B O 1
ATOM 7360 N N . ILE B 1 401 ? 11.16800 -48.79100 33.59700 1.000 27.86650 401 ILE B N 1
ATOM 7361 C CA . ILE B 1 401 ? 10.51900 -49.87600 32.87800 1.000 28.51658 401 ILE B CA 1
ATOM 7362 C C . ILE B 1 401 ? 9.07500 -49.47900 32.65200 1.000 30.67473 401 ILE B C 1
ATOM 7363 O O . ILE B 1 401 ? 8.33900 -49.20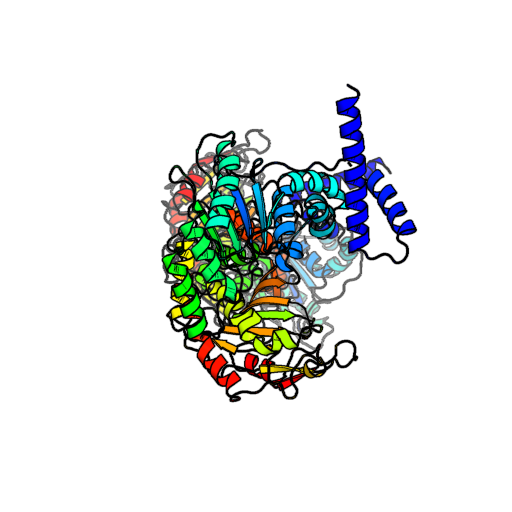800 33.61000 1.000 28.61922 401 ILE B O 1
ATOM 7368 N N . LEU B 1 402 ? 8.66600 -49.45500 31.38900 1.000 27.71648 402 LEU B N 1
ATOM 7369 C CA . LEU B 1 402 ? 7.26800 -49.26700 31.04300 1.000 32.64602 402 LEU B CA 1
ATOM 7370 C C . LEU B 1 402 ? 6.68400 -50.60500 30.61000 1.000 30.35101 402 LEU B C 1
ATOM 7371 O O . LEU B 1 402 ? 7.28400 -51.33800 29.81500 1.000 28.08231 402 LEU B O 1
ATOM 7376 N N . LYS B 1 403 ? 5.49900 -50.91400 31.12700 1.000 29.71672 403 LYS B N 1
ATOM 7377 C CA . LYS B 1 403 ? 4.84100 -52.17200 30.82000 1.000 31.04583 403 LYS B CA 1
ATOM 7378 C C . LYS B 1 403 ? 3.36300 -51.92600 30.57600 1.000 32.11174 403 LYS B C 1
ATOM 7379 O O . LYS B 1 403 ? 2.69800 -51.27500 31.39200 1.000 30.71158 403 LYS B O 1
ATOM 7385 N N . ALA B 1 404 ? 2.85300 -52.45000 29.45700 1.000 31.93278 404 ALA B N 1
ATOM 7386 C CA . ALA B 1 404 ? 1.42800 -52.37500 29.18900 1.000 30.45102 404 ALA B CA 1
ATOM 7387 C C . ALA B 1 404 ? 0.95600 -53.65200 28.51200 1.000 31.17479 404 ALA B C 1
ATOM 7388 O O . ALA B 1 404 ? 1.66400 -54.24100 27.68500 1.000 30.65368 404 ALA B O 1
ATOM 7390 N N . GLY B 1 405 ? -0.23800 -54.09700 28.88200 1.000 33.53297 405 GLY B N 1
ATOM 7391 C CA . GLY B 1 405 ? -0.73400 -55.31700 28.28900 1.000 34.50414 405 GLY B CA 1
ATOM 7392 C C . GLY B 1 405 ? -2.23600 -55.46100 28.31100 1.000 33.30926 405 GLY B C 1
ATOM 7393 O O . GLY B 1 405 ? -2.89100 -55.11000 29.29700 1.000 36.93864 405 GLY B O 1
ATOM 7394 N N . LYS B 1 406 ? -2.79300 -55.94300 27.20100 1.000 34.66995 406 LYS B N 1
ATOM 7395 C CA . LYS B 1 406 ? -4.16100 -56.42000 27.15900 1.000 35.94115 406 LYS B CA 1
ATOM 7396 C C . LYS B 1 406 ? -4.21600 -57.90300 27.50200 1.000 37.47818 406 LYS B C 1
ATOM 7397 O O . LYS B 1 406 ? -3.26700 -58.65600 27.25700 1.000 38.34933 406 LYS B O 1
ATOM 7403 N N . ALA B 1 407 ? -5.36400 -58.32900 28.03500 1.000 39.85215 407 ALA B N 1
ATOM 7404 C CA . ALA B 1 407 ? -5.64800 -59.74800 28.25300 1.000 37.53345 407 ALA B CA 1
ATOM 7405 C C . ALA B 1 407 ? -4.60600 -60.41000 29.15200 1.000 41.60236 407 ALA B C 1
ATOM 7406 O O . ALA B 1 407 ? -4.19700 -61.55300 28.92500 1.000 40.51275 407 ALA B O 1
ATOM 7408 N N . VAL B 1 408 ? -4.18400 -59.70000 30.19400 1.000 38.58621 408 VAL B N 1
ATOM 7409 C CA . VAL B 1 408 ? -3.25700 -60.29500 31.15100 1.000 42.81829 408 VAL B CA 1
ATOM 7410 C C . VAL B 1 408 ? -4.02300 -60.65500 32.42100 1.000 41.44971 408 VAL B C 1
ATOM 7411 O O . VAL B 1 408 ? -5.24800 -60.82100 32.38700 1.000 41.25495 408 VAL B O 1
ATOM 7415 N N . GLU B 1 409 ? -3.31200 -60.81900 33.53700 1.000 40.91806 409 GLU B N 1
ATOM 7416 C CA . GLU B 1 409 ? -3.85600 -61.56000 34.67000 1.000 44.72378 409 GLU B CA 1
ATOM 7417 C C . GLU B 1 409 ? -4.67900 -60.71100 35.63200 1.000 45.53177 409 GLU B C 1
ATOM 7418 O O . GLU B 1 409 ? -5.44600 -61.27400 36.42200 1.000 49.74281 409 GLU B O 1
ATOM 7424 N N . GLN B 1 410 ? -4.54400 -59.39100 35.59600 1.000 40.78121 410 GLN B N 1
ATOM 7425 C CA . GLN B 1 410 ? -5.27700 -58.52600 36.50700 1.000 44.68957 410 GLN B CA 1
ATOM 7426 C C . GLN B 1 410 ? -5.39900 -57.15900 35.86200 1.000 42.23401 410 GLN B C 1
ATOM 7427 O O . GLN B 1 410 ? -4.59300 -56.78000 35.01000 1.000 44.11055 410 GLN B O 1
ATOM 7433 N N . LYS B 1 411 ? -6.42600 -56.42200 36.27000 1.000 41.12862 411 LYS B N 1
ATOM 7434 C CA . LYS B 1 411 ? -6.55100 -55.01100 35.93000 1.000 35.24107 411 LYS B CA 1
ATOM 7435 C C . LYS B 1 411 ? -5.80200 -54.20400 36.98100 1.000 40.19429 411 LYS B C 1
ATOM 7436 O O . LYS B 1 411 ? -6.14700 -54.26100 38.16700 1.000 46.45820 411 LYS B O 1
ATOM 7442 N N . TYR B 1 412 ? -4.78000 -53.45900 36.55600 1.000 37.43344 412 TYR B N 1
ATOM 7443 C CA . TYR B 1 412 ? -3.85000 -52.85000 37.50900 1.000 43.60523 412 TYR B CA 1
ATOM 7444 C C . TYR B 1 412 ? -3.01900 -51.76600 36.83700 1.000 43.30519 412 TYR B C 1
ATOM 7445 O O . TYR B 1 412 ? -2.43300 -52.00100 35.77300 1.000 40.59171 412 TYR B O 1
ATOM 7454 N N . VAL B 1 413 ? -2.97600 -50.57300 37.43300 1.000 36.59123 413 VAL B N 1
ATOM 7455 C CA . VAL B 1 413 ? -2.16400 -49.45700 36.94400 1.000 36.67282 413 VAL B CA 1
ATOM 7456 C C . VAL B 1 413 ? -1.41200 -48.88400 38.13300 1.000 37.43080 413 VAL B C 1
ATOM 7457 O O . VAL B 1 413 ? -2.03800 -48.38700 39.07600 1.000 37.02286 413 VAL B O 1
ATOM 7461 N N . ALA B 1 414 ? -0.08300 -48.92600 38.08800 1.000 37.10708 414 ALA B N 1
ATOM 7462 C CA . ALA B 1 414 ? 0.65100 -48.36400 39.21100 1.000 34.30674 414 ALA B CA 1
ATOM 7463 C C . ALA B 1 414 ? 2.07500 -47.99900 38.82600 1.000 35.77797 414 ALA B C 1
ATOM 7464 O O . ALA B 1 414 ? 2.62700 -48.46900 37.82200 1.000 33.02764 414 ALA B O 1
ATOM 7466 N N . ILE B 1 415 ? 2.65600 -47.14800 39.67200 1.000 30.97213 415 ILE B N 1
ATOM 7467 C CA . ILE B 1 415 ? 4.07100 -46.84600 39.69400 1.000 26.05576 415 ILE B CA 1
ATOM 7468 C C . ILE B 1 415 ? 4.66000 -47.65500 40.83700 1.000 30.90371 415 ILE B C 1
ATOM 7469 O O . ILE B 1 415 ? 4.06500 -47.70000 41.91600 1.000 28.98242 415 ILE B O 1
ATOM 7474 N N . ARG B 1 416 ? 5.79300 -48.31500 40.60100 1.000 28.22444 416 ARG B N 1
ATOM 7475 C CA . ARG B 1 416 ? 6.51900 -49.01600 41.66600 1.000 29.77725 416 ARG B CA 1
ATOM 7476 C C . ARG B 1 416 ? 7.97100 -48.58300 41.62500 1.000 33.87248 416 ARG B C 1
ATOM 7477 O O . ARG B 1 416 ? 8.67000 -48.83700 40.64300 1.000 30.26152 416 ARG B O 1
ATOM 7485 N N . ILE B 1 417 ? 8.42700 -47.93800 42.69500 1.000 31.54062 417 ILE B N 1
ATOM 7486 C CA . ILE B 1 417 ? 9.79900 -47.48100 42.82000 1.000 31.26164 417 ILE B CA 1
ATOM 7487 C C . ILE B 1 417 ? 10.45700 -48.41100 43.82500 1.000 32.11964 417 ILE B C 1
ATOM 7488 O O . ILE B 1 417 ? 9.93300 -48.58700 44.93000 1.000 31.64590 417 ILE B O 1
ATOM 7493 N N . GLN B 1 418 ? 11.54600 -49.06700 43.42500 1.000 28.61396 418 GLN B N 1
ATOM 7494 C CA . GLN B 1 418 ? 12.37100 -49.81500 44.37500 1.000 33.97776 418 GLN B CA 1
ATOM 7495 C C . GLN B 1 418 ? 13.60600 -49.01000 44.76000 1.000 31.31954 418 GLN B C 1
ATOM 7496 O O . GLN B 1 418 ? 14.35900 -48.55100 43.89200 1.000 30.14309 418 GLN B O 1
ATOM 7502 N N . PHE B 1 419 ? 13.82800 -48.86200 46.07100 1.000 27.41381 419 PHE B N 1
ATOM 7503 C CA . PHE B 1 419 ? 14.99400 -48.15500 46.55800 1.000 28.69291 419 PHE B CA 1
ATOM 7504 C C . PHE B 1 419 ? 16.14600 -49.13500 46.74800 1.000 27.61121 419 PHE B C 1
ATOM 7505 O O . PHE B 1 419 ? 15.94800 -50.33600 46.91400 1.000 29.14560 419 PHE B O 1
ATOM 7513 N N . ARG B 1 420 ? 17.35700 -48.60500 46.70300 1.000 26.74531 420 ARG B N 1
ATOM 7514 C CA A ARG B 1 420 ? 18.54000 -49.43000 46.89200 0.530 29.21929 420 ARG B CA 1
ATOM 7515 C CA B ARG B 1 420 ? 18.53300 -49.43100 46.89300 0.470 29.22456 420 ARG B CA 1
ATOM 7516 C C . ARG B 1 420 ? 18.52200 -50.03600 48.29300 1.000 32.37493 420 ARG B C 1
ATOM 7517 O O . ARG B 1 420 ? 18.22200 -49.35000 49.27700 1.000 30.09835 420 ARG B O 1
ATOM 7532 N N . ASP B 1 421 ? 18.80100 -51.33400 48.36500 1.000 30.85896 421 ASP B N 1
ATOM 7533 C CA . ASP B 1 421 ? 18.80800 -52.05000 49.63600 1.000 29.70093 421 ASP B CA 1
ATOM 7534 C C . ASP B 1 421 ? 19.87100 -51.47000 50.55600 1.000 30.07466 421 ASP B C 1
ATOM 7535 O O . ASP B 1 421 ? 20.90800 -50.98700 50.10100 1.000 30.11151 421 ASP B O 1
ATOM 7540 N N . GLU B 1 422 ? 19.61100 -51.53900 51.86900 1.000 30.61946 422 GLU B N 1
ATOM 7541 C CA . GLU B 1 422 ? 20.61500 -51.25600 52.89600 1.000 36.80178 422 GLU B CA 1
ATOM 7542 C C . GLU B 1 422 ? 21.16600 -52.60800 53.32900 1.000 32.65918 422 GLU B C 1
ATOM 7543 O O . GLU B 1 422 ? 20.60700 -53.27700 54.19900 1.000 34.16199 422 GLU B O 1
ATOM 7549 N N . VAL B 1 423 ? 22.25800 -53.02600 52.68700 1.000 34.56467 423 VAL B N 1
ATOM 7550 C CA . VAL B 1 423 ? 22.82700 -54.33700 52.96500 1.000 28.66133 423 VAL B CA 1
ATOM 7551 C C . VAL B 1 423 ? 23.29300 -54.41200 54.41600 1.000 34.80417 423 VAL B C 1
ATOM 7552 O O . VAL B 1 423 ? 23.06400 -55.41100 55.10100 1.000 31.65116 423 VAL B O 1
ATOM 7556 N N . HIS B 1 424 ? 23.89300 -53.34000 54.91600 1.000 32.53548 424 HIS B N 1
ATOM 7557 C CA . HIS B 1 424 ? 24.44800 -53.29500 56.27400 1.000 32.17754 424 HIS B CA 1
ATOM 7558 C C . HIS B 1 424 ? 23.65700 -52.33700 57.15400 1.000 31.71170 424 HIS B C 1
ATOM 7559 O O . HIS B 1 424 ? 23.28300 -51.24700 56.70100 1.000 32.43810 424 HIS B O 1
ATOM 7566 N N . PRO B 1 425 ? 23.42100 -52.68900 58.43700 1.000 34.90682 425 PRO B N 1
ATOM 7567 C CA . PRO B 1 425 ? 23.86700 -53.92100 59.10500 1.000 33.54613 425 PRO B CA 1
ATOM 7568 C C . PRO B 1 425 ? 22.84500 -55.05700 59.12400 1.000 36.37278 425 PRO B C 1
ATOM 7569 O O . PRO B 1 425 ? 23.13000 -56.09000 59.71500 1.000 36.66755 425 PRO B O 1
ATOM 7573 N N . TYR B 1 426 ? 21.67500 -54.89200 58.50400 1.000 29.41932 426 TYR B N 1
ATOM 7574 C CA . TYR B 1 426 ? 20.62300 -55.88400 58.69500 1.000 30.32732 426 TYR B CA 1
ATOM 7575 C C . TYR B 1 426 ? 20.71800 -57.08000 57.75500 1.000 34.54888 426 TYR B C 1
ATOM 7576 O O . TYR B 1 426 ? 20.18700 -58.14400 58.08900 1.000 33.83564 426 TYR B O 1
ATOM 7585 N N . GLY B 1 427 ? 21.38200 -56.94500 56.61400 1.000 34.05671 427 GLY B N 1
ATOM 7586 C CA . GLY B 1 427 ? 21.62900 -58.10800 55.77400 1.000 37.86770 427 GLY B CA 1
ATOM 7587 C C . GLY B 1 427 ? 20.33100 -58.74100 55.31800 1.000 38.37302 427 GLY B C 1
ATOM 7588 O O . GLY B 1 427 ? 19.42900 -58.06800 54.80100 1.000 36.34120 427 GLY B O 1
ATOM 7589 N N . GLU B 1 428 ? 20.21200 -60.04800 55.54000 1.000 37.19920 428 GLU B N 1
ATOM 7590 C CA . GLU B 1 428 ? 19.01600 -60.75600 55.09800 1.000 41.64973 428 GLU B CA 1
ATOM 7591 C C . GLU B 1 428 ? 17.78000 -60.39200 55.90900 1.000 38.49409 428 GLU B C 1
ATOM 7592 O O . GLU B 1 428 ? 16.68600 -60.80600 55.53500 1.000 34.88576 428 GLU B O 1
ATOM 7598 N N . ALA B 1 429 ? 17.90600 -59.63700 56.99900 1.000 36.03327 429 ALA B N 1
ATOM 7599 C CA . ALA B 1 429 ? 16.73000 -59.20700 57.75100 1.000 31.51957 429 ALA B CA 1
ATOM 7600 C C . ALA B 1 429 ? 16.13700 -57.89100 57.23300 1.000 34.12778 429 ALA B C 1
ATOM 7601 O O . ALA B 1 429 ? 15.28200 -57.29800 57.90300 1.000 33.18029 429 ALA B O 1
ATOM 7603 N N . THR B 1 430 ? 16.57200 -57.41300 56.07000 1.000 33.33821 430 THR B N 1
ATOM 7604 C CA . THR B 1 430 ? 15.88500 -56.31500 55.40300 1.000 31.64590 430 THR B CA 1
ATOM 7605 C C . THR B 1 430 ? 15.90000 -56.57900 53.90300 1.000 32.01963 430 THR B C 1
ATOM 7606 O O . THR B 1 430 ? 16.42800 -57.59100 53.43900 1.000 34.05935 430 THR B O 1
ATOM 7610 N N . GLN B 1 431 ? 15.31900 -55.65000 53.15300 1.000 32.39599 431 GLN B N 1
ATOM 7611 C CA . GLN B 1 431 ? 15.19600 -55.76500 51.70500 1.000 33.80405 431 GLN B CA 1
ATOM 7612 C C . GLN B 1 431 ? 14.90800 -54.37200 51.16200 1.000 35.86746 431 GLN B C 1
ATOM 7613 O O . GLN B 1 431 ? 14.67800 -53.43300 51.92200 1.000 31.24322 431 GLN B O 1
ATOM 7619 N N . ARG B 1 432 ? 14.89000 -54.24700 49.83400 1.000 30.34311 432 ARG B N 1
ATOM 7620 C CA . ARG B 1 432 ? 14.62600 -52.94400 49.23100 1.000 30.56682 432 ARG B CA 1
ATOM 7621 C C . ARG B 1 432 ? 13.32200 -52.34300 49.74200 1.000 25.78467 432 ARG B C 1
ATOM 7622 O O . ARG B 1 432 ? 12.28000 -53.00700 49.74100 1.000 33.47770 432 ARG B O 1
ATOM 7630 N N . ASN B 1 433 ? 13.37800 -51.07800 50.16900 1.000 28.99032 433 ASN B N 1
ATOM 7631 C CA . ASN B 1 433 ? 12.15200 -50.30900 50.33800 1.000 25.64781 433 ASN B CA 1
ATOM 7632 C C . ASN B 1 433 ? 11.47400 -50.11000 48.98700 1.000 31.21164 433 ASN B C 1
ATOM 7633 O O . ASN B 1 433 ? 12.11900 -50.10900 47.93400 1.000 29.32194 433 ASN B O 1
ATOM 7638 N N . GLU B 1 434 ? 10.16900 -49.91100 49.02800 1.000 29.44564 434 GLU B N 1
ATOM 7639 C CA . GLU B 1 434 ? 9.39000 -49.66200 47.82000 1.000 31.13268 434 GLU B CA 1
ATOM 7640 C C . GLU B 1 434 ? 8.44200 -48.50800 48.06500 1.000 36.70440 434 GLU B C 1
ATOM 7641 O O . GLU B 1 434 ? 7.99500 -48.27800 49.18700 1.000 34.79891 434 GLU B O 1
ATOM 7647 N N . LEU B 1 435 ? 8.13300 -47.78000 47.00300 1.000 31.35376 435 LEU B N 1
ATOM 7648 C CA . LEU B 1 435 ? 7.05500 -46.81200 47.04000 1.000 25.64255 435 LEU B CA 1
ATOM 7649 C C . LEU B 1 435 ? 6.14200 -47.16900 45.88200 1.000 29.62460 435 LEU B C 1
ATOM 7650 O O . LEU B 1 435 ? 6.62500 -47.34900 44.76400 1.000 29.52722 435 LEU B O 1
ATOM 7655 N N . VAL B 1 436 ? 4.85600 -47.34400 46.16800 1.000 26.44791 436 VAL B N 1
ATOM 7656 C CA . VAL B 1 436 ? 3.85400 -47.68900 45.16100 1.000 34.03829 436 VAL B CA 1
ATOM 7657 C C . VAL B 1 436 ? 2.83200 -46.56300 45.06000 1.000 33.41980 436 VAL B C 1
ATOM 7658 O O . VAL B 1 436 ? 2.29900 -46.10700 46.07800 1.000 31.57747 436 VAL B O 1
ATOM 7662 N N . ILE B 1 437 ? 2.53200 -46.13500 43.83200 1.000 35.49110 437 ILE B N 1
ATOM 7663 C CA . ILE B 1 437 ? 1.45900 -45.18600 43.56300 1.000 32.74340 437 ILE B CA 1
ATOM 7664 C C . ILE B 1 437 ? 0.50500 -45.87800 42.60100 1.000 34.56730 437 ILE B C 1
ATOM 7665 O O . ILE B 1 437 ? 0.86400 -46.11400 41.44100 1.000 31.62484 437 ILE B O 1
ATOM 7670 N N . ARG B 1 438 ? -0.69400 -46.21600 43.07300 1.000 30.78264 438 ARG B N 1
ATOM 7671 C CA . ARG B 1 438 ? -1.64100 -47.00800 42.29700 1.000 36.87021 438 ARG B CA 1
ATOM 7672 C C . ARG B 1 438 ? -2.85400 -46.17700 41.89000 1.000 35.42004 438 ARG B C 1
ATOM 7673 O O . ARG B 1 438 ? -3.39100 -45.40200 42.68800 1.000 36.37541 438 ARG B O 1
ATOM 7681 N N . ALA B 1 439 ? -3.27300 -46.33000 40.62900 1.000 34.39360 439 ALA B N 1
ATOM 7682 C CA . ALA B 1 439 ? -4.51600 -45.74700 40.13900 1.000 38.38092 439 ALA B CA 1
ATOM 7683 C C . ALA B 1 439 ? -5.62900 -46.77600 39.96900 1.000 39.78372 439 ALA B C 1
ATOM 7684 O O . ALA B 1 439 ? -6.79600 -46.46700 40.22500 1.000 40.83121 439 ALA B O 1
ATOM 7686 N N . GLN B 1 440 ? -5.30300 -47.99700 39.55100 1.000 41.04703 440 GLN B N 1
ATOM 7687 C CA . GLN B 1 440 ? -6.28100 -49.04800 39.32000 1.000 41.91029 440 GLN B CA 1
ATOM 7688 C C . GLN B 1 440 ? -5.83300 -50.34000 39.98500 1.000 40.82858 440 GLN B C 1
ATOM 7689 O O . GLN B 1 440 ? -4.63800 -50.64600 40.00400 1.000 38.30986 440 GLN B O 1
ATOM 7695 N N . PRO B 1 441 ? -6.77700 -51.15100 40.50000 1.000 44.58692 441 PRO B N 1
ATOM 7696 C CA . PRO B 1 441 ? -8.23800 -50.97000 40.43600 1.000 48.67163 441 PRO B CA 1
ATOM 7697 C C . PRO B 1 441 ? -8.77100 -49.91100 41.39800 1.000 49.28486 441 PRO B C 1
ATOM 7698 O O . PRO B 1 441 ? -9.93700 -49.54100 41.30600 1.000 48.32158 441 PRO B O 1
ATOM 7702 N N . SER B 1 442 ? -7.92200 -49.43700 42.30900 1.000 41.81554 442 SER B N 1
ATOM 7703 C CA . SER B 1 442 ? -8.30300 -48.36500 43.21600 1.000 43.78157 442 SER B CA 1
ATOM 7704 C C . SER B 1 442 ? -7.07000 -47.53600 43.53700 1.000 38.55462 442 SER B C 1
ATOM 7705 O O . SER B 1 442 ? -5.93300 -47.99000 43.37200 1.000 39.29682 442 SER B O 1
ATOM 7708 N N . GLU B 1 443 ? -7.30900 -46.31300 44.00500 1.000 40.13113 443 GLU B N 1
ATOM 7709 C CA . GLU B 1 443 ? -6.22900 -45.42300 44.39800 1.000 37.23078 443 GLU B CA 1
ATOM 7710 C C . GLU B 1 443 ? -5.56600 -45.92000 45.67500 1.000 41.52603 443 GLU B C 1
ATOM 7711 O O . GLU B 1 443 ? -6.24300 -46.30200 46.63100 1.000 39.49421 443 GLU B O 1
ATOM 7717 N N . ALA B 1 444 ? -4.23700 -45.91000 45.68100 1.000 37.19130 444 ALA B N 1
ATOM 7718 C CA . ALA B 1 444 ? -3.46300 -46.17100 46.88900 1.000 38.06246 444 ALA B CA 1
ATOM 7719 C C . ALA B 1 444 ? -2.07900 -45.57900 46.70500 1.000 39.81004 444 ALA B C 1
ATOM 7720 O O . ALA B 1 444 ? -1.58700 -45.43600 45.58100 1.000 32.31966 444 ALA B O 1
ATOM 7722 N N . MET B 1 445 ? -1.45500 -45.22500 47.82200 1.000 30.98793 445 MET B N 1
ATOM 7723 C CA . MET B 1 445 ? -0.06500 -44.80800 47.79800 1.000 31.46430 445 MET B CA 1
ATOM 7724 C C . MET B 1 445 ? 0.54500 -45.24700 49.11900 1.000 33.29083 445 MET B C 1
ATOM 7725 O O . MET B 1 445 ? -0.00900 -44.94200 50.17900 1.000 34.79891 445 MET B O 1
ATOM 7730 N N . TYR B 1 446 ? 1.65300 -45.97900 49.05500 1.000 30.27468 446 TYR B N 1
ATOM 7731 C CA . TYR B 1 446 ? 2.22300 -46.52600 50.28600 1.000 26.29263 446 TYR B CA 1
ATOM 7732 C C . TYR B 1 446 ? 3.69000 -46.84300 50.06500 1.000 36.20960 446 TYR B C 1
ATOM 7733 O O . TYR B 1 446 ? 4.14200 -47.01100 48.93400 1.000 31.23006 446 TYR B O 1
ATOM 7742 N N . VAL B 1 447 ? 4.43100 -46.91900 51.15700 1.000 32.95395 447 VAL B N 1
ATOM 7743 C CA . VAL B 1 447 ? 5.80500 -47.39600 51.10500 1.000 32.42494 447 VAL B CA 1
ATOM 7744 C C . VAL B 1 447 ? 5.85200 -48.75200 51.79100 1.000 31.81171 447 VAL B C 1
ATOM 7745 O O . VAL B 1 447 ? 5.08100 -49.03000 52.71900 1.000 35.92273 447 VAL B O 1
ATOM 7749 N N . LYS B 1 448 ? 6.72300 -49.61800 51.28900 1.000 32.76182 448 LYS B N 1
ATOM 7750 C CA . LYS B 1 448 ? 7.07300 -50.85900 51.95900 1.000 34.18568 448 LYS B CA 1
ATOM 7751 C C . LYS B 1 448 ? 8.41900 -50.65200 52.62300 1.000 30.88528 448 LYS B C 1
ATOM 7752 O O . LYS B 1 448 ? 9.39400 -50.29400 51.95400 1.000 29.00611 448 LYS B O 1
ATOM 7758 N N . ILE B 1 449 ? 8.47800 -50.89600 53.93400 1.000 30.68789 449 ILE B N 1
ATOM 7759 C CA . ILE B 1 449 ? 9.67500 -50.65800 54.73100 1.000 33.66719 449 ILE B CA 1
ATOM 7760 C C . ILE B 1 449 ? 9.85200 -51.81100 55.71800 1.000 28.87188 449 ILE B C 1
ATOM 7761 O O . ILE B 1 449 ? 8.95100 -52.62300 55.93100 1.000 32.17228 449 ILE B O 1
ATOM 7766 N N . THR B 1 450 ? 11.03900 -51.87100 56.31300 1.000 31.32218 450 THR B N 1
ATOM 7767 C CA . THR B 1 450 ? 11.38300 -52.89200 57.29600 1.000 32.20649 450 THR B CA 1
ATOM 7768 C C . THR B 1 450 ? 11.26700 -52.29700 58.69300 1.000 33.27504 450 THR B C 1
ATOM 7769 O O . THR B 1 450 ? 11.86800 -51.25200 58.96800 1.000 30.87475 450 THR B O 1
ATOM 7773 N N . THR B 1 451 ? 10.48900 -52.95200 59.56300 1.000 33.73562 451 THR B N 1
ATOM 7774 C CA . THR B 1 451 ? 10.28600 -52.48000 60.93000 1.000 37.34395 451 THR B CA 1
ATOM 7775 C C . THR B 1 451 ? 10.54600 -53.60500 61.92700 1.000 37.69399 451 THR B C 1
ATOM 7776 O O . THR B 1 451 ? 10.57600 -54.78300 61.57700 1.000 31.69854 451 THR B O 1
ATOM 7780 N N . LYS B 1 452 ? 10.76400 -53.22900 63.18400 1.000 38.57831 452 LYS B N 1
ATOM 7781 C CA . LYS B 1 452 ? 10.94100 -54.22600 64.22900 1.000 39.25471 452 LYS B CA 1
ATOM 7782 C C . LYS B 1 452 ? 9.69300 -55.10000 64.37500 1.000 45.83181 452 LYS B C 1
ATOM 7783 O O . LYS B 1 452 ? 8.57500 -54.70500 64.03800 1.000 44.31321 452 LYS B O 1
ATOM 7789 N N . VAL B 1 453 ? 9.87700 -56.29300 64.92500 1.000 50.31656 453 VAL B N 1
ATOM 7790 C CA . VAL B 1 453 ? 8.75500 -57.14000 65.32100 1.000 55.07502 453 VAL B CA 1
ATOM 7791 C C . VAL B 1 453 ? 8.50100 -56.90200 66.80500 1.000 57.40688 453 VAL B C 1
ATOM 7792 O O . VAL B 1 453 ? 9.44400 -57.00100 67.60700 1.000 51.40353 453 VAL B O 1
ATOM 7796 N N . PRO B 1 454 ? 7.28200 -56.55800 67.20600 1.000 60.76255 454 PRO B N 1
ATOM 7797 C CA . PRO B 1 454 ? 7.03500 -56.23200 68.61600 1.000 68.46610 454 PRO B CA 1
ATOM 7798 C C . PRO B 1 454 ? 7.15300 -57.45900 69.51100 1.000 66.31848 454 PRO B C 1
ATOM 7799 O O . PRO B 1 454 ? 7.01100 -58.60200 69.07000 1.000 58.38068 454 PRO B O 1
ATOM 7803 N N . GLY B 1 455 ? 7.44500 -57.21600 70.77900 1.000 65.46574 455 GLY B N 1
ATOM 7804 C CA . GLY B 1 455 ? 7.51500 -58.28800 71.74800 1.000 67.29228 455 GLY B CA 1
ATOM 7805 C C . GLY B 1 455 ? 8.94200 -58.70400 72.06500 1.000 73.58777 455 GLY B C 1
ATOM 7806 O O . GLY B 1 455 ? 9.90500 -58.36600 71.37200 1.000 77.59615 455 GLY B O 1
ATOM 7807 N N . LEU B 1 456 ? 9.05800 -59.48600 73.13800 1.000 77.26979 456 LEU B N 1
ATOM 7808 C CA . LEU B 1 456 ? 10.36300 -59.79300 73.71200 1.000 76.93554 456 LEU B CA 1
ATOM 7809 C C . LEU B 1 456 ? 11.07300 -60.90700 72.95700 1.000 80.90970 456 LEU B C 1
ATOM 7810 O O . LEU B 1 456 ? 12.30800 -60.90500 72.87700 1.000 85.55236 456 LEU B O 1
ATOM 7815 N N . SER B 1 457 ? 10.31600 -61.85300 72.39500 1.000 79.27793 457 SER B N 1
ATOM 7816 C CA . SER B 1 457 ? 10.91300 -62.91600 71.59600 1.000 80.13329 457 SER B CA 1
ATOM 7817 C C . SER B 1 457 ? 11.68000 -62.37300 70.39800 1.000 79.81483 457 SER B C 1
ATOM 7818 O O . SER B 1 457 ? 12.49100 -63.09900 69.81200 1.000 86.20770 457 SER B O 1
ATOM 7821 N N . GLY B 1 458 ? 11.44800 -61.11500 70.02700 1.000 79.57007 458 GLY B N 1
ATOM 7822 C CA . GLY B 1 458 ? 12.10800 -60.52300 68.88300 1.000 67.28438 458 GLY B CA 1
ATOM 7823 C C . GLY B 1 458 ? 13.34800 -59.73100 69.23400 1.000 67.54494 458 GLY B C 1
ATOM 7824 O O . GLY B 1 458 ? 13.26100 -58.65800 69.84200 1.000 78.79892 458 GLY B O 1
ATOM 7825 N N . ASP B 1 459 ? 14.51300 -60.24900 68.86100 1.000 57.68323 459 ASP B N 1
ATOM 7826 C CA . ASP B 1 459 ? 15.72900 -59.47100 69.01200 1.000 67.26070 459 ASP B CA 1
ATOM 7827 C C . ASP B 1 459 ? 15.86500 -58.50400 67.83300 1.000 55.54877 459 ASP B C 1
ATOM 7828 O O . ASP B 1 459 ? 15.04300 -58.48200 66.91400 1.000 49.20590 459 ASP B O 1
ATOM 7833 N N . LEU B 1 460 ? 16.93300 -57.70800 67.85700 1.000 43.19202 460 LEU B N 1
ATOM 7834 C CA . LEU B 1 460 ? 17.09100 -56.61900 66.89700 1.000 52.98004 460 LEU B CA 1
ATOM 7835 C C . LEU B 1 460 ? 17.04500 -57.12000 65.45800 1.000 44.52902 460 LEU B C 1
ATOM 7836 O O . LEU B 1 460 ? 16.52600 -56.43600 64.56600 1.000 45.91340 460 LEU B O 1
ATOM 7841 N N . ARG B 1 461 ? 17.57800 -58.31200 65.21200 1.000 49.15063 461 ARG B N 1
ATOM 7842 C CA . ARG B 1 461 ? 17.67800 -58.84700 63.86000 1.000 52.25363 461 ARG B CA 1
ATOM 7843 C C . ARG B 1 461 ? 16.37800 -59.45000 63.35800 1.000 53.82224 461 ARG B C 1
ATOM 7844 O O . ARG B 1 461 ? 16.33000 -59.90000 62.20800 1.000 55.10924 461 ARG B O 1
ATOM 7852 N N . GLN B 1 462 ? 15.33000 -59.47900 64.17000 1.000 47.81363 462 GLN B N 1
ATOM 7853 C CA . GLN B 1 462 ? 14.05100 -60.03500 63.74900 1.000 55.08818 462 GLN B CA 1
ATOM 7854 C C . GLN B 1 462 ? 13.12700 -58.89300 63.34800 1.000 56.44887 462 GLN B C 1
ATOM 7855 O O . GLN B 1 462 ? 12.82100 -58.01300 64.15800 1.000 47.18197 462 GLN B O 1
ATOM 7861 N N . THR B 1 463 ? 12.70900 -58.90300 62.08500 1.000 41.96293 463 THR B N 1
ATOM 7862 C CA . THR B 1 463 ? 12.01200 -57.78700 61.47500 1.000 42.28139 463 THR B CA 1
ATOM 7863 C C . THR B 1 463 ? 10.87700 -58.33600 60.62600 1.000 36.41752 463 THR B C 1
ATOM 7864 O O . THR B 1 463 ? 10.75500 -59.54700 60.42100 1.000 35.13053 463 THR B O 1
ATOM 7868 N N . HIS B 1 464 ? 10.04600 -57.43200 60.11900 1.000 40.37063 464 HIS B N 1
ATOM 7869 C CA . HIS B 1 464 ? 9.12600 -57.80800 59.05800 1.000 41.63131 464 HIS B CA 1
ATOM 7870 C C . HIS B 1 464 ? 8.89500 -56.59900 58.16500 1.000 39.47052 464 HIS B C 1
ATOM 7871 O O . HIS B 1 464 ? 9.23400 -55.46200 58.51700 1.000 36.16223 464 HIS B O 1
ATOM 7878 N N . GLN B 1 465 ? 8.34200 -56.85300 56.98100 1.000 39.22576 465 GLN B N 1
ATOM 7879 C CA . GLN B 1 465 ? 8.02100 -55.77600 56.06200 1.000 38.61252 465 GLN B CA 1
ATOM 7880 C C . GLN B 1 465 ? 6.59400 -55.31500 56.31000 1.000 38.79939 465 GLN B C 1
ATOM 7881 O O . GLN B 1 465 ? 5.68000 -56.13500 56.42000 1.000 48.23473 465 GLN B O 1
ATOM 7887 N N . THR B 1 466 ? 6.41000 -54.00700 56.37700 1.000 38.00192 466 THR B N 1
ATOM 7888 C CA . THR B 1 466 ? 5.10800 -53.40600 56.57700 1.000 45.75812 466 THR B CA 1
ATOM 7889 C C . THR B 1 466 ? 4.87300 -52.36800 55.49300 1.000 40.39695 466 THR B C 1
ATOM 7890 O O . THR B 1 466 ? 5.81700 -51.81300 54.92000 1.000 36.29646 466 THR B O 1
ATOM 7894 N N . GLU B 1 467 ? 3.60100 -52.10500 55.22900 1.000 43.19465 467 GLU B N 1
ATOM 7895 C CA . GLU B 1 467 ? 3.18200 -51.12300 54.23500 1.000 44.08950 467 GLU B CA 1
ATOM 7896 C C . GLU B 1 467 ? 2.65800 -49.89600 54.96500 1.000 42.88146 467 GLU B C 1
ATOM 7897 O O . GLU B 1 467 ? 1.61500 -49.95200 55.62400 1.000 50.92453 467 GLU B O 1
ATOM 7903 N N . LEU B 1 468 ? 3.39200 -48.79700 54.86000 1.000 38.44671 468 LEU B N 1
ATOM 7904 C CA . LEU B 1 468 ? 2.98200 -47.53400 55.45700 1.000 40.29430 468 LEU B CA 1
ATOM 7905 C C . LEU B 1 468 ? 2.15400 -46.76400 54.43300 1.000 41.61815 468 LEU B C 1
ATOM 7906 O O . LEU B 1 468 ? 2.68200 -46.29500 53.42000 1.000 32.16701 468 LEU B O 1
ATOM 7911 N N . ASP B 1 469 ? 0.86300 -46.63600 54.70800 1.000 37.38869 469 ASP B N 1
ATOM 7912 C CA . ASP B 1 469 ? -0.02500 -45.80500 53.90800 1.000 43.22887 469 ASP B CA 1
ATOM 7913 C C . ASP B 1 469 ? 0.46600 -44.35900 53.91800 1.000 46.06342 469 ASP B C 1
ATOM 7914 O O . ASP B 1 469 ? 0.79300 -43.80600 54.97400 1.000 43.25255 469 ASP B O 1
ATOM 7919 N N . LEU B 1 470 ? 0.54000 -43.74700 52.73600 1.000 35.12790 470 LEU B N 1
ATOM 7920 C CA . LEU B 1 470 ? 0.97200 -42.36000 52.61100 1.000 34.76469 470 LEU B CA 1
ATOM 7921 C C . LEU B 1 470 ? -0.18700 -41.39700 52.38200 1.000 36.79915 470 LEU B C 1
ATOM 7922 O O . LEU B 1 470 ? 0.04100 -40.19400 52.20300 1.000 40.16534 470 LEU B O 1
ATOM 7927 N N . THR B 1 471 ? -1.41900 -41.87800 52.39200 1.000 37.33079 471 THR B N 1
ATOM 7928 C CA . THR B 1 471 ? -2.52800 -41.03400 51.98300 1.000 43.13675 471 THR B CA 1
ATOM 7929 C C . THR B 1 471 ? -3.26300 -40.45700 53.18300 1.000 44.81853 471 THR B C 1
ATOM 7930 O O . THR B 1 471 ? -3.30000 -41.04700 54.26700 1.000 40.79700 471 THR B O 1
ATOM 7934 N N . TYR B 1 472 ? -3.84400 -39.28300 52.95400 1.000 42.62616 472 TYR B N 1
ATOM 7935 C CA . TYR B 1 472 ? -4.73400 -38.61000 53.89000 1.000 45.66600 472 TYR B CA 1
ATOM 7936 C C . TYR B 1 472 ? -6.10200 -39.28200 53.85600 1.000 50.40078 472 TYR B C 1
ATOM 7937 O O . TYR B 1 472 ? -6.71800 -39.38900 52.78900 1.000 50.83504 472 TYR B O 1
ATOM 7946 N N . HIS B 1 473 ? -6.57300 -39.74600 55.01200 1.000 44.04212 473 HIS B N 1
ATOM 7947 C CA . HIS B 1 473 ? -7.90000 -40.34600 55.14000 1.000 56.24622 473 HIS B CA 1
ATOM 7948 C C . HIS B 1 473 ? -8.85500 -39.29900 55.70400 1.000 61.45210 473 HIS B C 1
ATOM 7949 O O . HIS B 1 473 ? -8.71500 -38.87700 56.85800 1.000 57.92010 473 HIS B O 1
ATOM 7956 N N . THR B 1 474 ? -9.82800 -38.89300 54.89700 1.000 55.14609 474 THR B N 1
ATOM 7957 C CA . THR B 1 474 ? -10.80200 -37.89900 55.31200 1.000 61.36262 474 THR B CA 1
ATOM 7958 C C . THR B 1 474 ? -11.84400 -38.52000 56.24500 1.000 62.26010 474 THR B C 1
ATOM 7959 O O . THR B 1 474 ? -11.94900 -39.74300 56.38600 1.000 54.72498 474 THR B O 1
ATOM 7963 N N . ARG B 1 475 ? -12.62400 -37.65500 56.89700 1.000 60.93889 475 ARG B N 1
ATOM 7964 C CA . ARG B 1 475 ? -13.60900 -38.14700 57.85500 1.000 57.09106 475 ARG B CA 1
ATOM 7965 C C . ARG B 1 475 ? -14.68800 -38.96600 57.15800 1.000 67.94499 475 ARG B C 1
ATOM 7966 O O . ARG B 1 475 ? -15.05000 -40.05700 57.61400 1.000 65.16834 475 ARG B O 1
ATOM 7974 N N . TYR B 1 476 ? -15.20700 -38.46300 56.04300 1.000 64.07874 476 TYR B N 1
ATOM 7975 C CA . TYR B 1 476 ? -16.19800 -39.18300 55.25800 1.000 69.64519 476 TYR B CA 1
ATOM 7976 C C . TYR B 1 476 ? -15.58400 -39.63600 53.94000 1.000 74.00361 476 TYR B C 1
ATOM 7977 O O . TYR B 1 476 ? -14.76100 -38.93100 53.34500 1.000 68.20028 476 TYR B O 1
ATOM 7986 N N . ASP B 1 477 ? -15.97000 -40.83800 53.51300 1.000 79.28319 477 ASP B N 1
ATOM 7987 C CA . ASP B 1 477 ? -15.56700 -41.40300 52.23200 1.000 83.11523 477 ASP B CA 1
ATOM 7988 C C . ASP B 1 477 ? -16.33400 -40.70700 51.11300 1.000 82.18617 477 ASP B C 1
ATOM 7989 O O . ASP B 1 477 ? -17.44100 -41.12500 50.76200 1.000 89.55811 477 ASP B O 1
ATOM 7994 N N . VAL B 1 478 ? -15.76100 -39.64700 50.55000 1.000 80.63598 478 VAL B N 1
ATOM 7995 C CA . VAL B 1 478 ? -16.48700 -38.77400 49.63300 1.000 89.22912 478 VAL B CA 1
ATOM 7996 C C . VAL B 1 478 ? -16.32800 -39.27200 48.19800 1.000 90.22661 478 VAL B C 1
ATOM 7997 O O . VAL B 1 478 ? -15.36000 -39.96000 47.85300 1.000 84.97071 478 VAL B O 1
ATOM 8001 N N . ARG B 1 479 ? -17.31800 -38.93100 47.36600 1.000 89.72918 479 ARG B N 1
ATOM 8002 C CA . ARG B 1 479 ? -17.41400 -39.36500 45.97500 1.000 92.06630 479 ARG B CA 1
ATOM 8003 C C . ARG B 1 479 ? -16.08200 -39.23800 45.24500 1.000 93.00062 479 ARG B C 1
ATOM 8004 O O . ARG B 1 479 ? -15.33900 -38.27400 45.44500 1.000 99.26717 479 ARG B O 1
ATOM 8012 N N . LEU B 1 480 ? -15.77500 -40.24100 44.40800 1.000 88.91329 480 LEU B N 1
ATOM 8013 C CA . LEU B 1 480 ? -14.60400 -40.20100 43.53900 1.000 90.01606 480 LEU B CA 1
ATOM 8014 C C . LEU B 1 480 ? -15.02600 -39.69300 42.16200 1.000 82.80466 480 LEU B C 1
ATOM 8015 O O . LEU B 1 480 ? -15.69900 -40.42000 41.41900 1.000 88.30269 480 LEU B O 1
ATOM 8020 N N . PRO B 1 481 ? -14.72400 -38.44800 41.79300 1.000 85.54710 481 PRO B N 1
ATOM 8021 C CA . PRO B 1 481 ? -14.94300 -38.04000 40.40000 1.000 84.02323 481 PRO B CA 1
ATOM 8022 C C . PRO B 1 481 ? -13.87200 -38.64100 39.50100 1.000 68.82931 481 PRO B C 1
ATOM 8023 O O . PRO B 1 481 ? -12.71000 -38.77600 39.89200 1.000 70.90324 481 PRO B O 1
ATOM 8027 N N . ASP B 1 482 ? -14.27500 -39.03400 38.29800 1.000 64.03663 482 ASP B N 1
ATOM 8028 C CA . ASP B 1 482 ? -13.33900 -39.80500 37.50200 1.000 48.69794 482 ASP B CA 1
ATOM 8029 C C . ASP B 1 482 ? -12.29700 -38.88800 36.86100 1.000 47.13986 482 ASP B C 1
ATOM 8030 O O . ASP B 1 482 ? -12.42600 -37.65800 36.85100 1.000 43.56049 482 ASP B O 1
ATOM 8035 N N . ALA B 1 483 ? -11.23800 -39.51700 36.34000 1.000 37.41501 483 ALA B N 1
ATOM 8036 C CA . ALA B 1 483 ? -10.13200 -38.77100 35.74700 1.000 42.64459 483 ALA B CA 1
ATOM 8037 C C . ALA B 1 483 ? -10.61500 -37.85500 34.62600 1.000 39.69160 483 ALA B C 1
ATOM 8038 O O . ALA B 1 483 ? -10.24100 -36.67600 34.57400 1.000 36.47016 483 ALA B O 1
ATOM 8040 N N . TYR B 1 484 ? -11.46300 -38.37900 33.73600 1.000 42.63669 484 TYR B N 1
ATOM 8041 C CA . TYR B 1 484 ? -11.91600 -37.61700 32.57300 1.000 35.56479 484 TYR B CA 1
ATOM 8042 C C . TYR B 1 484 ? -12.62300 -36.33900 33.00000 1.000 39.99427 484 TYR B C 1
ATOM 8043 O O . TYR B 1 484 ? -12.33200 -35.24900 32.49700 1.000 39.87057 484 TYR B O 1
ATOM 8052 N N . GLU B 1 485 ? -13.53700 -36.45500 33.95900 1.000 38.05193 485 GLU B N 1
ATOM 8053 C CA . GLU B 1 485 ? -14.28100 -35.29400 34.42100 1.000 40.27851 485 GLU B CA 1
ATOM 8054 C C . GLU B 1 485 ? -13.36700 -34.25000 35.06700 1.000 39.28366 485 GLU B C 1
ATOM 8055 O O . GLU B 1 485 ? -13.57800 -33.04200 34.88900 1.000 38.89677 485 GLU B O 1
ATOM 8061 N N . SER B 1 486 ? -12.34900 -34.68300 35.82200 1.000 39.62844 486 SER B N 1
ATOM 8062 C CA . SER B 1 486 ? -11.44900 -33.70000 36.42200 1.000 37.90718 486 SER B CA 1
ATOM 8063 C C . SER B 1 486 ? -10.63300 -32.96700 35.35700 1.000 44.11318 486 SER B C 1
ATOM 8064 O O . SER B 1 486 ? -10.28200 -31.79400 35.54400 1.000 35.47794 486 SER B O 1
ATOM 8067 N N . LEU B 1 487 ? -10.38300 -33.60800 34.21100 1.000 39.30998 487 LEU B N 1
ATOM 8068 C CA . LEU B 1 487 ? -9.62400 -32.95200 33.14700 1.000 39.39420 487 LEU B CA 1
ATOM 8069 C C . LEU B 1 487 ? -10.45500 -31.90700 32.41000 1.000 34.40149 487 LEU B C 1
ATOM 8070 O O . LEU B 1 487 ? -9.94200 -30.84200 32.04400 1.000 34.08040 487 LEU B O 1
ATOM 8075 N N . ILE B 1 488 ? -11.73500 -32.18400 32.17600 1.000 34.53309 488 ILE B N 1
ATOM 8076 C CA . ILE B 1 488 ? -12.59600 -31.15200 31.60200 1.000 37.42291 488 ILE B CA 1
ATOM 8077 C C . ILE B 1 488 ? -12.72300 -29.97900 32.56900 1.000 41.47866 488 ILE B C 1
ATOM 8078 O O . ILE B 1 488 ? -12.68600 -28.80700 32.16700 1.000 34.34096 488 ILE B O 1
ATOM 8083 N N . ASN B 1 489 ? -12.85400 -30.27100 33.86500 1.000 35.62006 489 ASN B N 1
ATOM 8084 C CA . ASN B 1 489 ? -12.82000 -29.19700 34.84800 1.000 37.42291 489 ASN B CA 1
ATOM 8085 C C . ASN B 1 489 ? -11.50900 -28.42400 34.76300 1.000 33.92249 489 ASN B C 1
ATOM 8086 O O . ASN B 1 489 ? -11.50600 -27.18700 34.78300 1.000 38.06772 489 ASN B O 1
ATOM 8091 N N . ASP B 1 490 ? -10.39000 -29.13800 34.63300 1.000 32.79077 490 ASP B N 1
ATOM 8092 C CA . ASP B 1 490 ? -9.09800 -28.47100 34.48600 1.000 34.74890 490 ASP B CA 1
ATOM 8093 C C . ASP B 1 490 ? -9.08400 -27.53800 33.27200 1.000 40.35484 490 ASP B C 1
ATOM 8094 O O . ASP B 1 490 ? -8.59400 -26.40100 33.35400 1.000 35.27528 490 ASP B O 1
ATOM 8099 N N . ALA B 1 491 ? -9.63400 -27.98700 32.14000 1.000 37.97824 491 ALA B N 1
ATOM 8100 C CA . ALA B 1 491 ? -9.65800 -27.11700 30.96600 1.000 32.96711 491 ALA B CA 1
ATOM 8101 C C . ALA B 1 491 ? -10.52100 -25.88700 31.21600 1.000 35.78324 491 ALA B C 1
ATOM 8102 O O . ALA B 1 491 ? -10.14800 -24.77500 30.83100 1.000 36.92548 491 ALA B O 1
ATOM 8104 N N . LEU B 1 492 ? -11.66200 -26.06200 31.89200 1.000 35.75165 492 LEU B N 1
ATOM 8105 C CA . LEU B 1 492 ? -12.51400 -24.93100 32.23400 1.000 35.23580 492 LEU B CA 1
ATOM 8106 C C . LEU B 1 492 ? -11.80300 -23.95500 33.16600 1.000 41.40760 492 LEU B C 1
ATOM 8107 O O . LEU B 1 492 ? -12.01200 -22.73800 33.07300 1.000 40.36537 492 LEU B O 1
ATOM 8112 N N . LEU B 1 493 ? -10.97000 -24.47200 34.07400 1.000 39.43894 493 LEU B N 1
ATOM 8113 C CA . LEU B 1 493 ? -10.21500 -23.65500 35.00800 1.000 38.29933 493 LEU B CA 1
ATOM 8114 C C . LEU B 1 493 ? -8.94200 -23.07900 34.40300 1.000 47.19776 493 LEU B C 1
ATOM 8115 O O . LEU B 1 493 ? -8.29300 -22.24300 35.04700 1.000 38.63884 493 LEU B O 1
ATOM 8120 N N . GLY B 1 494 ? -8.56900 -23.48700 33.19000 1.000 40.41537 494 GLY B N 1
ATOM 8121 C CA . GLY B 1 494 ? -7.35900 -22.96300 32.58900 1.000 37.85717 494 GLY B CA 1
ATOM 8122 C C . GLY B 1 494 ? -6.08300 -23.59100 33.09600 1.000 37.95455 494 GLY B C 1
ATOM 8123 O O . GLY B 1 494 ? -5.02900 -22.94600 33.07900 1.000 42.82356 494 GLY B O 1
ATOM 8124 N N . ASN B 1 495 ? -6.13700 -24.84100 33.52500 1.000 34.61731 495 ASN B N 1
ATOM 8125 C CA . ASN B 1 495 ? -4.98700 -25.52800 34.09100 1.000 38.90993 495 ASN B CA 1
ATOM 8126 C C . ASN B 1 495 ? -4.54100 -26.61500 33.11900 1.000 36.18592 495 ASN B C 1
ATOM 8127 O O . ASN B 1 495 ? -5.15200 -27.68700 33.05100 1.000 35.23054 495 ASN B O 1
ATOM 8132 N N . SER B 1 496 ? -3.43100 -26.36600 32.42100 1.000 34.29885 496 SER B N 1
ATOM 8133 C CA . SER B 1 496 ? -2.93500 -27.27200 31.38600 1.000 37.08866 496 SER B CA 1
ATOM 8134 C C . SER B 1 496 ? -1.98800 -28.36200 31.89900 1.000 39.10732 496 SER B C 1
ATOM 8135 O O . SER B 1 496 ? -1.43600 -29.10800 31.08000 1.000 31.31954 496 SER B O 1
ATOM 8138 N N . THR B 1 497 ? -1.79900 -28.48600 33.22300 1.000 38.01245 497 THR B N 1
ATOM 8139 C CA . THR B 1 497 ? -0.75900 -29.36800 33.76000 1.000 33.07765 497 THR B CA 1
ATOM 8140 C C . THR B 1 497 ? -0.78200 -30.75900 33.14000 1.000 28.50079 497 THR B C 1
ATOM 8141 O O . THR B 1 497 ? 0.25000 -31.25800 32.67500 1.000 33.64877 497 THR B O 1
ATOM 8145 N N . ASN B 1 498 ? -1.95000 -31.40300 33.12800 1.000 28.88504 498 ASN B N 1
ATOM 8146 C CA . ASN B 1 498 ? -2.09700 -32.79200 32.71100 1.000 30.15098 498 ASN B CA 1
ATOM 8147 C C . ASN B 1 498 ? -2.34000 -32.94400 31.21100 1.000 32.48547 498 ASN B C 1
ATOM 8148 O O . ASN B 1 498 ? -2.73500 -34.02800 30.77000 1.000 33.66456 498 ASN B O 1
ATOM 8153 N N . PHE B 1 499 ? -2.11400 -31.89700 30.42900 1.000 33.48296 499 PHE B N 1
ATOM 8154 C CA . PHE B 1 499 ? -2.28600 -31.94200 28.98000 1.000 32.61970 499 PHE B CA 1
ATOM 8155 C C . PHE B 1 499 ? -0.92800 -31.84700 28.29400 1.000 36.65703 499 PHE B C 1
ATOM 8156 O O . PHE B 1 499 ? -0.03900 -31.13100 28.75700 1.000 37.49923 499 PHE B O 1
ATOM 8164 N N A VAL B 1 500 ? -0.79600 -32.53200 27.16100 0.700 35.71744 500 VAL B N 1
ATOM 8165 N N B VAL B 1 500 ? -0.74900 -32.58100 27.19700 0.300 35.77797 500 VAL B N 1
ATOM 8166 C CA A VAL B 1 500 ? 0.49700 -32.65600 26.49400 0.700 34.00408 500 VAL B CA 1
ATOM 8167 C CA B VAL B 1 500 ? 0.57600 -32.67100 26.58800 0.300 34.08040 500 VAL B CA 1
ATOM 8168 C C A VAL B 1 500 ? 0.75300 -31.39800 25.67400 0.700 36.43332 500 VAL B C 1
ATOM 8169 C C B VAL B 1 500 ? 0.79900 -31.46600 25.68000 0.300 36.33857 500 VAL B C 1
ATOM 8170 O O A VAL B 1 500 ? -0.03700 -31.05600 24.78700 0.700 35.67796 500 VAL B O 1
ATOM 8171 O O B VAL B 1 500 ? 0.01300 -31.20400 24.76300 0.300 35.41477 500 VAL B O 1
ATOM 8178 N N . ARG B 1 501 ? 1.86900 -30.72200 25.95100 1.000 35.25949 501 ARG B N 1
ATOM 8179 C CA . ARG B 1 501 ? 2.21100 -29.51100 25.22100 1.000 33.48823 501 ARG B CA 1
ATOM 8180 C C . ARG B 1 501 ? 2.85900 -29.86700 23.88400 1.000 35.85693 501 ARG B C 1
ATOM 8181 O O . ARG B 1 501 ? 3.31800 -30.99200 23.66300 1.000 33.41716 501 ARG B O 1
ATOM 8189 N N . LYS B 1 502 ? 2.88500 -28.88600 22.97600 1.000 35.57532 502 LYS B N 1
ATOM 8190 C CA . LYS B 1 502 ? 3.33100 -29.16800 21.61500 1.000 37.14393 502 LYS B CA 1
ATOM 8191 C C . LYS B 1 502 ? 4.78700 -29.62000 21.58600 1.000 34.08830 502 LYS B C 1
ATOM 8192 O O . LYS B 1 502 ? 5.13300 -30.55400 20.85100 1.000 36.08854 502 LYS B O 1
ATOM 8198 N N . ASP B 1 503 ? 5.66200 -28.96200 22.36200 1.000 32.89868 503 ASP B N 1
ATOM 8199 C CA . ASP B 1 503 ? 7.05800 -29.38800 22.37500 1.000 39.36788 503 ASP B CA 1
ATOM 8200 C C . ASP B 1 503 ? 7.20900 -30.72500 23.09400 1.000 37.41501 503 ASP B C 1
ATOM 8201 O O . ASP B 1 503 ? 7.95800 -31.59900 22.64200 1.000 32.55917 503 ASP B O 1
ATOM 8206 N N . GLU B 1 504 ? 6.48000 -30.90200 24.20300 1.000 36.65703 504 GLU B N 1
ATOM 8207 C CA . GLU B 1 504 ? 6.44700 -32.16800 24.93700 1.000 35.00420 504 GLU B CA 1
ATOM 8208 C C . GLU B 1 504 ? 6.01000 -33.32500 24.04400 1.000 35.96484 504 GLU B C 1
ATOM 8209 O O . GLU B 1 504 ? 6.60100 -34.41200 24.08800 1.000 32.11438 504 GLU B O 1
ATOM 8215 N N . LEU B 1 505 ? 4.98400 -33.10400 23.21300 1.000 33.46980 505 LEU B N 1
ATOM 8216 C CA . LEU B 1 505 ? 4.49900 -34.15100 22.31900 1.000 33.36716 505 LEU B CA 1
ATOM 8217 C C . LEU B 1 505 ? 5.58500 -34.57000 21.33700 1.000 30.68526 505 LEU B C 1
ATOM 8218 O O . LEU B 1 505 ? 5.80100 -35.76400 21.09300 1.000 30.61683 505 LEU B O 1
ATOM 8223 N N . ASP B 1 506 ? 6.28900 -33.59200 20.76900 1.000 34.03303 506 ASP B N 1
ATOM 8224 C CA . ASP B 1 506 ? 7.33600 -33.89400 19.79700 1.000 35.52005 506 ASP B CA 1
ATOM 8225 C C . ASP B 1 506 ? 8.46900 -34.71000 20.42400 1.000 36.64650 506 ASP B C 1
ATOM 8226 O O . ASP B 1 506 ? 8.95800 -35.67200 19.82100 1.000 32.86973 506 ASP B O 1
ATOM 8231 N N . VAL B 1 507 ? 8.91000 -34.34300 21.63000 1.000 32.86973 507 VAL B N 1
ATOM 8232 C CA . VAL B 1 507 ? 9.98400 -35.11000 22.25400 1.000 32.22228 507 VAL B CA 1
ATOM 8233 C C . VAL B 1 507 ? 9.52600 -36.54200 22.51400 1.000 38.82308 507 VAL B C 1
ATOM 8234 O O . VAL B 1 507 ? 10.28100 -37.49900 22.29300 1.000 36.30435 507 VAL B O 1
ATOM 8238 N N . ALA B 1 508 ? 8.27700 -36.71400 22.97000 1.000 31.74065 508 ALA B N 1
ATOM 8239 C CA . ALA B 1 508 ? 7.78200 -38.05700 23.26500 1.000 30.00886 508 ALA B CA 1
ATOM 8240 C C . ALA B 1 508 ? 7.71500 -38.91500 22.00500 1.000 32.37230 508 ALA B C 1
ATOM 8241 O O . ALA B 1 508 ? 8.09600 -40.08900 22.02700 1.000 30.35364 508 ALA B O 1
ATOM 8243 N N . TRP B 1 509 ? 7.23500 -38.35900 20.88500 1.000 29.21140 509 TRP B N 1
ATOM 8244 C CA . TRP B 1 509 ? 7.22600 -39.17200 19.67400 1.000 30.18520 509 TRP B CA 1
ATOM 8245 C C . TRP B 1 509 ? 8.63800 -39.56000 19.25500 1.000 30.31942 509 TRP B C 1
ATOM 8246 O O . TRP B 1 509 ? 8.84700 -40.65700 18.71700 1.000 32.44336 509 TRP B O 1
ATOM 8257 N N . ARG B 1 510 ? 9.62000 -38.68400 19.49500 1.000 32.25650 510 ARG B N 1
ATOM 8258 C CA . ARG B 1 510 ? 10.98600 -38.99100 19.09000 1.000 34.42255 510 ARG B CA 1
ATOM 8259 C C . ARG B 1 510 ? 11.61500 -40.07000 19.96300 1.000 35.40688 510 ARG B C 1
ATOM 8260 O O . ARG B 1 510 ? 12.55100 -40.74100 19.51300 1.000 33.88038 510 ARG B O 1
ATOM 8268 N N . ILE B 1 511 ? 11.11200 -40.26800 21.18700 1.000 31.80645 511 ILE B N 1
ATOM 8269 C CA . ILE B 1 511 ? 11.56800 -41.39200 22.00400 1.000 29.65092 511 ILE B CA 1
ATOM 8270 C C . ILE B 1 511 ? 11.09400 -42.73000 21.42900 1.000 32.69603 511 ILE B C 1
ATOM 8271 O O . ILE B 1 511 ? 11.81100 -43.73600 21.51100 1.000 33.02238 511 ILE B O 1
ATOM 8276 N N . PHE B 1 512 ? 9.90100 -42.76400 20.82400 1.000 30.94845 512 PHE B N 1
ATOM 8277 C CA . PHE B 1 512 ? 9.23300 -44.00800 20.46400 1.000 32.21176 512 PHE B CA 1
ATOM 8278 C C . PHE B 1 512 ? 9.22300 -44.32100 18.97100 1.000 32.15649 512 PHE B C 1
ATOM 8279 O O . PHE B 1 512 ? 9.05900 -45.49000 18.60500 1.000 29.90359 512 PHE B O 1
ATOM 8287 N N . THR B 1 513 ? 9.40900 -43.33600 18.10700 1.000 31.57484 513 THR B N 1
ATOM 8288 C CA . THR B 1 513 ? 9.17900 -43.57300 16.67600 1.000 32.93816 513 THR B CA 1
ATOM 8289 C C . THR B 1 513 ? 10.17500 -44.54800 16.03500 1.000 31.98805 513 THR B C 1
ATOM 8290 O O . THR B 1 513 ? 9.74800 -45.41400 15.26400 1.000 35.51742 513 THR B O 1
ATOM 8294 N N . PRO B 1 514 ? 11.48700 -44.46400 16.31300 1.000 32.11964 514 PRO B N 1
ATOM 8295 C CA . PRO B 1 514 ? 12.39800 -45.49500 15.78000 1.000 35.41214 514 PRO B CA 1
ATOM 8296 C C . PRO B 1 514 ? 11.97600 -46.92200 16.10900 1.000 37.29658 514 PRO B C 1
ATOM 8297 O O . PRO B 1 514 ? 12.00100 -47.78100 15.22200 1.000 36.59123 514 PRO B O 1
ATOM 8301 N N . LEU B 1 515 ? 11.56900 -47.18700 17.35500 1.000 32.92237 515 LEU B N 1
ATOM 8302 C CA . LEU B 1 515 ? 11.04700 -48.50400 17.72100 1.000 28.99821 515 LEU B CA 1
ATOM 8303 C C . LEU B 1 515 ? 9.80200 -48.85100 16.90800 1.000 31.81697 515 LEU B C 1
ATOM 8304 O O . LEU B 1 515 ? 9.67800 -49.96700 16.38500 1.000 32.25650 515 LEU B O 1
ATOM 8309 N N . LEU B 1 516 ? 8.85900 -47.90900 16.80900 1.000 30.29311 516 LEU B N 1
ATOM 8310 C CA . LEU B 1 516 ? 7.64100 -48.14700 16.02700 1.000 33.35137 516 LEU B CA 1
ATOM 8311 C C . LEU B 1 516 ? 7.96700 -48.44400 14.56600 1.000 35.58585 516 LEU B C 1
ATOM 8312 O O . LEU B 1 516 ? 7.31800 -49.28900 13.93500 1.000 36.24908 516 LEU B O 1
ATOM 8317 N N . HIS B 1 517 ? 8.97500 -47.76400 14.00900 1.000 37.35711 517 HIS B N 1
ATOM 8318 C CA . HIS B 1 517 ? 9.41700 -48.08000 12.64900 1.000 37.54398 517 HIS B CA 1
ATOM 8319 C C . HIS B 1 517 ? 9.93800 -49.50900 12.56100 1.000 39.79951 517 HIS B C 1
ATOM 8320 O O . HIS B 1 517 ? 9.57400 -50.25800 11.64800 1.000 41.58393 517 HIS B O 1
ATOM 8327 N N . GLN B 1 518 ? 10.80000 -49.90100 13.50600 1.000 38.85203 518 GLN B N 1
ATOM 8328 C CA . GLN B 1 518 ? 11.36000 -51.25200 13.50400 1.000 41.91029 518 GLN B CA 1
ATOM 8329 C C . GLN B 1 518 ? 10.26700 -52.30700 13.64200 1.000 39.29155 518 GLN B C 1
ATOM 8330 O O . GLN B 1 518 ? 10.35000 -53.38300 13.03600 1.000 42.94725 518 GLN B O 1
ATOM 8336 N N . ILE B 1 519 ? 9.23100 -52.01600 14.43000 1.000 38.35197 519 ILE B N 1
ATOM 8337 C CA . ILE B 1 519 ? 8.11400 -52.94700 14.56700 1.000 38.06246 519 ILE B CA 1
ATOM 8338 C C . ILE B 1 519 ? 7.38000 -53.09100 13.23800 1.000 36.32541 519 ILE B C 1
ATOM 8339 O O . ILE B 1 519 ? 7.06600 -54.20200 12.79800 1.000 41.89186 519 ILE B O 1
ATOM 8344 N N . ASP B 1 520 ? 7.09200 -51.96500 12.58600 1.000 34.38307 520 ASP B N 1
ATOM 8345 C CA . ASP B 1 520 ? 6.38200 -52.00600 11.31100 1.000 38.84939 520 ASP B CA 1
ATOM 8346 C C . ASP B 1 520 ? 7.22900 -52.60000 10.19400 1.000 44.23688 520 ASP B C 1
ATOM 8347 O O . ASP B 1 520 ? 6.66700 -53.12800 9.23100 1.000 44.94749 520 ASP B O 1
ATOM 8352 N N . SER B 1 521 ? 8.55600 -52.56000 10.31300 1.000 41.50498 521 SER B N 1
ATOM 8353 C CA . SER B 1 521 ? 9.45500 -53.22000 9.37100 1.000 47.44253 521 SER B CA 1
ATOM 8354 C C . SER B 1 521 ? 9.62100 -54.71100 9.64300 1.000 52.60631 521 SER B C 1
ATOM 8355 O O . SER B 1 521 ? 10.33100 -55.38200 8.88500 1.000 53.74329 521 SER B O 1
ATOM 8358 N N . GLY B 1 522 ? 9.01800 -55.23900 10.70700 1.000 48.70058 522 GLY B N 1
ATOM 8359 C CA . GLY B 1 522 ? 9.12800 -56.64800 11.02400 1.000 47.27672 522 GLY B CA 1
ATOM 8360 C C . GLY B 1 522 ? 10.34200 -57.02500 11.84100 1.000 61.53369 522 GLY B C 1
ATOM 8361 O O . GLY B 1 522 ? 10.57000 -58.22100 12.06300 1.000 58.39384 522 GLY B O 1
ATOM 8362 N N . GLU B 1 523 ? 11.11900 -56.04400 12.31500 1.000 52.57209 523 GLU B N 1
ATOM 8363 C CA . GLU B 1 523 ? 12.39800 -56.34000 12.95200 1.000 53.94331 523 GLU B CA 1
ATOM 8364 C C . GLU B 1 523 ? 12.23900 -56.95000 14.33500 1.000 56.62258 523 GLU B C 1
ATOM 8365 O O . GLU B 1 523 ? 13.18600 -57.56500 14.83700 1.000 61.27840 523 GLU B O 1
ATOM 8371 N N . ILE B 1 524 ? 11.08500 -56.79000 14.97100 1.000 51.52460 524 ILE B N 1
ATOM 8372 C CA . ILE B 1 524 ? 10.83400 -57.43500 16.25200 1.000 53.36956 524 ILE B CA 1
ATOM 8373 C C . ILE B 1 524 ? 9.38900 -57.91400 16.24200 1.000 56.74365 524 ILE B C 1
ATOM 8374 O O . ILE B 1 524 ? 8.48800 -57.18700 15.81100 1.000 57.55953 524 ILE B O 1
ATOM 8379 N N . LYS B 1 525 ? 9.17900 -59.15900 16.66100 1.000 59.46502 525 LYS B N 1
ATOM 8380 C CA . LYS B 1 525 ? 7.91300 -59.84400 16.48300 1.000 60.19669 525 LYS B CA 1
ATOM 8381 C C . LYS B 1 525 ? 7.36300 -60.30500 17.82600 1.000 61.18365 525 LYS B C 1
ATOM 8382 O O . LYS B 1 525 ? 8.13200 -60.72900 18.69700 1.000 56.19358 525 LYS B O 1
ATOM 8388 N N . PRO B 1 526 ? 6.05000 -60.21800 18.03500 1.000 49.57436 526 PRO B N 1
ATOM 8389 C CA . PRO B 1 526 ? 5.50900 -60.48000 19.37300 1.000 40.02059 526 PRO B CA 1
ATOM 8390 C C . PRO B 1 526 ? 5.48400 -61.96600 19.71000 1.000 44.17635 526 PRO B C 1
ATOM 8391 O O . PRO B 1 526 ? 5.27900 -62.83000 18.85100 1.000 45.68442 526 PRO B O 1
ATOM 8395 N N . ILE B 1 527 ? 5.72400 -62.24700 20.98300 1.000 40.61803 527 ILE B N 1
ATOM 8396 C CA . ILE B 1 527 ? 5.69500 -63.59400 21.53500 1.000 38.26248 527 ILE B CA 1
ATOM 8397 C C . ILE B 1 527 ? 4.25400 -63.89900 21.91700 1.000 38.38355 527 ILE B C 1
ATOM 8398 O O . ILE B 1 527 ? 3.61400 -63.07000 22.57800 1.000 38.79413 527 ILE B O 1
ATOM 8403 N N . PRO B 1 528 ? 3.69800 -65.04600 21.52500 1.000 40.74436 528 PRO B N 1
ATOM 8404 C CA . PRO B 1 528 ? 2.35800 -65.40600 22.00100 1.000 45.22121 528 PRO B CA 1
ATOM 8405 C C . PRO B 1 528 ? 2.33400 -65.59200 23.51300 1.000 46.69244 528 PRO B C 1
ATOM 8406 O O . PRO B 1 528 ? 3.31000 -66.02200 24.12700 1.000 47.41884 528 PRO B O 1
ATOM 8410 N N . TYR B 1 529 ? 1.20800 -65.22300 24.11400 1.000 44.30268 529 TYR B N 1
ATOM 8411 C CA . TYR B 1 529 ? 0.94700 -65.51400 25.51400 1.000 47.18197 529 TYR B CA 1
ATOM 8412 C C . TYR B 1 529 ? -0.54500 -65.76700 25.66000 1.000 44.21846 529 TYR B C 1
ATOM 8413 O O . TYR B 1 529 ? -1.35400 -65.11600 24.99700 1.000 44.85275 529 TYR B O 1
ATOM 8422 N N . GLN B 1 530 ? -0.91000 -66.72000 26.50900 1.000 43.50785 530 GLN B N 1
ATOM 8423 C CA . GLN B 1 530 ? -2.32600 -67.01800 26.66700 1.000 47.86100 530 GLN B CA 1
ATOM 8424 C C . GLN B 1 530 ? -3.01200 -65.89500 27.43000 1.000 47.43200 530 GLN B C 1
ATOM 8425 O O . GLN B 1 530 ? -2.47700 -65.37600 28.41600 1.000 45.49230 530 GLN B O 1
ATOM 8431 N N . ALA B 1 531 ? -4.19200 -65.50500 26.94800 1.000 48.17683 531 ALA B N 1
ATOM 8432 C CA . ALA B 1 531 ? -5.00700 -64.52500 27.65200 1.000 45.42387 531 ALA B CA 1
ATOM 8433 C C . ALA B 1 531 ? -5.22000 -64.97100 29.09100 1.000 44.37637 531 ALA B C 1
ATOM 8434 O O . ALA B 1 531 ? -5.58300 -66.12000 29.34600 1.000 51.66409 531 ALA B O 1
ATOM 8436 N N . GLY B 1 532 ? -4.96100 -64.07000 30.03600 1.000 48.42160 532 GLY B N 1
ATOM 8437 C CA . GLY B 1 532 ? -5.10700 -64.37800 31.43900 1.000 47.27146 532 GLY B CA 1
ATOM 8438 C C . GLY B 1 532 ? -3.81500 -64.69300 32.15900 1.000 47.33989 532 GLY B C 1
ATOM 8439 O O . GLY B 1 532 ? -3.82200 -64.77600 33.39500 1.000 44.78432 532 GLY B O 1
ATOM 8440 N N . THR B 1 533 ? -2.71400 -64.89000 31.43300 1.000 42.88409 533 THR B N 1
ATOM 8441 C CA . THR B 1 533 ? -1.40900 -65.03300 32.06200 1.000 42.72881 533 THR B CA 1
ATOM 8442 C C . THR B 1 533 ? -0.75600 -63.66000 32.18800 1.000 38.95467 533 THR B C 1
ATOM 8443 O O . THR B 1 533 ? -1.28100 -62.65300 31.71800 1.000 39.68107 533 THR B O 1
ATOM 8447 N N . ARG B 1 534 ? 0.41700 -63.61100 32.82600 1.000 39.44157 534 ARG B N 1
ATOM 8448 C CA . ARG B 1 534 ? 1.11700 -62.34000 32.97800 1.000 36.91758 534 ARG B CA 1
ATOM 8449 C C . ARG B 1 534 ? 1.59500 -61.77500 31.64600 1.000 35.74113 534 ARG B C 1
ATOM 8450 O O . ARG B 1 534 ? 1.91200 -60.58600 31.57200 1.000 38.44408 534 ARG B O 1
ATOM 8458 N N . GLY B 1 535 ? 1.64400 -62.59300 30.59800 1.000 38.56515 535 GLY B N 1
ATOM 8459 C CA . GLY B 1 535 ? 2.28600 -62.20500 29.36400 1.000 37.82032 535 GLY B CA 1
ATOM 8460 C C . GLY B 1 535 ? 3.40900 -63.17000 29.05500 1.000 42.12084 535 GLY B C 1
ATOM 8461 O O . GLY B 1 535 ? 3.52300 -64.23300 29.68000 1.000 42.81829 535 GLY B O 1
ATOM 8462 N N . PRO B 1 536 ? 4.26200 -62.83300 28.09000 1.000 39.97585 536 PRO B N 1
ATOM 8463 C CA . PRO B 1 536 ? 5.36300 -63.73900 27.74300 1.000 38.22827 536 PRO B CA 1
ATOM 8464 C C . PRO B 1 536 ? 6.32600 -63.89400 28.91200 1.000 37.75979 536 PRO B C 1
ATOM 8465 O O . PRO B 1 536 ? 6.58800 -62.94400 29.65300 1.000 38.83887 536 PRO B O 1
ATOM 8469 N N . LYS B 1 537 ? 6.84200 -65.11400 29.08800 1.000 39.54685 537 LYS B N 1
ATOM 8470 C CA . LYS B 1 537 ? 7.83800 -65.33100 30.13800 1.000 42.33666 537 LYS B CA 1
ATOM 8471 C C . LYS B 1 537 ? 9.07300 -64.46700 29.90700 1.000 40.62856 537 LYS B C 1
ATOM 8472 O O . LYS B 1 537 ? 9.70900 -64.01100 30.86500 1.000 40.31010 537 LYS B O 1
ATOM 8478 N N . GLU B 1 538 ? 9.41400 -64.22800 28.63700 1.000 39.37841 538 GLU B N 1
ATOM 8479 C CA . GLU B 1 538 ? 10.54300 -63.38000 28.28300 1.000 36.02274 538 GLU B CA 1
ATOM 8480 C C . GLU B 1 538 ? 10.38500 -61.96900 28.82200 1.000 37.41764 538 GLU B C 1
ATOM 8481 O O . GLU B 1 538 ? 11.38500 -61.26900 29.00100 1.000 35.49899 538 GLU B O 1
ATOM 8487 N N . ALA B 1 539 ? 9.15300 -61.52300 29.06700 1.000 35.47531 539 ALA B N 1
ATOM 8488 C CA . ALA B 1 539 ? 8.97000 -60.18300 29.60300 1.000 33.90670 539 ALA B CA 1
ATOM 8489 C C . ALA B 1 539 ? 9.36400 -60.12600 31.06900 1.000 32.49074 539 ALA B C 1
ATOM 8490 O O . ALA B 1 539 ? 9.97800 -59.15400 31.51000 1.000 32.35388 539 ALA B O 1
ATOM 8492 N N . ASP B 1 540 ? 9.02000 -61.15400 31.84200 1.000 35.87535 540 ASP B N 1
ATOM 8493 C CA . ASP B 1 540 ? 9.44300 -61.16300 33.23800 1.000 33.46717 540 ASP B CA 1
ATOM 8494 C C . ASP B 1 540 ? 10.94400 -61.40300 33.36700 1.000 31.81171 540 ASP B C 1
ATOM 8495 O O . ASP B 1 540 ? 11.57800 -60.86400 34.28200 1.000 33.92249 540 ASP B O 1
ATOM 8500 N N . GLU B 1 541 ? 11.53300 -62.19200 32.46300 1.000 38.07035 541 GLU B N 1
ATOM 8501 C CA . GLU B 1 541 ? 12.98900 -62.29600 32.41700 1.000 34.05935 541 GLU B CA 1
ATOM 8502 C C . GLU B 1 541 ? 13.62000 -60.93500 32.12400 1.000 32.53285 541 GLU B C 1
ATOM 8503 O O . GLU B 1 541 ? 14.56400 -60.52200 32.80500 1.000 34.39360 541 GLU B O 1
ATOM 8509 N N . PHE B 1 542 ? 13.08400 -60.20600 31.13400 1.000 33.29083 542 PHE B N 1
ATOM 8510 C CA . PHE B 1 542 ? 13.57100 -58.86100 30.83100 1.000 32.32756 542 PHE B CA 1
ATOM 8511 C C . PHE B 1 542 ? 13.55600 -57.96200 32.06500 1.000 31.54062 542 PHE B C 1
ATOM 8512 O O . PHE B 1 542 ? 14.52600 -57.24100 32.34400 1.000 30.86159 542 PHE B O 1
ATOM 8520 N N . ILE B 1 543 ? 12.44000 -57.97100 32.80200 1.000 28.38761 543 ILE B N 1
ATOM 8521 C CA . ILE B 1 543 ? 12.32000 -57.12000 33.98200 1.000 29.51933 543 ILE B CA 1
ATOM 8522 C C . ILE B 1 543 ? 13.36500 -57.50700 35.01600 1.000 29.68514 543 ILE B C 1
ATOM 8523 O O . ILE B 1 543 ? 14.05300 -56.64600 35.57400 1.000 31.34060 543 ILE B O 1
ATOM 8528 N N . ALA B 1 544 ? 13.53400 -58.81000 35.23600 1.000 31.61695 544 ALA B N 1
ATOM 8529 C CA . ALA B 1 544 ? 14.55200 -59.30000 36.16600 1.000 32.06437 544 ALA B CA 1
ATOM 8530 C C . ALA B 1 544 ? 15.95400 -58.92400 35.71500 1.000 33.20661 544 ALA B C 1
ATOM 8531 O O . ALA B 1 544 ? 16.83300 -58.67500 36.55000 1.000 32.18807 544 ALA B O 1
ATOM 8533 N N . ASN B 1 545 ? 16.18100 -58.87700 34.40500 1.000 32.54074 545 ASN B N 1
ATOM 8534 C CA . ASN B 1 545 ? 17.48300 -58.52600 33.86200 1.000 35.33318 545 ASN B CA 1
ATOM 8535 C C . ASN B 1 545 ? 17.74100 -57.02800 33.89600 1.000 35.20422 545 ASN B C 1
ATOM 8536 O O . ASN B 1 545 ? 18.85600 -56.59900 33.57900 1.000 38.16510 545 ASN B O 1
ATOM 8541 N N . ASN B 1 546 ? 16.74800 -56.22000 34.24800 1.000 28.53237 546 ASN B N 1
ATOM 8542 C CA . ASN B 1 546 ? 16.90700 -54.77300 34.20700 1.000 28.26655 546 ASN B CA 1
ATOM 8543 C C . ASN B 1 546 ? 16.59600 -54.13700 35.54800 1.000 33.64351 546 ASN B C 1
ATOM 8544 O O . ASN B 1 546 ? 15.94500 -53.09200 35.61700 1.000 34.99367 546 ASN B O 1
ATOM 8549 N N . GLY B 1 547 ? 17.06100 -54.77400 36.62800 1.000 37.65978 547 GLY B N 1
ATOM 8550 C CA . GLY B 1 547 ? 17.22500 -54.12400 37.92000 1.000 36.59913 547 GLY B CA 1
ATOM 8551 C C . GLY B 1 547 ? 16.14400 -54.38200 38.95000 1.000 35.38582 547 GLY B C 1
ATOM 8552 O O . GLY B 1 547 ? 16.30400 -53.95700 40.10300 1.000 40.32062 547 GLY B O 1
ATOM 8553 N N . PHE B 1 548 ? 15.05700 -55.04900 38.58500 1.000 33.31189 548 PHE B N 1
ATOM 8554 C CA . PHE B 1 548 ? 13.97900 -55.31100 39.52700 1.000 40.56802 548 PHE B CA 1
ATOM 8555 C C . PHE B 1 548 ? 14.30600 -56.52800 40.38300 1.000 48.11630 548 PHE B C 1
ATOM 8556 O O . PHE B 1 548 ? 14.86900 -57.51700 39.89900 1.000 45.54230 548 PHE B O 1
ATOM 8564 N N . LYS B 1 549 ? 13.93500 -56.46500 41.66000 1.000 43.75525 549 LYS B N 1
ATOM 8565 C CA . LYS B 1 549 ? 14.16000 -57.58200 42.57000 1.000 54.82763 549 LYS B CA 1
ATOM 8566 C C . LYS B 1 549 ? 12.85300 -58.00100 43.22400 1.000 64.28139 549 LYS B C 1
ATOM 8567 O O . LYS B 1 549 ? 12.11500 -57.15700 43.74400 1.000 52.00624 549 LYS B O 1
ATOM 8573 N N . HIS B 1 550 ? 12.57400 -59.30500 43.19200 1.000 66.08687 550 HIS B N 1
ATOM 8574 C CA . HIS B 1 550 ? 11.39800 -59.84700 43.86100 1.000 72.22708 550 HIS B CA 1
ATOM 8575 C C . HIS B 1 550 ? 11.49500 -59.65200 45.36900 1.000 71.34540 550 HIS B C 1
ATOM 8576 O O . HIS B 1 550 ? 12.58500 -59.62400 45.95000 1.000 72.43237 550 HIS B O 1
ATOM 8583 N N . GLN B 1 551 ? 10.33200 -59.52100 45.99800 1.000 77.56193 551 GLN B N 1
ATOM 8584 C CA . GLN B 1 551 ? 10.20800 -59.39100 47.44900 1.000 76.53023 551 GLN B CA 1
ATOM 8585 C C . GLN B 1 551 ? 10.96100 -60.47500 48.22300 1.000 77.19873 551 GLN B C 1
ATOM 8586 O O . GLN B 1 551 ? 10.74900 -61.66900 48.01200 1.000 80.96760 551 GLN B O 1
#

Nearest PDB structures (foldseek):
  7zhu-assembly1_A  TM=1.002E+00  e=0.000E+00  Leishmania donovani
  7zhy-assembly1_A  TM=9.958E-01  e=0.000E+00  Leishmania donovani
  7zht-assembly1_B  TM=9.161E-01  e=9.227E-96  Leishmania donovani
  7zhw-assembly1_B  TM=9.048E-01  e=2.889E-95  Leishmania donovani
  7zhz-assembly1_B  TM=8.988E-01  e=3.691E-93  Leishmania donovani

Organism: Leishmania donovani (NCBI:txid5661)